Protein AF-A9UQM7-F1 (afdb_monomer_lite)

Secondary structure (DSSP, 8-state):
-----------------------------EEEEEEEETTEEEEEEEETTSBHHHHHHHHHHHHT--S-EEEEETTS-BHHHHH-SS-BGGGS---TT-EEEEEEGGG-SS---S----------HHHHHHTT----BPPPPPTTT--S-TT---TTTSPBPTT-HHHHHTSSS---S--HHHHHHHHHTSTTTTTT---PPP--SPP--SSSPSTTS---TTTSPPP----------TTHHHHTHHHHHH----EEEEEEEEEEETTSTTEEEEEEEEEE--SEEE-SS-EEE---TTHHHHHHHHHHTT-EEEEEEEE---EEETTTTEE---------TT----SS-HHHHHHHHHHHHHSEEE--TTT-TTSEEEE--EEEEEEE-TTS-EEEEEEEE-HHHHHHHHTT-EEE-SSTTEEEEPPP-SS------EEEEE-TTS-EEEEE-SSEEEGGGGEE--------S--SS---TTSPPPPSS-GGGT----HHHHHHHHHTS-S-HHHHTT-HHHHHHHHH-TTTGGGHHHHHHHHHHHHTT-HHHHHHHHHH-HHHHHHHHHHHHHTTS------HHHHHHHHHHHHHHHHHHHHHHHHHS-TT-HHHHHHHHHHHHHHHHHHHHHHHHHHHHHHH---------------------------------------HHHHHHHHHHHHHHHHHHHHHHHHTS----HHHHHHHHHHHHHGGGTEEEEP---SS-HHHHHHHHHHT-S-HHHHHHHHHHHHHHTHHHHGGG-B-TTSPBP-----------S---------TTTT-SPPPPP--HHHHHHHHHHSTT----HHHHHHHHHHHTS-EEEE-SSSPPEEESPPPTTPPPEEEEE-SSS--EEEEEES---S-------GGGEEE-TTT--EEE---------------

pLDDT: mean 71.62, std 20.06, range [21.42, 95.19]

Structure (mmCIF, N/CA/C/O backbone):
data_AF-A9UQM7-F1
#
_entry.id   AF-A9UQM7-F1
#
loop_
_atom_site.group_PDB
_atom_site.id
_atom_site.type_symbol
_atom_site.label_atom_id
_atom_site.label_alt_id
_atom_site.label_comp_id
_atom_site.label_asym_id
_atom_site.label_entity_id
_atom_site.label_seq_id
_atom_site.pdbx_PDB_ins_code
_atom_site.Cartn_x
_atom_site.Cartn_y
_atom_site.Cartn_z
_atom_site.occupancy
_atom_site.B_iso_or_equiv
_atom_site.auth_seq_id
_atom_site.auth_comp_id
_atom_site.auth_asym_id
_atom_site.auth_atom_id
_atom_site.pdbx_PDB_model_num
ATOM 1 N N . MET A 1 1 ? 75.686 -30.227 -30.219 1.00 38.28 1 MET A N 1
ATOM 2 C CA . MET A 1 1 ? 74.912 -29.028 -29.832 1.00 38.28 1 MET A CA 1
ATOM 3 C C . MET A 1 1 ? 74.300 -29.339 -28.469 1.00 38.28 1 MET A C 1
ATOM 5 O O . MET A 1 1 ? 73.212 -29.885 -28.418 1.00 38.28 1 MET A O 1
ATOM 9 N N . ASP A 1 2 ? 75.009 -29.258 -27.338 1.00 30.41 2 ASP A N 1
ATOM 10 C CA . ASP A 1 2 ? 76.054 -28.304 -26.902 1.00 30.41 2 ASP A CA 1
ATOM 11 C C . ASP A 1 2 ? 75.523 -26.860 -26.827 1.00 30.41 2 ASP A C 1
ATOM 13 O O . ASP A 1 2 ? 74.870 -26.428 -27.769 1.00 30.41 2 ASP A O 1
ATOM 17 N N . VAL A 1 3 ? 75.772 -26.081 -25.761 1.00 32.28 3 VAL A N 1
ATOM 18 C CA . VAL A 1 3 ? 76.845 -26.195 -24.740 1.00 32.28 3 VAL A CA 1
ATOM 19 C C . VAL A 1 3 ? 76.319 -26.205 -23.281 1.00 32.28 3 VAL A C 1
ATOM 21 O O . VAL A 1 3 ? 75.225 -25.749 -22.977 1.00 32.28 3 VAL A O 1
ATOM 24 N N . LYS A 1 4 ? 77.166 -26.760 -22.399 1.00 29.86 4 LYS A N 1
ATOM 25 C CA . LYS A 1 4 ? 77.195 -26.756 -20.916 1.00 29.86 4 LYS A CA 1
ATOM 26 C C . LYS A 1 4 ? 77.067 -25.315 -20.318 1.00 29.86 4 LYS A C 1
ATOM 28 O O . LYS A 1 4 ? 77.190 -24.355 -21.062 1.00 29.86 4 LYS A O 1
ATOM 33 N N . CYS A 1 5 ? 76.852 -25.050 -19.019 1.00 29.27 5 CYS A N 1
ATOM 34 C CA . CYS A 1 5 ? 77.240 -25.759 -17.783 1.00 29.27 5 CYS A CA 1
ATOM 35 C C . CYS A 1 5 ? 76.113 -25.761 -16.724 1.00 29.27 5 CYS A C 1
ATOM 37 O O . CYS A 1 5 ? 75.390 -24.781 -16.634 1.00 29.27 5 CYS A O 1
ATOM 39 N N . LYS A 1 6 ? 75.823 -26.808 -15.929 1.00 29.17 6 LYS A N 1
ATOM 40 C CA . LYS A 1 6 ? 76.592 -27.858 -15.201 1.00 29.17 6 LYS A CA 1
ATOM 41 C C . LYS A 1 6 ? 76.728 -27.522 -13.689 1.00 29.17 6 LYS A C 1
ATOM 43 O O . LYS A 1 6 ? 77.515 -26.640 -13.360 1.00 29.17 6 LYS A O 1
ATOM 48 N N . PRO A 1 7 ? 76.012 -28.228 -12.785 1.00 37.84 7 PRO A N 1
ATOM 49 C CA . PRO A 1 7 ? 76.108 -28.066 -11.327 1.00 37.84 7 PRO A CA 1
ATOM 50 C C . PRO A 1 7 ? 77.141 -29.019 -10.683 1.00 37.84 7 PRO A C 1
ATOM 52 O O . PRO A 1 7 ? 77.746 -29.853 -11.362 1.00 37.84 7 PRO A O 1
ATOM 55 N N . GLN A 1 8 ? 77.280 -28.942 -9.354 1.00 28.97 8 GLN A N 1
ATOM 56 C CA . GLN A 1 8 ? 77.890 -29.957 -8.475 1.00 28.97 8 GLN A CA 1
ATOM 57 C C . GLN A 1 8 ? 76.851 -30.287 -7.371 1.00 28.97 8 GLN A C 1
ATOM 59 O O . GLN A 1 8 ? 76.237 -29.354 -6.868 1.00 28.97 8 GLN A O 1
ATOM 64 N N . SER A 1 9 ? 76.448 -31.526 -7.028 1.00 29.88 9 SER A N 1
ATOM 65 C CA . SER A 1 9 ? 77.118 -32.847 -6.892 1.00 29.88 9 SER A CA 1
ATOM 66 C C . SER A 1 9 ? 78.011 -32.914 -5.639 1.00 29.88 9 SER A C 1
ATOM 68 O O . SER A 1 9 ? 78.847 -32.031 -5.496 1.00 29.88 9 SER A O 1
ATOM 70 N N . LYS A 1 10 ? 77.940 -33.901 -4.726 1.00 29.06 10 LYS A N 1
ATOM 71 C CA . LYS A 1 10 ? 77.668 -35.362 -4.835 1.00 29.06 10 LYS A CA 1
ATOM 72 C C . LYS A 1 10 ? 76.974 -35.907 -3.555 1.00 29.06 10 LYS A C 1
ATOM 74 O O . LYS A 1 10 ? 77.139 -35.303 -2.506 1.00 29.06 10 LYS A O 1
ATOM 79 N N . HIS A 1 11 ? 76.035 -36.862 -3.630 1.00 27.05 11 HIS A N 1
ATOM 80 C CA . HIS A 1 11 ? 76.166 -38.344 -3.690 1.00 27.05 11 HIS A CA 1
ATOM 81 C C . HIS A 1 11 ? 76.701 -39.061 -2.419 1.00 27.05 11 HIS A C 1
ATOM 83 O O . HIS A 1 11 ? 77.836 -38.849 -2.008 1.00 27.05 11 HIS A O 1
ATOM 89 N N . ASP A 1 12 ? 75.870 -39.990 -1.926 1.00 27.72 12 ASP A N 1
ATOM 90 C CA . ASP A 1 12 ? 76.161 -41.398 -1.580 1.00 27.72 12 ASP A CA 1
ATOM 91 C C . ASP A 1 12 ? 76.989 -41.808 -0.336 1.00 27.72 12 ASP A C 1
ATOM 93 O O . ASP A 1 12 ? 78.157 -42.160 -0.428 1.00 27.72 12 ASP A O 1
ATOM 97 N N . SER A 1 13 ? 76.260 -41.994 0.776 1.00 28.34 13 SER A N 1
ATOM 98 C CA . SER A 1 13 ? 75.870 -43.317 1.339 1.00 28.34 13 SER A CA 1
ATOM 99 C C . SER A 1 13 ? 76.877 -44.334 1.936 1.00 28.34 13 SER A C 1
ATOM 101 O O . SER A 1 13 ? 78.016 -44.469 1.513 1.00 28.34 13 SER A O 1
ATOM 103 N N . TRP A 1 14 ? 76.300 -45.176 2.811 1.00 23.58 14 TRP A N 1
ATOM 104 C CA . TRP A 1 14 ? 76.791 -46.420 3.435 1.00 23.58 14 TRP A CA 1
ATOM 105 C C . TRP A 1 14 ? 77.751 -46.339 4.642 1.00 23.58 14 TRP A C 1
ATOM 107 O O . TRP A 1 14 ? 78.638 -45.503 4.765 1.00 23.58 14 TRP A O 1
ATOM 117 N N . THR A 1 15 ? 77.462 -47.247 5.576 1.00 30.44 15 THR A N 1
ATOM 118 C CA . THR A 1 15 ? 78.059 -47.528 6.898 1.00 30.44 15 THR A CA 1
ATOM 119 C C . THR A 1 15 ? 78.966 -48.794 6.767 1.00 30.44 15 THR A C 1
ATOM 121 O O . THR A 1 15 ? 79.185 -49.185 5.617 1.00 30.44 15 THR A O 1
ATOM 124 N N . PRO A 1 16 ? 79.492 -49.501 7.812 1.00 43.66 16 PRO A N 1
ATOM 125 C CA . PRO A 1 16 ? 79.226 -49.420 9.264 1.00 43.66 16 PRO A CA 1
ATOM 126 C C . PRO A 1 16 ? 80.428 -49.702 10.219 1.00 43.66 16 PRO A C 1
ATOM 128 O O . PRO A 1 16 ? 81.557 -49.845 9.773 1.00 43.66 16 PRO A O 1
ATOM 131 N N . VAL A 1 17 ? 80.131 -49.886 11.527 1.00 29.47 17 VAL A N 1
ATOM 132 C CA . VAL A 1 17 ? 80.957 -50.563 12.575 1.00 29.47 17 VAL A CA 1
ATOM 133 C C . VAL A 1 17 ? 82.269 -49.843 12.982 1.00 29.47 17 VAL A C 1
ATOM 135 O O . VAL A 1 17 ? 83.070 -49.474 12.143 1.00 29.47 17 VAL A O 1
ATOM 138 N N . SER A 1 18 ? 82.645 -49.666 14.260 1.00 30.36 18 SER A N 1
ATOM 139 C CA . SER A 1 18 ? 81.956 -49.745 15.569 1.00 30.36 18 SER A CA 1
ATOM 140 C C . SER A 1 18 ? 82.892 -49.215 16.676 1.00 30.36 18 SER A C 1
ATOM 142 O O . SER A 1 18 ? 84.102 -49.327 16.506 1.00 30.36 18 SER A O 1
ATOM 144 N N . GLN A 1 19 ? 82.362 -48.766 17.825 1.00 31.73 19 GLN A N 1
ATOM 145 C CA . GLN A 1 19 ? 82.694 -49.264 19.185 1.00 31.73 19 GLN A CA 1
ATOM 146 C C . GLN A 1 19 ? 82.030 -48.407 20.284 1.00 31.73 19 GLN A C 1
ATOM 148 O O . GLN A 1 19 ? 81.564 -47.300 20.029 1.00 31.73 19 GLN A O 1
ATOM 153 N N . ARG A 1 20 ? 81.932 -48.951 21.507 1.00 35.19 20 ARG A N 1
ATOM 154 C CA . ARG A 1 20 ? 81.344 -48.281 22.682 1.00 35.19 20 ARG A CA 1
ATOM 155 C C . ARG A 1 20 ? 82.432 -47.597 23.512 1.00 35.19 20 ARG A C 1
ATOM 157 O O . ARG A 1 20 ? 83.372 -48.275 23.913 1.00 35.19 20 ARG A O 1
ATOM 164 N N . ILE A 1 21 ? 82.225 -46.338 23.895 1.00 35.06 21 ILE A N 1
ATOM 165 C CA . ILE A 1 21 ? 82.801 -45.748 25.117 1.00 35.06 21 ILE A CA 1
ATOM 166 C C . ILE A 1 21 ? 81.671 -45.030 25.867 1.00 35.06 21 ILE A C 1
ATOM 168 O O . ILE A 1 21 ? 80.757 -44.483 25.253 1.00 35.06 21 ILE A O 1
ATOM 172 N N . THR A 1 22 ? 81.695 -45.103 27.195 1.00 36.25 22 THR A N 1
ATOM 173 C CA . THR A 1 22 ? 80.631 -44.632 28.089 1.00 36.25 22 THR A CA 1
ATOM 174 C C . THR A 1 22 ? 80.944 -43.272 28.711 1.00 36.25 22 THR A C 1
ATOM 176 O O . THR A 1 22 ? 81.896 -43.160 29.481 1.00 36.25 22 THR A O 1
ATOM 179 N N . SER A 1 23 ? 80.072 -42.288 28.501 1.00 31.80 23 SER A N 1
ATOM 180 C CA . SER A 1 23 ? 79.894 -41.155 29.420 1.00 31.80 23 SER A CA 1
ATOM 181 C C . SER A 1 23 ? 78.459 -40.639 29.331 1.00 31.80 23 SER A C 1
ATOM 183 O O . SER A 1 23 ? 77.978 -40.338 28.238 1.00 31.80 23 SER A O 1
ATOM 185 N N . THR A 1 24 ? 77.766 -40.556 30.465 1.00 39.50 24 THR A N 1
ATOM 186 C CA . THR A 1 24 ? 76.346 -40.188 30.512 1.00 39.50 24 THR A CA 1
ATOM 187 C C . THR A 1 24 ? 76.170 -38.671 30.489 1.00 39.50 24 THR A C 1
ATOM 189 O O . THR A 1 24 ? 76.141 -38.036 31.538 1.00 39.50 24 THR A O 1
ATOM 192 N N . THR A 1 25 ? 75.987 -38.108 29.295 1.00 35.25 25 THR A N 1
ATOM 193 C CA . THR A 1 25 ? 75.452 -36.750 29.119 1.00 35.25 25 THR A CA 1
ATOM 194 C C . THR A 1 25 ? 74.139 -36.856 28.355 1.00 35.25 25 THR A C 1
ATOM 196 O O . THR A 1 25 ? 74.126 -36.913 27.126 1.00 35.25 25 THR A O 1
ATOM 199 N N . ILE A 1 26 ? 73.023 -36.931 29.084 1.00 38.34 26 ILE A N 1
ATOM 200 C CA . ILE A 1 26 ? 71.693 -36.832 28.476 1.00 38.34 26 ILE A CA 1
ATOM 201 C C . ILE A 1 26 ? 71.508 -35.367 28.080 1.00 38.34 26 ILE A C 1
ATOM 203 O O . ILE A 1 26 ? 71.272 -34.515 28.933 1.00 38.34 26 ILE A O 1
ATOM 207 N N . HIS A 1 27 ? 71.656 -35.064 26.791 1.00 43.12 27 HIS A N 1
ATOM 208 C CA . HIS A 1 27 ? 71.205 -33.782 26.262 1.00 43.12 27 HIS A CA 1
ATOM 209 C C . HIS A 1 27 ? 69.669 -33.747 26.333 1.00 43.12 27 HIS A C 1
ATOM 211 O O . HIS A 1 27 ? 69.043 -34.696 25.854 1.00 43.12 27 HIS A O 1
ATOM 217 N N . PRO A 1 28 ? 69.050 -32.701 26.912 1.00 52.44 28 PRO A N 1
ATOM 218 C CA . PRO A 1 28 ? 67.599 -32.588 26.934 1.00 52.44 28 PRO A CA 1
ATOM 219 C C . PRO A 1 28 ? 67.083 -32.419 25.502 1.00 52.44 28 PRO A C 1
ATOM 221 O O . PRO A 1 28 ? 67.543 -31.545 24.759 1.00 52.44 28 PRO A O 1
ATOM 224 N N . ASP A 1 29 ? 66.141 -33.268 25.095 1.00 69.00 29 ASP A N 1
ATOM 225 C CA . ASP A 1 29 ? 65.587 -33.206 23.747 1.00 69.00 29 ASP A CA 1
ATOM 226 C C . ASP A 1 29 ? 64.614 -32.017 23.665 1.00 69.00 29 ASP A C 1
ATOM 228 O O . ASP A 1 29 ? 63.564 -31.986 24.302 1.00 69.00 29 ASP A O 1
ATOM 232 N N . MET A 1 30 ? 65.002 -30.971 22.936 1.00 72.69 30 MET A N 1
ATOM 233 C CA . MET A 1 30 ? 64.241 -29.718 22.869 1.00 72.69 30 MET A CA 1
ATOM 234 C C . MET A 1 30 ? 63.164 -29.776 21.777 1.00 72.69 30 MET A C 1
ATOM 236 O O . MET A 1 30 ? 63.468 -30.036 20.609 1.00 72.69 30 MET A O 1
ATOM 240 N N . LEU A 1 31 ? 61.915 -29.476 22.125 1.00 80.00 31 LEU A N 1
ATOM 241 C CA . LEU A 1 31 ? 60.836 -29.128 21.197 1.00 80.00 31 LEU A CA 1
ATOM 242 C C . LEU A 1 31 ? 60.907 -27.637 20.836 1.00 80.00 31 LEU A C 1
ATOM 244 O O . LEU A 1 31 ? 61.224 -26.801 21.679 1.00 80.00 31 LEU A O 1
ATOM 248 N N . MET A 1 32 ? 60.561 -27.294 19.591 1.00 81.06 32 MET A N 1
ATOM 249 C CA . MET A 1 32 ? 60.376 -25.908 19.146 1.00 81.06 32 MET A CA 1
ATOM 250 C C . MET A 1 32 ? 58.940 -25.716 18.651 1.00 81.06 32 MET A C 1
ATOM 252 O O . MET A 1 32 ? 58.595 -26.116 17.539 1.00 81.06 32 MET A O 1
ATOM 256 N N . LEU A 1 33 ? 58.107 -25.088 19.477 1.00 83.75 33 LEU A N 1
ATOM 257 C CA . LEU A 1 33 ? 56.686 -24.868 19.207 1.00 83.75 33 LEU A CA 1
ATOM 258 C C . LEU A 1 33 ? 56.456 -23.457 18.648 1.00 83.75 33 LEU A C 1
ATOM 260 O O . LEU A 1 33 ? 57.165 -22.508 18.997 1.00 83.75 33 LEU A O 1
ATOM 264 N N . ARG A 1 34 ? 55.469 -23.305 17.759 1.00 82.44 34 ARG A N 1
ATOM 265 C CA . ARG A 1 34 ? 55.110 -22.025 17.127 1.00 82.44 34 ARG A CA 1
ATOM 266 C C . ARG A 1 34 ? 53.806 -21.505 17.722 1.00 82.44 34 ARG A C 1
ATOM 268 O O . ARG A 1 34 ? 52.737 -21.995 17.370 1.00 82.44 34 ARG A O 1
ATOM 275 N N . VAL A 1 35 ? 53.878 -20.508 18.598 1.00 84.31 35 VAL A N 1
ATOM 276 C CA . VAL A 1 35 ? 52.686 -19.938 19.240 1.00 84.31 35 VAL A CA 1
ATOM 277 C C . VAL A 1 35 ? 52.169 -18.754 18.423 1.00 84.31 35 VAL A C 1
ATOM 279 O O . VAL A 1 35 ? 52.841 -17.728 18.312 1.00 84.31 35 VAL A O 1
ATOM 282 N N . GLN A 1 36 ? 50.976 -18.902 17.847 1.00 80.50 36 GLN A N 1
ATOM 283 C CA . GLN A 1 36 ? 50.198 -17.822 17.246 1.00 80.50 36 GLN A CA 1
ATOM 284 C C . GLN A 1 36 ? 49.466 -17.058 18.356 1.00 80.50 36 GLN A C 1
ATOM 286 O O . GLN A 1 36 ? 48.591 -17.605 19.024 1.00 80.50 36 GLN A O 1
ATOM 291 N N . THR A 1 37 ? 49.805 -15.785 18.518 1.00 78.50 37 THR A N 1
ATOM 292 C CA . THR A 1 37 ? 49.129 -14.821 19.393 1.00 78.50 37 THR A CA 1
ATOM 293 C C . THR A 1 37 ? 48.385 -13.789 18.529 1.00 78.50 37 THR A C 1
ATOM 295 O O . THR A 1 37 ? 48.634 -13.721 17.319 1.00 78.50 37 THR A O 1
ATOM 298 N N . PRO A 1 38 ? 47.514 -12.938 19.103 1.00 68.31 38 PRO A N 1
ATOM 299 C CA . PRO A 1 38 ? 46.859 -11.857 18.355 1.00 68.31 38 PRO A CA 1
ATOM 300 C C . PRO A 1 38 ? 47.828 -10.862 17.688 1.00 68.31 38 PRO A C 1
ATOM 302 O O . PRO A 1 38 ? 47.439 -10.158 16.764 1.00 68.31 38 PRO A O 1
ATOM 305 N N . GLN A 1 39 ? 49.088 -10.811 18.137 1.00 68.12 39 GLN A N 1
ATOM 306 C CA . GLN A 1 39 ? 50.117 -9.882 17.652 1.00 68.12 39 GLN A CA 1
ATOM 307 C C . GLN A 1 39 ? 51.121 -10.525 16.670 1.00 68.12 39 GLN A C 1
ATOM 309 O O . GLN A 1 39 ? 51.977 -9.827 16.131 1.00 68.12 39 GLN A O 1
ATOM 314 N N . GLY A 1 40 ? 51.059 -11.843 16.430 1.00 76.19 40 GLY A N 1
ATOM 315 C CA . GLY A 1 40 ? 51.954 -12.536 15.492 1.00 76.19 40 GLY A CA 1
ATOM 316 C C . GLY A 1 40 ? 52.276 -13.983 15.878 1.00 76.19 40 GLY A C 1
ATOM 317 O O . GLY A 1 40 ? 51.610 -14.588 16.710 1.00 76.19 40 GLY A O 1
ATOM 318 N N . MET A 1 41 ? 53.318 -14.564 15.271 1.00 80.12 41 MET A N 1
ATOM 319 C CA . MET A 1 41 ? 53.830 -15.893 15.644 1.00 80.12 41 MET A CA 1
ATOM 320 C C . MET A 1 41 ? 55.178 -15.786 16.364 1.00 80.12 41 MET A C 1
ATOM 322 O O . MET A 1 41 ? 56.172 -15.388 15.754 1.00 80.12 41 MET A O 1
ATOM 326 N N . LYS A 1 42 ? 55.233 -16.216 17.629 1.00 80.94 42 LYS A N 1
ATOM 327 C CA . LYS A 1 42 ? 56.480 -16.432 18.385 1.00 80.94 42 LYS A CA 1
ATOM 328 C C . LYS A 1 42 ? 56.915 -17.903 18.292 1.00 80.94 42 LYS A C 1
ATOM 330 O O . LYS A 1 42 ? 56.112 -18.786 17.988 1.00 80.94 42 LYS A O 1
ATOM 335 N N . ARG A 1 43 ? 58.202 -18.181 18.525 1.00 83.44 43 ARG A N 1
ATOM 336 C CA . ARG A 1 43 ? 58.755 -19.547 18.605 1.00 83.44 43 ARG A CA 1
ATOM 337 C C . ARG A 1 43 ? 59.317 -19.765 20.000 1.00 83.44 43 ARG A C 1
ATOM 339 O O . ARG A 1 43 ? 60.137 -18.967 20.432 1.00 83.44 43 ARG A O 1
ATOM 346 N N . ILE A 1 44 ? 58.894 -20.832 20.668 1.00 84.75 44 ILE A N 1
ATOM 347 C CA . ILE A 1 44 ? 59.252 -21.124 22.061 1.00 84.75 44 ILE A CA 1
ATOM 348 C C . ILE A 1 44 ? 59.949 -22.485 22.106 1.00 84.75 44 ILE A C 1
ATOM 350 O O . ILE A 1 44 ? 59.532 -23.417 21.414 1.00 84.75 44 ILE A O 1
ATOM 354 N N . GLN A 1 45 ? 61.032 -22.583 22.880 1.00 82.50 45 GLN A N 1
ATOM 355 C CA . GLN A 1 45 ? 61.812 -23.812 23.047 1.00 82.50 45 GLN A CA 1
ATOM 356 C C . GLN A 1 45 ? 61.602 -24.383 24.451 1.00 82.50 45 GLN A C 1
ATOM 358 O O . GLN A 1 45 ? 61.772 -23.679 25.448 1.00 82.50 45 GLN A O 1
ATOM 363 N N . VAL A 1 46 ? 61.199 -25.651 24.526 1.00 83.94 46 VAL A N 1
ATOM 364 C CA . VAL A 1 46 ? 60.873 -26.351 25.778 1.00 83.94 46 VAL A CA 1
ATOM 365 C C . VAL A 1 46 ? 61.375 -27.792 25.690 1.00 83.94 46 VAL A C 1
ATOM 367 O O . VAL A 1 46 ? 61.361 -28.390 24.620 1.00 83.94 46 VAL A O 1
ATOM 370 N N . GLU A 1 47 ? 61.836 -28.350 26.803 1.00 80.50 47 GLU A N 1
ATOM 371 C CA . GLU A 1 47 ? 62.314 -29.734 26.883 1.00 80.50 47 GLU A CA 1
ATOM 372 C C . GLU A 1 47 ? 61.140 -30.717 26.786 1.00 80.50 47 GLU A C 1
ATOM 374 O O . GLU A 1 47 ? 60.079 -30.465 27.354 1.00 80.50 47 GLU A O 1
ATOM 379 N N . THR A 1 48 ? 61.311 -31.852 26.103 1.00 74.75 48 THR A N 1
ATOM 380 C CA . THR A 1 48 ? 60.255 -32.876 25.963 1.00 74.75 48 THR A CA 1
ATOM 381 C C . THR A 1 48 ? 59.757 -33.418 27.304 1.00 74.75 48 THR A C 1
ATOM 383 O O . THR A 1 48 ? 58.593 -33.778 27.427 1.00 74.75 48 THR A O 1
ATOM 386 N N . SER A 1 49 ? 60.630 -33.467 28.313 1.00 75.44 49 SER A N 1
ATOM 387 C CA . SER A 1 49 ? 60.328 -33.922 29.676 1.00 75.44 49 SER A CA 1
ATOM 388 C C . SER A 1 49 ? 59.652 -32.873 30.565 1.00 75.44 49 SER A C 1
ATOM 390 O O . SER A 1 49 ? 59.336 -33.182 31.710 1.00 75.44 49 SER A O 1
ATOM 392 N N . ALA A 1 50 ? 59.455 -31.643 30.084 1.00 79.50 50 ALA A N 1
ATOM 393 C CA . ALA A 1 50 ? 58.755 -30.604 30.833 1.00 79.50 50 ALA A CA 1
ATOM 394 C C . ALA A 1 50 ? 57.240 -30.872 30.878 1.00 79.50 50 ALA A C 1
ATOM 396 O O . ALA A 1 50 ? 56.691 -31.535 29.992 1.00 79.50 50 ALA A O 1
ATOM 397 N N . THR A 1 51 ? 56.560 -30.332 31.888 1.00 84.31 51 THR A N 1
ATOM 398 C CA . THR A 1 51 ? 55.100 -30.424 32.028 1.00 84.31 51 THR A CA 1
ATOM 399 C C . THR A 1 51 ? 54.367 -29.405 31.150 1.00 84.31 51 THR A C 1
ATOM 401 O O . THR A 1 51 ? 54.947 -28.436 30.645 1.00 84.31 51 THR A O 1
ATOM 404 N N . ILE A 1 52 ? 53.053 -29.572 30.995 1.00 79.69 52 ILE A N 1
ATOM 405 C CA . ILE A 1 52 ? 52.198 -28.554 30.368 1.00 79.69 52 ILE A CA 1
ATOM 406 C C . ILE A 1 52 ? 52.192 -27.253 31.195 1.00 79.69 52 ILE A C 1
ATOM 408 O O . ILE A 1 52 ? 52.170 -26.169 30.608 1.00 79.69 52 ILE A O 1
ATOM 412 N N . ALA A 1 53 ? 52.314 -27.320 32.526 1.00 79.69 53 ALA A N 1
ATOM 413 C CA . ALA A 1 53 ? 52.500 -26.139 33.377 1.00 79.69 53 ALA A CA 1
ATOM 414 C C . ALA A 1 53 ? 53.814 -25.375 33.077 1.00 79.69 53 ALA A C 1
ATOM 416 O O . ALA A 1 53 ? 53.820 -24.140 33.009 1.00 79.69 53 ALA A O 1
ATOM 417 N N . ASP A 1 54 ? 54.916 -26.087 32.813 1.00 81.44 54 ASP A N 1
ATOM 418 C CA . ASP A 1 54 ? 56.201 -25.490 32.407 1.00 81.44 54 ASP A CA 1
ATOM 419 C C . ASP A 1 54 ? 56.132 -24.844 31.014 1.00 81.44 54 ASP A C 1
ATOM 421 O O . ASP A 1 54 ? 56.753 -23.807 30.765 1.00 81.44 54 ASP A O 1
ATOM 425 N N . LEU A 1 55 ? 55.365 -25.434 30.088 1.00 83.31 55 LEU A N 1
ATOM 426 C CA . LEU A 1 55 ? 55.095 -24.827 28.782 1.00 83.31 55 LEU A CA 1
ATOM 427 C C . LEU A 1 55 ? 54.288 -23.531 28.941 1.00 83.31 55 LEU A C 1
ATOM 429 O O . LEU A 1 55 ? 54.667 -22.506 28.378 1.00 83.31 55 LEU A O 1
ATOM 433 N N . LEU A 1 56 ? 53.195 -23.558 29.708 1.00 82.31 56 LEU A N 1
ATOM 434 C CA . LEU A 1 56 ? 52.304 -22.408 29.891 1.00 82.31 56 LEU A CA 1
ATOM 435 C C . LEU A 1 56 ? 53.001 -21.236 30.587 1.00 82.31 56 LEU A C 1
ATOM 437 O O . LEU A 1 56 ? 52.884 -20.107 30.121 1.00 82.31 56 LEU A O 1
ATOM 441 N N . SER A 1 57 ? 53.776 -21.489 31.642 1.00 81.44 57 SER A N 1
ATOM 442 C CA . SER A 1 57 ? 54.547 -20.444 32.331 1.00 81.44 57 SER A CA 1
ATOM 443 C C . SER A 1 57 ? 55.601 -19.801 31.419 1.00 81.44 57 SER A C 1
ATOM 445 O O . SER A 1 57 ? 55.686 -18.572 31.356 1.00 81.44 57 SER A O 1
ATOM 447 N N . LYS A 1 58 ? 56.326 -20.595 30.615 1.00 83.38 58 LYS A N 1
ATOM 448 C CA . LYS A 1 58 ? 57.231 -20.070 29.574 1.00 83.38 58 LYS A CA 1
ATOM 449 C C . LYS A 1 58 ? 56.492 -19.263 28.507 1.00 83.38 58 LYS A C 1
ATOM 451 O O . LYS A 1 58 ? 57.002 -18.238 28.066 1.00 83.38 58 LYS A O 1
ATOM 456 N N . VAL A 1 59 ? 55.288 -19.673 28.104 1.00 83.12 59 VAL A N 1
ATOM 457 C CA . VAL A 1 59 ? 54.461 -18.916 27.146 1.00 83.12 59 VAL A CA 1
ATOM 458 C C . VAL A 1 59 ? 53.973 -17.598 27.749 1.00 83.12 59 VAL A C 1
ATOM 460 O O . VAL A 1 59 ? 54.039 -16.576 27.071 1.00 83.12 59 VAL A O 1
ATOM 463 N N . ALA A 1 60 ? 53.549 -17.584 29.015 1.00 81.88 60 ALA A N 1
ATOM 464 C CA . ALA A 1 60 ? 53.146 -16.365 29.715 1.00 81.88 60 ALA A CA 1
ATOM 465 C C . ALA A 1 60 ? 54.298 -15.347 29.754 1.00 81.88 60 ALA A C 1
ATOM 467 O O . ALA A 1 60 ? 54.111 -14.187 29.382 1.00 81.88 60 ALA A O 1
ATOM 468 N N . GLN A 1 61 ? 55.504 -15.812 30.104 1.00 81.31 61 GLN A N 1
ATOM 469 C CA . GLN A 1 61 ? 56.725 -15.007 30.165 1.00 81.31 61 GLN A CA 1
ATOM 470 C C . GLN A 1 61 ? 57.176 -14.491 28.786 1.00 81.31 61 GLN A C 1
ATOM 472 O O . GLN A 1 61 ? 57.457 -13.304 28.641 1.00 81.31 61 GLN A O 1
ATOM 477 N N . GLU A 1 62 ? 57.224 -15.353 27.766 1.00 78.00 62 GLU A N 1
ATOM 478 C CA . GLU A 1 62 ? 57.670 -14.990 26.410 1.00 78.00 62 GLU A CA 1
ATOM 479 C C . GLU A 1 62 ? 56.653 -14.133 25.646 1.00 78.00 62 GLU A C 1
ATOM 481 O O . GLU A 1 62 ? 57.033 -13.347 24.775 1.00 78.00 62 GLU A O 1
ATOM 486 N N . VAL A 1 63 ? 55.351 -14.268 25.919 1.00 76.44 63 VAL A N 1
ATOM 487 C CA . VAL A 1 63 ? 54.307 -13.460 25.265 1.00 76.44 63 VAL A CA 1
ATOM 488 C C . VAL A 1 63 ? 54.028 -12.163 26.033 1.00 76.44 63 VAL A C 1
ATOM 490 O O . VAL A 1 63 ? 53.782 -11.153 25.376 1.00 76.44 63 VAL A O 1
ATOM 493 N N . GLY A 1 64 ? 54.141 -12.163 27.366 1.00 72.19 64 GLY A N 1
ATOM 494 C CA . GLY A 1 64 ? 53.829 -11.022 28.235 1.00 72.19 64 GLY A CA 1
ATOM 495 C C . GLY A 1 64 ? 52.358 -10.968 28.663 1.00 72.19 64 GLY A C 1
ATOM 496 O O . GLY A 1 64 ? 51.767 -9.891 28.674 1.00 72.19 64 GLY A O 1
ATOM 497 N N . VAL A 1 65 ? 51.748 -12.123 28.956 1.00 73.25 65 VAL A N 1
ATOM 498 C CA . VAL A 1 65 ? 50.317 -12.243 29.300 1.00 73.25 65 VAL A CA 1
ATOM 499 C C . VAL A 1 65 ? 50.151 -12.498 30.798 1.00 73.25 65 VAL A C 1
ATOM 501 O O . VAL A 1 65 ? 50.644 -13.502 31.305 1.00 73.25 65 VAL A O 1
ATOM 504 N N . ASN A 1 66 ? 49.419 -11.610 31.478 1.00 59.97 66 ASN A N 1
ATOM 505 C CA . ASN A 1 66 ? 49.093 -11.715 32.910 1.00 59.97 66 ASN A CA 1
ATOM 506 C C . ASN A 1 66 ? 47.682 -12.283 33.183 1.00 59.97 66 ASN A C 1
ATOM 508 O O . ASN A 1 66 ? 47.319 -12.491 34.338 1.00 59.97 66 ASN A O 1
ATOM 512 N N . GLU A 1 67 ? 46.878 -12.497 32.139 1.00 67.88 67 GLU A N 1
ATOM 513 C CA . GLU A 1 67 ? 45.532 -13.087 32.207 1.00 67.88 67 GLU A CA 1
ATOM 514 C C . GLU A 1 67 ? 45.581 -14.607 31.984 1.00 67.88 67 GLU A C 1
ATOM 516 O O . GLU A 1 67 ? 46.559 -15.126 31.442 1.00 67.88 67 GLU A O 1
ATOM 521 N N . SER A 1 68 ? 44.529 -15.341 32.362 1.00 70.38 68 SER A N 1
ATOM 522 C CA . SER A 1 68 ? 44.459 -16.777 32.078 1.00 70.38 68 SER A CA 1
ATOM 523 C C . SER A 1 68 ? 44.184 -17.044 30.591 1.00 70.38 68 SER A C 1
ATOM 525 O O . SER A 1 68 ? 43.395 -16.360 29.929 1.00 70.38 68 SER A O 1
ATOM 527 N N . PHE A 1 69 ? 44.892 -18.027 30.034 1.00 78.31 69 PHE A N 1
ATOM 528 C CA . PHE A 1 69 ? 44.847 -18.353 28.611 1.00 78.31 69 PHE A CA 1
ATOM 529 C C . PHE A 1 69 ? 44.999 -19.853 28.370 1.00 78.31 69 PHE A C 1
ATOM 531 O O . PHE A 1 69 ? 45.647 -20.570 29.133 1.00 78.31 69 PHE A O 1
ATOM 538 N N . GLN A 1 70 ? 44.459 -20.315 27.245 1.00 80.19 70 GLN A N 1
ATOM 539 C CA . GLN A 1 70 ? 44.613 -21.685 26.769 1.00 80.19 70 GLN A CA 1
ATOM 540 C C . GLN A 1 70 ? 45.454 -21.731 25.493 1.00 80.19 70 GLN A C 1
ATOM 542 O O . GLN A 1 70 ? 45.425 -20.820 24.662 1.00 80.19 70 GLN A O 1
ATOM 547 N N . LEU A 1 71 ? 46.192 -22.830 25.331 1.00 79.00 71 LEU A N 1
ATOM 548 C CA . LEU A 1 71 ? 46.881 -23.179 24.092 1.00 79.00 71 LEU A CA 1
ATOM 549 C C . LEU A 1 71 ? 46.096 -24.263 23.358 1.00 79.00 71 LEU A C 1
ATOM 551 O O . LEU A 1 71 ? 45.803 -25.318 23.923 1.00 79.00 71 LEU A O 1
ATOM 555 N N . VAL A 1 72 ? 45.773 -23.984 22.098 1.00 80.19 72 VAL A N 1
ATOM 556 C CA . VAL A 1 72 ? 44.890 -24.788 21.247 1.00 80.19 72 VAL A CA 1
ATOM 557 C C . VAL A 1 72 ? 45.665 -25.273 20.020 1.00 80.19 72 VAL A C 1
ATOM 559 O O . VAL A 1 72 ? 46.359 -24.480 19.384 1.00 80.19 72 VAL A O 1
ATOM 562 N N . THR A 1 73 ? 45.575 -26.558 19.673 1.00 75.62 73 THR A N 1
ATOM 563 C CA . THR A 1 73 ? 46.203 -27.109 18.454 1.00 75.62 73 THR A CA 1
ATOM 564 C C . THR A 1 73 ? 45.469 -26.677 17.176 1.00 75.62 73 THR A C 1
ATOM 566 O O . THR A 1 73 ? 44.367 -26.130 17.235 1.00 75.62 73 THR A O 1
ATOM 569 N N . GLU A 1 74 ? 46.043 -26.938 15.993 1.00 67.75 74 GLU A N 1
ATOM 570 C CA . GLU A 1 74 ? 45.346 -26.667 14.718 1.00 67.75 74 GLU A CA 1
ATOM 571 C C . GLU A 1 74 ? 44.034 -27.474 14.574 1.00 67.75 74 GLU A C 1
ATOM 573 O O . GLU A 1 74 ? 43.089 -26.982 13.963 1.00 67.75 74 GLU A O 1
ATOM 578 N N . ASP A 1 75 ? 43.921 -28.627 15.250 1.00 66.69 75 ASP A N 1
ATOM 579 C CA . ASP A 1 75 ? 42.696 -29.445 15.373 1.00 66.69 75 ASP A CA 1
ATOM 580 C C . ASP A 1 75 ? 41.665 -28.889 16.389 1.00 66.69 75 ASP A C 1
ATOM 582 O O . ASP A 1 75 ? 40.779 -29.613 16.843 1.00 66.69 75 ASP A O 1
ATOM 586 N N . GLN A 1 76 ? 41.803 -27.626 16.804 1.00 62.09 76 GLN A N 1
ATOM 587 C CA . GLN A 1 76 ? 40.959 -26.928 17.791 1.00 62.09 76 GLN A CA 1
ATOM 588 C C . GLN A 1 76 ? 40.909 -27.553 19.203 1.00 62.09 76 GLN A C 1
ATOM 590 O O . GLN A 1 76 ? 40.042 -27.205 20.005 1.00 62.09 76 GLN A O 1
ATOM 595 N N . ARG A 1 77 ? 41.851 -28.435 19.567 1.00 71.00 77 ARG A N 1
ATOM 596 C CA . ARG A 1 77 ? 41.896 -29.044 20.909 1.00 71.00 77 ARG A CA 1
ATOM 597 C C . ARG A 1 77 ? 42.725 -28.197 21.872 1.00 71.00 77 ARG A C 1
ATOM 599 O O . ARG A 1 77 ? 43.931 -28.046 21.674 1.00 71.00 77 ARG A O 1
ATOM 606 N N . SER A 1 78 ? 42.099 -27.686 22.932 1.00 73.81 78 SER A N 1
ATOM 607 C CA . SER A 1 78 ? 42.809 -27.076 24.064 1.00 73.81 78 SER A CA 1
ATOM 608 C C . SER A 1 78 ? 43.653 -28.124 24.793 1.00 73.81 78 SER A C 1
ATOM 610 O O . SER A 1 78 ? 43.140 -29.172 25.189 1.00 73.81 78 SER A O 1
ATOM 612 N N . LEU A 1 79 ? 44.938 -27.843 25.015 1.00 68.19 79 LEU A N 1
ATOM 613 C CA . LEU A 1 79 ? 45.856 -28.776 25.680 1.00 68.19 79 LEU A CA 1
ATOM 614 C C . LEU A 1 79 ? 45.465 -29.027 27.146 1.00 68.19 79 LEU A C 1
ATOM 616 O O . LEU A 1 79 ? 45.412 -30.179 27.572 1.00 68.19 79 LEU A O 1
ATOM 620 N N . LEU A 1 80 ? 45.117 -27.963 27.879 1.00 66.12 80 LEU A N 1
ATOM 621 C CA . LEU A 1 80 ? 44.793 -28.004 29.311 1.00 66.12 80 LEU A CA 1
ATOM 622 C C . LEU A 1 80 ? 43.658 -28.991 29.664 1.00 66.12 80 LEU A C 1
ATOM 624 O O . LEU A 1 80 ? 43.919 -29.903 30.447 1.00 66.12 80 LEU A O 1
ATOM 628 N N . PRO A 1 81 ? 42.442 -28.909 29.078 1.00 67.19 81 PRO A N 1
ATOM 629 C CA . PRO A 1 81 ? 41.367 -29.861 29.380 1.00 67.19 81 PRO A CA 1
ATOM 630 C C . PRO A 1 81 ? 41.603 -31.274 28.828 1.00 67.19 81 PRO A C 1
ATOM 632 O O . PRO A 1 81 ? 40.930 -32.206 29.255 1.00 67.19 81 PRO A O 1
ATOM 635 N N . THR A 1 82 ? 42.514 -31.439 27.859 1.00 67.19 82 THR A N 1
ATOM 636 C CA . THR A 1 82 ? 42.753 -32.732 27.191 1.00 67.19 82 THR A CA 1
ATOM 637 C C . THR A 1 82 ? 43.774 -33.596 27.936 1.00 67.19 82 THR A C 1
ATOM 639 O O . THR A 1 82 ? 43.642 -34.817 27.934 1.00 67.19 82 THR A O 1
ATOM 642 N N . TYR A 1 83 ? 44.789 -32.981 28.555 1.00 71.19 83 TYR A N 1
ATOM 643 C CA . TYR A 1 83 ? 45.929 -33.690 29.157 1.00 71.19 83 TYR A CA 1
ATOM 644 C C . TYR A 1 83 ? 46.203 -33.313 30.629 1.00 71.19 83 TYR A C 1
ATOM 646 O O . TYR A 1 83 ? 46.922 -34.038 31.310 1.00 71.19 83 TYR A O 1
ATOM 654 N N . GLY A 1 84 ? 45.629 -32.220 31.147 1.00 73.12 84 GLY A N 1
ATOM 655 C CA . GLY A 1 84 ? 45.919 -31.707 32.492 1.00 73.12 84 GLY A CA 1
ATOM 656 C C . GLY A 1 84 ? 47.198 -30.861 32.571 1.00 73.12 84 GLY A C 1
ATOM 657 O O . GLY A 1 84 ? 47.845 -30.586 31.562 1.00 73.12 84 GLY A O 1
ATOM 658 N N . LEU A 1 85 ? 47.544 -30.403 33.779 1.00 72.94 85 LEU A N 1
ATOM 659 C CA . LEU A 1 85 ? 48.733 -29.570 34.033 1.00 72.94 85 LEU A CA 1
ATOM 660 C C . LEU A 1 85 ? 50.021 -30.395 34.167 1.00 72.94 85 LEU A C 1
ATOM 662 O O . LEU A 1 85 ? 51.064 -29.982 33.659 1.00 72.94 85 LEU A O 1
ATOM 666 N N . ASP A 1 86 ? 49.926 -31.551 34.829 1.00 74.94 86 ASP A N 1
ATOM 667 C CA . ASP A 1 86 ? 51.073 -32.361 35.266 1.00 74.94 86 ASP A CA 1
ATOM 668 C C . ASP A 1 86 ? 51.593 -33.338 34.194 1.00 74.94 86 ASP A C 1
ATOM 670 O O . ASP A 1 86 ? 52.652 -33.941 34.366 1.00 74.94 86 ASP A O 1
ATOM 674 N N . ALA A 1 87 ? 50.863 -33.508 33.085 1.00 78.94 87 ALA A N 1
ATOM 675 C CA . ALA A 1 87 ? 51.297 -34.340 31.965 1.00 78.94 87 ALA A CA 1
ATOM 676 C C . ALA A 1 87 ? 52.540 -33.746 31.285 1.00 78.94 87 ALA A C 1
ATOM 678 O O . ALA A 1 87 ? 52.666 -32.523 31.145 1.00 78.94 87 ALA A O 1
ATOM 679 N N . THR A 1 88 ? 53.453 -34.608 30.835 1.00 79.50 88 THR A N 1
ATOM 680 C CA . THR A 1 88 ? 54.670 -34.174 30.142 1.00 79.50 88 THR A CA 1
ATOM 681 C C . THR A 1 88 ? 54.393 -33.921 28.664 1.00 79.50 88 THR A C 1
ATOM 683 O O . THR A 1 88 ? 53.447 -34.461 28.086 1.00 79.50 88 THR A O 1
ATOM 686 N N . LEU A 1 89 ? 55.236 -33.130 27.997 1.00 71.62 89 LEU A N 1
ATOM 687 C CA . LEU A 1 89 ? 55.076 -32.895 26.559 1.00 71.62 89 LEU A CA 1
ATOM 688 C C . LEU A 1 89 ? 55.258 -34.176 25.717 1.00 71.62 89 LEU A C 1
ATOM 690 O O . LEU A 1 89 ? 54.726 -34.226 24.609 1.00 71.62 89 LEU A O 1
ATOM 694 N N . LEU A 1 90 ? 55.912 -35.222 26.245 1.00 71.75 90 LEU A N 1
ATOM 695 C CA . LEU A 1 90 ? 55.970 -36.566 25.640 1.00 71.75 90 LEU A CA 1
ATOM 696 C C . LEU A 1 90 ? 54.617 -37.297 25.635 1.00 71.75 90 LEU A C 1
ATOM 698 O O . LEU A 1 90 ? 54.377 -38.104 24.739 1.00 71.75 90 LEU A O 1
ATOM 702 N N . ASP A 1 91 ? 53.738 -37.012 26.599 1.00 68.06 91 ASP A N 1
ATOM 703 C CA . ASP A 1 91 ? 52.390 -37.595 26.679 1.00 68.06 91 ASP A CA 1
ATOM 704 C C . ASP A 1 91 ? 51.408 -36.909 25.705 1.00 68.06 91 ASP A C 1
ATOM 706 O O . ASP A 1 91 ? 50.298 -37.388 25.462 1.00 68.06 91 ASP A O 1
ATOM 710 N N . THR A 1 92 ? 51.822 -35.782 25.115 1.00 68.25 92 THR A N 1
ATOM 711 C CA . THR A 1 92 ? 51.060 -35.046 24.102 1.00 68.25 92 THR A CA 1
ATOM 712 C C . THR A 1 92 ? 51.466 -35.451 22.686 1.00 68.25 92 THR A C 1
ATOM 714 O O . THR A 1 92 ? 52.619 -35.762 22.405 1.00 68.25 92 THR A O 1
ATOM 717 N N . ASN A 1 93 ? 50.540 -35.350 21.730 1.00 66.62 93 ASN A N 1
ATOM 718 C CA . ASN A 1 93 ? 50.822 -35.629 20.313 1.00 66.62 93 ASN A CA 1
ATOM 719 C C . ASN A 1 93 ? 51.651 -34.532 19.589 1.00 66.62 93 ASN A C 1
ATOM 721 O O . ASN A 1 93 ? 51.683 -34.510 18.356 1.00 66.62 93 ASN A O 1
ATOM 725 N N . LEU A 1 94 ? 52.289 -33.610 20.324 1.00 72.12 94 LEU A N 1
ATOM 726 C CA . LEU A 1 94 ? 52.966 -32.431 19.776 1.00 72.12 94 LEU A CA 1
ATOM 727 C C . LEU A 1 94 ? 54.338 -32.757 19.173 1.00 72.12 94 LEU A C 1
ATOM 729 O O . LEU A 1 94 ? 55.177 -33.432 19.769 1.00 72.12 94 LEU A O 1
ATOM 733 N N . ARG A 1 95 ? 54.597 -32.214 17.984 1.00 72.81 95 ARG A N 1
ATOM 734 C CA . ARG A 1 95 ? 55.820 -32.427 17.204 1.00 72.81 95 ARG A CA 1
ATOM 735 C C . ARG A 1 95 ? 56.672 -31.160 17.152 1.00 72.81 95 ARG A C 1
ATOM 737 O O . ARG A 1 95 ? 56.220 -30.041 17.382 1.00 72.81 95 ARG A O 1
ATOM 744 N N . LYS A 1 96 ? 57.942 -31.344 16.783 1.00 63.97 96 LYS A N 1
ATOM 745 C CA . LYS A 1 96 ? 59.058 -30.374 16.870 1.00 63.97 96 LYS A CA 1
ATOM 746 C C . LYS A 1 96 ? 58.941 -29.114 15.980 1.00 63.97 96 LYS A C 1
ATOM 748 O O . LYS A 1 96 ? 59.933 -28.408 15.813 1.00 63.97 96 LYS A O 1
ATOM 753 N N . VAL A 1 97 ? 57.768 -28.850 15.388 1.00 61.09 97 VAL A N 1
ATOM 754 C CA . VAL A 1 97 ? 57.461 -27.671 14.550 1.00 61.09 97 VAL A CA 1
ATOM 755 C C . VAL A 1 97 ? 55.994 -27.193 14.678 1.00 61.09 97 VAL A C 1
ATOM 757 O O . VAL A 1 97 ? 55.597 -26.269 13.962 1.00 61.09 97 VAL A O 1
ATOM 760 N N . ASP A 1 98 ? 55.177 -27.807 15.541 1.00 74.38 98 ASP A N 1
ATOM 761 C CA . ASP A 1 98 ? 53.715 -27.637 15.521 1.00 74.38 98 ASP A CA 1
ATOM 762 C C . ASP A 1 98 ? 53.253 -26.228 15.915 1.00 74.38 98 ASP A C 1
ATOM 764 O O . ASP A 1 98 ? 53.936 -25.496 16.643 1.00 74.38 98 ASP A O 1
ATOM 768 N N . LYS A 1 99 ? 52.073 -25.840 15.408 1.00 78.12 99 LYS A N 1
ATOM 769 C CA . LYS A 1 99 ? 51.450 -24.545 15.703 1.00 78.12 99 LYS A CA 1
ATOM 770 C C . LYS A 1 99 ? 50.421 -24.678 16.822 1.00 78.12 99 LYS A C 1
ATOM 772 O O . LYS A 1 99 ? 49.552 -25.545 16.773 1.00 78.12 99 LYS A O 1
ATOM 777 N N . LEU A 1 100 ? 50.496 -23.768 17.787 1.00 82.44 100 LEU A N 1
ATOM 778 C CA . LEU A 1 100 ? 49.528 -23.606 18.867 1.00 82.44 100 LEU A CA 1
ATOM 779 C C . LEU A 1 100 ? 48.949 -22.193 18.800 1.00 82.44 100 LEU A C 1
ATOM 781 O O . LEU A 1 100 ? 49.704 -21.230 18.690 1.00 82.44 100 LEU A O 1
ATOM 785 N N . ARG A 1 101 ? 47.630 -22.037 18.885 1.00 82.88 101 ARG A N 1
ATOM 786 C CA . ARG A 1 101 ? 46.983 -20.730 19.041 1.00 82.88 101 ARG A CA 1
ATOM 787 C C . ARG A 1 101 ? 46.787 -20.430 20.522 1.00 82.88 101 ARG A C 1
ATOM 789 O O . ARG A 1 101 ? 46.255 -21.265 21.247 1.00 82.88 101 ARG A O 1
ATOM 796 N N . LEU A 1 102 ? 47.193 -19.239 20.949 1.00 83.12 102 LEU A N 1
ATOM 797 C CA . LEU A 1 102 ? 46.882 -18.701 22.270 1.00 83.12 102 LEU A CA 1
ATOM 798 C C . LEU A 1 102 ? 45.501 -18.039 22.233 1.00 83.12 102 LEU A C 1
ATOM 800 O O . LEU A 1 102 ? 45.241 -17.196 21.372 1.00 83.12 102 LEU A O 1
ATOM 804 N N . VAL A 1 103 ? 44.631 -18.424 23.165 1.00 78.31 103 VAL A N 1
ATOM 805 C CA . VAL A 1 103 ? 43.281 -17.874 23.347 1.00 78.31 103 VAL A CA 1
ATOM 806 C C . VAL A 1 103 ? 43.150 -17.386 24.788 1.00 78.31 103 VAL A C 1
ATOM 808 O O . VAL A 1 103 ? 43.372 -18.164 25.712 1.00 78.31 103 VAL A O 1
ATOM 811 N N . LEU A 1 104 ? 42.813 -16.109 24.978 1.00 77.12 104 LEU A N 1
ATOM 812 C CA . LEU A 1 104 ? 42.566 -15.520 26.299 1.00 77.12 104 LEU A CA 1
ATOM 813 C C . LEU A 1 104 ? 41.183 -15.947 26.813 1.00 77.12 104 LEU A C 1
ATOM 815 O O . LEU A 1 104 ? 40.209 -15.922 26.058 1.00 77.12 104 LEU A O 1
ATOM 819 N N . GLU A 1 105 ? 41.077 -16.323 28.086 1.00 62.44 105 GLU A N 1
ATOM 820 C CA . GLU A 1 105 ? 39.805 -16.766 28.681 1.00 62.44 105 GLU A CA 1
ATOM 821 C C . GLU A 1 105 ? 38.872 -15.595 29.029 1.00 62.44 105 GLU A C 1
ATOM 823 O O . GLU A 1 105 ? 37.655 -15.767 29.079 1.00 62.44 105 GLU A O 1
ATOM 828 N N . SER A 1 106 ? 39.420 -14.383 29.157 1.00 46.38 106 SER A N 1
ATOM 829 C CA . SER A 1 106 ? 38.688 -13.118 29.320 1.00 46.38 106 SER A CA 1
ATOM 830 C C . SER A 1 106 ? 37.711 -12.809 28.173 1.00 46.38 106 SER A C 1
ATOM 832 O O . SER A 1 106 ? 36.784 -12.025 28.352 1.00 46.38 106 SER A O 1
ATOM 834 N N . ALA A 1 107 ? 37.837 -13.487 27.025 1.00 44.28 107 ALA A N 1
ATOM 835 C CA . ALA A 1 107 ? 36.876 -13.437 25.921 1.00 44.28 107 ALA A CA 1
ATOM 836 C C . ALA A 1 107 ? 35.663 -14.391 26.080 1.00 44.28 107 ALA A C 1
ATOM 838 O O . ALA A 1 107 ? 34.862 -14.511 25.153 1.00 44.28 107 ALA A O 1
ATOM 839 N N . LYS A 1 108 ? 35.513 -15.095 27.217 1.00 38.41 108 LYS A N 1
ATOM 840 C CA . LYS A 1 108 ? 34.419 -16.057 27.478 1.00 38.41 108 LYS A CA 1
ATOM 841 C C . LYS A 1 108 ? 33.573 -15.741 28.723 1.00 38.41 108 LYS A C 1
ATOM 843 O O . LYS A 1 108 ? 33.226 -16.630 29.497 1.00 38.41 108 LYS A O 1
ATOM 848 N N . GLN A 1 109 ? 33.135 -14.491 28.860 1.00 36.81 109 GLN A N 1
ATOM 849 C CA . GLN A 1 109 ? 31.916 -14.153 29.610 1.00 36.81 109 GLN A CA 1
ATOM 850 C C . GLN A 1 109 ? 30.989 -13.351 28.688 1.00 36.81 109 GLN A C 1
ATOM 852 O O . GLN A 1 109 ? 31.312 -12.233 28.308 1.00 36.81 109 GLN A O 1
ATOM 857 N N . GLY A 1 110 ? 29.882 -13.969 28.258 1.00 31.45 110 GLY A N 1
ATOM 858 C CA . GLY A 1 110 ? 29.001 -13.433 27.204 1.00 31.45 110 GLY A CA 1
ATOM 859 C C . GLY A 1 110 ? 28.561 -14.445 26.135 1.00 31.45 110 GLY A C 1
ATOM 860 O O . GLY A 1 110 ? 27.718 -14.120 25.310 1.00 31.45 110 GLY A O 1
ATOM 861 N N . ALA A 1 111 ? 29.077 -15.679 26.166 1.00 30.91 111 ALA A N 1
ATOM 862 C CA . ALA A 1 111 ? 28.646 -16.775 25.292 1.00 30.91 111 ALA A CA 1
ATOM 863 C C . ALA A 1 111 ? 28.379 -18.043 26.120 1.00 30.91 111 ALA A C 1
ATOM 865 O O . ALA A 1 111 ? 29.217 -18.941 26.203 1.00 30.91 111 ALA A O 1
ATOM 866 N N . ASN A 1 112 ? 27.216 -18.098 26.778 1.00 28.56 112 ASN A N 1
ATOM 867 C CA . ASN A 1 112 ? 26.733 -19.333 27.392 1.00 28.56 112 ASN A CA 1
ATOM 868 C C . ASN A 1 112 ? 26.108 -20.209 26.299 1.00 28.56 112 ASN A C 1
ATOM 870 O O . ASN A 1 112 ? 24.898 -20.166 26.085 1.00 28.56 112 ASN A O 1
ATOM 874 N N . GLU A 1 113 ? 26.949 -20.962 25.590 1.00 34.19 113 GLU A N 1
ATOM 875 C CA . GLU A 1 113 ? 26.550 -21.908 24.542 1.00 34.19 113 GLU A CA 1
ATOM 876 C C . GLU A 1 113 ? 25.821 -23.131 25.140 1.00 34.19 113 GLU A C 1
ATOM 878 O O . GLU A 1 113 ? 26.271 -24.274 25.046 1.00 34.19 113 GLU A O 1
ATOM 883 N N . GLN A 1 114 ? 24.618 -22.907 25.681 1.00 32.38 114 GLN A N 1
ATOM 884 C CA . GLN A 1 114 ? 23.526 -23.804 25.318 1.00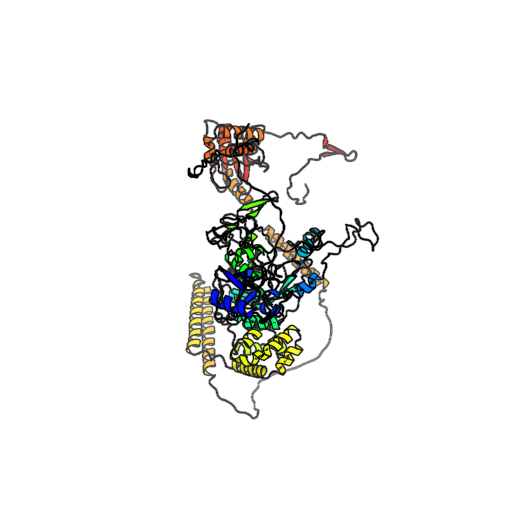 32.38 114 GLN A CA 1
ATOM 885 C C . GLN A 1 114 ? 23.457 -23.792 23.791 1.00 32.38 114 GLN A C 1
ATOM 887 O O . GLN A 1 114 ? 23.483 -22.720 23.184 1.00 32.38 114 GLN A O 1
ATOM 892 N N . GLY A 1 115 ? 23.446 -24.971 23.172 1.00 31.45 115 GLY A N 1
ATOM 893 C CA . GLY A 1 115 ? 23.475 -25.072 21.720 1.00 31.45 115 GLY A CA 1
ATOM 894 C C . GLY A 1 115 ? 22.279 -24.349 21.117 1.00 31.45 115 GLY A C 1
ATOM 895 O O . GLY A 1 115 ? 21.163 -24.857 21.191 1.00 31.45 115 GLY A O 1
ATOM 896 N N . ALA A 1 116 ? 22.525 -23.190 20.505 1.00 31.25 116 ALA A N 1
ATOM 897 C CA . ALA A 1 116 ? 21.569 -22.509 19.649 1.00 31.25 116 ALA A CA 1
ATOM 898 C C . ALA A 1 116 ? 21.422 -23.317 18.351 1.00 31.25 116 ALA A C 1
ATOM 900 O O . ALA A 1 116 ? 21.920 -22.944 17.289 1.00 31.25 116 ALA A O 1
ATOM 901 N N . GLU A 1 117 ? 20.745 -24.462 18.463 1.00 33.31 117 GLU A N 1
ATOM 902 C CA . GLU A 1 117 ? 20.008 -25.054 17.356 1.00 33.31 117 GLU A CA 1
ATOM 903 C C . GLU A 1 117 ? 19.179 -23.918 16.754 1.00 33.31 117 GLU A C 1
ATOM 905 O O . GLU A 1 117 ? 18.363 -23.314 17.452 1.00 33.31 117 GLU A O 1
ATOM 910 N N . ALA A 1 118 ? 19.504 -23.529 15.518 1.00 40.66 118 ALA A N 1
ATOM 911 C CA . ALA A 1 118 ? 19.000 -22.294 14.933 1.00 40.66 118 ALA A CA 1
ATOM 912 C C . ALA A 1 118 ? 17.471 -22.357 14.889 1.00 40.66 118 ALA A C 1
ATOM 914 O O . ALA A 1 118 ? 16.908 -23.109 14.091 1.00 40.66 118 ALA A O 1
ATOM 915 N N . VAL A 1 119 ? 16.820 -21.611 15.790 1.00 47.41 119 VAL A N 1
ATOM 916 C CA . VAL A 1 119 ? 15.376 -21.686 16.017 1.00 47.41 119 VAL A CA 1
ATOM 917 C C . VAL A 1 119 ? 14.689 -21.257 14.730 1.00 47.41 119 VAL A C 1
ATOM 919 O O . VAL A 1 119 ? 14.634 -20.070 14.411 1.00 47.41 119 VAL A O 1
ATOM 922 N N . ALA A 1 120 ? 14.233 -22.246 13.960 1.00 59.78 120 ALA A N 1
ATOM 923 C CA . ALA A 1 120 ? 13.677 -22.013 12.639 1.00 59.78 120 ALA A CA 1
ATOM 924 C C . ALA A 1 120 ? 12.499 -21.034 12.765 1.00 59.78 120 ALA A C 1
ATOM 926 O O . ALA A 1 120 ? 11.627 -21.262 13.613 1.00 59.78 120 ALA A O 1
ATOM 927 N N . PRO A 1 121 ? 12.470 -19.948 11.969 1.00 72.94 121 PRO A N 1
ATOM 928 C CA . PRO A 1 121 ? 11.538 -18.855 12.197 1.00 72.94 121 PRO A CA 1
ATOM 929 C C . PRO A 1 121 ? 10.096 -19.355 12.173 1.00 72.94 121 PRO A C 1
ATOM 931 O O . PRO A 1 121 ? 9.692 -20.156 11.323 1.00 72.94 121 PRO A O 1
ATOM 934 N N . THR A 1 122 ? 9.321 -18.905 13.157 1.00 83.25 122 THR A N 1
ATOM 935 C CA . THR A 1 122 ? 7.961 -19.378 13.397 1.00 83.25 122 THR A CA 1
ATOM 936 C C . THR A 1 122 ? 7.025 -18.878 12.303 1.00 83.25 122 THR A C 1
ATOM 938 O O . THR A 1 122 ? 6.435 -17.813 12.437 1.00 83.25 122 THR A O 1
ATOM 941 N N . LEU A 1 123 ? 6.880 -19.674 11.239 1.00 86.06 123 LEU A N 1
ATOM 942 C CA . LEU A 1 123 ? 5.984 -19.430 10.098 1.00 86.06 123 LEU A CA 1
ATOM 943 C C . LEU A 1 123 ? 4.592 -18.963 10.545 1.00 86.06 123 LEU A C 1
ATOM 945 O O . LEU A 1 123 ? 4.081 -19.482 11.542 1.00 86.06 123 LEU A O 1
ATOM 949 N N . ASP A 1 124 ? 3.932 -18.105 9.771 1.00 86.25 124 ASP A N 1
ATOM 950 C CA . ASP A 1 124 ? 2.554 -17.695 10.060 1.00 86.25 124 ASP A CA 1
ATOM 951 C C . ASP A 1 124 ? 1.586 -18.885 9.991 1.00 86.25 124 ASP A C 1
ATOM 953 O O . ASP A 1 124 ? 1.799 -19.857 9.259 1.00 86.25 124 ASP A O 1
ATOM 957 N N . GLU A 1 125 ? 0.471 -18.808 10.718 1.00 86.62 125 GLU A N 1
ATOM 958 C CA . GLU A 1 125 ? -0.548 -19.867 10.716 1.00 86.62 125 GLU A CA 1
ATOM 959 C C . GLU A 1 125 ? -1.124 -20.129 9.315 1.00 86.62 125 GLU A C 1
ATOM 961 O O . GLU A 1 125 ? -1.358 -21.282 8.947 1.00 86.62 125 GLU A O 1
ATOM 966 N N . VAL A 1 126 ? -1.261 -19.070 8.507 1.00 88.06 126 VAL A N 1
ATOM 967 C CA . VAL A 1 126 ? -1.695 -19.137 7.104 1.00 88.06 126 VAL A CA 1
ATOM 968 C C . VAL A 1 126 ? -0.707 -19.937 6.257 1.00 88.06 126 VAL A C 1
ATOM 970 O O . VAL A 1 126 ? -1.122 -20.821 5.512 1.00 88.06 126 VAL A O 1
ATOM 973 N N . ASP A 1 127 ? 0.600 -19.722 6.415 1.00 89.69 127 ASP A N 1
ATOM 974 C CA . ASP A 1 127 ? 1.608 -20.484 5.670 1.00 89.69 127 ASP A CA 1
ATOM 975 C C . ASP A 1 127 ? 1.658 -21.943 6.142 1.00 89.69 127 ASP A C 1
ATOM 977 O O . ASP A 1 127 ? 1.714 -22.862 5.325 1.00 89.69 127 ASP A O 1
ATOM 981 N N . ARG A 1 128 ? 1.545 -22.194 7.457 1.00 90.19 128 ARG A N 1
ATOM 982 C CA . ARG A 1 128 ? 1.421 -23.556 8.024 1.00 90.19 128 ARG A CA 1
ATOM 983 C C . ARG A 1 128 ? 0.178 -24.301 7.521 1.00 90.19 128 ARG A C 1
ATOM 985 O O . ARG A 1 128 ? 0.135 -25.533 7.622 1.00 90.19 128 ARG A O 1
ATOM 992 N N . HIS A 1 129 ? -0.834 -23.583 7.040 1.00 89.75 129 HIS A N 1
ATOM 993 C CA . HIS A 1 129 ? -2.018 -24.128 6.388 1.00 89.75 129 HIS A CA 1
ATOM 994 C C . HIS A 1 129 ? -1.753 -24.356 4.890 1.00 89.75 129 HIS A C 1
ATOM 996 O O . HIS A 1 129 ? -1.725 -25.510 4.459 1.00 89.75 129 HIS A O 1
ATOM 1002 N N . LEU A 1 130 ? -1.423 -23.305 4.130 1.00 89.94 130 LEU A N 1
ATOM 1003 C CA . LEU A 1 130 ? -1.198 -23.359 2.677 1.00 89.94 130 LEU A CA 1
ATOM 1004 C C . LEU A 1 130 ? -0.067 -24.320 2.264 1.00 89.94 130 LEU A C 1
ATOM 1006 O O . LEU A 1 130 ? -0.191 -25.016 1.256 1.00 89.94 130 LEU A O 1
ATOM 1010 N N . PHE A 1 131 ? 0.990 -24.485 3.070 1.00 88.88 131 PHE A N 1
ATOM 1011 C CA . PHE A 1 131 ? 2.042 -25.476 2.791 1.00 88.88 131 PHE A CA 1
ATOM 1012 C C . PHE A 1 131 ? 1.552 -26.934 2.797 1.00 88.88 131 PHE A C 1
ATOM 1014 O O . PHE A 1 131 ? 2.221 -27.790 2.203 1.00 88.88 131 PHE A O 1
ATOM 1021 N N . LYS A 1 132 ? 0.411 -27.233 3.434 1.00 89.75 132 LYS A N 1
ATOM 1022 C CA . LYS A 1 132 ? -0.233 -28.561 3.423 1.00 89.75 132 LYS A CA 1
ATOM 1023 C C . LYS A 1 132 ? -1.161 -28.740 2.220 1.00 89.75 132 LYS A C 1
ATOM 1025 O O . LYS A 1 132 ? -1.393 -29.872 1.799 1.00 89.75 132 LYS A O 1
ATOM 1030 N N . GLU A 1 133 ? -1.679 -27.648 1.669 1.00 89.44 133 GLU A N 1
ATOM 1031 C CA . GLU A 1 133 ? -2.610 -27.670 0.546 1.00 89.44 133 GLU A CA 1
ATOM 1032 C C . GLU A 1 133 ? -1.899 -27.841 -0.799 1.00 89.44 133 GLU A C 1
ATOM 1034 O O . GLU A 1 133 ? -0.774 -27.381 -1.007 1.00 89.44 133 GLU A O 1
ATOM 1039 N N . LYS A 1 134 ? -2.566 -28.505 -1.748 1.00 83.75 134 LYS A N 1
ATOM 1040 C CA . LYS A 1 134 ? -2.046 -28.656 -3.117 1.00 83.75 134 LYS A CA 1
ATOM 1041 C C . LYS A 1 134 ? -2.441 -27.507 -4.044 1.00 83.75 134 LYS A C 1
ATOM 1043 O O . LYS A 1 134 ? -1.722 -27.251 -4.998 1.00 83.75 134 LYS A O 1
ATOM 1048 N N . GLY A 1 135 ? -3.586 -26.863 -3.801 1.00 85.69 135 GLY A N 1
ATOM 1049 C CA . GLY A 1 135 ? -4.126 -25.784 -4.640 1.00 85.69 135 GLY A CA 1
ATOM 1050 C C . GLY A 1 135 ? -4.610 -26.197 -6.039 1.00 85.69 135 GLY A C 1
ATOM 1051 O O . GLY A 1 135 ? -5.036 -25.332 -6.798 1.00 85.69 135 GLY A O 1
ATOM 1052 N N . GLN A 1 136 ? -4.527 -27.485 -6.398 1.00 89.00 136 GLN A N 1
ATOM 1053 C CA . GLN A 1 136 ? -4.907 -28.000 -7.719 1.00 89.00 136 GLN A CA 1
ATOM 1054 C C . GLN A 1 136 ? -6.385 -27.705 -8.014 1.00 89.00 136 GLN A C 1
ATOM 1056 O O . GLN A 1 136 ? -7.264 -28.079 -7.236 1.00 89.00 136 GLN A O 1
ATOM 1061 N N . VAL A 1 137 ? -6.662 -27.067 -9.149 1.00 87.88 137 VAL A N 1
ATOM 1062 C CA . VAL A 1 137 ? -8.010 -26.637 -9.536 1.00 87.88 137 VAL A CA 1
ATOM 1063 C C . VAL A 1 137 ? -8.730 -27.790 -10.248 1.00 87.88 137 VAL A C 1
ATOM 1065 O O . VAL A 1 137 ? -8.284 -28.213 -11.320 1.00 87.88 137 VAL A O 1
ATOM 1068 N N . PRO A 1 138 ? -9.828 -28.335 -9.691 1.00 86.62 138 PRO A N 1
ATOM 1069 C CA . PRO A 1 138 ? -10.549 -29.438 -10.314 1.00 86.62 138 PRO A CA 1
ATOM 1070 C C . PRO A 1 138 ? -11.268 -28.970 -11.584 1.00 86.62 138 PRO A C 1
ATOM 1072 O O . PRO A 1 138 ? -11.901 -27.916 -11.598 1.00 86.62 138 PRO A O 1
ATOM 1075 N N . ARG A 1 139 ? -11.220 -29.787 -12.641 1.00 87.31 139 ARG A N 1
ATOM 1076 C CA . ARG A 1 139 ? -12.026 -29.597 -13.854 1.00 87.31 139 ARG A CA 1
ATOM 1077 C C . ARG A 1 139 ? -13.200 -30.570 -13.881 1.00 87.31 139 ARG A C 1
ATOM 1079 O O . ARG A 1 139 ? -13.104 -31.694 -13.390 1.00 87.31 139 ARG A O 1
ATOM 1086 N N . SER A 1 140 ? -14.306 -30.131 -14.470 1.00 83.81 140 SER A N 1
ATOM 1087 C CA . SER A 1 140 ? -15.425 -30.997 -14.840 1.00 83.81 140 SER A CA 1
ATOM 1088 C C . SER A 1 140 ? -15.042 -31.927 -16.000 1.00 83.81 140 SER A C 1
ATOM 1090 O O . SER A 1 140 ? -14.020 -31.750 -16.664 1.00 83.81 140 SER A O 1
ATOM 1092 N N . LEU A 1 141 ? -15.861 -32.954 -16.237 1.00 84.81 141 LEU A N 1
ATOM 1093 C CA . LEU A 1 141 ? -15.700 -33.852 -17.378 1.00 84.81 141 LEU A CA 1
ATOM 1094 C C . LEU A 1 141 ? -16.325 -33.202 -18.623 1.00 84.81 141 LEU A C 1
ATOM 1096 O O . LEU A 1 141 ? -17.528 -32.949 -18.650 1.00 84.81 141 LEU A O 1
ATOM 1100 N N . ASP A 1 142 ? -15.502 -32.924 -19.634 1.00 82.56 142 ASP A N 1
ATOM 1101 C CA . ASP A 1 142 ? -15.916 -32.329 -20.909 1.00 82.56 142 ASP A CA 1
ATOM 1102 C C . ASP A 1 142 ? -16.711 -33.347 -21.747 1.00 82.56 142 ASP A C 1
ATOM 1104 O O . ASP A 1 142 ? -16.208 -34.421 -22.082 1.00 82.56 142 ASP A O 1
ATOM 1108 N N . SER A 1 143 ? -17.954 -33.013 -22.105 1.00 82.06 143 SER A N 1
ATOM 1109 C CA . SER A 1 143 ? -18.868 -33.912 -22.825 1.00 82.06 143 SER A CA 1
ATOM 1110 C C . SER A 1 143 ? -18.473 -34.218 -24.274 1.00 82.06 143 SER A C 1
ATOM 1112 O O . SER A 1 143 ? -19.065 -35.113 -24.877 1.00 82.06 143 SER A O 1
ATOM 1114 N N . HIS A 1 144 ? -17.511 -33.489 -24.842 1.00 84.50 144 HIS A N 1
ATOM 1115 C CA . HIS A 1 144 ? -17.024 -33.653 -26.213 1.00 84.50 144 HIS A CA 1
ATOM 1116 C C . HIS A 1 144 ? -15.567 -34.130 -26.279 1.00 84.50 144 HIS A C 1
ATOM 1118 O O . HIS A 1 144 ? -15.205 -34.822 -27.228 1.00 84.50 144 HIS A O 1
ATOM 1124 N N . MET A 1 145 ? -14.740 -33.796 -25.282 1.00 85.62 145 MET A N 1
ATOM 1125 C CA . MET A 1 145 ? -13.304 -34.106 -25.277 1.00 85.62 145 MET A CA 1
ATOM 1126 C C . MET A 1 145 ? -12.916 -35.272 -24.345 1.00 85.62 145 MET A C 1
ATOM 1128 O O . MET A 1 145 ? -11.873 -35.897 -24.555 1.00 85.62 145 MET A O 1
ATOM 1132 N N . CYS A 1 146 ? -13.728 -35.618 -23.336 1.00 88.75 146 CYS A N 1
ATOM 1133 C CA . CYS A 1 146 ? -13.410 -36.692 -22.383 1.00 88.75 146 CYS A CA 1
ATOM 1134 C C . CYS A 1 146 ? -13.999 -38.055 -22.785 1.00 88.75 146 CYS A C 1
ATOM 1136 O O . CYS A 1 146 ? -15.059 -38.468 -22.318 1.00 88.75 146 CYS A O 1
ATOM 1138 N N . HIS A 1 147 ? -13.255 -38.821 -23.582 1.00 87.56 147 HIS A N 1
ATOM 1139 C CA . HIS A 1 147 ? -13.624 -40.186 -23.988 1.00 87.56 147 HIS A CA 1
ATOM 1140 C C . HIS A 1 147 ? -13.344 -41.257 -22.906 1.00 87.56 147 HIS A C 1
ATOM 1142 O O . HIS A 1 147 ? -12.646 -42.240 -23.156 1.00 87.56 147 HIS A O 1
ATOM 1148 N N . HIS A 1 148 ? -13.866 -41.083 -21.686 1.00 87.38 148 HIS A N 1
ATOM 1149 C CA . HIS A 1 148 ? -13.734 -42.062 -20.597 1.00 87.38 148 HIS A CA 1
ATOM 1150 C C . HIS A 1 148 ? -14.915 -42.042 -19.614 1.00 87.38 148 HIS A C 1
ATOM 1152 O O . HIS A 1 148 ? -15.671 -41.080 -19.529 1.00 87.38 148 HIS A O 1
ATOM 1158 N N . GLY A 1 149 ? -15.054 -43.118 -18.831 1.00 85.06 149 GLY A N 1
ATOM 1159 C CA . GLY A 1 149 ? -16.048 -43.201 -17.755 1.00 85.06 149 GLY A CA 1
ATOM 1160 C C . GLY A 1 149 ? -15.753 -42.263 -16.568 1.00 85.06 149 GLY A C 1
ATOM 1161 O O . GLY A 1 149 ? -14.654 -41.710 -16.474 1.00 85.06 149 GLY A O 1
ATOM 1162 N N . PRO A 1 150 ? -16.696 -42.126 -15.615 1.00 82.06 150 PRO A N 1
ATOM 1163 C CA . PRO A 1 150 ? -16.641 -41.125 -14.540 1.00 82.06 150 PRO A CA 1
ATOM 1164 C C . PRO A 1 150 ? -15.532 -41.343 -13.495 1.00 82.06 150 PRO A C 1
ATOM 1166 O O . PRO A 1 150 ? -15.248 -40.438 -12.721 1.00 82.06 150 PRO A O 1
ATOM 1169 N N . GLY A 1 151 ? -14.905 -42.526 -13.460 1.00 83.56 151 GLY A N 1
ATOM 1170 C CA . GLY A 1 151 ? -13.714 -42.803 -12.642 1.00 83.56 151 GLY A CA 1
ATOM 1171 C C . GLY A 1 151 ? -12.380 -42.649 -13.387 1.00 83.56 151 GLY A C 1
ATOM 1172 O O . GLY A 1 151 ? -11.330 -42.907 -12.806 1.00 83.56 151 GLY A O 1
ATOM 1173 N N . GLY A 1 152 ? -12.408 -42.294 -14.675 1.00 85.19 152 GLY A N 1
ATOM 1174 C CA . GLY A 1 152 ? -11.214 -42.015 -15.474 1.00 85.19 152 GLY A CA 1
ATOM 1175 C C . GLY A 1 152 ? -10.812 -40.541 -15.421 1.00 85.19 152 GLY A C 1
ATOM 1176 O O . GLY A 1 152 ? -11.618 -39.678 -15.077 1.00 85.19 152 GLY A O 1
ATOM 1177 N N . GLN A 1 153 ? -9.570 -40.251 -15.806 1.00 87.25 153 GLN A N 1
ATOM 1178 C CA . GLN A 1 153 ? -9.076 -38.892 -16.022 1.00 87.25 153 GLN A CA 1
ATOM 1179 C C . GLN A 1 153 ? -8.272 -38.835 -17.324 1.00 87.25 153 GLN A C 1
ATOM 1181 O O . GLN A 1 153 ? -7.527 -39.762 -17.641 1.00 87.25 153 GLN A O 1
ATOM 1186 N N . CYS A 1 154 ? -8.403 -37.736 -18.064 1.00 88.25 154 CYS A N 1
ATOM 1187 C CA . CYS A 1 154 ? -7.597 -37.429 -19.245 1.00 88.25 154 CYS A CA 1
ATOM 1188 C C . CYS A 1 154 ? -7.117 -35.969 -19.220 1.00 88.25 154 CYS A C 1
ATOM 1190 O O . CYS A 1 154 ? -7.478 -35.201 -18.328 1.00 88.25 154 CYS A O 1
ATOM 1192 N N . ILE A 1 155 ? -6.339 -35.564 -20.227 1.00 87.38 155 ILE A N 1
ATOM 1193 C CA . ILE A 1 155 ? -5.753 -34.216 -20.341 1.00 87.38 155 ILE A CA 1
ATOM 1194 C C . ILE A 1 155 ? -6.784 -33.064 -20.326 1.00 87.38 155 ILE A C 1
ATOM 1196 O O . ILE A 1 155 ? -6.416 -31.930 -20.020 1.00 87.38 155 ILE A O 1
ATOM 1200 N N . HIS A 1 156 ? -8.068 -33.341 -20.582 1.00 84.38 156 HIS A N 1
ATOM 1201 C CA . HIS A 1 156 ? -9.147 -32.344 -20.575 1.00 84.38 156 HIS A CA 1
ATOM 1202 C C . HIS A 1 156 ? -9.875 -32.195 -19.224 1.00 84.38 156 HIS A C 1
ATOM 1204 O O . HIS A 1 156 ? -10.452 -31.141 -18.978 1.00 84.38 156 HIS A O 1
ATOM 1210 N N . CYS A 1 157 ? -9.806 -33.184 -18.320 1.00 86.81 157 CYS A N 1
ATOM 1211 C CA . CYS A 1 157 ? -10.477 -33.132 -17.007 1.00 86.81 157 CYS A CA 1
ATOM 1212 C C . CYS A 1 157 ? -9.573 -33.421 -15.797 1.00 86.81 157 CYS A C 1
ATOM 1214 O O . CYS A 1 157 ? -10.031 -33.351 -14.658 1.00 86.81 157 CYS A O 1
ATOM 1216 N N . ALA A 1 158 ? -8.298 -33.765 -16.003 1.00 88.69 158 ALA A N 1
ATOM 1217 C CA . ALA A 1 158 ? -7.324 -33.808 -14.916 1.00 88.69 158 ALA A CA 1
ATOM 1218 C C . ALA A 1 158 ? -7.268 -32.430 -14.217 1.00 88.69 158 ALA A C 1
ATOM 1220 O O . ALA A 1 158 ? -7.346 -31.415 -14.921 1.00 88.69 158 ALA A O 1
ATOM 1221 N N . PRO A 1 159 ? -7.143 -32.354 -12.879 1.00 89.94 159 PRO A N 1
ATOM 1222 C CA . PRO A 1 159 ? -6.977 -31.078 -12.187 1.00 89.94 159 PRO A CA 1
ATOM 1223 C C . PRO A 1 159 ? -5.805 -30.273 -12.761 1.00 89.94 159 PRO A C 1
ATOM 1225 O O . PRO A 1 159 ? -4.777 -30.851 -13.113 1.00 89.94 159 PRO A O 1
ATOM 1228 N N . LEU A 1 160 ? -5.973 -28.956 -12.874 1.00 90.75 160 LEU A N 1
ATOM 1229 C CA . LEU A 1 160 ? -4.905 -28.048 -13.294 1.00 90.75 160 LEU A CA 1
ATOM 1230 C C . LEU A 1 160 ? -4.035 -27.665 -12.094 1.00 90.75 160 LEU A C 1
ATOM 1232 O O . LEU A 1 160 ? -4.520 -27.580 -10.963 1.00 90.75 160 LEU A O 1
ATOM 1236 N N . GLU A 1 161 ? -2.752 -27.416 -12.341 1.00 90.31 161 GLU A N 1
ATOM 1237 C CA . GLU A 1 161 ? -1.845 -26.918 -11.306 1.00 90.31 161 GLU A CA 1
ATOM 1238 C C . GLU A 1 161 ? -2.144 -25.444 -10.961 1.00 90.31 161 GLU A C 1
ATOM 1240 O O . GLU A 1 161 ? -2.621 -24.701 -11.824 1.00 90.31 161 GLU A O 1
ATOM 1245 N N . PRO A 1 162 ? -1.831 -24.977 -9.733 1.00 88.12 162 PRO A N 1
ATOM 1246 C CA . PRO A 1 162 ? -2.132 -23.608 -9.287 1.00 88.12 162 PRO A CA 1
ATOM 1247 C C . PRO A 1 162 ? -1.538 -22.499 -10.170 1.00 88.12 162 PRO A C 1
ATOM 1249 O O . PRO A 1 162 ? -2.013 -21.368 -10.158 1.00 88.12 162 PRO A O 1
ATOM 1252 N N . PHE A 1 163 ? -0.473 -22.828 -10.906 1.00 87.75 163 PHE A N 1
ATOM 1253 C CA . PHE A 1 163 ? 0.317 -21.918 -11.733 1.00 87.75 163 PHE A CA 1
ATOM 1254 C C . PHE A 1 163 ? 0.090 -22.088 -13.248 1.00 87.75 163 PHE A C 1
ATOM 1256 O O . PHE A 1 163 ? 0.852 -21.532 -14.042 1.00 87.75 163 PHE A O 1
ATOM 1263 N N . ASP A 1 164 ? -0.913 -22.867 -13.664 1.00 87.75 164 ASP A N 1
ATOM 1264 C CA . ASP A 1 164 ? -1.249 -23.049 -15.080 1.00 87.75 164 ASP A CA 1
ATOM 1265 C C . ASP A 1 164 ? -1.859 -21.755 -15.670 1.00 87.75 164 ASP A C 1
ATOM 1267 O O . ASP A 1 164 ? -2.795 -21.200 -15.082 1.00 87.75 164 ASP A O 1
ATOM 1271 N N . PRO A 1 165 ? -1.389 -21.252 -16.831 1.00 85.62 165 PRO A N 1
ATOM 1272 C CA . PRO A 1 165 ? -1.929 -20.033 -17.436 1.00 85.62 165 PRO A CA 1
ATOM 1273 C C . PRO A 1 165 ? -3.431 -20.108 -17.755 1.00 85.62 165 PRO A C 1
ATOM 1275 O O . PRO A 1 165 ? -4.084 -19.067 -17.752 1.00 85.62 165 PRO A O 1
ATOM 1278 N N . GLN A 1 166 ? -4.011 -21.298 -17.963 1.00 84.25 166 GLN A N 1
ATOM 1279 C CA . GLN A 1 166 ? -5.461 -21.463 -18.140 1.00 84.25 166 GLN A CA 1
ATOM 1280 C C . GLN A 1 166 ? -6.243 -21.142 -16.858 1.00 84.25 166 GLN A C 1
ATOM 1282 O O . GLN A 1 166 ? -7.353 -20.623 -16.934 1.00 84.25 166 GLN A O 1
ATOM 1287 N N . VAL A 1 167 ? -5.671 -21.411 -15.678 1.00 83.75 167 VAL A N 1
ATOM 1288 C CA . VAL A 1 167 ? -6.288 -21.074 -14.381 1.00 83.75 167 VAL A CA 1
ATOM 1289 C C . VAL A 1 167 ? -6.251 -19.567 -14.130 1.00 83.75 167 VAL A C 1
ATOM 1291 O O . VAL A 1 167 ? -7.195 -19.025 -13.557 1.00 83.75 167 VAL A O 1
ATOM 1294 N N . LEU A 1 168 ? -5.181 -18.900 -14.571 1.00 83.44 168 LEU A N 1
ATOM 1295 C CA . LEU A 1 168 ? -5.000 -17.455 -14.422 1.00 83.44 168 LEU A CA 1
ATOM 1296 C C . LEU A 1 168 ? -5.907 -16.666 -15.378 1.00 83.44 168 LEU A C 1
ATOM 1298 O O . LEU A 1 168 ? -6.619 -15.759 -14.954 1.00 83.44 168 LEU A O 1
ATOM 1302 N N . GLN A 1 169 ? -5.929 -17.050 -16.658 1.00 84.31 169 GLN A N 1
ATOM 1303 C CA . GLN A 1 169 ? -6.739 -16.402 -17.699 1.00 84.31 169 GLN A CA 1
ATOM 1304 C C . GLN A 1 169 ? -8.230 -16.773 -17.633 1.00 84.31 169 GLN A C 1
ATOM 1306 O O . GLN A 1 169 ? -9.058 -16.062 -18.190 1.00 84.31 169 GLN A O 1
ATOM 1311 N N . GLY A 1 170 ? -8.580 -17.884 -16.976 1.00 76.50 170 GLY A N 1
ATOM 1312 C CA . GLY A 1 170 ? -9.947 -18.408 -16.889 1.00 76.50 170 GLY A CA 1
ATOM 1313 C C . GLY A 1 170 ? -10.823 -17.811 -15.782 1.00 76.50 170 GLY A C 1
ATOM 1314 O O . GLY A 1 170 ? -11.863 -18.394 -15.472 1.00 76.50 170 GLY A O 1
ATOM 1315 N N . ARG A 1 171 ? -10.412 -16.701 -15.154 1.00 76.88 171 ARG A N 1
ATOM 1316 C CA . ARG A 1 171 ? -11.217 -15.943 -14.177 1.00 76.88 171 ARG A CA 1
ATOM 1317 C C . ARG A 1 171 ? -11.554 -14.555 -14.723 1.00 76.88 171 ARG A C 1
ATOM 1319 O O . ARG A 1 171 ? -10.923 -14.092 -15.668 1.00 76.88 171 ARG A O 1
ATOM 1326 N N . ASP A 1 172 ? -12.565 -13.930 -14.131 1.00 66.44 172 ASP A N 1
ATOM 1327 C CA . ASP A 1 172 ? -13.039 -12.590 -14.479 1.00 66.44 172 ASP A CA 1
ATOM 1328 C C . ASP A 1 172 ? -13.095 -11.733 -13.195 1.00 66.44 172 ASP A C 1
ATOM 1330 O O . ASP A 1 172 ? -13.908 -12.043 -12.317 1.00 66.44 172 ASP A O 1
ATOM 1334 N N . PRO A 1 173 ? -12.211 -10.727 -13.024 1.00 72.81 173 PRO A N 1
ATOM 1335 C CA . PRO A 1 173 ? -11.076 -10.405 -13.897 1.00 72.81 173 PRO A CA 1
ATOM 1336 C C . PRO A 1 173 ? -10.013 -11.529 -13.930 1.00 72.81 173 PRO A C 1
ATOM 1338 O O . PRO A 1 173 ? -9.950 -12.358 -13.016 1.00 72.81 173 PRO A O 1
ATOM 1341 N N . PRO A 1 174 ? -9.157 -11.583 -14.968 1.00 77.56 174 PRO A N 1
ATOM 1342 C CA . PRO A 1 174 ? -8.085 -12.573 -15.050 1.00 77.56 174 PRO A CA 1
ATOM 1343 C C . PRO A 1 174 ? -7.024 -12.315 -13.975 1.00 77.56 174 PRO A C 1
ATOM 1345 O O . PRO A 1 174 ? -6.579 -11.180 -13.790 1.00 77.56 174 PRO A O 1
ATOM 1348 N N . ILE A 1 175 ? -6.569 -13.377 -13.302 1.00 80.25 175 ILE A N 1
ATOM 1349 C CA . ILE A 1 175 ? -5.529 -13.272 -12.272 1.00 80.25 175 ILE A CA 1
ATOM 1350 C C . ILE A 1 175 ? -4.221 -12.855 -12.953 1.00 80.25 175 ILE A C 1
ATOM 1352 O O . ILE A 1 175 ? -3.595 -13.640 -13.670 1.00 80.25 175 ILE A O 1
ATOM 1356 N N . LYS A 1 176 ? -3.791 -11.616 -12.701 1.00 77.31 176 LYS A N 1
ATOM 1357 C CA . LYS A 1 176 ? -2.604 -11.018 -13.325 1.00 77.31 176 LYS A CA 1
ATOM 1358 C C . LYS A 1 176 ? -1.294 -11.681 -12.868 1.00 77.31 176 LYS A C 1
ATOM 1360 O O . LYS A 1 176 ? -0.364 -11.784 -13.666 1.00 77.31 176 LYS A O 1
ATOM 1365 N N . PHE A 1 177 ? -1.220 -12.136 -11.609 1.00 78.56 177 PHE A N 1
ATOM 1366 C CA . PHE A 1 177 ? 0.005 -12.663 -10.986 1.00 78.56 177 PHE A CA 1
ATOM 1367 C C . PHE A 1 177 ? -0.183 -13.962 -10.195 1.00 78.56 177 PHE A C 1
ATOM 1369 O O . PHE A 1 177 ? -1.230 -14.241 -9.620 1.00 78.56 177 PHE A O 1
ATOM 1376 N N . LEU A 1 178 ? 0.885 -14.762 -10.139 1.00 83.25 178 LEU A N 1
ATOM 1377 C CA . LEU A 1 178 ? 0.949 -15.966 -9.310 1.00 83.25 178 LEU A CA 1
ATOM 1378 C C . LEU A 1 178 ? 1.008 -15.595 -7.824 1.00 83.25 178 LEU A C 1
ATOM 1380 O O . LEU A 1 178 ? 1.874 -14.822 -7.418 1.00 83.25 178 LEU A O 1
ATOM 1384 N N . SER A 1 179 ? 0.175 -16.231 -6.997 1.00 87.44 179 SER A N 1
ATOM 1385 C CA . SER A 1 179 ? 0.353 -16.187 -5.542 1.00 87.44 179 SER A CA 1
ATOM 1386 C C . SER A 1 179 ? 1.704 -16.790 -5.137 1.00 87.44 179 SER A C 1
ATOM 1388 O O . SER A 1 179 ? 2.205 -17.721 -5.777 1.00 87.44 179 SER A O 1
ATOM 1390 N N . PHE A 1 180 ? 2.287 -16.296 -4.041 1.00 87.38 180 PHE A N 1
ATOM 1391 C CA . PHE A 1 180 ? 3.603 -16.745 -3.570 1.00 87.38 180 PHE A CA 1
ATOM 1392 C C . PHE A 1 180 ? 3.665 -18.268 -3.369 1.00 87.38 180 PHE A C 1
ATOM 1394 O O . PHE A 1 180 ? 4.587 -18.921 -3.853 1.00 87.38 180 PHE A O 1
ATOM 1401 N N . HIS A 1 181 ? 2.641 -18.873 -2.759 1.00 89.19 181 HIS A N 1
ATOM 1402 C CA . HIS A 1 181 ? 2.577 -20.329 -2.586 1.00 89.19 181 HIS A CA 1
ATOM 1403 C C . HIS A 1 181 ? 2.454 -21.087 -3.916 1.00 89.19 181 HIS A C 1
ATOM 1405 O O . HIS A 1 181 ? 3.090 -22.129 -4.072 1.00 89.19 181 HIS A O 1
ATOM 1411 N N . SER A 1 182 ? 1.736 -20.558 -4.914 1.00 88.06 182 SER A N 1
ATOM 1412 C CA . SER A 1 182 ? 1.707 -21.140 -6.268 1.00 88.06 182 SER A CA 1
ATOM 1413 C C . SER A 1 182 ? 3.058 -21.037 -6.982 1.00 88.06 182 SER A C 1
ATOM 1415 O O . SER A 1 182 ? 3.455 -21.966 -7.688 1.00 88.06 182 SER A O 1
ATOM 1417 N N . PHE A 1 183 ? 3.812 -19.958 -6.755 1.00 86.00 183 PHE A N 1
ATOM 1418 C CA . PHE A 1 183 ? 5.197 -19.833 -7.215 1.00 86.00 183 PHE A CA 1
ATOM 1419 C C . PHE A 1 183 ? 6.121 -20.860 -6.534 1.00 86.00 183 PHE A C 1
ATOM 1421 O O . PHE A 1 183 ? 6.890 -21.530 -7.226 1.00 86.00 183 PHE A O 1
ATOM 1428 N N . LEU A 1 184 ? 5.983 -21.098 -5.223 1.00 87.56 184 LEU A N 1
ATOM 1429 C CA . LEU A 1 184 ? 6.714 -22.175 -4.537 1.00 87.56 184 LEU A CA 1
ATOM 1430 C C . LEU A 1 184 ? 6.353 -23.565 -5.089 1.00 87.56 184 LEU A C 1
ATOM 1432 O O . LEU A 1 184 ? 7.250 -24.375 -5.310 1.00 87.56 184 LEU A O 1
ATOM 1436 N N . ARG A 1 185 ? 5.076 -23.836 -5.408 1.00 87.69 185 ARG A N 1
ATOM 1437 C CA . ARG A 1 185 ? 4.677 -25.086 -6.091 1.00 87.69 185 ARG A CA 1
ATOM 1438 C C . ARG A 1 185 ? 5.301 -25.224 -7.480 1.00 87.69 185 ARG A C 1
ATOM 1440 O O . ARG A 1 185 ? 5.687 -26.328 -7.858 1.00 87.69 185 ARG A O 1
ATOM 1447 N N . ARG A 1 186 ? 5.459 -24.123 -8.220 1.00 86.69 186 ARG A N 1
ATOM 1448 C CA . ARG A 1 186 ? 6.147 -24.111 -9.518 1.00 86.69 186 ARG A CA 1
ATOM 1449 C C . ARG A 1 186 ? 7.636 -24.451 -9.378 1.00 86.69 186 ARG A C 1
ATOM 1451 O O . ARG A 1 186 ? 8.134 -25.229 -10.188 1.00 86.69 186 ARG A O 1
ATOM 1458 N N . LEU A 1 187 ? 8.320 -23.958 -8.341 1.00 82.50 187 LEU A N 1
ATOM 1459 C CA . LEU A 1 187 ? 9.705 -24.349 -8.023 1.00 82.50 187 LEU A CA 1
ATOM 1460 C C . LEU A 1 187 ? 9.795 -25.829 -7.600 1.00 82.50 187 LEU A C 1
ATOM 1462 O O . LEU A 1 187 ? 10.640 -26.568 -8.106 1.00 82.50 187 LEU A O 1
ATOM 1466 N N . ASP A 1 188 ? 8.880 -26.289 -6.741 1.00 82.69 188 ASP A N 1
ATOM 1467 C CA . ASP A 1 188 ? 8.802 -27.687 -6.292 1.00 82.69 188 ASP A CA 1
ATOM 1468 C C . ASP A 1 188 ? 8.499 -28.678 -7.441 1.00 82.69 188 ASP A C 1
ATOM 1470 O O . ASP A 1 188 ? 8.848 -29.852 -7.332 1.00 82.69 188 ASP A O 1
ATOM 1474 N N . SER A 1 189 ? 7.861 -28.245 -8.539 1.00 77.75 189 SER A N 1
ATOM 1475 C CA . SER A 1 189 ? 7.411 -29.129 -9.635 1.00 77.75 189 SER A CA 1
ATOM 1476 C C . SER A 1 189 ? 8.515 -29.692 -10.545 1.00 77.75 189 SER A C 1
ATOM 1478 O O . SER A 1 189 ? 8.242 -30.564 -11.373 1.00 77.75 189 SER A O 1
ATOM 1480 N N . GLY A 1 190 ? 9.759 -29.222 -10.405 1.00 71.88 190 GLY A N 1
ATOM 1481 C CA . GLY A 1 190 ? 10.900 -29.705 -11.188 1.00 71.88 190 GLY A CA 1
ATOM 1482 C C . GLY A 1 190 ? 11.276 -31.166 -10.897 1.00 71.88 190 GLY A C 1
ATOM 1483 O O . GLY A 1 190 ? 10.884 -31.744 -9.883 1.00 71.88 190 GLY A O 1
ATOM 1484 N N . ALA A 1 191 ? 12.101 -31.765 -11.764 1.00 60.81 191 ALA A N 1
ATOM 1485 C CA . ALA A 1 191 ? 12.537 -33.163 -11.631 1.00 60.81 191 ALA A CA 1
ATOM 1486 C C . ALA A 1 191 ? 13.203 -33.474 -10.271 1.00 60.81 191 ALA A C 1
ATOM 1488 O O . ALA A 1 191 ? 12.998 -34.553 -9.711 1.00 60.81 191 ALA A O 1
ATOM 1489 N N . ASP A 1 192 ? 13.930 -32.504 -9.707 1.00 62.31 192 ASP A N 1
ATOM 1490 C CA . ASP A 1 192 ? 14.592 -32.589 -8.398 1.00 62.31 192 ASP A CA 1
ATOM 1491 C C . ASP A 1 192 ? 13.659 -32.350 -7.193 1.00 62.31 192 ASP A C 1
ATOM 1493 O O . ASP A 1 192 ? 14.119 -32.361 -6.050 1.00 62.31 192 ASP A O 1
ATOM 1497 N N . LYS A 1 193 ? 12.355 -32.128 -7.417 1.00 65.88 193 LYS A N 1
ATOM 1498 C CA . LYS A 1 193 ? 11.332 -31.870 -6.383 1.00 65.88 193 LYS A CA 1
ATOM 1499 C C . LYS A 1 193 ? 11.717 -30.750 -5.408 1.00 65.88 193 LYS A C 1
ATOM 1501 O O . LYS A 1 193 ? 11.684 -30.934 -4.191 1.00 65.88 193 LYS A O 1
ATOM 1506 N N . GLY A 1 194 ? 12.184 -29.626 -5.950 1.00 61.34 194 GLY A N 1
ATOM 1507 C CA . GLY A 1 194 ? 12.644 -28.465 -5.183 1.00 61.34 194 GLY A CA 1
ATOM 1508 C C . GLY A 1 194 ? 13.979 -28.638 -4.439 1.00 61.34 194 GLY A C 1
ATOM 1509 O O . GLY A 1 194 ? 14.470 -27.674 -3.861 1.00 61.34 194 GLY A O 1
ATOM 1510 N N . ARG A 1 195 ? 14.629 -29.817 -4.462 1.00 59.12 195 ARG A N 1
ATOM 1511 C CA . ARG A 1 195 ? 15.841 -30.107 -3.658 1.00 59.12 195 ARG A CA 1
ATOM 1512 C C . ARG A 1 195 ? 17.038 -29.184 -3.941 1.00 59.12 195 ARG A C 1
ATOM 1514 O O . ARG A 1 195 ? 17.916 -29.060 -3.090 1.00 59.12 195 ARG A O 1
ATOM 1521 N N . LEU A 1 196 ? 17.080 -28.570 -5.121 1.00 56.78 196 LEU A N 1
ATOM 1522 C CA . LEU A 1 196 ? 18.111 -27.615 -5.549 1.00 56.78 196 LEU A CA 1
ATOM 1523 C C . LEU A 1 196 ? 17.549 -26.196 -5.776 1.00 56.78 196 LEU A C 1
ATOM 1525 O O . LEU A 1 196 ? 18.286 -25.306 -6.190 1.00 56.78 196 LEU A O 1
ATOM 1529 N N . SER A 1 197 ? 16.257 -25.976 -5.520 1.00 60.34 197 SER A N 1
ATOM 1530 C CA . SER A 1 197 ? 15.515 -24.775 -5.919 1.00 60.34 197 SER A CA 1
ATOM 1531 C C . SER A 1 197 ? 15.270 -23.860 -4.720 1.00 60.34 197 SER A C 1
ATOM 1533 O O . SER A 1 197 ? 14.176 -23.833 -4.153 1.00 60.34 197 SER A O 1
ATOM 1535 N N . LYS A 1 198 ? 16.307 -23.120 -4.319 1.00 70.00 198 LYS A N 1
ATOM 1536 C CA . LYS A 1 198 ? 16.190 -22.086 -3.283 1.00 70.00 198 LYS A CA 1
ATOM 1537 C C . LYS A 1 198 ? 15.604 -20.786 -3.840 1.00 70.00 198 LYS A C 1
ATOM 1539 O O . LYS A 1 198 ? 15.757 -20.474 -5.017 1.00 70.00 198 LYS A O 1
ATOM 1544 N N . LEU A 1 199 ? 14.965 -20.026 -2.958 1.00 75.19 199 LEU A N 1
ATOM 1545 C CA . LEU A 1 199 ? 14.677 -18.609 -3.127 1.00 75.19 199 LEU A CA 1
ATOM 1546 C C . LEU A 1 199 ? 15.979 -17.838 -2.905 1.00 75.19 199 LEU A C 1
ATOM 1548 O O . LEU A 1 199 ? 16.504 -17.819 -1.791 1.00 75.19 199 LEU A O 1
ATOM 1552 N N . GLU A 1 200 ? 16.497 -17.209 -3.953 1.00 64.75 200 GLU A N 1
ATOM 1553 C CA . GLU A 1 200 ? 17.629 -16.295 -3.824 1.00 64.75 200 GLU A CA 1
ATOM 1554 C C . GLU A 1 200 ? 17.126 -14.929 -3.343 1.00 64.75 200 GLU A C 1
ATOM 1556 O O . GLU A 1 200 ? 16.346 -14.266 -4.030 1.00 64.75 200 GLU A O 1
ATOM 1561 N N . ASP A 1 201 ? 17.573 -14.490 -2.164 1.00 65.62 201 ASP A N 1
ATOM 1562 C CA . ASP A 1 201 ? 17.424 -13.088 -1.776 1.00 65.62 201 ASP A CA 1
ATOM 1563 C C . ASP A 1 201 ? 18.381 -12.237 -2.602 1.00 65.62 201 ASP A C 1
ATOM 1565 O O . ASP A 1 201 ? 19.584 -12.516 -2.670 1.00 65.62 201 ASP A O 1
ATOM 1569 N N . LEU A 1 202 ? 17.866 -11.156 -3.189 1.00 63.12 202 LEU A N 1
ATOM 1570 C CA . LEU A 1 202 ? 18.722 -10.211 -3.884 1.00 63.12 202 LEU A CA 1
ATOM 1571 C C . LEU A 1 202 ? 19.643 -9.519 -2.864 1.00 63.12 202 LEU A C 1
ATOM 1573 O O . LEU A 1 202 ? 19.201 -8.841 -1.932 1.00 63.12 202 LEU A O 1
ATOM 1577 N N . GLN A 1 203 ? 20.945 -9.709 -3.055 1.00 58.03 203 GLN A N 1
ATOM 1578 C CA . GLN A 1 203 ? 22.019 -9.024 -2.345 1.00 58.03 203 GLN A CA 1
ATOM 1579 C C . GLN A 1 203 ? 22.819 -8.245 -3.384 1.00 58.03 203 GLN A C 1
ATOM 1581 O O . GLN A 1 203 ? 23.482 -8.850 -4.228 1.00 58.03 203 GLN A O 1
ATOM 1586 N N . CYS A 1 204 ? 22.714 -6.919 -3.337 1.00 56.91 204 CYS A N 1
ATOM 1587 C CA . CYS A 1 204 ? 23.429 -5.977 -4.195 1.00 56.91 204 CYS A CA 1
ATOM 1588 C C . CYS A 1 204 ? 24.742 -5.494 -3.547 1.00 56.91 204 CYS A C 1
ATOM 1590 O O . CYS A 1 204 ? 25.586 -4.902 -4.215 1.00 56.91 204 CYS A O 1
ATOM 1592 N N . THR A 1 205 ? 24.952 -5.794 -2.264 1.00 66.00 205 THR A N 1
ATOM 1593 C CA . THR A 1 205 ? 26.235 -5.650 -1.565 1.00 66.00 205 THR A CA 1
ATOM 1594 C C . THR A 1 205 ? 27.275 -6.689 -2.014 1.00 66.00 205 THR A C 1
ATOM 1596 O O . THR A 1 205 ? 26.955 -7.808 -2.421 1.00 66.00 205 THR A O 1
ATOM 1599 N N . LEU A 1 206 ? 28.560 -6.322 -1.936 1.00 68.25 206 LEU A N 1
ATOM 1600 C CA . LEU A 1 206 ? 29.674 -7.193 -2.330 1.00 68.25 206 LEU A CA 1
ATOM 1601 C C . LEU A 1 206 ? 29.859 -8.359 -1.349 1.00 68.25 206 LEU A C 1
ATOM 1603 O O . LEU A 1 206 ? 30.069 -8.158 -0.152 1.00 68.25 206 LEU A O 1
ATOM 1607 N N . LYS A 1 207 ? 29.875 -9.594 -1.864 1.00 69.38 207 LYS A N 1
ATOM 1608 C CA . LYS A 1 207 ? 30.093 -10.791 -1.033 1.00 69.38 207 LYS A CA 1
ATOM 1609 C C . LYS A 1 207 ? 31.552 -10.847 -0.540 1.00 69.38 207 LYS A C 1
ATOM 1611 O O . LYS A 1 207 ? 32.465 -10.651 -1.345 1.00 69.38 207 LYS A O 1
ATOM 1616 N N . PRO A 1 208 ? 31.826 -11.148 0.745 1.00 68.12 208 PRO A N 1
ATOM 1617 C CA . PRO A 1 208 ? 33.183 -11.118 1.296 1.00 68.12 208 PRO A CA 1
ATOM 1618 C C . PRO A 1 208 ? 34.076 -12.196 0.661 1.00 68.12 208 PRO A C 1
ATOM 1620 O O . PRO A 1 208 ? 33.985 -13.384 0.977 1.00 68.12 208 PRO A O 1
ATOM 1623 N N . CYS A 1 209 ? 34.952 -11.776 -0.253 1.00 69.19 209 CYS A N 1
ATOM 1624 C CA . CYS A 1 209 ? 35.846 -12.667 -0.984 1.00 69.19 209 CYS A CA 1
ATOM 1625 C C . CYS A 1 209 ? 37.166 -12.906 -0.235 1.00 69.19 209 CYS A C 1
ATOM 1627 O O . CYS A 1 209 ? 37.670 -12.029 0.462 1.00 69.19 209 CYS A O 1
ATOM 1629 N N . LYS A 1 210 ? 37.753 -14.094 -0.423 1.00 78.12 210 LYS A N 1
ATOM 1630 C CA . LYS A 1 210 ? 39.089 -14.455 0.090 1.00 78.12 210 LYS A CA 1
ATOM 1631 C C . LYS A 1 210 ? 40.187 -14.349 -0.977 1.00 78.12 210 LYS A C 1
ATOM 1633 O O . LYS A 1 210 ? 41.363 -14.388 -0.630 1.00 78.12 210 LYS A O 1
ATOM 1638 N N . ASP A 1 211 ? 39.801 -14.208 -2.248 1.00 78.94 211 ASP A N 1
ATOM 1639 C CA . ASP A 1 211 ? 40.700 -14.266 -3.408 1.00 78.94 211 ASP A CA 1
ATOM 1640 C C . ASP A 1 211 ? 41.303 -12.884 -3.770 1.00 78.94 211 ASP A C 1
ATOM 1642 O O . ASP A 1 211 ? 42.217 -12.809 -4.589 1.00 78.94 211 ASP A O 1
ATOM 1646 N N . HIS A 1 212 ? 40.815 -11.784 -3.176 1.00 79.31 212 HIS A N 1
ATOM 1647 C CA . HIS A 1 212 ? 41.304 -10.416 -3.409 1.00 79.31 212 HIS A CA 1
ATOM 1648 C C . HIS A 1 212 ? 41.185 -9.527 -2.151 1.00 79.31 212 HIS A C 1
ATOM 1650 O O . HIS A 1 212 ? 40.426 -9.864 -1.240 1.00 79.31 212 HIS A O 1
ATOM 1656 N N . PRO A 1 213 ? 41.901 -8.382 -2.074 1.00 77.00 213 PRO A N 1
ATOM 1657 C CA . PRO A 1 213 ? 41.720 -7.397 -1.004 1.00 77.00 213 PRO A CA 1
ATOM 1658 C C . PRO A 1 213 ? 40.282 -6.852 -0.950 1.00 77.00 213 PRO A C 1
ATOM 1660 O O . PRO A 1 213 ? 39.627 -6.803 -1.994 1.00 77.00 213 PRO A O 1
ATOM 1663 N N . PRO A 1 214 ? 39.789 -6.396 0.217 1.00 74.12 214 PRO A N 1
ATOM 1664 C CA . PRO A 1 214 ? 38.469 -5.777 0.315 1.00 74.12 214 PRO A CA 1
ATOM 1665 C C . PRO A 1 214 ? 38.359 -4.521 -0.561 1.00 74.12 214 PRO A C 1
ATOM 1667 O O . PRO A 1 214 ? 39.351 -3.831 -0.825 1.00 74.12 214 PRO A O 1
ATOM 1670 N N . TYR A 1 215 ? 37.133 -4.228 -0.991 1.00 70.12 215 TYR A N 1
ATOM 1671 C CA . TYR A 1 215 ? 36.779 -3.025 -1.743 1.00 70.12 215 TYR A CA 1
ATOM 1672 C C . TYR A 1 215 ? 37.228 -1.746 -0.995 1.00 70.12 215 TYR A C 1
ATOM 1674 O O . TYR A 1 215 ? 37.178 -1.737 0.238 1.00 70.12 215 TYR A O 1
ATOM 1682 N N . PRO A 1 216 ? 37.715 -0.693 -1.686 1.00 64.38 216 PRO A N 1
ATOM 1683 C CA . PRO A 1 216 ? 37.871 -0.551 -3.143 1.00 64.38 216 PRO A CA 1
ATOM 1684 C C . PRO A 1 216 ? 39.107 -1.235 -3.755 1.00 64.38 216 PRO A C 1
ATOM 1686 O O . PRO A 1 216 ? 39.315 -1.170 -4.963 1.00 64.38 216 PRO A O 1
ATOM 1689 N N . ARG A 1 217 ? 39.955 -1.914 -2.969 1.00 75.81 217 ARG A N 1
ATOM 1690 C CA . ARG A 1 217 ? 41.259 -2.434 -3.442 1.00 75.81 217 ARG A CA 1
ATOM 1691 C C . ARG A 1 217 ? 41.187 -3.736 -4.253 1.00 75.81 217 ARG A C 1
ATOM 1693 O O . ARG A 1 217 ? 42.228 -4.254 -4.655 1.00 75.81 217 ARG A O 1
ATOM 1700 N N . GLY A 1 218 ? 39.993 -4.273 -4.487 1.00 74.00 218 GLY A N 1
ATOM 1701 C CA . GLY A 1 218 ? 39.772 -5.450 -5.319 1.00 74.00 218 GLY A CA 1
ATOM 1702 C C . GLY A 1 218 ? 38.292 -5.809 -5.450 1.00 74.00 218 GLY A C 1
ATOM 1703 O O . GLY A 1 218 ? 37.514 -5.638 -4.513 1.00 74.00 218 GLY A O 1
ATOM 1704 N N . ILE A 1 219 ? 37.924 -6.336 -6.616 1.00 80.81 219 ILE A N 1
ATOM 1705 C CA . ILE A 1 219 ? 36.614 -6.918 -6.931 1.00 80.81 219 ILE A CA 1
ATOM 1706 C C . ILE A 1 219 ? 36.822 -8.065 -7.932 1.00 80.81 219 ILE A C 1
ATOM 1708 O O . ILE A 1 219 ? 37.789 -8.060 -8.698 1.00 80.81 219 ILE A O 1
ATOM 1712 N N . CYS A 1 220 ? 35.938 -9.060 -7.936 1.00 81.31 220 CYS A N 1
ATOM 1713 C CA . CYS A 1 220 ? 35.920 -10.132 -8.928 1.00 81.31 220 CYS A CA 1
ATOM 1714 C C . CYS A 1 220 ? 34.483 -10.531 -9.294 1.00 81.31 220 CYS A C 1
ATOM 1716 O O . CYS A 1 220 ? 33.546 -10.328 -8.522 1.00 81.31 220 CYS A O 1
ATOM 1718 N N . SER A 1 221 ? 34.311 -11.195 -10.437 1.00 76.75 221 SER A N 1
ATOM 1719 C CA . SER A 1 221 ? 33.003 -11.660 -10.927 1.00 76.75 221 SER A CA 1
ATOM 1720 C C . SER A 1 221 ? 32.297 -12.695 -10.033 1.00 76.75 221 SER A C 1
ATOM 1722 O O . SER A 1 221 ? 31.151 -13.036 -10.297 1.00 76.75 221 SER A O 1
ATOM 1724 N N . LYS A 1 222 ? 32.952 -13.199 -8.973 1.00 73.44 222 LYS A N 1
ATOM 1725 C CA . LYS A 1 222 ? 32.336 -14.077 -7.958 1.00 73.44 222 LYS A CA 1
ATOM 1726 C C . LYS A 1 222 ? 31.767 -13.324 -6.747 1.00 73.44 222 LYS A C 1
ATOM 1728 O O . LYS A 1 222 ? 30.996 -13.912 -5.993 1.00 73.44 222 LYS A O 1
ATOM 1733 N N . CYS A 1 223 ? 32.204 -12.086 -6.497 1.00 74.12 223 CYS A N 1
ATOM 1734 C CA . CYS A 1 223 ? 31.739 -11.269 -5.368 1.00 74.12 223 CYS A CA 1
ATOM 1735 C C . CYS A 1 223 ? 30.827 -10.114 -5.789 1.00 74.12 223 CYS A C 1
ATOM 1737 O O . CYS A 1 223 ? 30.080 -9.603 -4.955 1.00 74.12 223 CYS A O 1
ATOM 1739 N N . GLN A 1 224 ? 30.881 -9.742 -7.069 1.00 77.88 224 GLN A N 1
ATOM 1740 C CA . GLN A 1 224 ? 29.950 -8.831 -7.714 1.00 77.88 224 GLN A CA 1
ATOM 1741 C C . GLN A 1 224 ? 28.512 -9.400 -7.659 1.00 77.88 224 GLN A C 1
ATOM 1743 O O . GLN A 1 224 ? 28.322 -10.592 -7.921 1.00 77.88 224 GLN A O 1
ATOM 1748 N N . PRO A 1 225 ? 27.498 -8.584 -7.322 1.00 73.25 225 PRO A N 1
ATOM 1749 C CA . PRO A 1 225 ? 26.086 -8.969 -7.389 1.00 73.25 225 PRO A CA 1
ATOM 1750 C C . PRO A 1 225 ? 25.587 -9.117 -8.840 1.00 73.25 225 PRO A C 1
ATOM 1752 O O . PRO A 1 225 ? 26.233 -8.669 -9.787 1.00 73.25 225 PRO A O 1
ATOM 1755 N N . SER A 1 226 ? 24.415 -9.732 -9.016 1.00 72.06 226 SER A N 1
ATOM 1756 C CA . SER A 1 226 ? 23.773 -9.917 -10.331 1.00 72.06 226 SER A CA 1
ATOM 1757 C C . SER A 1 226 ? 22.773 -8.803 -10.667 1.00 72.06 226 SER A C 1
ATOM 1759 O O . SER A 1 226 ? 22.288 -8.108 -9.778 1.00 72.06 226 SER A O 1
ATOM 1761 N N . ALA A 1 227 ? 22.463 -8.646 -11.959 1.00 63.88 227 ALA A N 1
ATOM 1762 C CA . ALA A 1 227 ? 21.488 -7.670 -12.454 1.00 63.88 227 ALA A CA 1
ATOM 1763 C C . ALA A 1 227 ? 20.030 -8.022 -12.075 1.00 63.88 227 ALA A C 1
ATOM 1765 O O . ALA A 1 227 ? 19.716 -9.158 -11.721 1.00 63.88 227 ALA A O 1
ATOM 1766 N N . VAL A 1 228 ? 19.148 -7.024 -12.172 1.00 65.31 228 VAL A N 1
ATOM 1767 C CA . VAL A 1 228 ? 17.825 -6.953 -11.516 1.00 65.31 228 VAL A CA 1
ATOM 1768 C C . VAL A 1 228 ? 16.707 -6.785 -12.570 1.00 65.31 228 VAL A C 1
ATOM 1770 O O . VAL A 1 228 ? 17.000 -6.300 -13.660 1.00 65.31 228 VAL A O 1
ATOM 1773 N N . THR A 1 229 ? 15.456 -7.227 -12.336 1.00 45.97 229 THR A N 1
ATOM 1774 C CA . THR A 1 229 ? 14.322 -7.129 -13.303 1.00 45.97 229 THR A CA 1
ATOM 1775 C C . THR A 1 229 ? 12.954 -7.375 -12.630 1.00 45.97 229 THR A C 1
ATOM 1777 O O . THR A 1 229 ? 12.736 -8.453 -12.073 1.00 45.97 229 THR A O 1
ATOM 1780 N N . LEU A 1 230 ? 12.015 -6.421 -12.736 1.00 33.41 230 LEU A N 1
ATOM 1781 C CA . LEU A 1 230 ? 10.872 -6.249 -11.814 1.00 33.41 230 LEU A CA 1
ATOM 1782 C C . LEU A 1 230 ? 9.470 -6.325 -12.497 1.00 33.41 230 LEU A C 1
ATOM 1784 O O . LEU A 1 230 ? 9.403 -6.250 -13.725 1.00 33.41 230 LEU A O 1
ATOM 1788 N N . GLN A 1 231 ? 8.362 -6.485 -11.738 1.00 39.06 231 GLN A N 1
ATOM 1789 C CA . GLN A 1 231 ? 6.959 -6.636 -12.229 1.00 39.06 231 GLN A CA 1
ATOM 1790 C C . GLN A 1 231 ? 5.884 -6.134 -11.217 1.00 39.06 231 GLN A C 1
ATOM 1792 O O . GLN A 1 231 ? 6.235 -5.926 -10.060 1.00 39.06 231 GLN A O 1
ATOM 1797 N N . ARG A 1 232 ? 4.609 -5.974 -11.667 1.00 33.38 232 ARG A N 1
ATOM 1798 C CA . ARG A 1 232 ? 3.410 -5.414 -10.954 1.00 33.38 232 ARG A CA 1
ATOM 1799 C C . ARG A 1 232 ? 2.408 -6.515 -10.447 1.00 33.38 232 ARG A C 1
ATOM 1801 O O . ARG A 1 232 ? 2.918 -7.575 -10.111 1.00 33.38 232 ARG A O 1
ATOM 1808 N N . GLN A 1 233 ? 1.055 -6.473 -10.301 1.00 31.98 233 GLN A N 1
ATOM 1809 C CA . GLN A 1 233 ? -0.073 -5.502 -10.445 1.00 31.98 233 GLN A CA 1
ATOM 1810 C C . GLN A 1 233 ? -1.408 -6.058 -9.797 1.00 31.98 233 GLN A C 1
ATOM 1812 O O . GLN A 1 233 ? -1.686 -7.219 -10.081 1.00 31.98 233 GLN A O 1
ATOM 1817 N N . PHE A 1 234 ? -2.253 -5.305 -9.039 1.00 32.22 234 PHE A N 1
ATOM 1818 C CA . PHE A 1 234 ? -3.582 -5.694 -8.405 1.00 32.22 234 PHE A CA 1
ATOM 1819 C C . PHE A 1 234 ? -4.458 -4.471 -7.875 1.00 32.22 234 PHE A C 1
ATOM 1821 O O . PHE A 1 234 ? -4.514 -3.524 -8.653 1.00 32.22 234 PHE A O 1
ATOM 1828 N N . GLU A 1 235 ? -5.175 -4.460 -6.697 1.00 40.22 235 GLU A N 1
ATOM 1829 C CA . GLU A 1 235 ? -5.829 -3.245 -6.037 1.00 40.22 235 GLU A CA 1
ATOM 1830 C C . GLU A 1 235 ? -6.398 -3.371 -4.540 1.00 40.22 235 GLU A C 1
ATOM 1832 O O . GLU A 1 235 ? -6.499 -4.484 -4.040 1.00 40.22 235 GLU A O 1
ATOM 1837 N N . THR A 1 236 ? -6.875 -2.285 -3.846 1.00 44.28 236 THR A N 1
ATOM 1838 C CA . THR A 1 236 ? -7.880 -2.152 -2.681 1.00 44.28 236 THR A CA 1
ATOM 1839 C C . THR A 1 236 ? -7.714 -2.740 -1.220 1.00 44.28 236 THR A C 1
ATOM 1841 O O . THR A 1 236 ? -6.786 -3.521 -1.017 1.00 44.28 236 THR A O 1
ATOM 1844 N N . PRO A 1 237 ? -8.625 -2.511 -0.188 1.00 54.72 237 PRO A N 1
ATOM 1845 C CA . PRO A 1 237 ? -9.444 -1.305 0.190 1.00 54.72 237 PRO A CA 1
ATOM 1846 C C . PRO A 1 237 ? -9.666 -0.840 1.690 1.00 54.72 237 PRO A C 1
ATOM 1848 O O . PRO A 1 237 ? -9.657 0.362 1.937 1.00 54.72 237 PRO A O 1
ATOM 1851 N N . ASP A 1 238 ? -10.030 -1.711 2.657 1.00 58.62 238 ASP A N 1
ATOM 1852 C CA . ASP A 1 238 ? -11.328 -1.677 3.428 1.00 58.62 238 ASP A CA 1
ATOM 1853 C C . ASP A 1 238 ? -11.790 -0.443 4.304 1.00 58.62 238 ASP A C 1
ATOM 1855 O O . ASP A 1 238 ? -12.506 0.413 3.788 1.00 58.62 238 ASP A O 1
ATOM 1859 N N . ILE A 1 239 ? -11.485 -0.367 5.625 1.00 69.25 239 ILE A N 1
ATOM 1860 C CA . ILE A 1 239 ? -12.068 0.469 6.749 1.00 69.25 239 ILE A CA 1
ATOM 1861 C C . ILE A 1 239 ? -12.071 2.018 6.586 1.00 69.25 239 ILE A C 1
ATOM 1863 O O . ILE A 1 239 ? -12.516 2.792 7.442 1.00 69.25 239 ILE A O 1
ATOM 1867 N N . LEU A 1 240 ? -11.627 2.461 5.423 1.00 75.06 240 LEU A N 1
ATOM 1868 C CA . LEU A 1 240 ? -11.428 3.802 4.893 1.00 75.06 240 LEU A CA 1
ATOM 1869 C C . LEU A 1 240 ? -12.327 4.945 5.401 1.00 75.06 240 LEU A C 1
ATOM 1871 O O . LEU A 1 240 ? -11.844 6.049 5.645 1.00 75.06 240 LEU A O 1
ATOM 1875 N N . ASN A 1 241 ? -13.641 4.742 5.530 1.00 80.00 241 ASN A N 1
ATOM 1876 C CA . ASN A 1 241 ? -14.569 5.869 5.676 1.00 80.00 241 ASN A CA 1
ATOM 1877 C C . ASN A 1 241 ? -14.403 6.684 6.972 1.00 80.00 241 ASN A C 1
ATOM 1879 O O . ASN A 1 241 ? -14.649 7.887 6.915 1.00 80.00 241 ASN A O 1
ATOM 1883 N N . ARG A 1 242 ? -13.946 6.066 8.075 1.00 81.25 242 ARG A N 1
ATOM 1884 C CA . ARG A 1 242 ? -13.624 6.728 9.365 1.00 81.25 242 ARG A CA 1
ATOM 1885 C C . ARG A 1 242 ? -12.247 7.418 9.324 1.00 81.25 242 ARG A C 1
ATOM 1887 O O . ARG A 1 242 ? -12.051 8.464 9.936 1.00 81.25 242 ARG A O 1
ATOM 1894 N N . PHE A 1 243 ? -11.311 6.873 8.542 1.00 85.31 243 PHE A N 1
ATOM 1895 C CA . PHE A 1 243 ? -9.976 7.440 8.287 1.00 85.31 243 PHE A CA 1
ATOM 1896 C C . PHE A 1 243 ? -10.021 8.693 7.388 1.00 85.31 243 PHE A C 1
ATOM 1898 O O . PHE A 1 243 ? -9.166 9.564 7.490 1.00 85.31 243 PHE A O 1
ATOM 1905 N N . LEU A 1 244 ? -11.056 8.837 6.551 1.00 86.31 244 LEU A N 1
ATOM 1906 C CA . LEU A 1 244 ? -11.254 10.006 5.680 1.00 86.31 244 LEU A CA 1
ATOM 1907 C C . LEU A 1 244 ? -11.980 11.197 6.332 1.00 86.31 244 LEU A C 1
ATOM 1909 O O . LEU A 1 244 ? -12.105 12.255 5.714 1.00 86.31 244 LEU A O 1
ATOM 1913 N N . GLU A 1 245 ? -12.481 11.062 7.559 1.00 85.81 245 GLU A N 1
ATOM 1914 C CA . GLU A 1 245 ? -13.181 12.150 8.262 1.00 85.81 245 GLU A CA 1
ATOM 1915 C C . GLU A 1 245 ? -12.301 13.384 8.554 1.00 85.81 245 GLU A C 1
ATOM 1917 O O . GLU A 1 245 ? -12.803 14.492 8.350 1.00 85.81 245 GLU A O 1
ATOM 1922 N N . PRO A 1 246 ? -11.008 13.257 8.931 1.00 85.19 246 PRO A N 1
ATOM 1923 C CA . PRO A 1 246 ? -10.078 14.381 9.032 1.00 85.19 246 PRO A CA 1
ATOM 1924 C C . PRO A 1 246 ? -9.959 15.160 7.725 1.00 85.19 246 PRO A C 1
ATOM 1926 O O . PRO A 1 246 ? -10.195 16.366 7.715 1.00 85.19 246 PRO A O 1
ATOM 1929 N N . TYR A 1 247 ? -9.685 14.468 6.612 1.00 87.25 247 TYR A N 1
ATOM 1930 C CA . TYR A 1 247 ? -9.534 15.092 5.297 1.00 87.25 247 TYR A CA 1
ATOM 1931 C C . TYR A 1 247 ? -10.792 15.879 4.898 1.00 87.25 247 TYR A C 1
ATOM 1933 O O . TYR A 1 247 ? -10.705 17.040 4.508 1.00 87.25 247 TYR A O 1
ATOM 1941 N N . ARG A 1 248 ? -11.984 15.297 5.103 1.00 85.56 248 ARG A N 1
ATOM 1942 C CA . ARG A 1 248 ? -13.278 15.965 4.852 1.00 85.56 248 ARG A CA 1
ATOM 1943 C C . ARG A 1 248 ? -13.520 17.213 5.717 1.00 85.56 248 ARG A C 1
ATOM 1945 O O . ARG A 1 248 ? -14.419 17.987 5.396 1.00 85.56 248 ARG A O 1
ATOM 1952 N N . LYS A 1 249 ? -12.770 17.404 6.810 1.00 85.25 249 LYS A N 1
ATOM 1953 C CA . LYS A 1 249 ? -12.874 18.557 7.725 1.00 85.25 249 LYS A CA 1
ATOM 1954 C C . LYS A 1 249 ? -11.769 19.598 7.528 1.00 85.25 249 LYS A C 1
ATOM 1956 O O . LYS A 1 249 ? -12.031 20.779 7.736 1.00 85.25 249 LYS A O 1
ATOM 1961 N N . THR A 1 250 ? -10.554 19.182 7.164 1.00 86.38 250 THR A N 1
ATOM 1962 C CA . THR A 1 250 ? -9.363 20.055 7.123 1.00 86.38 250 THR A CA 1
ATOM 1963 C C . THR A 1 250 ? -8.763 20.245 5.731 1.00 86.38 250 THR A C 1
ATOM 1965 O O . THR A 1 250 ? -8.034 21.212 5.528 1.00 86.38 250 THR A O 1
ATOM 1968 N N . GLY A 1 251 ? -9.022 19.334 4.788 1.00 86.00 251 GLY A N 1
ATOM 1969 C CA . GLY A 1 251 ? -8.323 19.259 3.500 1.00 86.00 251 GLY A CA 1
ATOM 1970 C C . GLY A 1 251 ? -6.859 18.803 3.591 1.00 86.00 251 GLY A C 1
ATOM 1971 O O . GLY A 1 251 ? -6.164 18.829 2.580 1.00 86.00 251 GLY A O 1
ATOM 1972 N N . ALA A 1 252 ? -6.377 18.402 4.773 1.00 89.75 252 ALA A N 1
ATOM 1973 C CA . ALA A 1 252 ? -5.008 17.928 4.975 1.00 89.75 252 ALA A CA 1
ATOM 1974 C C . ALA A 1 252 ? -4.913 16.399 4.858 1.00 89.75 252 ALA A C 1
ATOM 1976 O O . ALA A 1 252 ? -5.818 15.680 5.295 1.00 89.75 252 ALA A O 1
ATOM 1977 N N . GLN A 1 253 ? -3.804 15.906 4.304 1.00 93.19 253 GLN A N 1
ATOM 1978 C CA . GLN A 1 253 ? -3.549 14.475 4.148 1.00 93.19 253 GLN A CA 1
ATOM 1979 C C . GLN A 1 253 ? -3.299 13.782 5.502 1.00 93.19 253 GLN A C 1
ATOM 1981 O O . GLN A 1 253 ? -2.873 14.417 6.472 1.00 93.19 253 GLN A O 1
ATOM 1986 N N . ARG A 1 254 ? -3.553 12.469 5.572 1.00 92.50 254 ARG A N 1
ATOM 1987 C CA . ARG A 1 254 ? -3.321 11.625 6.762 1.00 92.50 254 ARG A CA 1
ATOM 1988 C C . ARG A 1 254 ? -2.625 10.314 6.403 1.00 92.50 254 ARG A C 1
ATOM 1990 O O . ARG A 1 254 ? -2.708 9.843 5.269 1.00 92.50 254 ARG A O 1
ATOM 1997 N N . VAL A 1 255 ? -1.995 9.705 7.406 1.00 94.62 255 VAL A N 1
ATOM 1998 C CA . VAL A 1 255 ? -1.401 8.362 7.373 1.00 94.62 255 VAL A CA 1
ATOM 1999 C C . VAL A 1 255 ? -1.939 7.510 8.525 1.00 94.62 255 VAL A C 1
ATOM 2001 O O . VAL A 1 255 ? -2.296 8.027 9.584 1.00 94.62 255 VAL A O 1
ATOM 2004 N N . GLY A 1 256 ? -1.979 6.196 8.339 1.00 93.38 256 GLY A N 1
ATOM 2005 C CA . GLY A 1 256 ? -2.294 5.236 9.388 1.00 93.38 256 GLY A CA 1
ATOM 2006 C C . GLY A 1 256 ? -1.603 3.891 9.181 1.00 93.38 256 GLY A C 1
ATOM 2007 O O . GLY A 1 256 ? -1.214 3.526 8.071 1.00 93.38 256 GLY A O 1
ATOM 2008 N N . TYR A 1 257 ? -1.464 3.124 10.256 1.00 94.38 257 TYR A N 1
ATOM 2009 C CA . TYR A 1 257 ? -0.985 1.747 10.228 1.00 94.38 257 TYR A CA 1
ATOM 2010 C C . TYR A 1 257 ? -2.164 0.773 10.191 1.00 94.38 257 TYR A C 1
ATOM 2012 O O . TYR A 1 257 ? -3.095 0.859 10.992 1.00 94.38 257 TYR A O 1
ATOM 2020 N N . LEU A 1 258 ? -2.121 -0.169 9.249 1.00 91.56 258 LEU A N 1
ATOM 2021 C CA . LEU A 1 258 ? -3.158 -1.173 9.042 1.00 91.56 258 LEU A CA 1
ATOM 2022 C C . LEU A 1 258 ? -2.931 -2.326 10.022 1.00 91.56 258 LEU A C 1
ATOM 2024 O O . LEU A 1 258 ? -1.995 -3.112 9.858 1.00 91.56 258 LEU A O 1
ATOM 2028 N N . TYR A 1 259 ? -3.797 -2.444 11.026 1.00 91.19 259 TYR A N 1
ATOM 2029 C CA . TYR A 1 259 ? -3.794 -3.556 11.973 1.00 91.19 259 TYR A CA 1
ATOM 2030 C C . TYR A 1 259 ? -4.823 -4.601 11.558 1.00 91.19 259 TYR A C 1
ATOM 2032 O O . TYR A 1 259 ? -6.001 -4.306 11.352 1.00 91.19 259 TYR A O 1
ATOM 2040 N N . GLY A 1 260 ? -4.379 -5.843 11.409 1.00 89.19 260 GLY A N 1
ATOM 2041 C CA . GLY A 1 260 ? -5.169 -6.901 10.792 1.00 89.19 260 GLY A CA 1
ATOM 2042 C C . GLY A 1 260 ? -4.529 -8.271 10.954 1.00 89.19 260 GLY A C 1
ATOM 2043 O O . GLY A 1 260 ? -3.716 -8.496 11.848 1.00 89.19 260 GLY A O 1
ATOM 2044 N N . ARG A 1 261 ? -4.894 -9.200 10.075 1.00 87.94 261 ARG A N 1
ATOM 2045 C CA . ARG A 1 261 ? -4.282 -10.531 9.989 1.00 87.94 261 ARG A CA 1
ATOM 2046 C C . ARG A 1 261 ? -4.300 -11.038 8.557 1.00 87.94 261 ARG A C 1
ATOM 2048 O O . ARG A 1 261 ? -5.236 -10.758 7.810 1.00 87.94 261 ARG A O 1
ATOM 2055 N N . TYR A 1 262 ? -3.315 -11.843 8.193 1.00 89.94 262 TYR A N 1
ATOM 2056 C CA . TYR A 1 262 ? -3.372 -12.591 6.942 1.00 89.94 262 TYR A CA 1
ATOM 2057 C C . TYR A 1 262 ? -4.419 -13.711 7.040 1.00 89.94 262 TYR A C 1
ATOM 2059 O O . TYR A 1 262 ? -4.635 -14.282 8.111 1.00 89.94 262 TYR A O 1
ATOM 2067 N N . ALA A 1 263 ? -5.060 -14.043 5.922 1.00 86.62 263 ALA A N 1
ATOM 2068 C CA . ALA A 1 263 ? -5.954 -15.192 5.785 1.00 86.62 263 ALA A CA 1
ATOM 2069 C C . ALA A 1 263 ? -5.830 -15.803 4.375 1.00 86.62 263 ALA A C 1
ATOM 2071 O O . ALA A 1 263 ? -5.406 -15.100 3.455 1.00 86.62 263 ALA A O 1
ATOM 2072 N N . PRO A 1 264 ? -6.209 -17.078 4.163 1.00 87.31 264 PRO A N 1
ATOM 2073 C CA . PRO A 1 264 ? -6.356 -17.634 2.818 1.00 87.31 264 PRO A CA 1
ATOM 2074 C C . PRO A 1 264 ? -7.373 -16.839 1.984 1.00 87.31 264 PRO A C 1
ATOM 2076 O O . PRO A 1 264 ? -8.359 -16.330 2.522 1.00 87.31 264 PRO A O 1
ATOM 2079 N N . TYR A 1 265 ? -7.153 -16.748 0.673 1.00 86.50 265 TYR A N 1
ATOM 2080 C CA . TYR A 1 265 ? -8.030 -16.049 -0.272 1.00 86.50 265 TYR A CA 1
ATOM 2081 C C . TYR A 1 265 ? -8.444 -16.989 -1.408 1.00 86.50 265 TYR A C 1
ATOM 2083 O O . TYR A 1 265 ? -7.655 -17.286 -2.297 1.00 86.50 265 TYR A O 1
ATOM 2091 N N . GLU A 1 266 ? -9.687 -17.474 -1.379 1.00 82.56 266 GLU A N 1
ATOM 2092 C CA . GLU A 1 266 ? -10.185 -18.525 -2.291 1.00 82.56 266 GLU A CA 1
ATOM 2093 C C . GLU A 1 266 ? -10.290 -18.070 -3.764 1.00 82.56 266 GLU A C 1
ATOM 2095 O O . GLU A 1 266 ? -10.263 -18.884 -4.697 1.00 82.56 266 GLU A O 1
ATOM 2100 N N . GLN A 1 267 ? -10.376 -16.756 -3.996 1.00 80.25 267 GLN A N 1
ATOM 2101 C CA . GLN A 1 267 ? -10.475 -16.168 -5.335 1.00 80.25 267 GLN A CA 1
ATOM 2102 C C . GLN A 1 267 ? -9.133 -16.172 -6.097 1.00 80.25 267 GLN A C 1
ATOM 2104 O O . GLN A 1 267 ? -9.143 -15.959 -7.310 1.00 80.25 267 GLN A O 1
ATOM 2109 N N . VAL A 1 268 ? -8.025 -16.586 -5.463 1.00 84.12 268 VAL A N 1
ATOM 2110 C CA . VAL A 1 268 ? -6.742 -16.920 -6.115 1.00 84.12 268 VAL A CA 1
ATOM 2111 C C . VAL A 1 268 ? -6.245 -18.296 -5.635 1.00 84.12 268 VAL A C 1
ATOM 2113 O O . VAL A 1 268 ? -6.274 -18.569 -4.437 1.00 84.12 268 VAL A O 1
ATOM 2116 N N . PRO A 1 269 ? -5.749 -19.197 -6.510 1.00 87.00 269 PRO A N 1
ATOM 2117 C CA . PRO A 1 269 ? -5.164 -20.469 -6.074 1.00 87.00 269 PRO A CA 1
ATOM 2118 C C . PRO A 1 269 ? -4.031 -20.253 -5.060 1.00 87.00 269 PRO A C 1
ATOM 2120 O O . PRO A 1 269 ? -3.059 -19.560 -5.356 1.00 87.00 269 PRO A O 1
ATOM 2123 N N . LEU A 1 270 ? -4.152 -20.830 -3.859 1.00 88.12 270 LEU A N 1
ATOM 2124 C CA . LEU A 1 270 ? -3.219 -20.621 -2.734 1.00 88.12 270 LEU A CA 1
ATOM 2125 C C . LEU A 1 270 ? -2.970 -19.126 -2.408 1.00 88.12 270 LEU A C 1
ATOM 2127 O O . LEU A 1 270 ? -1.861 -18.743 -2.025 1.00 88.12 270 LEU A O 1
ATOM 2131 N N . GLY A 1 271 ? -3.976 -18.271 -2.620 1.00 86.25 271 GLY A N 1
ATOM 2132 C CA . GLY A 1 271 ? -3.915 -16.837 -2.350 1.00 86.25 271 GLY A CA 1
ATOM 2133 C C . GLY A 1 271 ? -3.874 -16.500 -0.858 1.00 86.25 271 GLY A C 1
ATOM 2134 O O . GLY A 1 271 ? -4.358 -17.260 -0.016 1.00 86.25 271 GLY A O 1
ATOM 2135 N N . ILE A 1 272 ? -3.330 -15.324 -0.541 1.00 89.00 272 ILE A N 1
ATOM 2136 C CA . ILE A 1 272 ? -3.351 -14.718 0.795 1.00 89.00 272 ILE A CA 1
ATOM 2137 C C . ILE A 1 272 ? -3.971 -13.326 0.663 1.00 89.00 272 ILE A C 1
ATOM 2139 O O . ILE A 1 272 ? -3.570 -12.563 -0.208 1.00 89.00 272 ILE A O 1
ATOM 2143 N N . GLN A 1 273 ? -4.902 -12.994 1.555 1.00 86.69 273 GLN A N 1
ATOM 2144 C CA . GLN A 1 273 ? -5.469 -11.654 1.727 1.00 86.69 273 GLN A CA 1
ATOM 2145 C C . GLN A 1 273 ? -5.024 -11.062 3.071 1.00 86.69 273 GLN A C 1
ATOM 2147 O O . GLN A 1 273 ? -4.922 -11.782 4.070 1.00 86.69 273 GLN A O 1
ATOM 2152 N N . ALA A 1 274 ? -4.780 -9.752 3.112 1.00 88.19 274 ALA A N 1
ATOM 2153 C CA . ALA A 1 274 ? -4.540 -9.007 4.346 1.00 88.19 274 ALA A CA 1
ATOM 2154 C C . ALA A 1 274 ? -5.877 -8.469 4.882 1.00 88.19 274 ALA A C 1
ATOM 2156 O O . ALA A 1 274 ? -6.372 -7.437 4.436 1.00 88.19 274 ALA A O 1
ATOM 2157 N N . VAL A 1 275 ? -6.484 -9.178 5.836 1.00 85.75 275 VAL A N 1
ATOM 2158 C CA . VAL A 1 275 ? -7.761 -8.779 6.441 1.00 85.75 275 VAL A CA 1
ATOM 2159 C C . VAL A 1 275 ? -7.496 -7.704 7.492 1.00 85.75 275 VAL A C 1
ATOM 2161 O O . VAL A 1 275 ? -7.170 -8.008 8.644 1.00 85.75 275 VAL A O 1
ATOM 2164 N N . VAL A 1 276 ? -7.617 -6.444 7.080 1.00 86.94 276 VAL A N 1
ATOM 2165 C CA . VAL A 1 276 ? -7.552 -5.274 7.966 1.00 86.94 276 VAL A CA 1
ATOM 2166 C C . VAL A 1 276 ? -8.723 -5.323 8.954 1.00 86.94 276 VAL A C 1
ATOM 2168 O O . VAL A 1 276 ? -9.851 -5.650 8.590 1.00 86.94 276 VAL A O 1
ATOM 2171 N N . ALA A 1 277 ? -8.450 -5.027 10.222 1.00 84.12 277 ALA A N 1
ATOM 2172 C CA . ALA A 1 277 ? -9.434 -4.975 11.300 1.00 84.12 277 ALA A CA 1
ATOM 2173 C C . ALA A 1 277 ? -9.576 -3.561 11.888 1.00 84.12 277 ALA A C 1
ATOM 2175 O O . ALA A 1 277 ? -10.679 -3.189 12.281 1.00 84.12 277 ALA A O 1
ATOM 2176 N N . ALA A 1 278 ? -8.493 -2.781 11.917 1.00 87.12 278 ALA A N 1
ATOM 2177 C CA . ALA A 1 278 ? -8.474 -1.375 12.310 1.00 87.12 278 ALA A CA 1
ATOM 2178 C C . ALA A 1 278 ? -7.382 -0.601 11.547 1.00 87.12 278 ALA A C 1
ATOM 2180 O O . ALA A 1 278 ? -6.434 -1.192 11.023 1.00 87.12 278 ALA A O 1
ATOM 2181 N N . ILE A 1 279 ? -7.512 0.724 11.516 1.00 90.38 279 ILE A N 1
ATOM 2182 C CA . ILE A 1 279 ? -6.441 1.660 11.155 1.00 90.38 279 ILE A CA 1
ATOM 2183 C C . ILE A 1 279 ? -6.050 2.366 12.453 1.00 90.38 279 ILE A C 1
ATOM 2185 O O . ILE A 1 279 ? -6.939 2.819 13.160 1.00 90.38 279 ILE A O 1
ATOM 2189 N N . TYR A 1 280 ? -4.760 2.439 12.763 1.00 93.00 280 TYR A N 1
ATOM 2190 C CA . TYR A 1 280 ? -4.214 3.246 13.858 1.00 93.00 280 TYR A CA 1
ATOM 2191 C C . TYR A 1 280 ? -3.577 4.508 13.276 1.00 93.00 280 TYR A C 1
ATOM 2193 O O . TYR A 1 280 ? -2.798 4.390 12.330 1.00 93.00 280 TYR A O 1
ATOM 2201 N N . GLU A 1 281 ? -3.873 5.693 13.801 1.00 93.25 281 GLU A N 1
ATOM 2202 C CA . GLU A 1 281 ? -3.292 6.955 13.317 1.00 93.25 281 GLU A CA 1
ATOM 2203 C C . GLU A 1 281 ? -2.103 7.366 14.214 1.00 93.25 281 GLU A C 1
ATOM 2205 O O . GLU A 1 281 ? -2.327 7.858 15.317 1.00 93.25 281 GLU A O 1
ATOM 2210 N N . PRO A 1 282 ? -0.832 7.173 13.798 1.00 92.88 282 PRO A N 1
ATOM 2211 C CA . PRO A 1 282 ? 0.328 7.56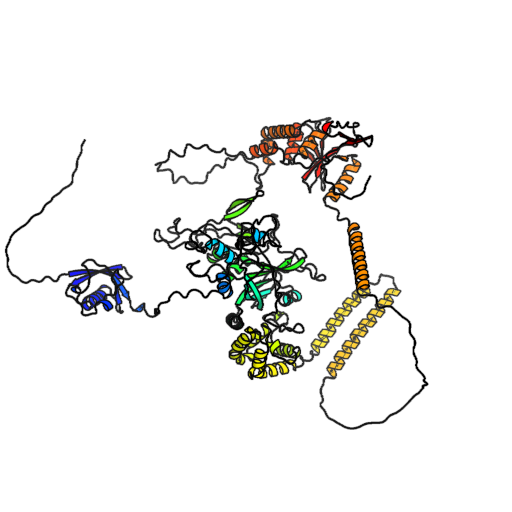2 14.608 1.00 92.88 282 PRO A CA 1
ATOM 2212 C C . PRO A 1 282 ? 0.483 9.095 14.690 1.00 92.88 282 PRO A C 1
ATOM 2214 O O . PRO A 1 282 ? -0.102 9.807 13.862 1.00 92.88 282 PRO A O 1
ATOM 2217 N N . PRO A 1 283 ? 1.309 9.617 15.618 1.00 93.31 283 PRO A N 1
ATOM 2218 C CA . PRO A 1 283 ? 1.726 11.019 15.636 1.00 93.31 283 PRO A CA 1
ATOM 2219 C C . PRO A 1 283 ? 2.231 11.487 14.259 1.00 93.31 283 PRO A C 1
ATOM 2221 O O . PRO A 1 283 ? 3.084 10.851 13.635 1.00 93.31 283 PRO A O 1
ATOM 2224 N N . GLN A 1 284 ? 1.650 12.572 13.740 1.00 93.25 284 GLN A N 1
ATOM 2225 C CA . GLN A 1 284 ? 1.853 13.012 12.355 1.00 93.25 284 GLN A CA 1
ATOM 2226 C C . GLN A 1 284 ? 1.486 14.487 12.147 1.00 93.25 284 GLN A C 1
ATOM 2228 O O . GLN A 1 284 ? 0.547 15.000 12.762 1.00 93.25 284 GLN A O 1
ATOM 2233 N N . VAL A 1 285 ? 2.155 15.141 11.196 1.00 91.44 285 VAL A N 1
ATOM 2234 C CA . VAL A 1 285 ? 1.805 16.479 10.697 1.00 91.44 285 VAL A CA 1
ATOM 2235 C C . VAL A 1 285 ? 1.352 16.362 9.244 1.00 91.44 285 VAL A C 1
ATOM 2237 O O . VAL A 1 285 ? 2.147 16.090 8.348 1.00 91.44 285 VAL A O 1
ATOM 2240 N N . GLY A 1 286 ? 0.054 16.563 9.011 1.00 88.12 286 GLY A N 1
ATOM 2241 C CA . GLY A 1 286 ? -0.541 16.590 7.675 1.00 88.12 286 GLY A CA 1
ATOM 2242 C C . GLY A 1 286 ? -0.645 18.010 7.119 1.00 88.12 286 GLY A C 1
ATOM 2243 O O . GLY A 1 286 ? -1.063 18.930 7.823 1.00 88.12 286 GLY A O 1
ATOM 2244 N N . THR A 1 287 ? -0.318 18.182 5.840 1.00 89.56 287 THR A N 1
ATOM 2245 C CA . THR A 1 287 ? -0.558 19.409 5.058 1.00 89.56 287 THR A CA 1
ATOM 2246 C C . THR A 1 287 ? -1.438 19.084 3.842 1.00 89.56 287 THR A C 1
ATOM 2248 O O . THR A 1 287 ? -1.914 17.957 3.720 1.00 89.56 287 THR A O 1
ATOM 2251 N N . ALA A 1 288 ? -1.697 20.045 2.949 1.00 86.12 288 ALA A N 1
ATOM 2252 C CA . ALA A 1 288 ? -2.477 19.788 1.732 1.00 86.12 288 ALA A CA 1
ATOM 2253 C C . ALA A 1 288 ? -1.743 18.862 0.738 1.00 86.12 288 ALA A C 1
ATOM 2255 O O . ALA A 1 288 ? -2.363 17.967 0.168 1.00 86.12 288 ALA A O 1
ATOM 2256 N N . ASP A 1 289 ? -0.426 19.040 0.588 1.00 84.88 289 ASP A N 1
ATOM 2257 C CA . ASP A 1 289 ? 0.383 18.429 -0.482 1.00 84.88 289 ASP A CA 1
ATOM 2258 C C . ASP A 1 289 ? 1.469 17.465 0.039 1.00 84.88 289 ASP A C 1
ATOM 2260 O O . ASP A 1 289 ? 2.318 16.998 -0.716 1.00 84.88 289 ASP A O 1
ATOM 2264 N N . GLY A 1 290 ? 1.484 17.180 1.344 1.00 85.94 290 GLY A N 1
ATOM 2265 C CA . GLY A 1 290 ? 2.517 16.358 1.973 1.00 85.94 290 GLY A CA 1
ATOM 2266 C C . GLY A 1 290 ? 2.256 16.066 3.449 1.00 85.94 290 GLY A C 1
ATOM 2267 O O . GLY A 1 290 ? 1.386 16.676 4.079 1.00 85.94 290 GLY A O 1
ATOM 2268 N N . LEU A 1 291 ? 3.014 15.120 4.001 1.00 90.81 291 LEU A N 1
ATOM 2269 C CA . LEU A 1 291 ? 2.821 14.590 5.347 1.00 90.81 291 LEU A CA 1
ATOM 2270 C C . LEU A 1 291 ? 4.158 14.171 5.976 1.00 90.81 291 LEU A C 1
ATOM 2272 O O . LEU A 1 291 ? 4.999 13.566 5.314 1.00 90.81 291 LEU A O 1
ATOM 2276 N N . GLU A 1 292 ? 4.320 14.462 7.264 1.00 90.88 292 GLU A N 1
ATOM 2277 C CA . GLU A 1 292 ? 5.471 14.082 8.087 1.00 90.88 292 GLU A CA 1
ATOM 2278 C C . GLU A 1 292 ? 5.018 13.137 9.214 1.00 90.88 292 GLU A C 1
ATOM 2280 O O . GLU A 1 292 ? 4.078 13.440 9.953 1.00 90.88 292 GLU A O 1
ATOM 2285 N N . LEU A 1 293 ? 5.671 11.978 9.334 1.00 91.12 293 LEU A N 1
ATOM 2286 C CA . LEU A 1 293 ? 5.514 11.053 10.463 1.00 91.12 293 LEU A CA 1
ATOM 2287 C C . LEU A 1 293 ? 6.393 11.510 11.631 1.00 91.12 293 LEU A C 1
ATOM 2289 O O . LEU A 1 293 ? 7.529 11.926 11.416 1.00 91.12 293 LEU A O 1
ATOM 2293 N N . GLN A 1 294 ? 5.885 11.390 12.856 1.00 92.44 294 GLN A N 1
ATOM 2294 C CA . GLN A 1 294 ? 6.630 11.668 14.085 1.00 92.44 294 GLN A CA 1
ATOM 2295 C C . GLN A 1 294 ? 6.898 10.371 14.863 1.00 92.44 294 GLN A C 1
ATOM 2297 O O . GLN A 1 294 ? 6.246 9.350 14.629 1.00 92.44 294 GLN A O 1
ATOM 2302 N N . ASP A 1 295 ? 7.864 10.412 15.783 1.00 89.00 295 ASP A N 1
ATOM 2303 C CA . ASP A 1 295 ? 8.171 9.282 16.663 1.00 89.00 295 ASP A CA 1
ATOM 2304 C C . ASP A 1 295 ? 6.997 8.990 17.617 1.00 89.00 295 ASP A C 1
ATOM 2306 O O . ASP A 1 295 ? 6.403 9.899 18.200 1.00 89.00 295 ASP A O 1
ATOM 2310 N N . ASP A 1 296 ? 6.669 7.708 17.783 1.00 89.69 296 ASP A N 1
ATOM 2311 C CA . ASP A 1 296 ? 5.531 7.230 18.573 1.00 89.69 296 ASP A CA 1
ATOM 2312 C C . ASP A 1 296 ? 6.019 6.553 19.864 1.00 89.69 296 ASP A C 1
ATOM 2314 O O . ASP A 1 296 ? 6.424 5.386 19.866 1.00 89.69 296 ASP A O 1
ATOM 2318 N N . GLU A 1 297 ? 5.961 7.284 20.984 1.00 87.94 297 GLU A N 1
ATOM 2319 C CA . GLU A 1 297 ? 6.337 6.782 22.318 1.00 87.94 297 GLU A CA 1
ATOM 2320 C C . GLU A 1 297 ? 5.494 5.573 22.774 1.00 87.94 297 GLU A C 1
ATOM 2322 O O . GLU A 1 297 ? 5.889 4.839 23.684 1.00 87.94 297 GLU A O 1
ATOM 2327 N N . HIS A 1 298 ? 4.335 5.338 22.153 1.00 86.44 298 HIS A N 1
ATOM 2328 C CA . HIS A 1 298 ? 3.398 4.278 22.506 1.00 86.44 298 HIS A CA 1
ATOM 2329 C C . HIS A 1 298 ? 3.426 3.086 21.536 1.00 86.44 298 HIS A C 1
ATOM 2331 O O . HIS A 1 298 ? 2.767 2.082 21.825 1.00 86.44 298 HIS A O 1
ATOM 2337 N N . GLN A 1 299 ? 4.221 3.110 20.454 1.00 87.38 299 GLN A N 1
ATOM 2338 C CA . GLN A 1 299 ? 4.242 2.050 19.428 1.00 87.38 299 GLN A CA 1
ATOM 2339 C C . GLN A 1 299 ? 4.387 0.640 20.031 1.00 87.38 299 GLN A C 1
ATOM 2341 O O . GLN A 1 299 ? 3.642 -0.273 19.671 1.00 87.38 299 GLN A O 1
ATOM 2346 N N . MET A 1 300 ? 5.300 0.451 20.992 1.00 88.56 300 MET A N 1
ATOM 2347 C CA . MET A 1 300 ? 5.514 -0.853 21.640 1.00 88.56 300 MET A CA 1
ATOM 2348 C C . MET A 1 300 ? 4.283 -1.361 22.408 1.00 88.56 300 MET A C 1
ATOM 2350 O O . MET A 1 300 ? 4.114 -2.573 22.548 1.00 88.56 300 MET A O 1
ATOM 2354 N N . LEU A 1 301 ? 3.433 -0.465 22.917 1.00 87.12 301 LEU A N 1
ATOM 2355 C CA . LEU A 1 301 ? 2.186 -0.804 23.604 1.00 87.12 301 LEU A CA 1
ATOM 2356 C C . LEU A 1 301 ? 1.084 -1.155 22.591 1.00 87.12 301 LEU A C 1
ATOM 2358 O O . LEU A 1 301 ? 0.375 -2.144 22.788 1.00 87.12 301 LEU A O 1
ATOM 2362 N N . VAL A 1 302 ? 0.998 -0.421 21.471 1.00 88.19 302 VAL A N 1
ATOM 2363 C CA . VAL A 1 302 ? 0.105 -0.751 20.342 1.00 88.19 302 VAL A CA 1
ATOM 2364 C C . VAL A 1 302 ? 0.405 -2.155 19.815 1.00 88.19 302 VAL A C 1
ATOM 2366 O O . VAL A 1 302 ? -0.506 -2.970 19.678 1.00 88.19 302 VAL A O 1
ATOM 2369 N N . GLU A 1 303 ? 1.679 -2.470 19.565 1.00 90.06 303 GLU A N 1
ATOM 2370 C CA . GLU A 1 303 ? 2.098 -3.771 19.031 1.00 90.06 303 GLU A CA 1
ATOM 2371 C C . GLU A 1 303 ? 1.803 -4.926 20.008 1.00 90.06 303 GLU A C 1
ATOM 2373 O O . GLU A 1 303 ? 1.329 -5.982 19.582 1.00 90.06 303 GLU A O 1
ATOM 2378 N N . GLN A 1 304 ? 1.982 -4.719 21.319 1.00 88.62 304 GLN A N 1
ATOM 2379 C CA . GLN A 1 304 ? 1.622 -5.705 22.349 1.00 88.62 304 GLN A CA 1
ATOM 2380 C C . GLN A 1 304 ? 0.107 -5.947 22.437 1.00 88.62 304 GLN A C 1
ATOM 2382 O O . GLN A 1 304 ? -0.330 -7.099 22.506 1.00 88.62 304 GLN A O 1
ATOM 2387 N N . MET A 1 305 ? -0.713 -4.891 22.394 1.00 86.50 305 MET A N 1
ATOM 2388 C CA . MET A 1 305 ? -2.174 -5.030 22.404 1.00 86.50 305 MET A CA 1
ATOM 2389 C C . MET A 1 305 ? -2.708 -5.652 21.114 1.00 86.50 305 MET A C 1
ATOM 2391 O O . MET A 1 305 ? -3.590 -6.509 21.170 1.00 86.50 305 MET A O 1
ATOM 2395 N N . ALA A 1 306 ? -2.149 -5.286 19.957 1.00 89.75 306 ALA A N 1
ATOM 2396 C CA . ALA A 1 306 ? -2.466 -5.923 18.684 1.00 89.75 306 ALA A CA 1
ATOM 2397 C C . ALA A 1 306 ? -2.175 -7.430 18.744 1.00 89.75 306 ALA A C 1
ATOM 2399 O O . ALA A 1 306 ? -3.067 -8.230 18.455 1.00 89.75 306 ALA A O 1
ATOM 2400 N N . ALA A 1 307 ? -0.991 -7.827 19.221 1.00 89.44 307 ALA A N 1
ATOM 2401 C CA . ALA A 1 307 ? -0.642 -9.233 19.412 1.00 89.44 307 ALA A CA 1
ATOM 2402 C C . ALA A 1 307 ? -1.610 -9.959 20.369 1.00 89.44 307 ALA A C 1
ATOM 2404 O O . ALA A 1 307 ? -2.044 -11.072 20.068 1.00 89.44 307 ALA A O 1
ATOM 2405 N N . ALA A 1 308 ? -2.019 -9.329 21.477 1.00 87.62 308 ALA A N 1
ATOM 2406 C CA . ALA A 1 308 ? -3.009 -9.889 22.405 1.00 87.62 308 ALA A CA 1
ATOM 2407 C C . ALA A 1 308 ? -4.421 -10.037 21.792 1.00 87.62 308 ALA A C 1
ATOM 2409 O O . ALA A 1 308 ? -5.150 -10.959 22.156 1.00 87.62 308 ALA A O 1
ATOM 2410 N N . LEU A 1 309 ? -4.786 -9.180 20.830 1.00 86.00 309 LEU A N 1
ATOM 2411 C CA . LEU A 1 309 ? -6.015 -9.267 20.025 1.00 86.00 309 LEU A CA 1
ATOM 2412 C C . LEU A 1 309 ? -5.937 -10.309 18.886 1.00 86.00 309 LEU A C 1
ATOM 2414 O O . LEU A 1 309 ? -6.925 -10.511 18.173 1.00 86.00 309 LEU A O 1
ATOM 2418 N N . GLY A 1 310 ? -4.784 -10.956 18.672 1.00 87.12 310 GLY A N 1
ATOM 2419 C CA . GLY A 1 310 ? -4.545 -11.820 17.509 1.00 87.12 310 GLY A CA 1
ATOM 2420 C C . GLY A 1 310 ? -4.424 -11.043 16.190 1.00 87.12 310 GLY A C 1
ATOM 2421 O O . GLY A 1 310 ? -4.799 -11.551 15.130 1.00 87.12 310 GLY A O 1
ATOM 2422 N N . LEU A 1 311 ? -3.945 -9.799 16.265 1.00 89.44 311 LEU A N 1
ATOM 2423 C CA . LEU A 1 311 ? -3.696 -8.887 15.152 1.00 89.44 311 LEU A CA 1
ATOM 2424 C C . LEU A 1 311 ? -2.198 -8.555 15.050 1.00 89.44 311 LEU A C 1
ATOM 2426 O O . LEU A 1 311 ? -1.432 -8.703 15.996 1.00 89.44 311 LEU A O 1
ATOM 2430 N N . GLN A 1 312 ? -1.783 -8.076 13.885 1.00 91.25 312 GLN A N 1
ATOM 2431 C CA . GLN A 1 312 ? -0.432 -7.596 13.600 1.00 91.25 312 GLN A CA 1
ATOM 2432 C C . GLN A 1 312 ? -0.495 -6.398 12.644 1.00 91.25 312 GLN A C 1
ATOM 2434 O O . GLN A 1 312 ? -1.521 -6.184 11.987 1.00 91.25 312 GLN A O 1
ATOM 2439 N N . ARG A 1 313 ? 0.588 -5.617 12.546 1.00 93.56 313 ARG A N 1
ATOM 2440 C CA . ARG A 1 313 ? 0.695 -4.533 11.559 1.00 93.56 313 ARG A CA 1
ATOM 2441 C C . ARG A 1 313 ? 0.894 -5.151 10.168 1.00 93.56 313 ARG A C 1
ATOM 2443 O O . ARG A 1 313 ? 1.993 -5.574 9.823 1.00 93.56 313 ARG A O 1
ATOM 2450 N N . VAL A 1 314 ? -0.189 -5.250 9.394 1.00 91.75 314 VAL A N 1
ATOM 2451 C CA . VAL A 1 314 ? -0.195 -5.850 8.045 1.00 91.75 314 VAL A CA 1
ATOM 2452 C C . VAL A 1 314 ? 0.187 -4.853 6.950 1.00 91.75 314 VAL A C 1
ATOM 2454 O O . VAL A 1 314 ? 0.444 -5.259 5.819 1.00 91.75 314 VAL A O 1
ATOM 2457 N N . GLY A 1 315 ? 0.228 -3.556 7.261 1.00 93.44 315 GLY A N 1
ATOM 2458 C CA . GLY A 1 315 ? 0.589 -2.525 6.296 1.00 93.44 315 GLY A CA 1
ATOM 2459 C C . GLY A 1 315 ? 0.493 -1.095 6.820 1.00 93.44 315 GLY A C 1
ATOM 2460 O O . GLY A 1 315 ? 0.362 -0.855 8.023 1.00 93.44 315 GLY A O 1
ATOM 2461 N N . TRP A 1 316 ? 0.491 -0.147 5.887 1.00 95.19 316 TRP A N 1
ATOM 2462 C CA . TRP A 1 316 ? 0.218 1.276 6.105 1.00 95.19 316 TRP A CA 1
ATOM 2463 C C . TRP A 1 316 ? -0.699 1.835 5.009 1.00 95.19 316 TRP A C 1
ATOM 2465 O O . TRP A 1 316 ? -0.779 1.275 3.915 1.00 95.19 316 TRP A O 1
ATOM 2475 N N . ILE A 1 317 ? -1.407 2.918 5.317 1.00 93.31 317 ILE A N 1
ATOM 2476 C CA . ILE A 1 317 ? -2.342 3.617 4.430 1.00 93.31 317 ILE A CA 1
ATOM 2477 C C . ILE A 1 317 ? -2.094 5.126 4.494 1.00 93.31 317 ILE A C 1
ATOM 2479 O O . ILE A 1 317 ? -1.891 5.656 5.584 1.00 93.31 317 ILE A O 1
ATOM 2483 N N . PHE A 1 318 ? -2.130 5.827 3.362 1.00 94.56 318 PHE A N 1
ATOM 2484 C CA . PHE A 1 318 ? -2.069 7.292 3.308 1.00 94.56 318 PHE A CA 1
ATOM 2485 C C . PHE A 1 318 ? -3.001 7.876 2.241 1.00 94.56 318 PHE A C 1
ATOM 2487 O O . PHE A 1 318 ? -3.431 7.178 1.321 1.00 94.56 318 PHE A O 1
ATOM 2494 N N . THR A 1 319 ? -3.344 9.157 2.377 1.00 92.88 319 THR A N 1
ATOM 2495 C CA . THR A 1 319 ? -4.185 9.886 1.416 1.00 92.88 319 THR A CA 1
ATOM 2496 C C . THR A 1 319 ? -3.355 10.786 0.497 1.00 92.88 319 THR A C 1
ATOM 2498 O O . THR A 1 319 ? -2.419 11.444 0.939 1.00 92.88 319 THR A O 1
ATOM 2501 N N . ASP A 1 320 ? -3.752 10.858 -0.771 1.00 92.19 320 ASP A N 1
ATOM 2502 C CA . ASP A 1 320 ? -3.418 11.939 -1.704 1.00 92.19 320 ASP A CA 1
ATOM 2503 C C . ASP A 1 320 ? -4.709 12.325 -2.428 1.00 92.19 320 ASP A C 1
ATOM 2505 O O . ASP A 1 320 ? -5.056 11.804 -3.495 1.00 92.19 320 ASP A O 1
ATOM 2509 N N . LEU A 1 321 ? -5.483 13.170 -1.749 1.00 90.50 321 LEU A N 1
ATOM 2510 C CA . LEU A 1 321 ? -6.797 13.619 -2.183 1.00 90.50 321 LEU A CA 1
ATOM 2511 C C . LEU A 1 321 ? -6.783 15.126 -2.417 1.00 90.50 321 LEU A C 1
ATOM 2513 O O . LEU A 1 321 ? -6.394 15.904 -1.545 1.00 90.50 321 LEU A O 1
ATOM 2517 N N . GLU A 1 322 ? -7.301 15.550 -3.564 1.00 89.50 322 GLU A N 1
ATOM 2518 C CA . GLU A 1 322 ? -7.533 16.955 -3.887 1.00 89.50 322 GLU A CA 1
ATOM 2519 C C . GLU A 1 322 ? -8.969 17.110 -4.386 1.00 89.50 322 GLU A C 1
ATOM 2521 O O . GLU A 1 322 ? -9.365 16.447 -5.345 1.00 89.50 322 GLU A O 1
ATOM 2526 N N . ALA A 1 323 ? -9.762 17.956 -3.727 1.00 87.00 323 ALA A N 1
ATOM 2527 C CA . ALA A 1 323 ? -11.149 18.185 -4.114 1.00 87.00 323 ALA A CA 1
ATOM 2528 C C . ALA A 1 323 ? -11.238 18.865 -5.491 1.00 87.00 323 ALA A C 1
ATOM 2530 O O . ALA A 1 323 ? -10.523 19.827 -5.775 1.00 87.00 323 ALA A O 1
ATOM 2531 N N . GLU A 1 324 ? -12.147 18.378 -6.333 1.00 86.00 324 GLU A N 1
ATOM 2532 C CA . GLU A 1 324 ? -12.481 19.000 -7.615 1.00 86.00 324 GLU A CA 1
ATOM 2533 C C . GLU A 1 324 ? -13.714 19.901 -7.461 1.00 86.00 324 GLU A C 1
ATOM 2535 O O . GLU A 1 324 ? -13.621 21.110 -7.674 1.00 86.00 324 GLU A O 1
ATOM 2540 N N . ASP A 1 325 ? -14.841 19.337 -7.013 1.00 81.25 325 ASP A N 1
ATOM 2541 C CA . ASP A 1 325 ? -16.032 20.090 -6.615 1.00 81.25 325 ASP A CA 1
ATOM 2542 C C . ASP A 1 325 ? -16.489 19.689 -5.204 1.00 81.25 325 ASP A C 1
ATOM 2544 O O . ASP A 1 325 ? -16.971 18.581 -4.957 1.00 81.25 325 ASP A O 1
ATOM 2548 N N . LEU A 1 326 ? -16.386 20.642 -4.273 1.00 77.88 326 LEU A N 1
ATOM 2549 C CA . LEU A 1 326 ? -16.824 20.513 -2.880 1.00 77.88 326 LEU A CA 1
ATOM 2550 C C . LEU A 1 326 ? -18.347 20.326 -2.732 1.00 77.88 326 LEU A C 1
ATOM 2552 O O . LEU A 1 326 ? -18.793 19.845 -1.692 1.00 77.88 326 LEU A O 1
ATOM 2556 N N . ALA A 1 327 ? -19.149 20.711 -3.731 1.00 77.31 327 ALA A N 1
ATOM 2557 C CA . ALA A 1 327 ? -20.601 20.530 -3.724 1.00 77.31 327 ALA A CA 1
ATOM 2558 C C . ALA A 1 327 ? -21.030 19.147 -4.245 1.00 77.31 327 ALA A C 1
ATOM 2560 O O . ALA A 1 327 ? -22.019 18.598 -3.758 1.00 77.31 327 ALA A O 1
ATOM 2561 N N . ALA A 1 328 ? -20.289 18.577 -5.201 1.00 77.50 328 ALA A N 1
ATOM 2562 C CA . ALA A 1 328 ? -20.486 17.208 -5.680 1.00 77.50 328 ALA A CA 1
ATOM 2563 C C . ALA A 1 328 ? -19.797 16.155 -4.789 1.00 77.50 328 ALA A C 1
ATOM 2565 O O . ALA A 1 328 ? -20.247 15.011 -4.732 1.00 77.50 328 ALA A O 1
ATOM 2566 N N . GLY A 1 329 ? -18.726 16.538 -4.087 1.00 79.56 329 GLY A N 1
ATOM 2567 C CA . GLY A 1 329 ? -17.878 15.634 -3.307 1.00 79.56 329 GLY A CA 1
ATOM 2568 C C . GLY A 1 329 ? -16.849 14.870 -4.148 1.00 79.56 329 GLY A C 1
ATOM 2569 O O . GLY A 1 329 ? -16.365 13.834 -3.692 1.00 79.56 329 GLY A O 1
ATOM 2570 N N . THR A 1 330 ? -16.536 15.347 -5.359 1.00 87.31 330 THR A N 1
ATOM 2571 C CA . THR A 1 330 ? -15.574 14.708 -6.271 1.00 87.31 330 THR A CA 1
ATOM 2572 C C . THR A 1 330 ? -14.131 15.085 -5.943 1.00 87.31 330 THR A C 1
ATOM 2574 O O . THR A 1 330 ? -13.840 16.170 -5.426 1.00 87.31 330 THR A O 1
ATOM 2577 N N . VAL A 1 331 ? -13.209 14.180 -6.266 1.00 89.31 331 VAL A N 1
ATOM 2578 C CA . VAL A 1 331 ? -11.761 14.348 -6.100 1.00 89.31 331 VAL A CA 1
ATOM 2579 C C . VAL A 1 331 ? -11.047 14.153 -7.432 1.00 89.31 331 VAL A C 1
ATOM 2581 O O . VAL A 1 331 ? -11.450 13.328 -8.246 1.00 89.31 331 VAL A O 1
ATOM 2584 N N . LYS A 1 332 ? -9.969 14.899 -7.662 1.00 88.69 332 LYS A N 1
ATOM 2585 C CA . LYS A 1 332 ? -9.203 14.818 -8.909 1.00 88.69 332 LYS A CA 1
ATOM 2586 C C . LYS A 1 332 ? -8.516 13.459 -9.051 1.00 88.69 332 LYS A C 1
ATOM 2588 O O . LYS A 1 332 ? -7.824 13.008 -8.135 1.00 88.69 332 LYS A O 1
ATOM 2593 N N . HIS A 1 333 ? -8.610 12.855 -10.233 1.00 88.94 333 HIS A N 1
ATOM 2594 C CA . HIS A 1 333 ? -7.794 11.702 -10.607 1.00 88.94 333 HIS A CA 1
ATOM 2595 C C . HIS A 1 333 ? -6.325 12.117 -10.825 1.00 88.94 333 HIS A C 1
ATOM 2597 O O . HIS A 1 333 ? -5.909 12.385 -11.945 1.00 88.94 333 HIS A O 1
ATOM 2603 N N . LYS A 1 334 ? -5.532 12.204 -9.748 1.00 86.06 334 LYS A N 1
ATOM 2604 C CA . LYS A 1 334 ? -4.103 12.590 -9.802 1.00 86.06 334 LYS A CA 1
ATOM 2605 C C . LYS A 1 334 ? -3.145 11.414 -10.033 1.00 86.06 334 LYS A C 1
ATOM 2607 O O . LYS A 1 334 ? -1.988 11.630 -10.370 1.00 86.06 334 LYS A O 1
ATOM 2612 N N . ARG A 1 335 ? -3.611 10.178 -9.810 1.00 86.00 335 ARG A N 1
ATOM 2613 C CA . ARG A 1 335 ? -2.780 8.961 -9.760 1.00 86.00 335 ARG A CA 1
ATOM 2614 C C . ARG A 1 335 ? -3.219 7.914 -10.776 1.00 86.00 335 ARG A C 1
ATOM 2616 O O . ARG A 1 335 ? -3.919 6.947 -10.448 1.00 86.00 335 ARG A O 1
ATOM 2623 N N . TYR A 1 336 ? -2.785 8.134 -12.010 1.00 80.62 336 TYR A N 1
ATOM 2624 C CA . TYR A 1 336 ? -2.929 7.229 -13.146 1.00 80.62 336 TYR A CA 1
ATOM 2625 C C . TYR A 1 336 ? -1.548 6.882 -13.731 1.00 80.62 336 TYR A C 1
ATOM 2627 O O . TYR A 1 336 ? -0.516 7.226 -13.157 1.00 80.62 336 TYR A O 1
ATOM 2635 N N . VAL A 1 337 ? -1.537 6.111 -14.819 1.00 71.81 337 VAL A N 1
ATOM 2636 C CA . VAL A 1 337 ? -0.333 5.778 -15.594 1.00 71.81 337 VAL A CA 1
ATOM 2637 C C . VAL A 1 337 ? -0.512 6.377 -16.980 1.00 71.81 337 VAL A C 1
ATOM 2639 O O . VAL A 1 337 ? -1.523 6.099 -17.631 1.00 71.81 337 VAL A O 1
ATOM 2642 N N . THR A 1 338 ? 0.467 7.145 -17.447 1.00 66.69 338 THR A N 1
ATOM 2643 C CA . THR A 1 338 ? 0.561 7.583 -18.843 1.00 66.69 338 THR A CA 1
ATOM 2644 C C . THR A 1 338 ? 1.811 7.026 -19.508 1.00 66.69 338 THR A C 1
ATOM 2646 O O . THR A 1 338 ? 2.711 6.478 -18.868 1.00 66.69 338 THR A O 1
ATOM 2649 N N . HIS A 1 339 ? 1.859 7.189 -20.827 1.00 63.06 339 HIS A N 1
ATOM 2650 C CA . HIS A 1 339 ? 3.079 7.083 -21.620 1.00 63.06 339 HIS A CA 1
ATOM 2651 C C . HIS A 1 339 ? 3.284 8.376 -22.440 1.00 63.06 339 HIS A C 1
ATOM 2653 O O . HIS A 1 339 ? 3.850 8.339 -23.532 1.00 63.06 339 HIS A O 1
ATOM 2659 N N . GLU A 1 340 ? 2.770 9.512 -21.946 1.00 65.25 340 GLU A N 1
ATOM 2660 C CA . GLU A 1 340 ? 2.935 10.828 -22.576 1.00 65.25 340 GLU A CA 1
ATOM 2661 C C . GLU A 1 340 ? 4.178 11.522 -21.980 1.00 65.25 340 GLU A C 1
ATOM 2663 O O . GLU A 1 340 ? 4.271 11.613 -20.759 1.00 65.25 340 GLU A O 1
ATOM 2668 N N . PRO A 1 341 ? 5.154 12.004 -22.780 1.00 59.62 341 PRO A N 1
ATOM 2669 C CA . PRO A 1 341 ? 6.453 12.457 -22.248 1.00 59.62 341 PRO A CA 1
ATOM 2670 C C . PRO A 1 341 ? 6.401 13.639 -21.264 1.00 59.62 341 PRO A C 1
ATOM 2672 O O . PRO A 1 341 ? 7.302 13.788 -20.427 1.00 59.62 341 PRO A O 1
ATOM 2675 N N . ASP A 1 342 ? 5.363 14.468 -21.402 1.00 65.50 342 ASP A N 1
ATOM 2676 C CA . ASP A 1 342 ? 5.153 15.727 -20.680 1.00 65.50 342 ASP A CA 1
ATOM 2677 C C . ASP A 1 342 ? 4.245 15.584 -19.437 1.00 65.50 342 ASP A C 1
ATOM 2679 O O . ASP A 1 342 ? 4.074 16.559 -18.706 1.00 65.50 342 ASP A O 1
ATOM 2683 N N . ASP A 1 343 ? 3.666 14.402 -19.187 1.00 71.19 343 ASP A N 1
ATOM 2684 C CA . ASP A 1 343 ? 2.867 14.103 -17.990 1.00 71.19 343 ASP A CA 1
ATOM 2685 C C . ASP A 1 343 ? 3.746 13.330 -16.986 1.00 71.19 343 ASP A C 1
ATOM 2687 O O . ASP A 1 343 ? 4.259 12.255 -17.297 1.00 71.19 343 ASP A O 1
ATOM 2691 N N . ASP A 1 344 ? 3.973 13.900 -15.798 1.00 71.56 344 ASP A N 1
ATOM 2692 C CA . ASP A 1 344 ? 4.777 13.307 -14.721 1.00 71.56 344 ASP A CA 1
ATOM 2693 C C . ASP A 1 344 ? 3.932 12.623 -13.629 1.00 71.56 344 ASP A C 1
ATOM 2695 O O . ASP A 1 344 ? 4.463 12.232 -12.581 1.00 71.56 344 ASP A O 1
ATOM 2699 N N . THR A 1 345 ? 2.627 12.434 -13.870 1.00 80.88 345 THR A N 1
ATOM 2700 C CA . THR A 1 345 ? 1.761 11.680 -12.961 1.00 80.88 345 THR A CA 1
ATOM 2701 C C . THR A 1 345 ? 2.206 10.227 -12.831 1.00 80.88 345 THR A C 1
ATOM 2703 O O . THR A 1 345 ? 2.645 9.557 -13.765 1.00 80.88 345 THR A O 1
ATOM 2706 N N . THR A 1 346 ? 2.079 9.723 -11.609 1.00 83.44 346 THR A N 1
ATOM 2707 C CA . THR A 1 346 ? 2.420 8.351 -11.257 1.00 83.44 346 THR A CA 1
ATOM 2708 C C . THR A 1 346 ? 1.427 7.815 -10.241 1.00 83.44 346 THR A C 1
ATOM 2710 O O . THR A 1 346 ? 0.762 8.545 -9.505 1.00 83.44 346 THR A O 1
ATOM 2713 N N . VAL A 1 347 ? 1.360 6.495 -10.175 1.00 87.00 347 VAL A N 1
ATOM 2714 C CA . VAL A 1 347 ? 0.589 5.752 -9.186 1.00 87.00 347 VAL A CA 1
ATOM 2715 C C . VAL A 1 347 ? 1.243 5.808 -7.795 1.00 87.00 347 VAL A C 1
ATOM 2717 O O . VAL A 1 347 ? 0.549 6.003 -6.794 1.00 87.00 347 VAL A O 1
ATOM 2720 N N . LEU A 1 348 ? 2.574 5.697 -7.737 1.00 90.31 348 LEU A N 1
ATOM 2721 C CA . LEU A 1 348 ? 3.389 5.855 -6.529 1.00 90.31 348 LEU A CA 1
ATOM 2722 C C . LEU A 1 348 ? 4.599 6.738 -6.827 1.00 90.31 348 LEU A C 1
ATOM 2724 O O . LEU A 1 348 ? 5.270 6.545 -7.842 1.00 90.31 348 LEU A O 1
ATOM 2728 N N . THR A 1 349 ? 4.914 7.663 -5.924 1.00 91.38 349 THR A N 1
ATOM 2729 C CA . THR A 1 349 ? 6.094 8.529 -6.061 1.00 91.38 349 THR A CA 1
ATOM 2730 C C . THR A 1 349 ? 7.359 7.838 -5.544 1.00 91.38 349 THR A C 1
ATOM 2732 O O . THR A 1 349 ? 7.307 6.937 -4.700 1.00 91.38 349 THR A O 1
ATOM 2735 N N . ALA A 1 350 ? 8.534 8.257 -6.022 1.00 91.31 350 ALA A N 1
ATOM 2736 C CA . ALA A 1 350 ? 9.803 7.682 -5.570 1.00 91.31 350 ALA A CA 1
ATOM 2737 C C . ALA A 1 350 ? 10.007 7.711 -4.031 1.00 91.31 350 ALA A C 1
ATOM 2739 O O . ALA A 1 350 ? 10.411 6.679 -3.487 1.00 91.31 350 ALA A O 1
ATOM 2740 N N . PRO A 1 351 ? 9.696 8.799 -3.290 1.00 91.94 351 PRO A N 1
ATOM 2741 C CA . PRO A 1 351 ? 9.751 8.795 -1.823 1.00 91.94 351 PRO A CA 1
ATOM 2742 C C . PRO A 1 351 ? 8.816 7.770 -1.163 1.00 91.94 351 PRO A C 1
ATOM 2744 O O . PRO A 1 351 ? 9.218 7.097 -0.216 1.00 91.94 351 PRO A O 1
ATOM 2747 N N . GLU A 1 352 ? 7.591 7.597 -1.669 1.00 93.31 352 GLU A N 1
ATOM 2748 C CA . GLU A 1 352 ? 6.627 6.619 -1.139 1.00 93.31 352 GLU A CA 1
ATOM 2749 C C . GLU A 1 352 ? 7.126 5.181 -1.310 1.00 93.31 352 GLU A C 1
ATOM 2751 O O . GLU A 1 352 ? 6.997 4.369 -0.395 1.00 93.31 352 GLU A O 1
ATOM 2756 N N . ILE A 1 353 ? 7.743 4.874 -2.455 1.00 93.12 353 ILE A N 1
ATOM 2757 C CA . ILE A 1 353 ? 8.320 3.555 -2.751 1.00 93.12 353 ILE A CA 1
ATOM 2758 C C . ILE A 1 353 ? 9.498 3.251 -1.821 1.00 93.12 353 ILE A C 1
ATOM 2760 O O . ILE A 1 353 ? 9.618 2.127 -1.335 1.00 93.12 353 ILE A O 1
ATOM 2764 N N . LEU A 1 354 ? 10.351 4.238 -1.531 1.00 93.44 354 LEU A N 1
ATOM 2765 C CA . LEU A 1 354 ? 11.460 4.075 -0.585 1.00 93.44 354 LEU A CA 1
ATOM 2766 C C . LEU A 1 354 ? 10.939 3.856 0.845 1.00 93.44 354 LEU A C 1
ATOM 2768 O O . LEU A 1 354 ? 11.379 2.921 1.514 1.00 93.44 354 LEU A O 1
ATOM 2772 N N . THR A 1 355 ? 9.941 4.630 1.280 1.00 93.31 355 THR A N 1
ATOM 2773 C CA . THR A 1 355 ? 9.286 4.476 2.591 1.00 93.31 355 THR A CA 1
ATOM 2774 C C . THR A 1 355 ? 8.583 3.120 2.729 1.00 93.31 355 THR A C 1
ATOM 2776 O O . THR A 1 355 ? 8.769 2.414 3.722 1.00 93.31 355 THR A O 1
ATOM 2779 N N . ALA A 1 356 ? 7.845 2.682 1.706 1.00 94.19 356 ALA A N 1
ATOM 2780 C CA . ALA A 1 356 ? 7.224 1.359 1.668 1.00 94.19 356 ALA A CA 1
ATOM 2781 C C . ALA A 1 356 ? 8.270 0.227 1.681 1.00 94.19 356 ALA A C 1
ATOM 2783 O O . ALA A 1 356 ? 8.102 -0.755 2.406 1.00 94.19 356 ALA A O 1
ATOM 2784 N N . ALA A 1 357 ? 9.380 0.375 0.948 1.00 93.44 357 ALA A N 1
ATOM 2785 C CA . ALA A 1 357 ? 10.499 -0.566 0.984 1.00 93.44 357 ALA A CA 1
ATOM 2786 C C . ALA A 1 357 ? 11.158 -0.641 2.372 1.00 93.44 357 ALA A C 1
ATOM 2788 O O . ALA A 1 357 ? 11.592 -1.721 2.774 1.00 93.44 357 ALA A O 1
ATOM 2789 N N . MET A 1 358 ? 11.246 0.473 3.107 1.00 92.94 358 MET A N 1
ATOM 2790 C CA . MET A 1 358 ? 11.745 0.498 4.487 1.00 92.94 358 MET A CA 1
ATOM 2791 C C . MET A 1 358 ? 10.799 -0.248 5.434 1.00 92.94 358 MET A C 1
ATOM 2793 O O . MET A 1 358 ? 11.248 -1.158 6.128 1.00 92.94 358 MET A O 1
ATOM 2797 N N . PHE A 1 359 ? 9.491 0.035 5.406 1.00 93.88 359 PHE A N 1
ATOM 2798 C CA . PHE A 1 359 ? 8.527 -0.700 6.237 1.00 93.88 359 PHE A CA 1
ATOM 2799 C C . PHE A 1 359 ? 8.518 -2.209 5.938 1.00 93.88 359 PHE A C 1
ATOM 2801 O O . PHE A 1 359 ? 8.475 -3.025 6.856 1.00 93.88 359 PHE A O 1
ATOM 2808 N N . GLN A 1 360 ? 8.629 -2.613 4.671 1.00 93.56 360 GLN A N 1
ATOM 2809 C CA . GLN A 1 360 ? 8.734 -4.029 4.307 1.00 93.56 360 GLN A CA 1
ATOM 2810 C C . GLN A 1 360 ? 10.000 -4.709 4.842 1.00 93.56 360 GLN A C 1
ATOM 2812 O O . GLN A 1 360 ? 9.953 -5.893 5.173 1.00 93.56 360 GLN A O 1
ATOM 2817 N N . GLN A 1 361 ? 11.123 -3.990 4.942 1.00 91.62 361 GLN A N 1
ATOM 2818 C CA . GLN A 1 361 ? 12.343 -4.508 5.572 1.00 91.62 361 GLN A CA 1
ATOM 2819 C C . GLN A 1 361 ? 12.167 -4.704 7.085 1.00 91.62 361 GLN A C 1
ATOM 2821 O O . GLN A 1 361 ? 12.746 -5.636 7.637 1.00 91.62 361 GLN A O 1
ATOM 2826 N N . SER A 1 362 ? 11.340 -3.884 7.744 1.00 91.19 362 SER A N 1
ATOM 2827 C CA . SER A 1 362 ? 10.955 -4.073 9.152 1.00 91.19 362 SER A CA 1
ATOM 2828 C C . SER A 1 362 ? 10.044 -5.287 9.378 1.00 91.19 362 SER A C 1
ATOM 2830 O O . SER A 1 362 ? 10.017 -5.819 10.485 1.00 91.19 362 SER A O 1
ATOM 2832 N N . TYR A 1 363 ? 9.331 -5.754 8.345 1.00 92.19 363 TYR A N 1
ATOM 2833 C CA . TYR A 1 363 ? 8.417 -6.903 8.410 1.00 92.19 363 TYR A CA 1
ATOM 2834 C C . TYR A 1 363 ? 8.805 -8.016 7.418 1.00 92.19 363 TYR A C 1
ATOM 2836 O O . TYR A 1 363 ? 8.070 -8.278 6.457 1.00 92.19 363 TYR A O 1
ATOM 2844 N N . PRO A 1 364 ? 9.953 -8.693 7.627 1.00 91.56 364 PRO A N 1
ATOM 2845 C CA . PRO A 1 364 ? 10.399 -9.784 6.771 1.00 91.56 364 PRO A CA 1
ATOM 2846 C C . PRO A 1 364 ? 9.481 -11.005 6.911 1.00 91.56 364 PRO A C 1
ATOM 2848 O O . PRO A 1 364 ? 9.116 -11.426 8.007 1.00 91.56 364 PRO A O 1
ATOM 2851 N N . ASN A 1 365 ? 9.121 -11.609 5.783 1.00 90.38 365 ASN A N 1
ATOM 2852 C CA . ASN A 1 365 ? 8.215 -12.752 5.731 1.00 90.38 365 ASN A CA 1
ATOM 2853 C C . ASN A 1 365 ? 8.956 -14.075 6.050 1.00 90.38 365 ASN A C 1
ATOM 2855 O O . ASN A 1 365 ? 9.897 -14.413 5.324 1.00 90.38 365 ASN A O 1
ATOM 2859 N N . PRO A 1 366 ? 8.557 -14.842 7.086 1.00 90.19 366 PRO A N 1
ATOM 2860 C CA . PRO A 1 366 ? 9.234 -16.081 7.473 1.00 90.19 366 PRO A CA 1
ATOM 2861 C C . PRO A 1 366 ? 8.928 -17.231 6.502 1.00 90.19 366 PRO A C 1
ATOM 2863 O O . PRO A 1 366 ? 7.774 -17.508 6.176 1.00 90.19 366 PRO A O 1
ATOM 2866 N N . VAL A 1 367 ? 9.961 -17.958 6.071 1.00 87.31 367 VAL A N 1
ATOM 2867 C CA . VAL A 1 367 ? 9.858 -19.101 5.150 1.00 87.31 367 VAL A CA 1
ATOM 2868 C C . VAL A 1 367 ? 10.649 -20.318 5.652 1.00 87.31 367 VAL A C 1
ATOM 2870 O O . VAL A 1 367 ? 11.656 -20.174 6.344 1.00 87.31 367 VAL A O 1
ATOM 2873 N N . PRO A 1 368 ? 10.244 -21.556 5.305 1.00 84.94 368 PRO A N 1
ATOM 2874 C CA . PRO A 1 368 ? 10.988 -22.749 5.700 1.00 84.94 368 PRO A CA 1
ATOM 2875 C C . PRO A 1 368 ? 12.434 -22.736 5.181 1.00 84.94 368 PRO A C 1
ATOM 2877 O O . PRO A 1 368 ? 12.655 -22.516 3.990 1.00 84.94 368 PRO A O 1
ATOM 2880 N N . LEU A 1 369 ? 13.397 -23.119 6.031 1.00 83.56 369 LEU A N 1
ATOM 2881 C CA . LEU A 1 369 ? 14.841 -23.175 5.718 1.00 83.56 369 LEU A CA 1
ATOM 2882 C C . LEU A 1 369 ? 15.216 -24.039 4.491 1.00 83.56 369 LEU A C 1
ATOM 2884 O O . LEU A 1 369 ? 16.330 -23.955 3.984 1.00 83.56 369 LEU A O 1
ATOM 2888 N N . ARG A 1 370 ? 14.294 -24.867 3.973 1.00 83.06 370 ARG A N 1
ATOM 2889 C CA . ARG A 1 370 ? 14.485 -25.584 2.697 1.00 83.06 370 ARG A CA 1
ATOM 2890 C C . ARG A 1 370 ? 14.518 -24.647 1.484 1.00 83.06 370 ARG A C 1
ATOM 2892 O O . ARG A 1 370 ? 15.127 -24.998 0.481 1.00 83.06 370 ARG A O 1
ATOM 2899 N N . TYR A 1 371 ? 13.835 -23.505 1.572 1.00 80.88 371 TYR A N 1
ATOM 2900 C CA . TYR A 1 371 ? 13.729 -22.526 0.494 1.00 80.88 371 TYR A CA 1
ATOM 2901 C C . TYR A 1 371 ? 14.755 -21.402 0.633 1.00 80.88 371 TYR A C 1
ATOM 2903 O O . TYR A 1 371 ? 15.284 -20.976 -0.382 1.00 80.88 371 TYR A O 1
ATOM 2911 N N . ASN A 1 372 ? 15.064 -20.928 1.841 1.00 84.12 372 ASN A N 1
ATOM 2912 C CA . ASN A 1 372 ? 16.005 -19.825 2.047 1.00 84.12 372 ASN A CA 1
ATOM 2913 C C . ASN A 1 372 ? 16.890 -20.076 3.279 1.00 84.12 372 ASN A C 1
ATOM 2915 O O . ASN A 1 372 ? 16.383 -20.478 4.323 1.00 84.12 372 ASN A O 1
ATOM 2919 N N . ASP A 1 373 ? 18.196 -19.817 3.164 1.00 80.31 373 ASP A N 1
ATOM 2920 C CA . ASP A 1 373 ? 19.181 -20.094 4.224 1.00 80.31 373 ASP A CA 1
ATOM 2921 C C . ASP A 1 373 ? 19.093 -19.150 5.439 1.00 80.31 373 ASP A C 1
ATOM 2923 O O . ASP A 1 373 ? 19.566 -19.506 6.515 1.00 80.31 373 ASP A O 1
ATOM 2927 N N . THR A 1 374 ? 18.474 -17.974 5.297 1.00 81.69 374 THR A N 1
ATOM 2928 C CA . THR A 1 374 ? 18.162 -17.062 6.414 1.00 81.69 374 THR A CA 1
ATOM 2929 C C . THR A 1 374 ? 16.859 -17.431 7.128 1.00 81.69 374 THR A C 1
ATOM 2931 O O . THR A 1 374 ? 16.647 -17.032 8.270 1.00 81.69 374 THR A O 1
ATOM 2934 N N . GLY A 1 375 ? 15.977 -18.183 6.459 1.00 85.31 375 GLY A N 1
ATOM 2935 C CA . GLY A 1 375 ? 14.618 -18.459 6.923 1.00 85.31 375 GLY A CA 1
ATOM 2936 C C . GLY A 1 375 ? 13.618 -17.316 6.697 1.00 85.31 375 GLY A C 1
ATOM 2937 O O . GLY A 1 375 ? 12.487 -17.406 7.164 1.00 85.31 375 GLY A O 1
ATOM 2938 N N . PHE A 1 376 ? 13.985 -16.269 5.957 1.00 87.75 376 PHE A N 1
ATOM 2939 C CA . PHE A 1 376 ? 13.085 -15.189 5.541 1.00 87.75 376 PHE A CA 1
ATOM 2940 C C . PHE A 1 376 ? 13.150 -14.997 4.021 1.00 87.75 376 PHE A C 1
ATOM 2942 O O . PHE A 1 376 ? 14.148 -15.346 3.399 1.00 87.75 376 PHE A O 1
ATOM 2949 N N . HIS A 1 377 ? 12.080 -14.489 3.404 1.00 87.50 377 HIS A N 1
ATOM 2950 C CA . HIS A 1 377 ? 12.104 -14.063 2.002 1.00 87.50 377 HIS A CA 1
ATOM 2951 C C . HIS A 1 377 ? 10.994 -13.051 1.699 1.00 87.50 377 HIS A C 1
ATOM 2953 O O . HIS A 1 377 ? 9.805 -13.370 1.809 1.00 87.50 377 HIS A O 1
ATOM 2959 N N . GLY A 1 378 ? 11.389 -11.850 1.266 1.00 87.94 378 GLY A N 1
ATOM 2960 C CA . GLY A 1 378 ? 10.473 -10.744 0.980 1.00 87.94 378 GLY A CA 1
ATOM 2961 C C . GLY A 1 378 ? 9.696 -10.269 2.212 1.00 87.94 378 GLY A C 1
ATOM 2962 O O . GLY A 1 378 ? 10.144 -10.419 3.347 1.00 87.94 378 GLY A O 1
ATOM 2963 N N . SER A 1 379 ? 8.509 -9.713 1.981 1.00 91.12 379 SER A N 1
ATOM 2964 C CA . SER A 1 379 ? 7.568 -9.266 3.013 1.00 91.12 379 SER A CA 1
ATOM 2965 C C . SER A 1 379 ? 6.132 -9.621 2.608 1.00 91.12 379 SER A C 1
ATOM 2967 O O . SER A 1 379 ? 5.872 -9.901 1.439 1.00 91.12 379 SER A O 1
ATOM 2969 N N . LYS A 1 380 ? 5.191 -9.590 3.560 1.00 90.25 380 LYS A N 1
ATOM 2970 C CA . LYS A 1 380 ? 3.738 -9.566 3.292 1.00 90.25 380 LYS A CA 1
ATOM 2971 C C . LYS A 1 380 ? 3.121 -8.163 3.457 1.00 90.25 380 LYS A C 1
ATOM 2973 O O . LYS A 1 380 ? 1.935 -7.991 3.201 1.00 90.25 380 LYS A O 1
ATOM 2978 N N . PHE A 1 381 ? 3.914 -7.184 3.900 1.00 93.62 381 PHE A N 1
ATOM 2979 C CA . PHE A 1 381 ? 3.445 -5.866 4.324 1.00 93.62 381 PHE A CA 1
ATOM 2980 C C . PHE A 1 381 ? 2.934 -5.031 3.143 1.00 93.62 381 PHE A C 1
ATOM 2982 O O . PHE A 1 381 ? 3.644 -4.857 2.143 1.00 93.62 381 PHE A O 1
ATOM 2989 N N . VAL A 1 382 ? 1.711 -4.511 3.276 1.00 91.81 382 VAL A N 1
ATOM 2990 C CA . VAL A 1 382 ? 1.005 -3.757 2.230 1.00 91.81 382 VAL A CA 1
ATOM 2991 C C . VAL A 1 382 ? 1.108 -2.243 2.431 1.00 91.81 382 VAL A C 1
ATOM 2993 O O . VAL A 1 382 ? 1.240 -1.735 3.540 1.00 91.81 382 VAL A O 1
ATOM 2996 N N . THR A 1 383 ? 1.028 -1.512 1.334 1.00 94.00 383 THR A N 1
ATOM 2997 C CA . THR A 1 383 ? 0.872 -0.057 1.233 1.00 94.00 383 THR A CA 1
ATOM 2998 C C . THR A 1 383 ? -0.520 0.210 0.673 1.00 94.00 383 THR A C 1
ATOM 3000 O O . THR A 1 383 ? -0.992 -0.570 -0.146 1.00 94.00 383 THR A O 1
ATOM 3003 N N . VAL A 1 384 ? -1.207 1.271 1.080 1.00 91.00 384 VAL A N 1
ATOM 3004 C CA . VAL A 1 384 ? -2.497 1.656 0.487 1.00 91.00 384 VAL A CA 1
ATOM 3005 C C . VAL A 1 384 ? -2.516 3.161 0.273 1.00 91.00 384 VAL A C 1
ATOM 3007 O O . VAL A 1 384 ? -2.228 3.923 1.191 1.00 91.00 384 VAL A O 1
ATOM 3010 N N . VAL A 1 385 ? -2.861 3.583 -0.938 1.00 91.56 385 VAL A N 1
ATOM 3011 C CA . VAL A 1 385 ? -2.966 4.988 -1.329 1.00 91.56 385 VAL A CA 1
ATOM 3012 C C . VAL A 1 385 ? -4.412 5.296 -1.647 1.00 91.56 385 VAL A C 1
ATOM 3014 O O . VAL A 1 385 ? -5.031 4.655 -2.494 1.00 91.56 385 VAL A O 1
ATOM 3017 N N . VAL A 1 386 ? -4.961 6.289 -0.962 1.00 89.88 386 VAL A N 1
ATOM 3018 C CA . VAL A 1 386 ? -6.326 6.750 -1.189 1.00 89.88 386 VAL A CA 1
ATOM 3019 C C . VAL A 1 386 ? -6.274 7.989 -2.065 1.00 89.88 386 VAL A C 1
ATOM 3021 O O . VAL A 1 386 ? -5.765 9.020 -1.631 1.00 89.88 386 VAL A O 1
ATOM 3024 N N . SER A 1 387 ? -6.797 7.894 -3.284 1.00 90.75 387 SER A N 1
ATOM 3025 C CA . SER A 1 387 ? -6.809 9.000 -4.244 1.00 90.75 387 SER A CA 1
ATOM 3026 C C . SER A 1 387 ? -8.089 8.974 -5.088 1.00 90.75 387 SER A C 1
ATOM 3028 O O . SER A 1 387 ? -9.017 8.218 -4.791 1.00 90.75 387 SER A O 1
ATOM 3030 N N . GLY A 1 388 ? -8.159 9.809 -6.123 1.00 86.81 388 GLY A N 1
ATOM 3031 C CA . GLY A 1 388 ? -9.203 9.714 -7.140 1.00 86.81 388 GLY A CA 1
ATOM 3032 C C . GLY A 1 388 ? -9.056 8.464 -8.020 1.00 86.81 388 GLY A C 1
ATOM 3033 O O . GLY A 1 388 ? -7.941 8.005 -8.298 1.00 86.81 388 GLY A O 1
ATOM 3034 N N . ASP A 1 389 ? -10.183 7.933 -8.481 1.00 85.19 389 ASP A N 1
ATOM 3035 C CA . ASP A 1 389 ? -10.282 7.045 -9.644 1.00 85.19 389 ASP A CA 1
ATOM 3036 C C . ASP A 1 389 ? -10.686 7.813 -10.918 1.00 85.19 389 ASP A C 1
ATOM 3038 O O . ASP A 1 389 ? -10.866 9.030 -10.897 1.00 85.19 389 ASP A O 1
ATOM 3042 N N . ASP A 1 390 ? -10.831 7.104 -12.038 1.00 84.88 390 ASP A N 1
ATOM 3043 C CA . ASP A 1 390 ? -11.234 7.649 -13.340 1.00 84.88 390 ASP A CA 1
ATOM 3044 C C . ASP A 1 390 ? -12.687 8.156 -13.391 1.00 84.88 390 ASP A C 1
ATOM 3046 O O . ASP A 1 390 ? -13.090 8.780 -14.374 1.00 84.88 390 ASP A O 1
ATOM 3050 N N . THR A 1 391 ? -13.461 7.951 -12.323 1.00 85.94 391 THR A N 1
ATOM 3051 C CA . THR A 1 391 ? -14.796 8.532 -12.127 1.00 85.94 391 THR A CA 1
ATOM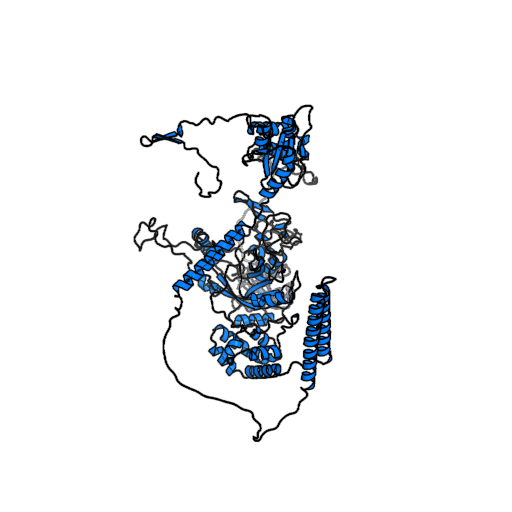 3052 C C . THR A 1 391 ? -14.785 9.758 -11.202 1.00 85.94 391 THR A C 1
ATOM 3054 O O . THR A 1 391 ? -15.850 10.269 -10.852 1.00 85.94 391 THR A O 1
ATOM 3057 N N . ASN A 1 392 ? -13.593 10.247 -10.824 1.00 85.81 392 ASN A N 1
ATOM 3058 C CA . ASN A 1 392 ? -13.353 11.292 -9.821 1.00 85.81 392 ASN A CA 1
ATOM 3059 C C . ASN A 1 392 ? -13.957 10.962 -8.436 1.00 85.81 392 ASN A C 1
ATOM 3061 O O . ASN A 1 392 ? -14.292 11.853 -7.645 1.00 85.81 392 ASN A O 1
ATOM 3065 N N . MET A 1 393 ? -14.084 9.668 -8.125 1.00 84.31 393 MET A N 1
ATOM 3066 C CA . MET A 1 393 ? -14.526 9.154 -6.829 1.00 84.31 393 MET A CA 1
ATOM 3067 C C . MET A 1 393 ? -13.327 8.723 -5.978 1.00 84.31 393 MET A C 1
ATOM 3069 O O . MET A 1 393 ? -12.237 8.459 -6.481 1.00 84.31 393 MET A O 1
ATOM 3073 N N . ILE A 1 394 ? -13.513 8.678 -4.655 1.00 84.94 394 ILE A N 1
ATOM 3074 C CA . ILE A 1 394 ? -12.444 8.296 -3.725 1.00 84.94 394 ILE A CA 1
ATOM 3075 C C . ILE A 1 394 ? -12.266 6.774 -3.743 1.00 84.94 394 ILE A C 1
ATOM 3077 O O . ILE A 1 394 ? -13.115 6.054 -3.210 1.00 84.94 394 ILE A O 1
ATOM 3081 N N . SER A 1 395 ? -11.139 6.302 -4.279 1.00 82.56 395 SER A N 1
ATOM 3082 C CA . SER A 1 395 ? -10.796 4.881 -4.354 1.00 82.56 395 SER A CA 1
ATOM 3083 C C . SER A 1 395 ? -9.474 4.572 -3.628 1.00 82.56 395 SER A C 1
ATOM 3085 O O . SER A 1 395 ? -8.459 5.239 -3.860 1.00 82.56 395 SER A O 1
ATOM 3087 N N . PRO A 1 396 ? -9.451 3.572 -2.726 1.00 84.44 396 PRO A N 1
ATOM 3088 C CA . PRO A 1 396 ? -8.224 3.062 -2.129 1.00 84.44 396 PRO A CA 1
ATOM 3089 C C . PRO A 1 396 ? -7.536 2.096 -3.104 1.00 84.44 396 PRO A C 1
ATOM 3091 O O . PRO A 1 396 ? -8.008 0.982 -3.315 1.00 84.44 396 PRO A O 1
ATOM 3094 N N . LYS A 1 397 ? -6.388 2.470 -3.663 1.00 84.12 397 LYS A N 1
ATOM 3095 C CA . LYS A 1 397 ? -5.557 1.564 -4.465 1.00 84.12 397 LYS A CA 1
ATOM 3096 C C . LYS A 1 397 ? -4.427 1.019 -3.579 1.00 84.12 397 LYS A C 1
ATOM 3098 O O . LYS A 1 397 ? -3.737 1.783 -2.907 1.00 84.12 397 LYS A O 1
ATOM 3103 N N . ALA A 1 398 ? -4.278 -0.300 -3.497 1.00 86.69 398 ALA A N 1
ATOM 3104 C CA . ALA A 1 398 ? -3.252 -0.933 -2.665 1.00 86.69 398 ALA A CA 1
ATOM 3105 C C . ALA A 1 398 ? -1.947 -1.122 -3.444 1.00 86.69 398 ALA A C 1
ATOM 3107 O O . ALA A 1 398 ? -1.959 -1.089 -4.664 1.00 86.69 398 ALA A O 1
ATOM 3108 N N . TYR A 1 399 ? -0.831 -1.305 -2.738 1.00 88.06 399 TYR A N 1
ATOM 3109 C CA . TYR A 1 399 ? 0.516 -1.494 -3.269 1.00 88.06 399 TYR A CA 1
ATOM 3110 C C . TYR A 1 399 ? 1.375 -2.394 -2.381 1.00 88.06 399 TYR A C 1
ATOM 3112 O O . TYR A 1 399 ? 1.146 -2.543 -1.185 1.00 88.06 399 TYR A O 1
ATOM 3120 N N . GLN A 1 400 ? 2.393 -3.009 -2.960 1.00 89.94 400 GLN A N 1
ATOM 3121 C CA . GLN A 1 400 ? 3.445 -3.728 -2.258 1.00 89.94 400 GLN A CA 1
ATOM 3122 C C . GLN A 1 400 ? 4.727 -3.557 -3.078 1.00 89.94 400 GLN A C 1
ATOM 3124 O O . GLN A 1 400 ? 4.775 -3.898 -4.255 1.00 89.94 400 GLN A O 1
ATOM 3129 N N . VAL A 1 401 ? 5.784 -3.008 -2.485 1.00 90.56 401 VAL A N 1
ATOM 3130 C CA . VAL A 1 401 ? 7.069 -2.860 -3.181 1.00 90.56 401 VAL A CA 1
ATOM 3131 C C . VAL A 1 401 ? 7.709 -4.241 -3.401 1.00 90.56 401 VAL A C 1
ATOM 3133 O O . VAL A 1 401 ? 7.518 -5.170 -2.613 1.00 90.56 401 VAL A O 1
ATOM 3136 N N . SER A 1 402 ? 8.395 -4.410 -4.532 1.00 88.62 402 SER A N 1
ATOM 3137 C CA . SER A 1 402 ? 8.959 -5.693 -4.962 1.00 88.62 402 SER A CA 1
ATOM 3138 C C . SER A 1 402 ? 10.185 -6.100 -4.133 1.00 88.62 402 SER A C 1
ATOM 3140 O O . SER A 1 402 ? 10.952 -5.259 -3.666 1.00 88.62 402 SER A O 1
ATOM 3142 N N . THR A 1 403 ? 10.443 -7.407 -4.012 1.00 86.31 403 THR A N 1
ATOM 3143 C CA . THR A 1 403 ? 11.579 -7.949 -3.232 1.00 86.31 403 THR A CA 1
ATOM 3144 C C . THR A 1 403 ? 12.950 -7.455 -3.707 1.00 86.31 403 THR A C 1
ATOM 3146 O O . THR A 1 403 ? 13.902 -7.386 -2.931 1.00 86.31 403 THR A O 1
ATOM 3149 N N . GLN A 1 404 ? 13.052 -7.082 -4.980 1.00 86.75 404 GLN A N 1
ATOM 3150 C CA . GLN A 1 404 ? 14.256 -6.509 -5.567 1.00 86.75 404 GLN A CA 1
ATOM 3151 C C . GLN A 1 404 ? 14.397 -5.015 -5.245 1.00 86.75 404 GLN A C 1
ATOM 3153 O O . GLN A 1 404 ? 15.493 -4.572 -4.913 1.00 86.75 404 GLN A O 1
ATOM 3158 N N . ALA A 1 405 ? 13.302 -4.249 -5.280 1.00 88.12 405 ALA A N 1
ATOM 3159 C CA . ALA A 1 405 ? 13.289 -2.858 -4.835 1.00 88.12 405 ALA A CA 1
ATOM 3160 C C . ALA A 1 405 ? 13.571 -2.748 -3.324 1.00 88.12 405 ALA A C 1
ATOM 3162 O O . ALA A 1 405 ? 14.380 -1.916 -2.927 1.00 88.12 405 ALA A O 1
ATOM 3163 N N . MET A 1 406 ? 13.034 -3.659 -2.497 1.00 88.38 406 MET A N 1
ATOM 3164 C CA . MET A 1 406 ? 13.430 -3.808 -1.086 1.00 88.38 406 MET A CA 1
ATOM 3165 C C . MET A 1 406 ? 14.952 -3.937 -0.934 1.00 88.38 406 MET A C 1
ATOM 3167 O O . MET A 1 406 ? 15.552 -3.243 -0.120 1.00 88.38 406 MET A O 1
ATOM 3171 N N . ALA A 1 407 ? 15.588 -4.812 -1.720 1.00 87.94 407 ALA A N 1
ATOM 3172 C CA . ALA A 1 407 ? 17.030 -5.041 -1.661 1.00 87.94 407 ALA A CA 1
ATOM 3173 C C . ALA A 1 407 ? 17.862 -3.854 -2.179 1.00 87.94 407 ALA A C 1
ATOM 3175 O O . ALA A 1 407 ? 18.887 -3.533 -1.585 1.00 87.94 407 ALA A O 1
ATOM 3176 N N . LEU A 1 408 ? 17.419 -3.186 -3.248 1.00 90.19 408 LEU A N 1
ATOM 3177 C CA . LEU A 1 408 ? 18.066 -1.980 -3.778 1.00 90.19 408 LEU A CA 1
ATOM 3178 C C . LEU A 1 408 ? 17.973 -0.792 -2.805 1.00 90.19 408 LEU A C 1
ATOM 3180 O O . LEU A 1 408 ? 18.921 -0.014 -2.717 1.00 90.19 408 LEU A O 1
ATOM 3184 N N . THR A 1 409 ? 16.878 -0.674 -2.048 1.00 90.44 409 THR A N 1
ATOM 3185 C CA . THR A 1 409 ? 16.733 0.321 -0.973 1.00 90.44 409 THR A CA 1
ATOM 3186 C C . THR A 1 409 ? 17.567 -0.052 0.256 1.00 90.44 409 THR A C 1
ATOM 3188 O O . THR A 1 409 ? 18.279 0.799 0.777 1.00 90.44 409 THR A O 1
ATOM 3191 N N . ARG A 1 410 ? 17.541 -1.322 0.693 1.00 89.19 410 ARG A N 1
ATOM 3192 C CA . ARG A 1 410 ? 18.361 -1.844 1.809 1.00 89.19 410 ARG A CA 1
ATOM 3193 C C . ARG A 1 410 ? 19.854 -1.594 1.602 1.00 89.19 410 ARG A C 1
ATOM 3195 O O . ARG A 1 410 ? 20.556 -1.222 2.534 1.00 89.19 410 ARG A O 1
ATOM 3202 N N . ASP A 1 411 ? 20.326 -1.825 0.380 1.00 88.50 411 ASP A N 1
ATOM 3203 C CA . ASP A 1 411 ? 21.733 -1.680 0.004 1.00 88.50 411 ASP A CA 1
ATOM 3204 C C . ASP A 1 411 ? 22.077 -0.234 -0.438 1.00 88.50 411 ASP A C 1
ATOM 3206 O O . ASP A 1 411 ? 23.154 0.001 -0.979 1.00 88.50 411 ASP A O 1
ATOM 3210 N N . ASP A 1 412 ? 21.175 0.728 -0.187 1.00 89.00 412 ASP A N 1
ATOM 3211 C CA . ASP A 1 412 ? 21.331 2.182 -0.372 1.00 89.00 412 ASP A CA 1
ATOM 3212 C C . ASP A 1 412 ? 21.640 2.646 -1.817 1.00 89.00 412 ASP A C 1
ATOM 3214 O O . ASP A 1 412 ? 22.294 3.662 -2.051 1.00 89.00 412 ASP A O 1
ATOM 3218 N N . ILE A 1 413 ? 21.151 1.913 -2.824 1.00 90.44 413 ILE A N 1
ATOM 3219 C CA . ILE A 1 413 ? 21.473 2.137 -4.249 1.00 90.44 413 ILE A CA 1
ATOM 3220 C C . ILE A 1 413 ? 20.532 3.137 -4.943 1.00 90.44 413 ILE A C 1
ATOM 3222 O O . ILE A 1 413 ? 20.910 3.744 -5.948 1.00 90.44 413 ILE A O 1
ATOM 3226 N N . LEU A 1 414 ? 19.316 3.326 -4.430 1.00 91.62 414 LEU A N 1
ATOM 3227 C CA . LEU A 1 414 ? 18.306 4.214 -5.019 1.00 91.62 414 LEU A CA 1
ATOM 3228 C C . LEU A 1 414 ? 18.309 5.603 -4.366 1.00 91.62 414 LEU A C 1
ATOM 3230 O O . LEU A 1 414 ? 18.682 5.763 -3.204 1.00 91.62 414 LEU A O 1
ATOM 3234 N N . ARG A 1 415 ? 17.865 6.621 -5.109 1.00 91.69 415 ARG A N 1
ATOM 3235 C CA . ARG A 1 415 ? 17.557 7.962 -4.590 1.00 91.69 415 ARG A CA 1
ATOM 3236 C C . ARG A 1 415 ? 16.338 8.546 -5.326 1.00 91.69 415 ARG A C 1
ATOM 3238 O O . ARG A 1 415 ? 16.202 8.301 -6.526 1.00 91.69 415 ARG A O 1
ATOM 3245 N N . PRO A 1 416 ? 15.485 9.339 -4.657 1.00 92.19 416 PRO A N 1
ATOM 3246 C CA . PRO A 1 416 ? 14.361 9.989 -5.322 1.00 92.19 416 PRO A CA 1
ATOM 3247 C C . PRO A 1 416 ? 14.839 11.054 -6.324 1.00 92.19 416 PRO A C 1
ATOM 3249 O O . PRO A 1 416 ? 15.980 11.530 -6.257 1.00 92.19 416 PRO A O 1
ATOM 3252 N N . THR A 1 417 ? 13.951 11.424 -7.243 1.00 90.06 417 THR A N 1
ATOM 3253 C CA . THR A 1 417 ? 14.127 12.510 -8.219 1.00 90.06 417 THR A CA 1
ATOM 3254 C C . THR A 1 417 ? 13.048 13.571 -8.070 1.00 90.06 417 THR A C 1
ATOM 3256 O O . THR A 1 417 ? 12.018 13.328 -7.451 1.00 90.06 417 THR A O 1
ATOM 3259 N N . ASP A 1 418 ? 13.288 14.736 -8.673 1.00 86.50 418 ASP A N 1
ATOM 3260 C CA . ASP A 1 418 ? 12.325 15.843 -8.715 1.00 86.50 418 ASP A CA 1
ATOM 3261 C C . ASP A 1 418 ? 11.100 15.508 -9.596 1.00 86.50 418 ASP A C 1
ATOM 3263 O O . ASP A 1 418 ? 10.004 15.990 -9.337 1.00 86.50 418 ASP A O 1
ATOM 3267 N N . ARG A 1 419 ? 11.283 14.638 -10.606 1.00 85.50 419 ARG A N 1
ATOM 3268 C CA . ARG A 1 419 ? 10.207 13.949 -11.342 1.00 85.50 419 ARG A CA 1
ATOM 3269 C C . ARG A 1 419 ? 9.658 12.790 -10.508 1.00 85.50 419 ARG A C 1
ATOM 3271 O O . ARG A 1 419 ? 10.445 11.966 -10.032 1.00 85.50 419 ARG A O 1
ATOM 3278 N N . ALA A 1 420 ? 8.334 12.710 -10.373 1.00 84.44 420 ALA A N 1
ATOM 3279 C CA . ALA A 1 420 ? 7.652 11.720 -9.537 1.00 84.44 420 ALA A CA 1
ATOM 3280 C C . ALA A 1 420 ? 7.596 10.311 -10.160 1.00 84.44 420 ALA A C 1
ATOM 3282 O O . ALA A 1 420 ? 7.663 9.317 -9.433 1.00 84.44 420 ALA A O 1
ATOM 3283 N N . ASP A 1 421 ? 7.516 10.234 -11.490 1.00 84.81 421 ASP A N 1
ATOM 3284 C CA . ASP A 1 421 ? 7.476 9.014 -12.309 1.00 84.81 421 ASP A CA 1
ATOM 3285 C C . ASP A 1 421 ? 8.833 8.294 -12.439 1.00 84.81 421 ASP A C 1
ATOM 3287 O O . ASP A 1 421 ? 8.904 7.168 -12.938 1.00 84.81 421 ASP A O 1
ATOM 3291 N N . MET A 1 422 ? 9.917 8.921 -11.980 1.00 89.81 422 MET A N 1
ATOM 3292 C CA . MET A 1 422 ? 11.289 8.432 -12.123 1.00 89.81 422 MET A CA 1
ATOM 3293 C C . MET A 1 422 ? 11.924 8.077 -10.773 1.00 89.81 422 MET A C 1
ATOM 3295 O O . MET A 1 422 ? 11.585 8.613 -9.721 1.00 89.81 422 MET A O 1
ATOM 3299 N N . MET A 1 423 ? 12.878 7.151 -10.809 1.00 92.06 423 MET A N 1
ATOM 3300 C CA . MET A 1 423 ? 13.786 6.822 -9.713 1.00 92.06 423 MET A CA 1
ATOM 3301 C C . MET A 1 423 ? 15.217 6.990 -10.218 1.00 92.06 423 MET A C 1
ATOM 3303 O O . MET A 1 423 ? 15.542 6.528 -11.312 1.00 92.06 423 MET A O 1
ATOM 3307 N N . ALA A 1 424 ? 16.096 7.612 -9.432 1.00 91.81 424 ALA A N 1
ATOM 3308 C CA . ALA A 1 424 ? 17.511 7.700 -9.775 1.00 91.81 424 ALA A CA 1
ATOM 3309 C C . ALA A 1 424 ? 18.324 6.585 -9.113 1.00 91.81 424 ALA A C 1
ATOM 3311 O O . ALA A 1 424 ? 18.127 6.227 -7.949 1.00 91.81 424 ALA A O 1
ATOM 3312 N N . VAL A 1 425 ? 19.322 6.099 -9.843 1.00 91.12 425 VAL A N 1
ATOM 3313 C CA . VAL A 1 425 ? 20.393 5.268 -9.286 1.00 91.12 425 VAL A CA 1
ATOM 3314 C C . VAL A 1 425 ? 21.463 6.195 -8.696 1.00 91.12 425 VAL A C 1
ATOM 3316 O O . VAL A 1 425 ? 21.774 7.250 -9.265 1.00 91.12 425 VAL A O 1
ATOM 3319 N N . LYS A 1 426 ? 22.030 5.854 -7.533 1.00 88.88 426 LYS A N 1
ATOM 3320 C CA . LYS A 1 426 ? 23.142 6.626 -6.958 1.00 88.88 426 LYS A CA 1
ATOM 3321 C C . LYS A 1 426 ? 24.407 6.481 -7.820 1.00 88.88 426 LYS A C 1
ATOM 3323 O O . LYS A 1 426 ? 24.692 5.389 -8.314 1.00 88.88 426 LYS A O 1
ATOM 3328 N N . PRO A 1 427 ? 25.192 7.558 -8.012 1.00 85.44 427 PRO A N 1
ATOM 3329 C CA . PRO A 1 427 ? 26.451 7.467 -8.740 1.00 85.44 427 PRO A CA 1
ATOM 3330 C C . PRO A 1 427 ? 27.442 6.566 -7.993 1.00 85.44 427 PRO A C 1
ATOM 3332 O O . PRO A 1 427 ? 27.504 6.579 -6.765 1.00 85.44 427 PRO A O 1
ATOM 3335 N N . ARG A 1 428 ? 28.251 5.812 -8.744 1.00 82.19 428 ARG A N 1
ATOM 3336 C CA . ARG A 1 428 ? 29.354 5.008 -8.195 1.00 82.19 428 ARG A CA 1
ATOM 3337 C C . ARG A 1 428 ? 30.359 5.911 -7.474 1.00 82.19 428 ARG A C 1
ATOM 3339 O O . ARG A 1 428 ? 30.799 6.907 -8.046 1.00 82.19 428 ARG A O 1
ATOM 3346 N N . THR A 1 429 ? 30.754 5.534 -6.261 1.00 79.94 429 THR A N 1
ATOM 3347 C CA . THR A 1 429 ? 31.825 6.187 -5.488 1.00 79.94 429 THR A CA 1
ATOM 3348 C C . THR A 1 429 ? 32.912 5.172 -5.137 1.00 79.94 429 THR A C 1
ATOM 3350 O O . THR A 1 429 ? 32.699 3.970 -5.277 1.00 79.94 429 THR A O 1
ATOM 3353 N N . ASP A 1 430 ? 34.067 5.631 -4.649 1.00 74.19 430 ASP A N 1
ATOM 3354 C CA . ASP A 1 430 ? 35.145 4.741 -4.178 1.00 74.19 430 ASP A CA 1
ATOM 3355 C C . ASP A 1 430 ? 34.788 3.980 -2.880 1.00 74.19 430 ASP A C 1
ATOM 3357 O O . ASP A 1 430 ? 35.536 3.103 -2.446 1.00 74.19 430 ASP A O 1
ATOM 3361 N N . GLU A 1 431 ? 33.655 4.303 -2.248 1.00 73.25 431 GLU A N 1
ATOM 3362 C CA . GLU A 1 431 ? 33.186 3.687 -0.999 1.00 73.25 431 GLU A CA 1
ATOM 3363 C C . GLU A 1 431 ? 31.960 2.783 -1.214 1.00 73.25 431 GLU A C 1
ATOM 3365 O O . GLU A 1 431 ? 31.845 1.747 -0.558 1.00 73.25 431 GLU A O 1
ATOM 3370 N N . VAL A 1 432 ? 31.083 3.116 -2.172 1.00 72.31 432 VAL A N 1
ATOM 3371 C CA . VAL A 1 432 ? 29.834 2.388 -2.451 1.00 72.31 432 VAL A CA 1
ATOM 3372 C C . VAL A 1 432 ? 29.850 1.808 -3.867 1.00 72.31 432 VAL A C 1
ATOM 3374 O O . VAL A 1 432 ? 29.701 2.516 -4.868 1.00 72.31 432 VAL A O 1
ATOM 3377 N N . TYR A 1 433 ? 29.975 0.481 -3.948 1.00 79.81 433 TYR A N 1
ATOM 3378 C CA . TYR A 1 433 ? 29.818 -0.246 -5.204 1.00 79.81 433 TYR A CA 1
ATOM 3379 C C . TYR A 1 433 ? 28.340 -0.324 -5.609 1.00 79.81 433 TYR A C 1
ATOM 3381 O O . TYR A 1 433 ? 27.547 -1.004 -4.962 1.00 79.81 433 TYR A O 1
ATOM 3389 N N . VAL A 1 434 ? 27.997 0.307 -6.732 1.00 83.31 434 VAL A N 1
ATOM 3390 C CA . VAL A 1 434 ? 26.665 0.225 -7.349 1.00 83.31 434 VAL A CA 1
ATOM 3391 C C . VAL A 1 434 ? 26.712 -0.709 -8.573 1.00 83.31 434 VAL A C 1
ATOM 3393 O O . VAL A 1 434 ? 27.556 -0.492 -9.453 1.00 83.31 434 VAL A O 1
ATOM 3396 N N . PRO A 1 435 ? 25.857 -1.746 -8.676 1.00 84.81 435 PRO A N 1
ATOM 3397 C CA . PRO A 1 435 ? 25.801 -2.638 -9.839 1.00 84.81 435 PRO A CA 1
ATOM 3398 C C . PRO A 1 435 ? 25.230 -1.964 -11.095 1.00 84.81 435 PRO A C 1
ATOM 3400 O O . PRO A 1 435 ? 24.643 -0.889 -11.031 1.00 84.81 435 PRO A O 1
ATOM 3403 N N . ASP A 1 436 ? 25.394 -2.602 -12.257 1.00 84.81 436 ASP A N 1
ATOM 3404 C CA . ASP A 1 436 ? 24.698 -2.182 -13.478 1.00 84.81 436 ASP A CA 1
ATOM 3405 C C . ASP A 1 436 ? 23.242 -2.671 -13.423 1.00 84.81 436 ASP A C 1
ATOM 3407 O O . ASP A 1 436 ? 22.970 -3.874 -13.469 1.00 84.81 436 ASP A O 1
ATOM 3411 N N . ILE A 1 437 ? 22.309 -1.728 -13.285 1.00 87.12 437 ILE A N 1
ATOM 3412 C CA . ILE A 1 437 ? 20.867 -1.986 -13.243 1.00 87.12 437 ILE A CA 1
ATOM 3413 C C . ILE A 1 437 ? 20.292 -1.820 -14.653 1.00 87.12 437 ILE A C 1
ATOM 3415 O O . ILE A 1 437 ? 20.648 -0.893 -15.383 1.00 87.12 437 ILE A O 1
ATOM 3419 N N . PHE A 1 438 ? 19.383 -2.719 -15.019 1.00 88.56 438 PHE A N 1
ATOM 3420 C CA . PHE A 1 438 ? 18.645 -2.701 -16.277 1.00 88.56 438 PHE A CA 1
ATOM 3421 C C . PHE A 1 438 ? 17.161 -2.917 -15.982 1.00 88.56 438 PHE A C 1
ATOM 3423 O O . PHE A 1 438 ? 16.820 -3.630 -15.039 1.00 88.56 438 PHE A O 1
ATOM 3430 N N . TYR A 1 439 ? 16.289 -2.353 -16.809 1.00 87.56 439 TYR A N 1
ATOM 3431 C CA . TYR A 1 439 ? 14.864 -2.676 -16.837 1.00 87.56 439 TYR A CA 1
ATOM 3432 C C . TYR A 1 439 ? 14.504 -3.340 -18.172 1.00 87.56 439 TYR A C 1
ATOM 3434 O O . TYR A 1 439 ? 15.306 -3.348 -19.112 1.00 87.56 439 TYR A O 1
ATOM 3442 N N . VAL A 1 440 ? 13.343 -4.000 -18.219 1.00 83.50 440 VAL A N 1
ATOM 3443 C CA . VAL A 1 440 ? 12.902 -4.774 -19.387 1.00 83.50 440 VAL A CA 1
ATOM 3444 C C . VAL A 1 440 ? 11.605 -4.198 -19.923 1.00 83.50 440 VAL A C 1
ATOM 3446 O O . VAL A 1 440 ? 10.531 -4.440 -19.373 1.00 83.50 440 VAL A O 1
ATOM 3449 N N . GLU A 1 441 ? 11.725 -3.479 -21.028 1.00 80.25 441 GLU A N 1
ATOM 3450 C CA . GLU A 1 441 ? 10.601 -2.924 -21.771 1.00 80.25 441 GLU A CA 1
ATOM 3451 C C . GLU A 1 441 ? 10.089 -3.937 -22.797 1.00 80.25 441 GLU A C 1
ATOM 3453 O O . GLU A 1 441 ? 10.812 -4.842 -23.229 1.00 80.25 441 GLU A O 1
ATOM 3458 N N . LYS A 1 442 ? 8.829 -3.780 -23.209 1.00 80.31 442 LYS A N 1
ATOM 3459 C CA . LYS A 1 442 ? 8.275 -4.488 -24.365 1.00 80.31 442 LYS A CA 1
ATOM 3460 C C . LYS A 1 442 ? 8.130 -3.510 -25.515 1.00 80.31 442 LYS A C 1
ATOM 3462 O O . LYS A 1 442 ? 7.476 -2.484 -25.360 1.00 80.31 442 LYS A O 1
ATOM 3467 N N . ASP A 1 443 ? 8.692 -3.847 -26.670 1.00 82.69 443 ASP A N 1
ATOM 3468 C CA . ASP A 1 443 ? 8.430 -3.076 -27.880 1.00 82.69 443 ASP A CA 1
ATOM 3469 C C . ASP A 1 443 ? 6.981 -3.271 -28.374 1.00 82.69 443 ASP A C 1
ATOM 3471 O O . ASP A 1 443 ? 6.236 -4.147 -27.921 1.00 82.69 443 ASP A O 1
ATOM 3475 N N . LYS A 1 444 ? 6.596 -2.474 -29.374 1.00 83.00 444 LYS A N 1
ATOM 3476 C CA . LYS A 1 444 ? 5.300 -2.548 -30.076 1.00 83.00 444 LYS A CA 1
ATOM 3477 C C . LYS A 1 444 ? 5.008 -3.881 -30.791 1.00 83.00 444 LYS A C 1
ATOM 3479 O O . LYS A 1 444 ? 3.927 -4.039 -31.351 1.00 83.00 444 LYS A O 1
ATOM 3484 N N . TYR A 1 445 ? 5.946 -4.827 -30.783 1.00 82.50 445 TYR A N 1
ATOM 3485 C CA . TYR A 1 445 ? 5.807 -6.182 -31.318 1.00 82.50 445 TYR A CA 1
ATOM 3486 C C . TYR A 1 445 ? 5.844 -7.262 -30.213 1.00 82.50 445 TYR A C 1
ATOM 3488 O O . TYR A 1 445 ? 5.695 -8.447 -30.509 1.00 82.50 445 TYR A O 1
ATOM 3496 N N . GLY A 1 446 ? 6.006 -6.872 -28.942 1.00 77.81 446 GLY A N 1
ATOM 3497 C CA . GLY A 1 446 ? 6.082 -7.758 -27.778 1.00 77.81 446 GLY A CA 1
ATOM 3498 C C . GLY A 1 446 ? 7.480 -8.305 -27.458 1.00 77.81 446 GLY A C 1
ATOM 3499 O O . GLY A 1 446 ? 7.604 -9.118 -26.537 1.00 77.81 446 GLY A O 1
ATOM 3500 N N . ASN A 1 447 ? 8.528 -7.879 -28.172 1.00 83.88 447 ASN A N 1
ATOM 3501 C CA . ASN A 1 447 ? 9.909 -8.273 -27.886 1.00 83.88 447 ASN A CA 1
ATOM 3502 C C . ASN A 1 447 ? 10.410 -7.590 -26.610 1.00 83.88 447 ASN A C 1
ATOM 3504 O O . ASN A 1 447 ? 10.082 -6.436 -26.349 1.00 83.88 447 ASN A O 1
ATOM 3508 N N . GLN A 1 448 ? 11.246 -8.286 -25.839 1.00 84.31 448 GLN A N 1
ATOM 3509 C CA . GLN A 1 448 ? 11.828 -7.755 -24.604 1.00 84.31 448 GLN A CA 1
ATOM 3510 C C . GLN A 1 448 ? 13.154 -7.040 -24.889 1.00 84.31 448 GLN A C 1
ATOM 3512 O O . GLN A 1 448 ? 14.137 -7.686 -25.260 1.00 84.31 448 GLN A O 1
ATOM 3517 N N . ILE A 1 449 ? 13.183 -5.724 -24.686 1.00 86.00 449 ILE A N 1
ATOM 3518 C CA . ILE A 1 449 ? 14.379 -4.878 -24.798 1.00 86.00 449 ILE A CA 1
ATOM 3519 C C . ILE A 1 449 ? 14.954 -4.657 -23.393 1.00 86.00 449 ILE A C 1
ATOM 3521 O O . ILE A 1 449 ? 14.205 -4.531 -22.428 1.00 86.00 449 ILE A O 1
ATOM 3525 N N . LYS A 1 450 ? 16.287 -4.654 -23.264 1.00 88.00 450 LYS A N 1
ATOM 3526 C CA . LYS A 1 450 ? 16.987 -4.380 -21.998 1.00 88.00 450 LYS A CA 1
ATOM 3527 C C . LYS A 1 450 ? 17.578 -2.978 -22.017 1.00 88.00 450 LYS A C 1
ATOM 3529 O O . LYS A 1 450 ? 18.592 -2.759 -22.677 1.00 88.00 450 LYS A O 1
ATOM 3534 N N . THR A 1 451 ? 16.980 -2.078 -21.251 1.00 87.38 451 THR A N 1
ATOM 3535 C CA . THR A 1 451 ? 17.353 -0.660 -21.197 1.00 87.38 451 THR A CA 1
ATOM 3536 C C . THR A 1 451 ? 18.153 -0.396 -19.912 1.00 87.38 451 THR A C 1
ATOM 3538 O O . THR A 1 451 ? 17.769 -0.893 -18.848 1.00 87.38 451 THR A O 1
ATOM 3541 N N . PRO A 1 452 ? 19.309 0.297 -19.959 1.00 87.56 452 PRO A N 1
ATOM 3542 C CA . PRO A 1 452 ? 20.088 0.608 -18.760 1.00 87.56 452 PRO A CA 1
ATOM 3543 C C . PRO A 1 452 ? 19.357 1.635 -17.885 1.00 87.56 452 PRO A C 1
ATOM 3545 O O . PRO A 1 452 ? 18.824 2.618 -18.384 1.00 87.56 452 PRO A O 1
ATOM 3548 N N . ALA A 1 453 ? 19.372 1.434 -16.568 1.00 88.00 453 ALA A N 1
ATOM 3549 C CA . ALA A 1 453 ? 18.638 2.258 -15.600 1.00 88.00 453 ALA A CA 1
ATOM 3550 C C . ALA A 1 453 ? 19.410 3.495 -15.088 1.00 88.00 453 ALA A C 1
ATOM 3552 O O . ALA A 1 453 ? 18.988 4.153 -14.140 1.00 88.00 453 ALA A O 1
ATOM 3553 N N . ASN A 1 454 ? 20.577 3.784 -15.670 1.00 84.38 454 ASN A N 1
ATOM 3554 C CA . ASN A 1 454 ? 21.450 4.882 -15.258 1.00 84.38 454 ASN A CA 1
ATOM 3555 C C . ASN A 1 454 ? 21.276 6.079 -16.213 1.00 84.38 454 ASN A C 1
ATOM 3557 O O . ASN A 1 454 ? 21.426 5.881 -17.418 1.00 84.38 454 ASN A O 1
ATOM 3561 N N . PRO A 1 455 ? 21.062 7.319 -15.724 1.00 86.56 455 PRO A N 1
ATOM 3562 C CA . PRO A 1 455 ? 21.012 7.728 -14.315 1.00 86.56 455 PRO A CA 1
ATOM 3563 C C . PRO A 1 455 ? 19.626 7.588 -13.658 1.00 86.56 455 PRO A C 1
ATOM 3565 O O . PRO A 1 455 ? 19.545 7.656 -12.431 1.00 86.56 455 PRO A O 1
ATOM 3568 N N . VAL A 1 456 ? 18.563 7.437 -14.456 1.00 90.81 456 VAL A N 1
ATOM 3569 C CA . VAL A 1 456 ? 17.160 7.354 -14.019 1.00 90.81 456 VAL A CA 1
ATOM 3570 C C . VAL A 1 456 ? 16.406 6.256 -14.770 1.00 90.81 456 VAL A C 1
ATOM 3572 O O . VAL A 1 456 ? 16.781 5.897 -15.887 1.00 90.81 456 VAL A O 1
ATOM 3575 N N . PHE A 1 457 ? 15.338 5.743 -14.162 1.00 90.56 457 PHE A N 1
ATOM 3576 C CA . PHE A 1 457 ? 14.423 4.762 -14.751 1.00 90.56 457 PHE A CA 1
ATOM 3577 C C . PHE A 1 457 ? 13.003 4.899 -14.164 1.00 90.56 457 PHE A C 1
ATOM 3579 O O . PHE A 1 457 ? 12.870 5.428 -13.057 1.00 90.56 457 PHE A O 1
ATOM 3586 N N . PRO A 1 458 ? 11.945 4.412 -14.845 1.00 89.25 458 PRO A N 1
ATOM 3587 C CA . PRO A 1 458 ? 10.569 4.578 -14.373 1.00 89.25 458 PRO A CA 1
ATOM 3588 C C . PRO A 1 458 ? 10.272 3.839 -13.058 1.00 89.25 458 PRO A C 1
ATOM 3590 O O . PRO A 1 458 ? 10.644 2.673 -12.886 1.00 89.25 458 PRO A O 1
ATOM 3593 N N . VAL A 1 459 ? 9.531 4.486 -12.153 1.00 89.50 459 VAL A N 1
ATOM 3594 C CA . VAL A 1 459 ? 9.135 3.921 -10.846 1.00 89.50 459 VAL A CA 1
ATOM 3595 C C . VAL A 1 459 ? 8.213 2.710 -10.957 1.00 89.50 459 VAL A C 1
ATOM 3597 O O . VAL A 1 459 ? 8.254 1.844 -10.086 1.00 89.50 459 VAL A O 1
ATOM 3600 N N . GLU A 1 460 ? 7.421 2.630 -12.032 1.00 85.44 460 GLU A N 1
ATOM 3601 C CA . GLU A 1 460 ? 6.436 1.575 -12.330 1.00 85.44 460 GLU A CA 1
ATOM 3602 C C . GLU A 1 460 ? 6.951 0.151 -12.115 1.00 85.44 460 GLU A C 1
ATOM 3604 O O . GLU A 1 460 ? 6.214 -0.742 -11.699 1.00 85.44 460 GLU A O 1
ATOM 3609 N N . TYR A 1 461 ? 8.228 -0.073 -12.412 1.00 87.19 461 TYR A N 1
ATOM 3610 C CA . TYR A 1 461 ? 8.844 -1.381 -12.279 1.00 87.19 461 TYR A CA 1
ATOM 3611 C C . TYR A 1 461 ? 8.966 -1.812 -10.807 1.00 87.19 461 TYR A C 1
ATOM 3613 O O . TYR A 1 461 ? 8.940 -3.002 -10.520 1.00 87.19 461 TYR A O 1
ATOM 3621 N N . LEU A 1 462 ? 9.084 -0.888 -9.851 1.00 88.69 462 LEU A N 1
ATOM 3622 C CA . LEU A 1 462 ? 9.500 -1.197 -8.479 1.00 88.69 462 LEU A CA 1
ATOM 3623 C C . LEU A 1 462 ? 8.429 -1.890 -7.607 1.00 88.69 462 LEU A C 1
ATOM 3625 O O . LEU A 1 462 ? 8.804 -2.418 -6.555 1.00 88.69 462 LEU A O 1
ATOM 3629 N N . PHE A 1 463 ? 7.147 -1.936 -7.995 1.00 87.50 463 PHE A N 1
ATOM 3630 C CA . PHE A 1 463 ? 6.024 -2.309 -7.108 1.00 87.50 463 PHE A CA 1
ATOM 3631 C C . PHE A 1 463 ? 4.900 -3.148 -7.760 1.00 87.50 463 PHE A C 1
ATOM 3633 O O . PHE A 1 463 ? 4.768 -3.177 -8.973 1.00 87.50 463 PHE A O 1
ATOM 3640 N N . VAL A 1 464 ? 4.073 -3.809 -6.935 1.00 82.94 464 VAL A N 1
ATOM 3641 C CA . VAL A 1 464 ? 2.834 -4.575 -7.246 1.00 82.94 464 VAL A CA 1
ATOM 3642 C C . VAL A 1 464 ? 1.633 -3.982 -6.472 1.00 82.94 464 VAL A C 1
ATOM 3644 O O . VAL A 1 464 ? 1.877 -3.077 -5.681 1.00 82.94 464 VAL A O 1
ATOM 3647 N N . ASP A 1 465 ? 0.369 -4.441 -6.642 1.00 77.94 465 ASP A N 1
ATOM 3648 C CA . ASP A 1 465 ? -0.810 -3.625 -6.224 1.00 77.94 465 ASP A CA 1
ATOM 3649 C C . ASP A 1 465 ? -1.959 -4.187 -5.310 1.00 77.94 465 ASP A C 1
ATOM 3651 O O . ASP A 1 465 ? -2.993 -3.545 -5.222 1.00 77.94 465 ASP A O 1
ATOM 3655 N N . MET A 1 466 ? -1.885 -5.318 -4.587 1.00 76.19 466 MET A N 1
ATOM 3656 C CA . MET A 1 466 ? -2.940 -5.730 -3.596 1.00 76.19 466 MET A CA 1
ATOM 3657 C C . MET A 1 466 ? -3.788 -6.965 -3.994 1.00 76.19 466 MET A C 1
ATOM 3659 O O . MET A 1 466 ? -3.214 -7.907 -4.526 1.00 76.19 466 MET A O 1
ATOM 3663 N N . GLU A 1 467 ? -5.114 -6.967 -3.708 1.00 72.00 467 GLU A N 1
ATOM 3664 C CA . GLU A 1 467 ? -6.232 -7.476 -4.568 1.00 72.00 467 GLU A CA 1
ATOM 3665 C C . GLU A 1 467 ? -7.669 -7.304 -3.960 1.00 72.00 467 GLU A C 1
ATOM 3667 O O . GLU A 1 467 ? -8.050 -7.963 -2.992 1.00 72.00 467 GLU A O 1
ATOM 3672 N N . ALA A 1 468 ? -8.499 -6.461 -4.599 1.00 68.94 468 ALA A N 1
ATOM 3673 C CA . ALA A 1 468 ? -9.977 -6.484 -4.733 1.00 68.94 468 ALA A CA 1
ATOM 3674 C C . ALA A 1 468 ? -10.936 -6.284 -3.506 1.00 68.94 468 ALA A C 1
ATOM 3676 O O . ALA A 1 468 ? -12.079 -5.843 -3.668 1.00 68.94 468 ALA A O 1
ATOM 3677 N N . GLY A 1 469 ? -10.577 -6.724 -2.295 1.00 61.91 469 GLY A N 1
ATOM 3678 C CA . GLY A 1 469 ? -11.583 -7.215 -1.329 1.00 61.91 469 GLY A CA 1
ATOM 3679 C C . GLY A 1 469 ? -12.143 -6.253 -0.266 1.00 61.91 469 GLY A C 1
ATOM 3680 O O . GLY A 1 469 ? -11.524 -6.082 0.781 1.00 61.91 469 GLY A O 1
ATOM 3681 N N . ALA A 1 470 ? -13.385 -5.775 -0.432 1.00 60.22 470 ALA A N 1
ATOM 3682 C CA . ALA A 1 470 ? -14.231 -5.363 0.703 1.00 60.22 470 ALA A CA 1
ATOM 3683 C C . ALA A 1 470 ? -14.857 -6.604 1.380 1.00 60.22 470 ALA A C 1
ATOM 3685 O O . ALA A 1 470 ? -15.459 -7.453 0.714 1.00 60.22 470 ALA A O 1
ATOM 3686 N N . GLY A 1 471 ? -14.706 -6.747 2.698 1.00 57.50 471 GLY A N 1
ATOM 3687 C CA . GLY A 1 471 ? -14.959 -8.018 3.391 1.00 57.50 471 GLY A CA 1
ATOM 3688 C C . GLY A 1 471 ? -16.440 -8.382 3.585 1.00 57.50 471 GLY A C 1
ATOM 3689 O O . GLY A 1 471 ? -17.172 -7.696 4.291 1.00 57.50 471 GLY A O 1
ATOM 3690 N N . THR A 1 472 ? -16.884 -9.549 3.098 1.00 52.41 472 THR A N 1
ATOM 3691 C CA . THR A 1 472 ? -18.264 -10.058 3.312 1.00 52.41 472 THR A CA 1
ATOM 3692 C C . THR A 1 472 ? -18.511 -10.677 4.702 1.00 52.41 472 THR A C 1
ATOM 3694 O O . THR A 1 472 ? -19.483 -11.410 4.894 1.00 52.41 472 THR A O 1
ATOM 3697 N N . GLY A 1 473 ? -17.611 -10.464 5.665 1.00 54.16 473 GLY A N 1
ATOM 3698 C CA . GLY A 1 473 ? -17.631 -11.095 6.987 1.00 54.16 473 GLY A CA 1
ATOM 3699 C C . GLY A 1 473 ? -17.934 -10.114 8.118 1.00 54.16 473 GLY A C 1
ATOM 3700 O O . GLY A 1 473 ? -17.700 -8.916 8.003 1.00 54.16 473 GLY A O 1
ATOM 3701 N N . GLN A 1 474 ? -18.403 -10.621 9.262 1.00 55.34 474 GLN A N 1
ATOM 3702 C CA . GLN A 1 474 ? -18.506 -9.794 10.467 1.00 55.34 474 GLN A CA 1
ATOM 3703 C C . GLN A 1 474 ? -17.106 -9.397 10.966 1.00 55.34 474 GLN A C 1
ATOM 3705 O O . GLN A 1 474 ? -16.253 -10.261 11.230 1.00 55.34 474 GLN A O 1
ATOM 3710 N N . GLY A 1 475 ? -16.894 -8.084 11.103 1.00 60.44 475 GLY A N 1
ATOM 3711 C CA . GLY A 1 475 ? -15.661 -7.480 11.606 1.00 60.44 475 GLY A CA 1
ATOM 3712 C C . GLY A 1 475 ? -15.273 -7.968 13.006 1.00 60.44 475 GLY A C 1
ATOM 3713 O O . GLY A 1 475 ? -16.066 -8.566 13.733 1.00 60.44 475 GLY A O 1
ATOM 3714 N N . THR A 1 476 ? -14.009 -7.762 13.381 1.00 64.12 476 THR A N 1
ATOM 3715 C CA . THR A 1 476 ? -13.532 -8.098 14.737 1.00 64.12 476 THR A CA 1
ATOM 3716 C C . THR A 1 476 ? -14.107 -7.125 15.772 1.00 64.12 476 THR A C 1
ATOM 3718 O O . THR A 1 476 ? -14.587 -7.555 16.826 1.00 64.12 476 THR A O 1
ATOM 3721 N N . PHE A 1 477 ? -14.121 -5.839 15.424 1.00 70.69 477 PHE A N 1
ATOM 3722 C CA . PHE A 1 477 ? -14.658 -4.734 16.214 1.00 70.69 477 PHE A CA 1
ATOM 3723 C C . PHE A 1 477 ? -16.114 -4.429 15.842 1.00 70.69 477 PHE A C 1
ATOM 3725 O O . PHE A 1 477 ? -16.569 -4.759 14.744 1.00 70.69 477 PHE A O 1
ATOM 3732 N N . VAL A 1 478 ? -16.849 -3.818 16.771 1.00 64.31 478 VAL A N 1
ATOM 3733 C CA . VAL A 1 478 ? -18.264 -3.446 16.627 1.00 64.31 478 VAL A CA 1
ATOM 3734 C C . VAL A 1 478 ? -18.399 -1.956 16.931 1.00 64.31 478 VAL A C 1
ATOM 3736 O O . VAL A 1 478 ? -18.903 -1.553 17.975 1.00 64.31 478 VAL A O 1
ATOM 3739 N N . ASN A 1 479 ? -17.913 -1.128 16.005 1.00 63.06 479 ASN A N 1
ATOM 3740 C CA . ASN A 1 479 ? -18.019 0.327 16.106 1.00 63.06 479 ASN A CA 1
ATOM 3741 C C . ASN A 1 479 ? -19.504 0.727 16.192 1.00 63.06 479 ASN A C 1
ATOM 3743 O O . ASN A 1 479 ? -20.301 0.314 15.347 1.00 63.06 479 ASN A O 1
ATOM 3747 N N . ASN A 1 480 ? -19.881 1.533 17.189 1.00 63.12 480 ASN A N 1
ATOM 3748 C CA . ASN A 1 480 ? -21.244 2.050 17.323 1.00 63.12 480 ASN A CA 1
ATOM 3749 C C . ASN A 1 480 ? -21.503 3.097 16.216 1.00 63.12 480 ASN A C 1
ATOM 3751 O O . ASN A 1 480 ? -20.910 4.175 16.273 1.00 63.12 480 ASN A O 1
ATOM 3755 N N . PRO A 1 481 ? -22.369 2.833 15.216 1.00 57.62 481 PRO A N 1
ATOM 3756 C CA . PRO A 1 481 ? -22.520 3.720 14.060 1.00 57.62 481 PRO A CA 1
ATOM 3757 C C . PRO A 1 481 ? -23.211 5.049 14.400 1.00 57.62 481 PRO A C 1
ATOM 3759 O O . PRO A 1 481 ? -23.145 5.981 13.606 1.00 57.62 481 PRO A O 1
ATOM 3762 N N . SER A 1 482 ? -23.869 5.146 15.560 1.00 59.06 482 SER A N 1
ATOM 3763 C CA . SER A 1 482 ? -24.514 6.379 16.027 1.00 59.06 482 SER A CA 1
ATOM 3764 C C . SER A 1 482 ? -23.547 7.331 16.740 1.00 59.06 482 SER A C 1
ATOM 3766 O O . SER A 1 482 ? -23.831 8.522 16.828 1.00 59.06 482 SER A O 1
ATOM 3768 N N . ALA A 1 483 ? -22.446 6.803 17.287 1.00 69.94 483 ALA A N 1
ATOM 3769 C CA . ALA A 1 483 ? -21.423 7.546 18.022 1.00 69.94 483 ALA A CA 1
ATOM 3770 C C . ALA A 1 483 ? -20.156 6.674 18.181 1.00 69.94 483 ALA A C 1
ATOM 3772 O O . ALA A 1 483 ? -20.054 5.920 19.155 1.00 69.94 483 ALA A O 1
ATOM 3773 N N . PRO A 1 484 ? -19.200 6.721 17.237 1.00 79.25 484 PRO A N 1
ATOM 3774 C CA . PRO A 1 484 ? -17.898 6.082 17.412 1.00 79.25 484 PRO A CA 1
ATOM 3775 C C . PRO A 1 484 ? -17.070 6.807 18.486 1.00 79.25 484 PRO A C 1
ATOM 3777 O O . PRO A 1 484 ? -17.283 7.990 18.754 1.00 79.25 484 PRO A O 1
ATOM 3780 N N . PHE A 1 485 ? -16.101 6.113 19.088 1.00 87.12 485 PHE A N 1
ATOM 3781 C CA . PHE A 1 485 ? -15.114 6.757 19.963 1.00 87.12 485 PHE A CA 1
ATOM 3782 C C . PHE A 1 485 ? -14.142 7.617 19.118 1.00 87.12 485 PHE A C 1
ATOM 3784 O O . PHE A 1 485 ? -13.891 7.253 17.961 1.00 87.12 485 PHE A O 1
ATOM 3791 N N . PRO A 1 486 ? -13.591 8.743 19.615 1.00 88.69 486 PRO A N 1
ATOM 3792 C CA . PRO A 1 486 ? -12.611 9.514 18.850 1.00 88.69 486 PRO A CA 1
ATOM 3793 C C . PRO A 1 486 ? -11.353 8.695 18.536 1.00 88.69 486 PRO A C 1
ATOM 3795 O O . PRO A 1 486 ? -10.927 7.860 19.334 1.00 88.69 486 PRO A O 1
ATOM 3798 N N . ILE A 1 487 ? -10.763 8.934 17.368 1.00 89.62 487 ILE A N 1
ATOM 3799 C CA . ILE A 1 487 ? -9.484 8.332 16.975 1.00 89.62 487 ILE A CA 1
ATOM 3800 C C . ILE A 1 487 ? -8.339 9.184 17.535 1.00 89.62 487 ILE A C 1
ATOM 3802 O O . ILE A 1 487 ? -8.445 10.406 17.609 1.00 89.62 487 ILE A O 1
ATOM 3806 N N . GLU A 1 488 ? -7.269 8.515 17.946 1.00 89.38 488 GLU A N 1
ATOM 3807 C CA . GLU A 1 488 ? -6.032 9.092 18.466 1.00 89.38 488 GLU A CA 1
ATOM 3808 C C . GLU A 1 488 ? -5.381 10.129 17.528 1.00 89.38 488 GLU A C 1
ATOM 3810 O O . GLU A 1 488 ? -5.516 10.073 16.304 1.00 89.38 488 GLU A O 1
ATOM 3815 N N . HIS A 1 489 ? -4.646 11.080 18.113 1.00 89.50 489 HIS A N 1
ATOM 3816 C CA . HIS A 1 489 ? -3.851 12.084 17.395 1.00 89.50 489 HIS A CA 1
ATOM 3817 C C . HIS A 1 489 ? -4.682 12.972 16.441 1.00 89.50 489 HIS A C 1
ATOM 3819 O O . HIS A 1 489 ? -4.276 13.279 15.308 1.00 89.50 489 HIS A O 1
ATOM 3825 N N . ARG A 1 490 ? -5.879 13.377 16.895 1.00 88.25 490 ARG A N 1
ATOM 3826 C CA . ARG A 1 490 ? -6.839 14.250 16.182 1.00 88.25 490 ARG A CA 1
ATOM 3827 C C . ARG A 1 490 ? -7.257 15.494 16.983 1.00 88.25 490 ARG A C 1
ATOM 3829 O O . ARG A 1 490 ? -8.244 16.164 16.662 1.00 88.25 490 ARG A O 1
ATOM 3836 N N . GLU A 1 491 ? -6.481 15.864 17.995 1.00 83.00 491 GLU A N 1
ATOM 3837 C CA . GLU A 1 491 ? -6.742 16.982 18.915 1.00 83.00 491 GLU A CA 1
ATOM 3838 C C . GLU A 1 491 ? -6.842 18.312 18.154 1.00 83.00 491 GLU A C 1
ATOM 3840 O O . GLU A 1 491 ? -7.709 19.134 18.445 1.00 83.00 491 GLU A O 1
ATOM 3845 N N . ALA A 1 492 ? -6.028 18.479 17.104 1.00 77.69 492 ALA A N 1
ATOM 3846 C CA . ALA A 1 492 ? -6.038 19.635 16.201 1.00 77.69 492 ALA A CA 1
ATOM 3847 C C . ALA A 1 492 ? -7.367 19.843 15.439 1.00 77.69 492 ALA A C 1
ATOM 3849 O O . ALA A 1 492 ? -7.607 20.926 14.910 1.00 77.69 492 ALA A O 1
ATOM 3850 N N . ILE A 1 493 ? -8.232 18.823 15.385 1.00 80.75 493 ILE A N 1
ATOM 3851 C CA . ILE A 1 493 ? -9.556 18.843 14.731 1.00 80.75 493 ILE A CA 1
ATOM 3852 C C . ILE A 1 493 ? -10.682 18.947 15.787 1.00 80.75 493 ILE A C 1
ATOM 3854 O O . ILE A 1 493 ? -11.860 19.059 15.452 1.00 80.75 493 ILE A O 1
ATOM 3858 N N . GLY A 1 494 ? -10.335 18.937 17.080 1.00 79.75 494 GLY A N 1
ATOM 3859 C CA . GLY A 1 494 ? -11.284 18.876 18.194 1.00 79.75 494 GLY A CA 1
ATOM 3860 C C . GLY A 1 494 ? -11.773 17.461 18.530 1.00 79.75 494 GLY A C 1
ATOM 3861 O O . GLY A 1 494 ? -12.657 17.316 19.371 1.00 79.75 494 GLY A O 1
ATOM 3862 N N . GLU A 1 495 ? -11.198 16.419 17.920 1.00 82.69 495 GLU A N 1
ATOM 3863 C CA . GLU A 1 495 ? -11.508 15.003 18.189 1.00 82.69 495 GLU A CA 1
ATOM 3864 C C . GLU A 1 495 ? -10.524 14.374 19.193 1.00 82.69 495 GLU A C 1
ATOM 3866 O O . GLU A 1 495 ? -10.155 13.213 19.069 1.00 82.69 495 GLU A O 1
ATOM 3871 N N . GLY A 1 496 ? -10.076 15.137 20.194 1.00 82.50 496 GLY A N 1
ATOM 3872 C CA . GLY A 1 496 ? -9.161 14.620 21.216 1.00 82.50 496 GLY A CA 1
ATOM 3873 C C . GLY A 1 496 ? -9.806 13.539 22.091 1.00 82.50 496 GLY A C 1
ATOM 3874 O O . GLY A 1 496 ? -10.936 13.700 22.564 1.00 82.50 496 GLY A O 1
ATOM 3875 N N . GLN A 1 497 ? -9.075 12.453 22.346 1.00 87.94 497 GLN A N 1
ATOM 3876 C CA . GLN A 1 497 ? -9.492 11.412 23.287 1.00 87.94 497 GLN A CA 1
ATOM 3877 C C . GLN A 1 497 ? -9.375 11.933 24.730 1.00 87.94 497 GLN A C 1
ATOM 3879 O O . GLN A 1 497 ? -8.310 12.367 25.161 1.00 87.94 497 GLN A O 1
ATOM 3884 N N . ASN A 1 498 ? -10.480 11.935 25.483 1.00 87.88 498 ASN A N 1
ATOM 3885 C CA . ASN A 1 498 ? -10.506 12.369 26.883 1.00 87.88 498 ASN A CA 1
ATOM 3886 C C . ASN A 1 498 ? -11.691 11.762 27.659 1.00 87.88 498 ASN A C 1
ATOM 3888 O O . ASN A 1 498 ? -12.604 11.167 27.082 1.00 87.88 498 ASN A O 1
ATOM 3892 N N . MET A 1 499 ? -11.703 11.958 28.981 1.00 84.75 499 MET A N 1
ATOM 3893 C CA . MET A 1 499 ? -12.720 11.402 29.884 1.00 84.75 499 MET A CA 1
ATOM 3894 C C . MET A 1 499 ? -14.154 11.889 29.576 1.00 84.75 499 MET A C 1
ATOM 3896 O O . MET A 1 499 ? -15.112 11.133 29.739 1.00 84.75 499 MET A O 1
ATOM 3900 N N . GLN A 1 500 ? -14.321 13.111 29.050 1.00 85.06 500 GLN A N 1
ATOM 3901 C CA . GLN A 1 500 ? -15.629 13.612 28.600 1.00 85.06 500 GLN A CA 1
ATOM 3902 C C . GLN A 1 500 ? -16.109 12.888 27.331 1.00 85.06 500 GLN A C 1
ATOM 3904 O O . GLN A 1 500 ? -17.290 12.562 27.209 1.00 85.06 500 GLN A O 1
ATOM 3909 N N . ALA A 1 501 ? -15.209 12.605 26.384 1.00 86.25 501 ALA A N 1
ATOM 3910 C CA . ALA A 1 501 ? -15.514 11.819 25.191 1.00 86.25 501 ALA A CA 1
ATOM 3911 C C . ALA A 1 501 ? -15.854 10.362 25.542 1.00 86.25 501 ALA A C 1
ATOM 3913 O O . ALA A 1 501 ? -16.799 9.810 24.978 1.00 86.25 501 ALA A O 1
ATOM 3914 N N . LEU A 1 502 ? -15.163 9.772 26.525 1.00 87.31 502 LEU A N 1
ATOM 3915 C CA . LEU A 1 502 ? -15.496 8.451 27.062 1.00 87.31 502 LEU A CA 1
ATOM 3916 C C . LEU A 1 502 ? -16.900 8.425 27.687 1.00 87.31 502 LEU A C 1
ATOM 3918 O O . LEU A 1 502 ? -17.704 7.553 27.361 1.00 87.31 502 LEU A O 1
ATOM 3922 N N . GLY A 1 503 ? -17.245 9.422 28.508 1.00 85.00 503 GLY A N 1
ATOM 3923 C CA . GLY A 1 503 ? -18.588 9.546 29.079 1.00 85.00 503 GLY A CA 1
ATOM 3924 C C . GLY A 1 503 ? -19.686 9.734 28.023 1.00 85.00 503 GLY A C 1
ATOM 3925 O O . GLY A 1 503 ? -20.740 9.104 28.113 1.00 85.00 503 GLY A O 1
ATOM 3926 N N . ARG A 1 504 ? -19.428 10.515 26.962 1.00 83.62 504 ARG A N 1
ATOM 3927 C CA . ARG A 1 504 ? -20.336 10.641 25.800 1.00 83.62 504 ARG A CA 1
ATOM 3928 C C . ARG A 1 504 ? -20.494 9.319 25.043 1.00 83.62 504 ARG A C 1
ATOM 3930 O O . ARG A 1 504 ? -21.610 8.976 24.656 1.00 83.62 504 ARG A O 1
ATOM 3937 N N . TYR A 1 505 ? -19.410 8.566 24.861 1.00 85.50 505 TYR A N 1
ATOM 3938 C CA . TYR A 1 505 ? -19.430 7.251 24.217 1.00 85.50 505 TYR A CA 1
ATOM 3939 C C . TYR A 1 505 ? -20.246 6.231 25.027 1.00 85.50 505 TYR A C 1
ATOM 3941 O O . TYR A 1 505 ? -21.067 5.511 24.458 1.00 85.50 505 TYR A O 1
ATOM 3949 N N . PHE A 1 506 ? -20.115 6.231 26.359 1.00 82.25 506 PHE A N 1
ATOM 3950 C CA . PHE A 1 506 ? -20.975 5.440 27.243 1.00 82.25 506 PHE A CA 1
ATOM 3951 C C . PHE A 1 506 ? -22.441 5.891 27.204 1.00 82.25 506 PHE A C 1
ATOM 3953 O O . PHE A 1 506 ? -23.320 5.037 27.159 1.00 82.25 506 PHE A O 1
ATOM 3960 N N . ALA A 1 507 ? -22.728 7.196 27.162 1.00 78.75 507 ALA A N 1
ATOM 3961 C CA . ALA A 1 507 ? -24.099 7.715 27.087 1.00 78.75 507 ALA A CA 1
ATOM 3962 C C . ALA A 1 507 ? -24.808 7.386 25.756 1.00 78.75 507 ALA A C 1
ATOM 3964 O O . ALA A 1 507 ? -26.021 7.186 25.731 1.00 78.75 507 ALA A O 1
ATOM 3965 N N . ALA A 1 508 ? -24.060 7.297 24.651 1.00 74.50 508 ALA A N 1
ATOM 3966 C CA . ALA A 1 508 ? -24.559 6.816 23.360 1.00 74.50 508 ALA A CA 1
ATOM 3967 C C . ALA A 1 508 ? -24.574 5.277 23.242 1.00 74.50 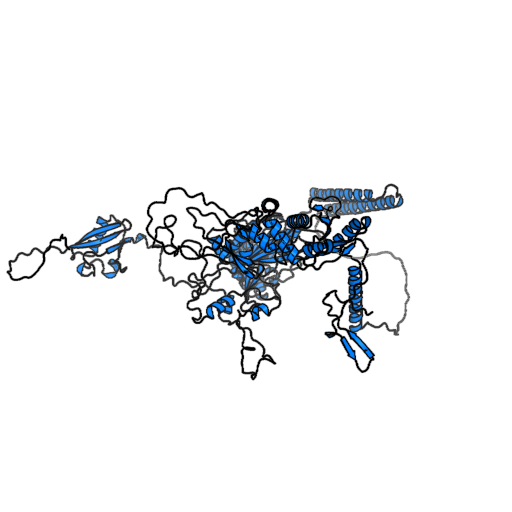508 ALA A C 1
ATOM 3969 O O . ALA A 1 508 ? -25.066 4.721 22.252 1.00 74.50 508 ALA A O 1
ATOM 3970 N N . GLY A 1 509 ? -24.027 4.582 24.240 1.00 66.38 509 GLY A N 1
ATOM 3971 C CA . GLY A 1 509 ? -24.069 3.140 24.382 1.00 66.38 509 GLY A CA 1
ATOM 3972 C C . GLY A 1 509 ? -25.319 2.667 25.122 1.00 66.38 509 GLY A C 1
ATOM 3973 O O . GLY A 1 509 ? -25.712 3.209 26.150 1.00 66.38 509 GLY A O 1
ATOM 3974 N N . GLY A 1 510 ? -25.952 1.609 24.611 1.00 64.19 510 GLY A N 1
ATOM 3975 C CA . GLY A 1 510 ? -27.006 0.915 25.355 1.00 64.19 510 GLY A CA 1
ATOM 3976 C C . GLY A 1 510 ? -26.460 0.204 26.601 1.00 64.19 510 GLY A C 1
ATOM 3977 O O . GLY A 1 510 ? -25.253 0.065 26.771 1.00 64.19 510 GLY A O 1
ATOM 3978 N N . ALA A 1 511 ? -27.355 -0.324 27.441 1.00 53.78 511 ALA A N 1
ATOM 3979 C CA . ALA A 1 511 ? -27.049 -0.925 28.750 1.00 53.78 511 ALA A CA 1
ATOM 3980 C C . ALA A 1 511 ? -26.268 -2.273 28.731 1.00 53.78 511 ALA A C 1
ATOM 3982 O O . ALA A 1 511 ? -26.563 -3.167 29.525 1.00 53.78 511 ALA A O 1
ATOM 3983 N N . ARG A 1 512 ? -25.309 -2.457 27.811 1.00 64.00 512 ARG A N 1
ATOM 3984 C CA . ARG A 1 512 ? -24.373 -3.594 27.738 1.00 64.00 512 ARG A CA 1
ATOM 3985 C C . ARG A 1 512 ? -22.994 -3.154 27.237 1.00 64.00 512 ARG A C 1
ATOM 3987 O O . ARG A 1 512 ? -22.767 -3.023 26.033 1.00 64.00 512 ARG A O 1
ATOM 3994 N N . ASP A 1 513 ? -22.070 -3.012 28.177 1.00 66.81 513 ASP A N 1
ATOM 3995 C CA . ASP A 1 513 ? -20.682 -2.589 27.960 1.00 66.81 513 ASP A CA 1
ATOM 3996 C C . ASP A 1 513 ? -19.897 -3.519 27.019 1.00 66.81 513 ASP A C 1
ATOM 3998 O O . ASP A 1 513 ? -19.015 -3.060 26.297 1.00 66.81 513 ASP A O 1
ATOM 4002 N N . GLY A 1 514 ? -20.237 -4.814 26.967 1.00 67.38 514 GLY A N 1
ATOM 4003 C CA . GLY A 1 514 ? -19.504 -5.830 26.197 1.00 67.38 514 GLY A CA 1
ATOM 4004 C C . GLY A 1 514 ? -19.485 -5.638 24.671 1.00 67.38 514 GLY A C 1
ATOM 4005 O O . GLY A 1 514 ? -18.721 -6.316 23.985 1.00 67.38 514 GLY A O 1
ATOM 4006 N N . ASN A 1 515 ? -20.292 -4.714 24.134 1.00 72.75 515 ASN A N 1
ATOM 4007 C CA . ASN A 1 515 ? -20.176 -4.244 22.747 1.00 72.75 515 ASN A CA 1
ATOM 4008 C C . ASN A 1 515 ? -19.379 -2.932 22.627 1.00 72.75 515 ASN A C 1
ATOM 4010 O O . ASN A 1 515 ? -18.717 -2.733 21.616 1.00 72.75 515 ASN A O 1
ATOM 4014 N N . LEU A 1 516 ? -19.417 -2.059 23.640 1.00 76.25 516 LEU A N 1
ATOM 4015 C CA . LEU A 1 516 ? -18.703 -0.773 23.665 1.00 76.25 516 LEU A CA 1
ATOM 4016 C C . LEU A 1 516 ? -17.195 -0.976 23.830 1.00 76.25 516 LEU A C 1
ATOM 4018 O O . LEU A 1 516 ? -16.403 -0.340 23.148 1.00 76.25 516 LEU A O 1
ATOM 4022 N N . LEU A 1 517 ? -16.797 -1.955 24.646 1.00 79.00 517 LEU A N 1
ATOM 4023 C CA . LEU A 1 517 ? -15.407 -2.410 24.760 1.00 79.00 517 LEU A CA 1
ATOM 4024 C C . LEU A 1 517 ? -14.833 -2.972 23.444 1.00 79.00 517 LEU A C 1
ATOM 4026 O O . LEU A 1 517 ? -13.641 -3.241 23.371 1.00 79.00 517 LEU A O 1
ATOM 4030 N N . ARG A 1 518 ? -15.650 -3.151 22.392 1.00 79.06 518 ARG A N 1
ATOM 4031 C CA . ARG A 1 518 ? -15.228 -3.677 21.085 1.00 79.06 518 ARG A CA 1
ATOM 4032 C C . ARG A 1 518 ? -14.966 -2.592 20.034 1.00 79.06 518 ARG A C 1
ATOM 4034 O O . ARG A 1 518 ? -15.117 -2.882 18.849 1.00 79.06 518 ARG A O 1
ATOM 4041 N N . ASP A 1 519 ? -14.532 -1.401 20.441 1.00 83.75 519 ASP A N 1
ATOM 4042 C CA . ASP A 1 519 ? -13.853 -0.420 19.576 1.00 83.75 519 ASP A CA 1
ATOM 4043 C C . ASP A 1 519 ? -12.333 -0.461 19.845 1.00 83.75 519 ASP A C 1
ATOM 4045 O O . ASP A 1 519 ? -11.892 -0.462 20.995 1.00 83.75 519 ASP A O 1
ATOM 4049 N N . PHE A 1 520 ? -11.526 -0.520 18.783 1.00 85.88 520 PHE A N 1
ATOM 4050 C CA . PHE A 1 520 ? -10.061 -0.592 18.859 1.00 85.88 520 PHE A CA 1
ATOM 4051 C C . PHE A 1 520 ? -9.447 0.666 19.493 1.00 85.88 520 PHE A C 1
ATOM 4053 O O . PHE A 1 520 ? -8.542 0.568 20.320 1.00 85.88 520 PHE A O 1
ATOM 4060 N N . HIS A 1 521 ? -9.984 1.841 19.159 1.00 88.12 521 HIS A N 1
ATOM 4061 C CA . HIS A 1 521 ? -9.451 3.127 19.616 1.00 88.12 521 HIS A CA 1
ATOM 4062 C C . HIS A 1 521 ? -9.725 3.361 21.109 1.00 88.12 521 HIS A C 1
ATOM 4064 O O . HIS A 1 521 ? -8.920 3.977 21.804 1.00 88.12 521 HIS A O 1
ATOM 4070 N N . LEU A 1 522 ? -10.822 2.793 21.630 1.00 88.38 522 LEU A N 1
ATOM 4071 C CA . LEU A 1 522 ? -11.109 2.797 23.064 1.00 88.38 522 LEU A CA 1
ATOM 4072 C C . LEU A 1 522 ? -10.104 1.934 23.842 1.00 88.38 522 LEU A C 1
ATOM 4074 O O . LEU A 1 522 ? -9.626 2.367 24.886 1.00 88.38 522 LEU A O 1
ATOM 4078 N N . LEU A 1 523 ? -9.757 0.739 23.346 1.00 86.88 523 LEU A N 1
ATOM 4079 C CA . LEU A 1 523 ? -8.727 -0.087 23.991 1.00 86.88 523 LEU A CA 1
ATOM 4080 C C . LEU A 1 523 ? -7.377 0.633 24.058 1.00 86.88 523 LEU A C 1
ATOM 4082 O O . LEU A 1 523 ? -6.707 0.551 25.084 1.00 86.88 523 LEU A O 1
ATOM 4086 N N . PHE A 1 524 ? -6.996 1.341 22.989 1.00 84.75 524 PHE A N 1
ATOM 4087 C CA . PHE A 1 524 ? -5.764 2.125 22.971 1.00 84.75 524 PHE A CA 1
ATOM 4088 C C . PHE A 1 524 ? -5.790 3.241 24.024 1.00 84.75 524 PHE A C 1
ATOM 4090 O O . PHE A 1 524 ? -4.890 3.293 24.859 1.00 84.75 524 PHE A O 1
ATOM 4097 N N . PHE A 1 525 ? -6.857 4.049 24.062 1.00 88.94 525 PHE A N 1
ATOM 4098 C CA . PHE A 1 525 ? -7.032 5.106 25.064 1.00 88.94 525 PHE A CA 1
ATOM 4099 C C . PHE A 1 525 ? -6.965 4.584 26.508 1.00 88.94 525 PHE A C 1
ATOM 4101 O O . PHE A 1 525 ? -6.286 5.172 27.345 1.00 88.94 525 PHE A O 1
ATOM 4108 N N . LEU A 1 526 ? -7.614 3.452 26.805 1.00 87.50 526 LEU A N 1
ATOM 4109 C CA . LEU A 1 526 ? -7.579 2.839 28.141 1.00 87.50 526 LEU A CA 1
ATOM 4110 C C . LEU A 1 526 ? -6.180 2.342 28.547 1.00 87.50 526 LEU A C 1
ATOM 4112 O O . LEU A 1 526 ? -5.942 2.124 29.733 1.00 87.50 526 LEU A O 1
ATOM 4116 N N . ALA A 1 527 ? -5.271 2.139 27.590 1.00 84.75 527 ALA A N 1
ATOM 4117 C CA . ALA A 1 527 ? -3.905 1.701 27.847 1.00 84.75 527 ALA A CA 1
ATOM 4118 C C . ALA A 1 527 ? -2.910 2.865 27.965 1.00 84.75 527 ALA A C 1
ATOM 4120 O O . ALA A 1 527 ? -1.961 2.755 28.741 1.00 84.75 527 ALA A O 1
ATOM 4121 N N . THR A 1 528 ? -3.107 3.954 27.214 1.00 83.69 528 THR A N 1
ATOM 4122 C CA . THR A 1 528 ? -2.213 5.125 27.209 1.00 83.69 528 THR A CA 1
ATOM 4123 C C . THR A 1 528 ? -2.611 6.219 28.192 1.00 83.69 528 THR A C 1
ATOM 4125 O O . THR A 1 528 ? -1.728 6.919 28.690 1.00 83.69 528 THR A O 1
ATOM 4128 N N . ASP A 1 529 ? -3.900 6.388 28.504 1.00 84.56 529 ASP A N 1
ATOM 4129 C CA . ASP A 1 529 ? -4.328 7.460 29.399 1.00 84.56 529 ASP A CA 1
ATOM 4130 C C . ASP A 1 529 ? -3.846 7.247 30.841 1.00 84.56 529 ASP A C 1
ATOM 4132 O O . ASP A 1 529 ? -4.041 6.205 31.472 1.00 84.56 529 ASP A O 1
ATOM 4136 N N . SER A 1 530 ? -3.276 8.313 31.398 1.00 77.75 530 SER A N 1
ATOM 4137 C CA . SER A 1 530 ? -2.685 8.335 32.731 1.00 77.75 530 SER A CA 1
ATOM 4138 C C . SER A 1 530 ? -3.672 8.036 33.869 1.00 77.75 530 SER A C 1
ATOM 4140 O O . SER A 1 530 ? -3.249 7.520 34.907 1.00 77.75 530 SER A O 1
ATOM 4142 N N . MET A 1 531 ? -4.973 8.310 33.687 1.00 74.94 531 MET A N 1
ATOM 4143 C CA . MET A 1 531 ? -6.018 7.959 34.661 1.00 74.94 531 MET A CA 1
ATOM 4144 C C . MET A 1 531 ? -6.414 6.478 34.575 1.00 74.94 531 MET A C 1
ATOM 4146 O O . MET A 1 531 ? -6.962 5.933 35.531 1.00 74.94 531 MET A O 1
ATOM 4150 N N . CYS A 1 532 ? -6.119 5.818 33.453 1.00 77.12 532 CYS A N 1
ATOM 4151 C CA . CYS A 1 532 ? -6.483 4.431 33.178 1.00 77.12 532 CYS A CA 1
ATOM 4152 C C . CYS A 1 532 ? -5.354 3.425 33.478 1.00 77.12 532 CYS A C 1
ATOM 4154 O O . CYS A 1 532 ? -5.587 2.222 33.390 1.00 77.12 532 CYS A O 1
ATOM 4156 N N . ASN A 1 533 ? -4.166 3.886 33.902 1.00 76.62 533 ASN A N 1
ATOM 4157 C CA . ASN A 1 533 ? -2.991 3.054 34.222 1.00 76.62 533 ASN A CA 1
ATOM 4158 C C . ASN A 1 533 ? -3.299 1.800 35.072 1.00 76.62 533 ASN A C 1
ATOM 4160 O O . ASN A 1 533 ? -2.755 0.734 34.797 1.00 76.62 533 ASN A O 1
ATOM 4164 N N . GLU A 1 534 ? -4.194 1.884 36.068 1.00 74.19 534 GLU A N 1
ATOM 4165 C CA . GLU A 1 534 ? -4.569 0.730 36.911 1.00 74.19 534 GLU A CA 1
ATOM 4166 C C . GLU A 1 534 ? -5.231 -0.426 36.134 1.00 74.19 534 GLU A C 1
ATOM 4168 O O . GLU A 1 534 ? -5.260 -1.557 36.618 1.00 74.19 534 GLU A O 1
ATOM 4173 N N . LEU A 1 535 ? -5.752 -0.182 34.924 1.00 79.69 535 LEU A N 1
ATOM 4174 C CA . LEU A 1 535 ? -6.295 -1.234 34.068 1.00 79.69 535 LEU A CA 1
ATOM 4175 C C . LEU A 1 535 ? -5.227 -2.022 33.305 1.00 79.69 535 LEU A C 1
ATOM 4177 O O . LEU A 1 535 ? -5.562 -3.125 32.875 1.00 79.69 535 LEU A O 1
ATOM 4181 N N . GLN A 1 536 ? -3.999 -1.522 33.114 1.00 76.50 536 GLN A N 1
ATOM 4182 C CA . GLN A 1 536 ? -3.038 -2.073 32.137 1.00 76.50 536 GLN A CA 1
ATOM 4183 C C . GLN A 1 536 ? -2.814 -3.591 32.282 1.00 76.50 536 GLN A C 1
ATOM 4185 O O . GLN A 1 536 ? -2.972 -4.324 31.302 1.00 76.50 536 GLN A O 1
ATOM 4190 N N . ASP A 1 537 ? -2.593 -4.088 33.504 1.00 78.19 537 ASP A N 1
ATOM 4191 C CA . ASP A 1 537 ? -2.452 -5.528 33.807 1.00 78.19 537 ASP A CA 1
ATOM 4192 C C . ASP A 1 537 ? -3.685 -6.367 33.398 1.00 78.19 537 ASP A C 1
ATOM 4194 O O . ASP A 1 537 ? -3.584 -7.554 33.079 1.00 78.19 537 ASP A O 1
ATOM 4198 N N . SER A 1 538 ? -4.871 -5.753 33.391 1.00 82.88 538 SER A N 1
ATOM 4199 C CA . SER A 1 538 ? -6.159 -6.379 33.061 1.00 82.88 538 SER A CA 1
ATOM 4200 C C . SER A 1 538 ? -6.589 -6.221 31.593 1.00 82.88 538 SER A C 1
ATOM 4202 O O . SER A 1 538 ? -7.486 -6.949 31.151 1.00 82.88 538 SER A O 1
ATOM 4204 N N . LEU A 1 539 ? -5.937 -5.339 30.820 1.00 82.69 539 LEU A N 1
ATOM 4205 C CA . LEU A 1 539 ? -6.241 -5.104 29.400 1.00 82.69 539 LEU A CA 1
ATOM 4206 C C . LEU A 1 539 ? -5.755 -6.237 28.489 1.00 82.69 539 LEU A C 1
ATOM 4208 O O . LEU A 1 539 ? -6.435 -6.564 27.518 1.00 82.69 539 LEU A O 1
ATOM 4212 N N . ILE A 1 540 ? -4.633 -6.893 28.800 1.00 84.50 540 ILE A N 1
ATOM 4213 C CA . ILE A 1 540 ? -4.153 -8.043 28.010 1.00 84.50 540 ILE A CA 1
ATOM 4214 C C . ILE A 1 540 ? -5.152 -9.225 28.083 1.00 84.50 540 ILE A C 1
ATOM 4216 O O . ILE A 1 540 ? -5.524 -9.743 27.026 1.00 84.50 540 ILE A O 1
ATOM 4220 N N . PRO A 1 541 ? -5.681 -9.619 29.263 1.00 84.12 541 PRO A N 1
ATOM 4221 C CA . PRO A 1 541 ? -6.806 -10.554 29.356 1.00 84.12 541 PRO A CA 1
ATOM 4222 C C . PRO A 1 541 ? -8.074 -10.115 28.602 1.00 84.12 541 PRO A C 1
ATOM 4224 O O . PRO A 1 541 ? -8.737 -10.956 27.994 1.00 84.12 541 PRO A O 1
ATOM 4227 N N . LEU A 1 542 ? -8.412 -8.818 28.600 1.00 85.12 542 LEU A N 1
ATOM 4228 C CA . LEU A 1 542 ? -9.552 -8.281 27.841 1.00 85.12 542 LEU A CA 1
ATOM 4229 C C . LEU A 1 542 ? -9.346 -8.431 26.324 1.00 85.12 542 LEU A C 1
ATOM 4231 O O . LEU A 1 542 ? -10.234 -8.919 25.625 1.00 85.12 542 LEU A O 1
ATOM 4235 N N . ALA A 1 543 ? -8.164 -8.073 25.822 1.00 84.44 543 ALA A N 1
ATOM 4236 C CA . ALA A 1 543 ? -7.777 -8.241 24.424 1.00 84.44 543 ALA A CA 1
ATOM 4237 C C . ALA A 1 543 ? -7.861 -9.714 23.984 1.00 84.44 543 ALA A C 1
ATOM 4239 O O . ALA A 1 543 ? -8.459 -10.022 22.950 1.00 84.44 543 ALA A O 1
ATOM 4240 N N . GLN A 1 544 ? -7.365 -10.637 24.813 1.00 82.69 544 GLN A N 1
ATOM 4241 C CA . GLN A 1 544 ? -7.468 -12.079 24.569 1.00 82.69 544 GLN A CA 1
ATOM 4242 C C . GLN A 1 544 ? -8.926 -12.565 24.566 1.00 82.69 544 GLN A C 1
ATOM 4244 O O . GLN A 1 544 ? -9.314 -13.337 23.687 1.00 82.69 544 GLN A O 1
ATOM 4249 N N . ALA A 1 545 ? -9.770 -12.083 25.486 1.00 81.62 545 ALA A N 1
ATOM 4250 C CA . ALA A 1 545 ? -11.204 -12.374 25.473 1.00 81.62 545 ALA A CA 1
ATOM 4251 C C . ALA A 1 545 ? -11.870 -11.872 24.179 1.00 81.62 545 ALA A C 1
ATOM 4253 O O . ALA A 1 545 ? -12.609 -12.615 23.531 1.00 81.62 545 ALA A O 1
ATOM 4254 N N . MET A 1 546 ? -11.553 -10.652 23.740 1.00 80.06 546 MET A N 1
ATOM 4255 C CA . MET A 1 546 ? -12.065 -10.077 22.493 1.00 80.06 546 MET A CA 1
ATOM 4256 C C . MET A 1 546 ? -11.593 -10.823 21.239 1.00 80.06 546 MET A C 1
ATOM 4258 O O . MET A 1 546 ? -12.372 -10.951 20.290 1.00 80.06 546 MET A O 1
ATOM 4262 N N . ALA A 1 547 ? -10.379 -11.382 21.241 1.00 77.81 547 ALA A N 1
ATOM 4263 C CA . ALA A 1 547 ? -9.870 -12.224 20.156 1.00 77.81 547 ALA A CA 1
ATOM 4264 C C . ALA A 1 547 ? -10.741 -13.478 19.929 1.00 77.81 547 ALA A C 1
ATOM 4266 O O . ALA A 1 547 ? -10.963 -13.873 18.782 1.00 77.81 547 ALA A O 1
ATOM 4267 N N . THR A 1 548 ? -11.330 -14.051 20.992 1.00 75.12 548 THR A N 1
ATOM 4268 C CA . THR A 1 548 ? -12.300 -15.167 20.883 1.00 75.12 548 THR A CA 1
ATOM 4269 C C . THR A 1 548 ? -13.637 -14.768 20.246 1.00 75.12 548 THR A C 1
ATOM 4271 O O . THR A 1 548 ? -14.429 -15.633 19.875 1.00 75.12 548 THR A O 1
ATOM 4274 N N . ARG A 1 549 ? -13.888 -13.458 20.093 1.00 68.81 549 ARG A N 1
ATOM 4275 C CA . ARG A 1 549 ? -15.118 -12.824 19.587 1.00 68.81 549 ARG A CA 1
ATOM 4276 C C . ARG A 1 549 ? -16.386 -13.040 20.428 1.00 68.81 549 ARG A C 1
ATOM 4278 O O . ARG A 1 549 ? -17.421 -12.491 20.039 1.00 68.81 549 ARG A O 1
ATOM 4285 N N . ASP A 1 550 ? -16.331 -13.737 21.564 1.00 74.81 550 ASP A N 1
ATOM 4286 C CA . ASP A 1 550 ? -17.487 -13.932 22.450 1.00 74.81 550 ASP A CA 1
ATOM 4287 C C . ASP A 1 550 ? -17.786 -12.678 23.295 1.00 74.81 550 ASP A C 1
ATOM 4289 O O . ASP A 1 550 ? -16.996 -12.257 24.141 1.00 74.81 550 ASP A O 1
ATOM 4293 N N . SER A 1 551 ? -18.959 -12.076 23.083 1.00 72.75 551 SER A N 1
ATOM 4294 C CA . SER A 1 551 ? -19.426 -10.914 23.846 1.00 72.75 551 SER A CA 1
ATOM 4295 C C . SER A 1 551 ? -19.801 -11.236 25.297 1.00 72.75 551 SER A C 1
ATOM 4297 O O . SER A 1 551 ? -19.812 -10.324 26.124 1.00 72.75 551 SER A O 1
ATOM 4299 N N . ALA A 1 552 ? -20.076 -12.500 25.638 1.00 80.62 552 ALA A N 1
ATOM 4300 C CA . ALA A 1 552 ? -20.384 -12.904 27.008 1.00 80.62 552 ALA A CA 1
ATOM 4301 C C . ALA A 1 552 ? -19.148 -12.825 27.915 1.00 80.62 552 ALA A C 1
ATOM 4303 O O . ALA A 1 552 ? -19.247 -12.310 29.026 1.00 80.62 552 ALA A O 1
ATOM 4304 N N . VAL A 1 553 ? -17.977 -13.252 27.427 1.00 82.81 553 VAL A N 1
ATOM 4305 C CA . VAL A 1 553 ? -16.710 -13.178 28.180 1.00 82.81 553 VAL A CA 1
ATOM 4306 C C . VAL A 1 553 ? -16.283 -11.722 28.392 1.00 82.81 553 VAL A C 1
ATOM 4308 O O . VAL A 1 553 ? -15.864 -11.356 29.488 1.00 82.81 553 VAL A O 1
ATOM 4311 N N . VAL A 1 554 ? -16.455 -10.865 27.379 1.00 81.75 554 VAL A N 1
ATOM 4312 C CA . VAL A 1 554 ? -16.155 -9.422 27.474 1.00 81.75 554 VAL A CA 1
ATOM 4313 C C . VAL A 1 554 ? -17.087 -8.722 28.473 1.00 81.75 554 VAL A C 1
ATOM 4315 O O . VAL A 1 554 ? -16.620 -7.936 29.295 1.00 81.75 554 VAL A O 1
ATOM 4318 N N . GLN A 1 555 ? -18.389 -9.040 28.472 1.00 82.81 555 GLN A N 1
ATOM 4319 C CA . GLN A 1 555 ? -19.316 -8.528 29.489 1.00 82.81 555 GLN A CA 1
ATOM 4320 C C . GLN A 1 555 ? -18.962 -9.058 30.889 1.00 82.81 555 GLN A C 1
ATOM 4322 O O . GLN A 1 555 ? -18.931 -8.284 31.838 1.00 82.81 555 GLN A O 1
ATOM 4327 N N . GLN A 1 556 ? -18.614 -10.343 31.020 1.00 84.81 556 GLN A N 1
ATOM 4328 C CA . GLN A 1 556 ? -18.190 -10.923 32.295 1.00 84.81 556 GLN A CA 1
ATOM 4329 C C . GLN A 1 556 ? -16.913 -10.259 32.839 1.00 84.81 556 GLN A C 1
ATOM 4331 O O . GLN A 1 556 ? -16.801 -10.081 34.050 1.00 84.81 556 GLN A O 1
ATOM 4336 N N . TRP A 1 557 ? -15.961 -9.863 31.988 1.00 86.75 557 TRP A N 1
ATOM 4337 C CA . TRP A 1 557 ? -14.803 -9.068 32.413 1.00 86.75 557 TRP A CA 1
ATOM 4338 C C . TRP A 1 557 ? -15.241 -7.698 32.955 1.00 86.75 557 TRP A C 1
ATOM 4340 O O . TRP A 1 557 ? -14.836 -7.323 34.055 1.00 86.75 557 TRP A O 1
ATOM 4350 N N . ALA A 1 558 ? -16.127 -6.996 32.240 1.00 84.25 558 ALA A N 1
ATOM 4351 C CA . ALA A 1 558 ? -16.626 -5.677 32.637 1.00 84.25 558 ALA A CA 1
ATOM 4352 C C . ALA A 1 558 ? -17.394 -5.714 33.971 1.00 84.25 558 ALA A C 1
ATOM 4354 O O . ALA A 1 558 ? -17.189 -4.860 34.833 1.00 84.25 558 ALA A O 1
ATOM 4355 N N . ASP A 1 559 ? -18.236 -6.730 34.169 1.00 83.81 559 ASP A N 1
ATOM 4356 C CA . ASP A 1 559 ? -19.046 -6.899 35.380 1.00 83.81 559 ASP A CA 1
ATOM 4357 C C . ASP A 1 559 ? -18.197 -7.246 36.622 1.00 83.81 559 ASP A C 1
ATOM 4359 O O . ASP A 1 559 ? -18.602 -6.944 37.743 1.00 83.81 559 ASP A O 1
ATOM 4363 N N . ASN A 1 560 ? -17.025 -7.877 36.442 1.00 85.69 560 ASN A N 1
ATOM 4364 C CA . ASN A 1 560 ? -16.161 -8.332 37.543 1.00 85.69 560 ASN A CA 1
ATOM 4365 C C . ASN A 1 560 ? -14.954 -7.418 37.837 1.00 85.69 560 ASN A C 1
ATOM 4367 O O . ASN A 1 560 ? -14.345 -7.571 38.896 1.00 85.69 560 ASN A O 1
ATOM 4371 N N . ASN A 1 561 ? -14.571 -6.501 36.941 1.00 86.25 561 ASN A N 1
ATOM 4372 C CA . ASN A 1 561 ? -13.402 -5.637 37.136 1.00 86.25 561 ASN A CA 1
ATOM 4373 C C . ASN A 1 561 ? -13.772 -4.346 37.907 1.00 86.25 561 ASN A C 1
ATOM 4375 O O . ASN A 1 561 ? -14.470 -3.491 37.355 1.00 86.25 561 ASN A O 1
ATOM 4379 N N . PRO A 1 562 ? -13.294 -4.141 39.154 1.00 85.50 562 PRO A N 1
ATOM 4380 C CA . PRO A 1 562 ? -13.649 -2.959 39.939 1.00 85.50 562 PRO A CA 1
ATOM 4381 C C . PRO A 1 562 ? -13.060 -1.661 39.370 1.00 85.50 562 PRO A C 1
ATOM 4383 O O . PRO A 1 562 ? -13.726 -0.630 39.422 1.00 85.50 562 PRO A O 1
ATOM 4386 N N . HIS A 1 563 ? -11.863 -1.695 38.773 1.00 85.44 563 HIS A N 1
ATOM 4387 C CA . HIS A 1 563 ? -11.229 -0.505 38.191 1.00 85.44 563 HIS A CA 1
ATOM 4388 C C . HIS A 1 563 ? -12.005 -0.014 36.957 1.00 85.44 563 HIS A C 1
ATOM 4390 O O . HIS A 1 563 ? -12.172 1.190 36.770 1.00 85.44 563 HIS A O 1
ATOM 4396 N N . TRP A 1 564 ? -12.579 -0.937 36.169 1.00 85.25 564 TRP A N 1
ATOM 4397 C CA . TRP A 1 564 ? -13.491 -0.592 35.070 1.00 85.25 564 TRP A CA 1
ATOM 4398 C C . TRP A 1 564 ? -14.739 0.143 35.572 1.00 85.25 564 TRP A C 1
ATOM 4400 O O . TRP A 1 564 ? -15.121 1.164 35.004 1.00 85.25 564 TRP A O 1
ATOM 4410 N N . GLN A 1 565 ? -15.350 -0.327 36.665 1.00 85.75 565 GLN A N 1
ATOM 4411 C CA . GLN A 1 565 ? -16.524 0.329 37.251 1.00 85.75 565 GLN A CA 1
ATOM 4412 C C . GLN A 1 565 ? -16.184 1.725 37.807 1.00 85.75 565 GLN A C 1
ATOM 4414 O O . GLN A 1 565 ? -16.959 2.661 37.606 1.00 85.75 565 GLN A O 1
ATOM 4419 N N . THR A 1 566 ? -15.006 1.905 38.417 1.00 87.75 566 THR A N 1
ATOM 4420 C CA . THR A 1 566 ? -14.503 3.226 38.842 1.00 87.75 566 THR A CA 1
ATOM 4421 C C . THR A 1 566 ? -14.329 4.178 37.656 1.00 87.75 566 THR A C 1
ATOM 4423 O O . THR A 1 566 ? -14.834 5.297 37.692 1.00 87.75 566 THR A O 1
ATOM 4426 N N . ILE A 1 567 ? -13.677 3.740 36.573 1.00 86.88 567 ILE A N 1
ATOM 4427 C CA . ILE A 1 567 ? -13.474 4.562 35.367 1.00 86.88 567 ILE A CA 1
ATOM 4428 C C . ILE A 1 567 ? -14.809 4.888 34.686 1.00 86.88 567 ILE A C 1
ATOM 4430 O O . ILE A 1 567 ? -15.019 6.018 34.252 1.00 86.88 567 ILE A O 1
ATOM 4434 N N . LYS A 1 568 ? -15.761 3.949 34.666 1.00 84.12 568 LYS A N 1
ATOM 4435 C CA . LYS A 1 568 ? -17.122 4.189 34.168 1.00 84.12 568 LYS A CA 1
ATOM 4436 C C . LYS A 1 568 ? -17.866 5.252 34.983 1.00 84.12 568 LYS A C 1
ATOM 4438 O O . LYS A 1 568 ? -18.535 6.102 34.395 1.00 84.12 568 LYS A O 1
ATOM 4443 N N . MET A 1 569 ? -17.723 5.232 36.309 1.00 83.75 569 MET A N 1
ATOM 4444 C CA . MET A 1 569 ? -18.276 6.252 37.204 1.00 83.75 569 MET A CA 1
ATOM 4445 C C . MET A 1 569 ? -17.662 7.628 36.903 1.00 83.75 569 MET A C 1
ATOM 4447 O O . MET A 1 569 ? -18.400 8.544 36.541 1.00 83.75 569 MET A O 1
ATOM 4451 N N . LEU A 1 570 ? -16.328 7.735 36.911 1.00 85.75 570 LEU A N 1
ATOM 4452 C CA . LEU A 1 570 ? -15.588 8.972 36.616 1.00 85.75 570 LEU A CA 1
ATOM 4453 C C . LEU A 1 570 ? -15.910 9.542 35.224 1.00 85.75 570 LEU A C 1
ATOM 4455 O O . LEU A 1 570 ? -16.089 10.750 35.078 1.00 85.75 570 LEU A O 1
ATOM 4459 N N . ALA A 1 571 ? -16.044 8.691 34.204 1.00 85.06 571 ALA A N 1
ATOM 4460 C CA . ALA A 1 571 ? -16.464 9.094 32.863 1.00 85.06 571 ALA A CA 1
ATOM 4461 C C . ALA A 1 571 ? -17.906 9.629 32.843 1.00 85.06 571 ALA A C 1
ATOM 4463 O O . ALA A 1 571 ? -18.190 10.629 32.183 1.00 85.06 571 ALA A O 1
ATOM 4464 N N . SER A 1 572 ? -18.820 8.994 33.585 1.00 82.94 572 SER A N 1
ATOM 4465 C CA . SER A 1 572 ? -20.217 9.436 33.680 1.00 82.94 572 SER A CA 1
ATOM 4466 C C . SER A 1 572 ? -20.383 10.753 34.447 1.00 82.94 572 SER A C 1
ATOM 4468 O O . SER A 1 572 ? -21.261 11.541 34.099 1.00 82.94 572 SER A O 1
ATOM 4470 N N . GLU A 1 573 ? -19.528 11.020 35.437 1.00 82.69 573 GLU A N 1
ATOM 4471 C CA . GLU A 1 573 ? -19.451 12.299 36.156 1.00 82.69 573 GLU A CA 1
ATOM 4472 C C . GLU A 1 573 ? -18.800 13.381 35.278 1.00 82.69 573 GLU A C 1
ATOM 4474 O O . GLU A 1 573 ? -19.334 14.480 35.152 1.00 82.69 573 GLU A O 1
ATOM 4479 N N . SER A 1 574 ? -17.722 13.048 34.560 1.00 77.69 574 SER A N 1
ATOM 4480 C CA . SER A 1 574 ? -17.045 13.958 33.618 1.00 77.69 574 SER A CA 1
ATOM 4481 C C . SER A 1 574 ? -17.931 14.381 32.440 1.00 77.69 574 SER A C 1
ATOM 4483 O O . SER A 1 574 ? -17.754 15.465 31.893 1.00 77.69 574 SER A O 1
ATOM 4485 N N . ALA A 1 575 ? -18.896 13.550 32.033 1.00 69.50 575 ALA A N 1
ATOM 4486 C CA . ALA A 1 575 ? -19.920 13.918 31.051 1.00 69.50 575 ALA A CA 1
ATOM 4487 C C . ALA A 1 575 ? -21.161 14.602 31.663 1.00 69.50 575 ALA A C 1
ATOM 4489 O O . ALA A 1 575 ? -22.027 15.053 30.913 1.00 69.50 575 ALA A O 1
ATOM 4490 N N . GLN A 1 576 ? -21.248 14.684 32.996 1.00 59.78 576 GLN A N 1
ATOM 4491 C CA . GLN A 1 576 ? -22.257 15.450 33.734 1.00 59.78 576 GLN A CA 1
ATOM 4492 C C . GLN A 1 576 ? -21.773 16.838 34.163 1.00 59.78 576 GLN A C 1
ATOM 4494 O O . GLN A 1 576 ? -22.609 17.643 34.570 1.00 59.78 576 GLN A O 1
ATOM 4499 N N . GLU A 1 577 ? -20.483 17.171 34.018 1.00 39.41 577 GLU A N 1
ATOM 4500 C CA . GLU A 1 577 ? -20.090 18.578 33.934 1.00 39.41 577 GLU A CA 1
ATOM 4501 C C . GLU A 1 577 ? -20.878 19.226 32.782 1.00 39.41 577 GLU A C 1
ATOM 4503 O O . GLU A 1 577 ? -20.676 18.851 31.619 1.00 39.41 577 GLU A O 1
ATOM 4508 N N . PRO A 1 578 ? -21.770 20.202 33.046 1.00 40.56 578 PRO A N 1
ATOM 4509 C CA . PRO A 1 578 ? -22.290 21.006 31.961 1.00 40.56 578 PRO A CA 1
ATOM 4510 C C . PRO A 1 578 ? -21.095 21.741 31.359 1.00 40.56 578 PRO A C 1
ATOM 4512 O O . PRO A 1 578 ? -20.347 22.408 32.077 1.00 40.56 578 PRO A O 1
ATOM 4515 N N . SER A 1 579 ? -20.919 21.632 30.039 1.00 36.50 579 SER A N 1
ATOM 4516 C CA . SER A 1 579 ? -19.989 22.492 29.303 1.00 36.50 579 SER A CA 1
ATOM 4517 C C . SER A 1 579 ? -20.203 23.925 29.778 1.00 36.50 579 SER A C 1
ATOM 4519 O O . SER A 1 579 ? -21.343 24.393 29.679 1.00 36.50 579 SER A O 1
ATOM 4521 N N . GLN A 1 580 ? -19.158 24.558 30.337 1.00 38.38 580 GLN A N 1
ATOM 4522 C CA . GLN A 1 580 ? -19.269 25.843 31.040 1.00 38.38 580 GLN A CA 1
ATOM 4523 C C . GLN A 1 580 ? -20.224 26.766 30.276 1.00 38.38 580 GLN A C 1
ATOM 4525 O O . GLN A 1 580 ? -19.998 26.963 29.077 1.00 38.38 580 GLN A O 1
ATOM 4530 N N . PRO A 1 581 ? -21.312 27.263 30.905 1.00 46.81 581 PRO A N 1
ATOM 4531 C CA . PRO A 1 581 ? -22.347 27.994 30.189 1.00 46.81 581 PRO A CA 1
ATOM 4532 C C . PRO A 1 581 ? -21.683 29.160 29.466 1.00 46.81 581 PRO A C 1
ATOM 4534 O O . PRO A 1 581 ? -21.094 30.027 30.112 1.00 46.81 581 PRO A O 1
ATOM 4537 N N . CYS A 1 582 ? -21.716 29.079 28.129 1.00 44.72 582 CYS A N 1
ATOM 4538 C CA . CYS A 1 582 ? -20.857 29.830 27.215 1.00 44.72 582 CYS A CA 1
ATOM 4539 C C . CYS A 1 582 ? -20.759 31.282 27.676 1.00 44.72 582 CYS A C 1
ATOM 4541 O O . CYS A 1 582 ? -21.793 31.939 27.829 1.00 44.72 582 CYS A O 1
ATOM 4543 N N . SER A 1 583 ? -19.542 31.730 27.994 1.00 60.12 583 SER A N 1
ATOM 4544 C CA . SER A 1 583 ? -19.352 32.929 28.810 1.00 60.12 583 SER A CA 1
ATOM 4545 C C . SER A 1 583 ? -20.018 34.140 28.160 1.00 60.12 583 SER A C 1
ATOM 4547 O O . SER A 1 583 ? -20.158 34.193 26.939 1.00 60.12 583 SER A O 1
ATOM 4549 N N . MET A 1 584 ? -20.443 35.130 28.952 1.00 68.31 584 MET A N 1
ATOM 4550 C CA . MET A 1 584 ? -21.207 36.268 28.417 1.00 68.31 584 MET A CA 1
ATOM 4551 C C . MET A 1 584 ? -20.487 36.946 27.231 1.00 68.31 584 MET A C 1
ATOM 4553 O O . MET A 1 584 ? -21.121 37.278 26.231 1.00 68.31 584 MET A O 1
ATOM 4557 N N . ASP A 1 585 ? -19.155 37.051 27.292 1.00 68.50 585 ASP A N 1
ATOM 4558 C CA . ASP A 1 585 ? -18.309 37.565 26.208 1.00 68.50 585 ASP A CA 1
ATOM 4559 C C . ASP A 1 585 ? -18.297 36.671 24.949 1.00 68.50 585 ASP A C 1
ATOM 4561 O O . ASP A 1 585 ? -18.201 37.179 23.826 1.00 68.50 585 ASP A O 1
ATOM 4565 N N . GLU A 1 586 ? -18.414 35.349 25.092 1.00 71.88 586 GLU A N 1
ATOM 4566 C CA . GLU A 1 586 ? -18.522 34.394 23.982 1.00 71.88 586 GLU A CA 1
ATOM 4567 C C . GLU A 1 586 ? -19.929 34.357 23.375 1.00 71.88 586 GLU A C 1
ATOM 4569 O O . GLU A 1 586 ? -20.049 34.339 22.147 1.00 71.88 586 GLU A O 1
ATOM 4574 N N . LEU A 1 587 ? -20.984 34.409 24.197 1.00 78.69 587 LEU A N 1
ATOM 4575 C CA . LEU A 1 587 ? -22.372 34.519 23.740 1.00 78.69 587 LEU A CA 1
ATOM 4576 C C . LEU A 1 587 ? -22.569 35.829 22.964 1.00 78.69 587 LEU A C 1
ATOM 4578 O O . LEU A 1 587 ? -23.017 35.809 21.815 1.00 78.69 587 LEU A O 1
ATOM 4582 N N . GLU A 1 588 ? -22.104 36.954 23.518 1.00 79.00 588 GLU A N 1
ATOM 4583 C CA . GLU A 1 588 ? -22.032 38.221 22.792 1.00 79.00 588 GLU A CA 1
ATOM 4584 C C . GLU A 1 588 ? -21.178 38.105 21.523 1.00 79.00 588 GLU A C 1
ATOM 4586 O O . GLU A 1 588 ? -21.546 38.647 20.479 1.00 79.00 588 GLU A O 1
ATOM 4591 N N . SER A 1 589 ? -20.049 37.393 21.560 1.00 77.56 589 SER A N 1
ATOM 4592 C CA . SER A 1 589 ? -19.213 37.184 20.372 1.00 77.56 589 SER A CA 1
ATOM 4593 C C . SER A 1 589 ? -19.911 36.355 19.292 1.00 77.56 589 SER A C 1
ATOM 4595 O O . SER A 1 589 ? -19.730 36.658 18.109 1.00 77.56 589 SER A O 1
ATOM 4597 N N . ARG A 1 590 ? -20.741 35.368 19.654 1.00 82.94 590 ARG A N 1
ATOM 4598 C CA . ARG A 1 590 ? -21.600 34.624 18.721 1.00 82.94 590 ARG A CA 1
ATOM 4599 C C . ARG A 1 590 ? -22.648 35.550 18.114 1.00 82.94 590 ARG A C 1
ATOM 4601 O O . ARG A 1 590 ? -22.688 35.689 16.892 1.00 82.94 590 ARG A O 1
ATOM 4608 N N . HIS A 1 591 ? -23.391 36.288 18.939 1.00 91.00 591 HIS A N 1
ATOM 4609 C CA . HIS A 1 591 ? -24.405 37.243 18.473 1.00 91.00 591 HIS A CA 1
ATOM 4610 C C . HIS A 1 591 ? -23.811 38.328 17.560 1.00 91.00 591 HIS A C 1
ATOM 4612 O O . HIS A 1 591 ? -24.407 38.699 16.545 1.00 91.00 591 HIS A O 1
ATOM 4618 N N . ARG A 1 592 ? -22.589 38.796 17.852 1.00 83.88 592 ARG A N 1
ATOM 4619 C CA . ARG A 1 592 ? -21.814 39.736 17.017 1.00 83.88 592 ARG A CA 1
ATOM 4620 C C . ARG A 1 592 ? -21.333 39.123 15.690 1.00 83.88 592 ARG A C 1
ATOM 4622 O O . ARG A 1 592 ? -21.114 39.886 14.748 1.00 83.88 592 ARG A O 1
ATOM 4629 N N . ARG A 1 593 ? -21.155 37.798 15.582 1.00 84.94 593 ARG A N 1
ATOM 4630 C CA . ARG A 1 593 ? -20.863 37.092 14.312 1.00 84.94 593 ARG A CA 1
ATOM 4631 C C . ARG A 1 593 ? -22.134 36.939 13.479 1.00 84.94 593 ARG A C 1
ATOM 4633 O O . ARG A 1 593 ? -22.170 37.439 12.358 1.00 84.94 593 ARG A O 1
ATOM 4640 N N . GLU A 1 594 ? -23.193 36.380 14.062 1.00 89.00 594 GLU A N 1
ATOM 4641 C CA . GLU A 1 594 ? -24.509 36.206 13.421 1.00 89.00 594 GLU A CA 1
ATOM 4642 C C . GLU A 1 594 ? -25.049 37.529 12.857 1.00 89.00 594 GLU A C 1
ATOM 4644 O O . GLU A 1 594 ? -25.539 37.594 11.733 1.00 89.00 594 GLU A O 1
ATOM 4649 N N . LYS A 1 595 ? -24.887 38.632 13.597 1.00 89.88 595 LYS A N 1
ATOM 4650 C CA . LYS A 1 595 ? -25.310 39.969 13.158 1.00 89.88 595 LYS A CA 1
ATOM 4651 C C . LYS A 1 595 ? -24.504 40.508 11.968 1.00 89.88 595 LYS A C 1
ATOM 4653 O O . LYS A 1 595 ? -25.055 41.262 11.169 1.00 89.88 595 LYS A O 1
ATOM 4658 N N . LYS A 1 596 ? -23.230 40.124 11.813 1.00 88.81 596 LYS A N 1
ATOM 4659 C CA . LYS A 1 596 ? -22.411 40.451 10.625 1.00 88.81 596 LYS A CA 1
ATOM 4660 C C . LYS A 1 596 ? -22.794 39.590 9.422 1.00 88.81 596 LYS A C 1
ATOM 4662 O O . LYS A 1 596 ? -22.818 40.090 8.299 1.00 88.81 596 LYS A O 1
ATOM 4667 N N . GLU A 1 597 ? -23.114 38.322 9.653 1.00 88.81 597 GLU A N 1
ATOM 4668 C CA . GLU A 1 597 ? -23.583 37.402 8.616 1.00 88.81 597 GLU A CA 1
ATOM 4669 C C . GLU A 1 597 ? -24.963 37.815 8.088 1.00 88.81 597 GLU A C 1
ATOM 4671 O O . GLU A 1 597 ? -25.138 37.982 6.881 1.00 88.81 597 GLU A O 1
ATOM 4676 N N . LEU A 1 598 ? -25.904 38.150 8.976 1.00 91.06 598 LEU A N 1
ATOM 4677 C CA . LEU A 1 598 ? -27.179 38.740 8.575 1.00 91.06 598 LEU A CA 1
ATOM 4678 C C . LEU A 1 598 ? -26.967 40.058 7.812 1.00 91.06 598 LEU A C 1
ATOM 4680 O O . LEU A 1 598 ? -27.625 40.284 6.803 1.00 91.06 598 LEU A O 1
ATOM 4684 N N . GLN A 1 599 ? -26.016 40.912 8.208 1.00 87.38 599 GLN A N 1
ATOM 4685 C CA . GLN A 1 599 ? -25.693 42.128 7.447 1.00 87.38 599 GLN A CA 1
ATOM 4686 C C . GLN A 1 599 ? -25.180 41.837 6.025 1.00 87.38 599 GLN A C 1
ATOM 4688 O O . GLN A 1 599 ? -25.547 42.564 5.098 1.00 87.38 599 GLN A O 1
ATOM 4693 N N . SER A 1 600 ? -24.376 40.787 5.814 1.00 88.12 600 SER A N 1
ATOM 4694 C CA . SER A 1 600 ? -23.924 40.397 4.469 1.00 88.12 600 SER A CA 1
ATOM 4695 C C . SER A 1 600 ? -25.081 39.834 3.631 1.00 88.12 600 SER A C 1
ATOM 4697 O O . SER A 1 600 ? -25.268 40.250 2.484 1.00 88.12 600 SER A O 1
ATOM 4699 N N . GLN A 1 601 ? -25.938 39.002 4.231 1.00 87.06 601 GLN A N 1
ATOM 4700 C CA . GLN A 1 601 ? -27.141 38.451 3.606 1.00 87.06 601 GLN A CA 1
ATOM 4701 C C . GLN A 1 601 ? -28.149 39.556 3.237 1.00 87.06 601 GLN A C 1
ATOM 4703 O O . GLN A 1 601 ? -28.653 39.596 2.115 1.00 87.06 601 GLN A O 1
ATOM 4708 N N . VAL A 1 602 ? -28.371 40.528 4.125 1.00 91.06 602 VAL A N 1
ATOM 4709 C CA . VAL A 1 602 ? -29.202 41.721 3.891 1.00 91.06 602 VAL A CA 1
ATOM 4710 C C . VAL A 1 602 ? -28.633 42.597 2.768 1.00 91.06 602 VAL A C 1
ATOM 4712 O O . VAL A 1 602 ? -29.402 43.153 1.980 1.00 91.06 602 VAL A O 1
ATOM 4715 N N . MET A 1 603 ? -27.307 42.709 2.638 1.00 85.31 603 MET A N 1
ATOM 4716 C CA . MET A 1 603 ? -26.674 43.395 1.503 1.00 85.31 603 MET A CA 1
ATOM 4717 C C . MET A 1 603 ? -26.831 42.620 0.185 1.00 85.31 603 MET A C 1
ATOM 4719 O O . MET A 1 603 ? -27.102 43.241 -0.845 1.00 85.31 603 MET A O 1
ATOM 4723 N N . ALA A 1 604 ? -26.744 41.287 0.201 1.00 87.81 604 ALA A N 1
ATOM 4724 C CA . ALA A 1 604 ? -27.012 40.448 -0.969 1.00 87.81 604 ALA A CA 1
ATOM 4725 C C . ALA A 1 604 ? -28.482 40.550 -1.425 1.00 87.81 604 ALA A C 1
ATOM 4727 O O . ALA A 1 604 ? -28.745 40.790 -2.605 1.00 87.81 604 ALA A O 1
ATOM 4728 N N . LEU A 1 605 ? -29.435 40.479 -0.489 1.00 87.06 605 LEU A N 1
ATOM 4729 C CA . LEU A 1 605 ? -30.866 40.673 -0.744 1.00 87.06 605 LEU A CA 1
ATOM 4730 C C . LEU A 1 605 ? -31.163 42.078 -1.297 1.00 87.06 605 LEU A C 1
ATOM 4732 O O . LEU A 1 605 ? -31.842 42.214 -2.310 1.00 87.06 605 LEU A O 1
ATOM 4736 N N . LYS A 1 606 ? -30.585 43.140 -0.720 1.00 85.44 606 LYS A N 1
ATOM 4737 C CA . LYS A 1 606 ? -30.720 44.511 -1.256 1.00 85.44 606 LYS A CA 1
ATOM 4738 C C . LYS A 1 606 ? -30.098 44.675 -2.652 1.00 85.44 606 LYS A C 1
ATOM 4740 O O . LYS A 1 606 ? -30.562 45.521 -3.415 1.00 85.44 606 LYS A O 1
ATOM 4745 N N . LYS A 1 607 ? -29.085 43.873 -3.007 1.00 86.12 607 LYS A N 1
ATOM 4746 C CA . LYS A 1 607 ? -28.438 43.860 -4.333 1.00 86.12 607 LYS A CA 1
ATOM 4747 C C . LYS A 1 607 ? -29.221 43.061 -5.388 1.00 86.12 607 LYS A C 1
ATOM 4749 O O . LYS A 1 607 ? -29.065 43.351 -6.571 1.00 86.12 607 LYS A O 1
ATOM 4754 N N . SER A 1 608 ? -30.067 42.102 -4.997 1.00 81.19 608 SER A N 1
ATOM 4755 C CA . SER A 1 608 ? -30.855 41.291 -5.944 1.00 81.19 608 SER A CA 1
ATOM 4756 C C . SER A 1 608 ? -32.027 42.051 -6.585 1.00 81.19 608 SER A C 1
ATOM 4758 O O . SER A 1 608 ? -32.520 41.647 -7.637 1.00 81.19 608 SER A O 1
ATOM 4760 N N . VAL A 1 609 ? -32.459 43.172 -5.993 1.00 82.81 609 VAL A N 1
ATOM 4761 C CA . VAL A 1 609 ? -33.574 43.994 -6.489 1.00 82.81 609 VAL A CA 1
ATOM 4762 C C . VAL A 1 609 ? -33.123 44.910 -7.645 1.00 82.81 609 VAL A C 1
ATOM 4764 O O . VAL A 1 609 ? -32.320 45.822 -7.425 1.00 82.81 609 VAL A O 1
ATOM 4767 N N . PRO A 1 610 ? -33.674 44.769 -8.870 1.00 79.12 610 PRO A N 1
ATOM 4768 C CA . PRO A 1 610 ? -33.340 45.657 -9.983 1.00 79.12 610 PRO A CA 1
ATOM 4769 C C . PRO A 1 610 ? -33.775 47.108 -9.726 1.00 79.12 610 PRO A C 1
ATOM 4771 O O . PRO A 1 610 ? -34.853 47.368 -9.180 1.00 79.12 610 PRO A O 1
ATOM 4774 N N . LYS A 1 611 ? -32.955 48.074 -10.165 1.00 69.94 611 LYS A N 1
ATOM 4775 C CA . LYS A 1 611 ? -33.189 49.518 -9.970 1.00 69.94 611 LYS A CA 1
ATOM 4776 C C . LYS A 1 611 ? -34.488 49.987 -10.646 1.00 69.94 611 LYS A C 1
ATOM 4778 O O . LYS A 1 611 ? -34.488 50.355 -11.814 1.00 69.94 611 LYS A O 1
ATOM 4783 N N . GLY A 1 612 ? -35.578 50.014 -9.880 1.00 74.06 612 GLY A N 1
ATOM 4784 C CA . GLY A 1 612 ? -36.889 50.526 -10.296 1.00 74.06 612 GLY A CA 1
ATOM 4785 C C . GLY A 1 612 ? -38.079 49.692 -9.811 1.00 74.06 612 GLY A C 1
ATOM 4786 O O . GLY A 1 612 ? -39.183 50.224 -9.697 1.00 74.06 612 GLY A O 1
ATOM 4787 N N . ASP A 1 613 ? -37.870 48.416 -9.471 1.00 79.25 613 ASP A N 1
ATOM 4788 C CA . ASP A 1 613 ? -38.954 47.474 -9.161 1.00 79.25 613 ASP A CA 1
ATOM 4789 C C . ASP A 1 613 ? -39.513 47.667 -7.735 1.00 79.25 613 ASP A C 1
ATOM 4791 O O . ASP A 1 613 ? -39.178 46.958 -6.782 1.00 79.25 613 ASP A O 1
ATOM 4795 N N . LYS A 1 614 ? -40.378 48.679 -7.577 1.00 79.88 614 LYS A N 1
ATOM 4796 C CA . LYS A 1 614 ? -40.974 49.078 -6.288 1.00 79.88 614 LYS A CA 1
ATOM 4797 C C . LYS A 1 614 ? -41.746 47.959 -5.580 1.00 79.88 614 LYS A C 1
ATOM 4799 O O . LYS A 1 614 ? -41.886 48.041 -4.360 1.00 79.88 614 LYS A O 1
ATOM 4804 N N . LYS A 1 615 ? -42.263 46.952 -6.301 1.00 82.00 615 LYS A N 1
ATOM 4805 C CA . LYS A 1 615 ? -42.978 45.826 -5.679 1.00 82.00 615 LYS A CA 1
ATOM 4806 C C . LYS A 1 615 ? -41.979 44.874 -5.026 1.00 82.00 615 LYS A C 1
ATOM 4808 O O . LYS A 1 615 ? -42.051 44.696 -3.812 1.00 82.00 615 LYS A O 1
ATOM 4813 N N . LYS A 1 616 ? -41.000 44.374 -5.794 1.00 79.75 616 LYS A N 1
ATOM 4814 C CA . LYS A 1 616 ? -39.941 43.503 -5.257 1.00 79.75 616 LYS A CA 1
ATOM 4815 C C . LYS A 1 616 ? -39.133 44.184 -4.158 1.00 79.75 616 LYS A C 1
ATOM 4817 O O . LYS A 1 616 ? -38.782 43.530 -3.185 1.00 79.75 616 LYS A O 1
ATOM 4822 N N . LYS A 1 617 ? -38.902 45.502 -4.249 1.00 86.00 617 LYS A N 1
ATOM 4823 C CA . LYS A 1 617 ? -38.256 46.241 -3.156 1.00 86.00 617 LYS A CA 1
ATOM 4824 C C . LYS A 1 617 ? -39.032 46.114 -1.838 1.00 86.00 617 LYS A C 1
ATOM 4826 O O . LYS A 1 617 ? -38.427 45.757 -0.840 1.00 86.00 617 LYS A O 1
ATOM 4831 N N . LYS A 1 618 ? -40.348 46.369 -1.825 1.00 87.88 618 LYS A N 1
ATOM 4832 C CA . LYS A 1 618 ? -41.162 46.242 -0.599 1.00 87.88 618 LYS A CA 1
ATOM 4833 C C . LYS A 1 618 ? -41.187 44.816 -0.045 1.00 87.88 618 LYS A C 1
ATOM 4835 O O . LYS A 1 618 ? -41.239 44.639 1.163 1.00 87.88 618 LYS A O 1
ATOM 4840 N N . GLU A 1 619 ? -41.177 43.826 -0.930 1.00 87.69 619 GLU A N 1
ATOM 4841 C CA . GLU A 1 619 ? -41.168 42.404 -0.582 1.00 87.69 619 GLU A CA 1
ATOM 4842 C C . GLU A 1 619 ? -39.843 41.994 0.080 1.00 87.69 619 GLU A C 1
ATOM 4844 O O . GLU A 1 619 ? -39.851 41.395 1.152 1.00 87.69 619 GLU A O 1
ATOM 4849 N N . VAL A 1 620 ? -38.710 42.418 -0.488 1.00 88.38 620 VAL A N 1
ATOM 4850 C CA . VAL A 1 620 ? -37.373 42.207 0.088 1.00 88.38 620 VAL A CA 1
ATOM 4851 C C . VAL A 1 620 ? -37.160 43.024 1.367 1.00 88.38 620 VAL A C 1
ATOM 4853 O O . VAL A 1 620 ? -36.648 42.482 2.341 1.00 88.38 620 VAL A O 1
ATOM 4856 N N . ASP A 1 621 ? -37.593 44.288 1.419 1.00 86.50 621 ASP A N 1
ATOM 4857 C CA . ASP A 1 621 ? -37.534 45.101 2.644 1.00 86.50 621 ASP A CA 1
ATOM 4858 C C . ASP A 1 621 ? -38.331 44.425 3.789 1.00 86.50 621 ASP A C 1
ATOM 4860 O O . ASP A 1 621 ? -37.865 44.399 4.926 1.00 86.50 621 ASP A O 1
ATOM 4864 N N . ALA A 1 622 ? -39.482 43.800 3.496 1.00 90.50 622 ALA A N 1
ATOM 4865 C CA . ALA A 1 622 ? -40.266 43.044 4.479 1.00 90.50 622 ALA A CA 1
ATOM 4866 C C . ALA A 1 622 ? -39.611 41.712 4.900 1.00 90.50 622 ALA A C 1
ATOM 4868 O O . ALA A 1 622 ? -39.654 41.360 6.078 1.00 90.50 622 ALA A O 1
ATOM 4869 N N . GLN A 1 623 ? -38.974 40.984 3.973 1.00 87.88 623 GLN A N 1
ATOM 4870 C CA . GLN A 1 623 ? -38.179 39.790 4.303 1.00 87.88 623 GLN A CA 1
ATOM 4871 C C . GLN A 1 623 ? -36.995 40.139 5.215 1.00 87.88 623 GLN A C 1
ATOM 4873 O O . GLN A 1 623 ? -36.725 39.415 6.169 1.00 87.88 623 GLN A O 1
ATOM 4878 N N . ILE A 1 624 ? -36.337 41.275 4.971 1.00 92.00 624 ILE A N 1
ATOM 4879 C CA . ILE A 1 624 ? -35.238 41.781 5.802 1.00 92.00 624 ILE A CA 1
ATOM 4880 C C . ILE A 1 624 ? -35.730 42.088 7.218 1.00 92.00 624 ILE A C 1
ATOM 4882 O O . ILE A 1 624 ? -35.151 41.573 8.169 1.00 92.00 624 ILE A O 1
ATOM 4886 N N . SER A 1 625 ? -36.835 42.826 7.375 1.00 90.81 625 SER A N 1
ATOM 4887 C CA . SER A 1 625 ? -37.410 43.081 8.705 1.00 90.81 625 SER A CA 1
ATOM 4888 C C . SER A 1 625 ? -37.845 41.802 9.429 1.00 90.81 625 SER A C 1
ATOM 4890 O O . SER A 1 625 ? -37.750 41.748 10.652 1.00 90.81 625 SER A O 1
ATOM 4892 N N . LYS A 1 626 ? -38.277 40.759 8.702 1.00 91.88 626 LYS A N 1
ATOM 4893 C CA . LYS A 1 626 ? -38.561 39.450 9.306 1.00 91.88 626 LYS A CA 1
ATOM 4894 C C . LYS A 1 626 ? -37.283 38.776 9.814 1.00 91.88 626 LYS A C 1
ATOM 4896 O O . LYS A 1 626 ? -37.261 38.352 10.958 1.00 91.88 626 LYS A O 1
ATOM 4901 N N . LEU A 1 627 ? -36.222 38.711 9.006 1.00 89.38 627 LEU A N 1
ATOM 4902 C CA . LEU A 1 627 ? -34.951 38.083 9.397 1.00 89.38 627 LEU A CA 1
ATOM 4903 C C . LEU A 1 627 ? -34.240 38.840 10.534 1.00 89.38 627 LEU A C 1
ATOM 4905 O O . LEU A 1 627 ? -33.631 38.219 11.401 1.00 89.38 627 LEU A O 1
ATOM 4909 N N . GLU A 1 628 ? -34.341 40.172 10.559 1.00 90.81 628 GLU A N 1
ATOM 4910 C CA . GLU A 1 628 ? -33.833 41.011 11.653 1.00 90.81 628 GLU A CA 1
ATOM 4911 C C . GLU A 1 628 ? -34.606 40.769 12.968 1.00 90.81 628 GLU A C 1
ATOM 4913 O O . GLU A 1 628 ? -33.983 40.723 14.029 1.00 90.81 628 GLU A O 1
ATOM 4918 N N . GLY A 1 629 ? -35.924 40.528 12.903 1.00 89.88 629 GLY A N 1
ATOM 4919 C CA . GLY A 1 629 ? -36.746 40.104 14.048 1.00 89.88 629 GLY A CA 1
ATOM 4920 C C . GLY A 1 629 ? -36.465 38.666 14.501 1.00 89.88 629 GLY A C 1
ATOM 4921 O O . GLY A 1 629 ? -36.085 38.449 15.646 1.00 89.88 629 GLY A O 1
ATOM 4922 N N . ASP A 1 630 ? -36.546 37.692 13.585 1.00 88.62 630 ASP A N 1
ATOM 4923 C CA . ASP A 1 630 ? -36.302 36.261 13.842 1.00 88.62 630 ASP A CA 1
ATOM 4924 C C . ASP A 1 630 ? -34.889 35.979 14.418 1.00 88.62 630 ASP A C 1
ATOM 4926 O O . ASP A 1 630 ? -34.657 34.925 15.019 1.00 88.62 630 ASP A O 1
ATOM 4930 N N . LEU A 1 631 ? -33.915 36.878 14.208 1.00 91.50 631 LEU A N 1
ATOM 4931 C CA . LEU A 1 631 ? -32.610 36.838 14.879 1.00 91.50 631 LEU A CA 1
ATOM 4932 C C . LEU A 1 631 ? -32.659 37.502 16.261 1.00 91.50 631 LEU A C 1
ATOM 4934 O O . LEU A 1 631 ? -32.237 36.882 17.234 1.00 91.50 631 LEU A O 1
ATOM 4938 N N . ASN A 1 632 ? -33.169 38.734 16.358 1.00 87.75 632 ASN A N 1
ATOM 4939 C CA . ASN A 1 632 ? -33.256 39.469 17.622 1.00 87.75 632 ASN A CA 1
ATOM 4940 C C . ASN A 1 632 ? -34.010 38.678 18.700 1.00 87.75 632 ASN A C 1
ATOM 4942 O O . ASN A 1 632 ? -33.540 38.591 19.830 1.00 87.75 632 ASN A O 1
ATOM 4946 N N . ASP A 1 633 ? -35.144 38.078 18.351 1.00 87.69 633 ASP A N 1
ATOM 4947 C CA . ASP A 1 633 ? -36.022 37.415 19.315 1.00 87.69 633 ASP A CA 1
ATOM 4948 C C . ASP A 1 633 ? -35.384 36.121 19.850 1.00 87.69 633 ASP A C 1
ATOM 4950 O O . ASP A 1 633 ? -35.529 35.801 21.029 1.00 87.69 633 ASP A O 1
ATOM 4954 N N . ARG A 1 634 ? -34.577 35.429 19.028 1.00 88.44 634 ARG A N 1
ATOM 4955 C CA . ARG A 1 634 ? -33.733 34.311 19.484 1.00 88.44 634 ARG A CA 1
ATOM 4956 C C . ARG A 1 634 ? -32.590 34.779 20.378 1.00 88.44 634 ARG A C 1
ATOM 4958 O O . ARG A 1 634 ? -32.394 34.199 21.437 1.00 88.44 634 ARG A O 1
ATOM 4965 N N . GLN A 1 635 ? -31.881 35.844 20.004 1.00 91.44 635 GLN A N 1
ATOM 4966 C CA . GLN A 1 635 ? -30.793 36.389 20.825 1.00 91.44 635 GLN A CA 1
ATOM 4967 C C . GLN A 1 635 ? -31.309 36.888 22.189 1.00 91.44 635 GLN A C 1
ATOM 4969 O O . GLN A 1 635 ? -30.656 36.675 23.207 1.00 91.44 635 GLN A O 1
ATOM 4974 N N . GLN A 1 636 ? -32.513 37.471 22.241 1.00 83.88 636 GLN A N 1
ATOM 4975 C CA . GLN A 1 636 ? -33.180 37.837 23.495 1.00 83.88 636 GLN A CA 1
ATOM 4976 C C . GLN A 1 636 ? -33.626 36.615 24.310 1.00 83.88 636 GLN A C 1
ATOM 4978 O O . GLN A 1 636 ? -33.460 36.627 25.528 1.00 83.88 636 GLN A O 1
ATOM 4983 N N . ALA A 1 637 ? -34.139 35.558 23.670 1.00 82.94 637 ALA A N 1
ATOM 4984 C CA . ALA A 1 637 ? -34.474 34.307 24.353 1.00 82.94 637 ALA A CA 1
ATOM 4985 C C . ALA A 1 637 ? -33.230 33.623 24.951 1.00 82.94 637 ALA A C 1
ATOM 4987 O O . ALA A 1 637 ? -33.258 33.231 26.111 1.00 82.94 637 ALA A O 1
ATOM 4988 N N . GLU A 1 638 ? -32.122 33.556 24.207 1.00 85.38 638 GLU A N 1
ATOM 4989 C CA . GLU A 1 638 ? -30.843 33.001 24.677 1.00 85.38 638 GLU A CA 1
ATOM 4990 C C . GLU A 1 638 ? -30.272 33.784 25.874 1.00 85.38 638 GLU A C 1
ATOM 4992 O O . GLU A 1 638 ? -29.782 33.181 26.825 1.00 85.38 638 GLU A O 1
ATOM 4997 N N . ILE A 1 639 ? -30.381 35.119 25.871 1.00 82.38 639 ILE A N 1
ATOM 4998 C CA . ILE A 1 639 ? -29.979 35.961 27.012 1.00 82.38 639 ILE A CA 1
ATOM 4999 C C . ILE A 1 639 ? -30.921 35.762 28.211 1.00 82.38 639 ILE A C 1
ATOM 5001 O O . ILE A 1 639 ? -30.460 35.731 29.350 1.00 82.38 639 ILE A O 1
ATOM 5005 N N . ALA A 1 640 ? -32.230 35.620 27.984 1.00 78.31 640 ALA A N 1
ATOM 5006 C CA . ALA A 1 640 ? -33.197 35.386 29.056 1.00 78.31 640 ALA A CA 1
ATOM 5007 C C . ALA A 1 640 ? -33.000 34.016 29.728 1.00 78.31 640 ALA A C 1
ATOM 5009 O O . ALA A 1 640 ? -33.031 33.937 30.953 1.00 78.31 640 ALA A O 1
ATOM 5010 N N . ASP A 1 641 ? -32.747 32.966 28.946 1.00 78.06 641 ASP A N 1
ATOM 5011 C CA . ASP A 1 641 ? -32.473 31.610 29.437 1.00 78.06 641 ASP A CA 1
ATOM 5012 C C . ASP A 1 641 ? -31.167 31.574 30.257 1.00 78.06 641 ASP A C 1
ATOM 5014 O O . ASP A 1 641 ? -31.148 31.105 31.397 1.00 78.06 641 ASP A O 1
ATOM 5018 N N . PHE A 1 642 ? -30.105 32.216 29.750 1.00 71.31 642 PHE A N 1
ATOM 5019 C CA . PHE A 1 642 ? -28.833 32.395 30.462 1.00 71.31 642 PHE A CA 1
ATOM 5020 C C . PHE A 1 642 ? -28.993 33.138 31.804 1.00 71.31 642 PHE A C 1
ATOM 5022 O O . PHE A 1 642 ? -28.365 32.771 32.795 1.00 71.31 642 PHE A O 1
ATOM 5029 N N . LEU A 1 643 ? -29.857 34.159 31.866 1.00 70.25 643 LEU A N 1
ATOM 5030 C CA . LEU A 1 643 ? -30.144 34.908 33.098 1.00 70.25 643 LEU A CA 1
ATOM 5031 C C . LEU A 1 643 ? -31.025 34.141 34.102 1.00 70.25 643 LEU A C 1
ATOM 5033 O O . LEU A 1 643 ? -31.005 34.469 35.289 1.00 70.25 643 LEU A O 1
ATOM 5037 N N . LEU A 1 644 ? -31.800 33.149 33.654 1.00 67.00 644 LEU A N 1
ATOM 5038 C CA . LEU A 1 644 ? -32.720 32.376 34.497 1.00 67.00 644 LEU A CA 1
ATOM 5039 C C . LEU A 1 644 ? -32.105 31.088 35.068 1.00 67.00 644 LEU A C 1
ATOM 5041 O O . LEU A 1 644 ? -32.627 30.565 36.051 1.00 67.00 644 LEU A O 1
ATOM 5045 N N . GLY A 1 645 ? -30.961 30.624 34.555 1.00 51.84 645 GLY A N 1
ATOM 5046 C CA . GLY A 1 645 ? -30.218 29.461 35.077 1.00 51.84 645 GLY A CA 1
ATOM 5047 C C . GLY A 1 645 ? -29.618 29.614 36.491 1.00 51.84 645 GLY A C 1
ATOM 5048 O O . GLY A 1 645 ? -28.858 28.757 36.933 1.00 51.84 645 GLY A O 1
ATOM 5049 N N . GLY A 1 646 ? -29.935 30.695 37.211 1.00 36.78 646 GLY A N 1
ATOM 5050 C CA . GLY A 1 646 ? -29.299 31.138 38.459 1.00 36.78 646 GLY A CA 1
ATOM 5051 C C . GLY A 1 646 ? -29.755 30.486 39.776 1.00 36.78 646 GLY A C 1
ATOM 5052 O O . GLY A 1 646 ? -29.640 31.141 40.805 1.00 36.78 646 GLY A O 1
ATOM 5053 N N . GLY A 1 647 ? -30.252 29.243 39.755 1.00 34.88 647 GLY A N 1
ATOM 5054 C CA . GLY A 1 647 ? -30.319 28.318 40.905 1.00 34.88 647 GLY A CA 1
ATOM 5055 C C . GLY A 1 647 ? -31.187 28.660 42.139 1.00 34.88 647 GLY A C 1
ATOM 5056 O O . GLY A 1 647 ? -30.871 29.551 42.924 1.00 34.88 647 GLY A O 1
ATOM 5057 N N . SER A 1 648 ? -32.179 27.808 42.431 1.00 27.81 648 SER A N 1
ATOM 5058 C CA . SER A 1 648 ? -32.642 27.549 43.809 1.00 27.81 648 SER A CA 1
ATOM 5059 C C . SER A 1 648 ? -33.344 26.190 43.930 1.00 27.81 648 SER A C 1
ATOM 5061 O O . SER A 1 648 ? -34.261 25.911 43.157 1.00 27.81 648 SER A O 1
ATOM 5063 N N . ASP A 1 649 ? -32.962 25.378 44.916 1.00 29.38 649 ASP A N 1
ATOM 5064 C CA . ASP A 1 649 ? -33.577 24.073 45.192 1.00 29.38 649 ASP A CA 1
ATOM 5065 C C . ASP A 1 649 ? -34.990 24.137 45.817 1.00 29.38 649 ASP A C 1
ATOM 5067 O O . ASP A 1 649 ? -35.390 25.133 46.416 1.00 29.38 649 ASP A O 1
ATOM 5071 N N . ALA A 1 650 ? -35.698 23.008 45.662 1.00 29.05 650 ALA A N 1
ATOM 5072 C CA . ALA A 1 650 ? -36.770 22.383 46.466 1.00 29.05 650 ALA A CA 1
ATOM 5073 C C . ALA A 1 650 ? -37.253 23.060 47.791 1.00 29.05 650 ALA A C 1
ATOM 5075 O O . ALA A 1 650 ? -36.430 23.617 48.517 1.00 29.05 650 ALA A O 1
ATOM 5076 N N . PRO A 1 651 ? -38.534 22.867 48.237 1.00 34.16 651 PRO A N 1
ATOM 5077 C CA . PRO A 1 651 ? -39.237 21.575 48.114 1.00 34.16 651 PRO A CA 1
ATOM 5078 C C . PRO A 1 651 ? -40.787 21.535 47.977 1.00 34.16 651 PRO A C 1
ATOM 5080 O O . PRO A 1 651 ? -41.509 22.452 48.340 1.00 34.16 651 PRO A O 1
ATOM 5083 N N . ALA A 1 652 ? -41.245 20.354 47.540 1.00 25.66 652 ALA A N 1
ATOM 5084 C CA . ALA A 1 652 ? -42.393 19.547 48.001 1.00 25.66 652 ALA A CA 1
ATOM 5085 C C . ALA A 1 652 ? -43.831 20.104 48.223 1.00 25.66 652 ALA A C 1
ATOM 5087 O O . ALA A 1 652 ? -44.075 21.020 48.999 1.00 25.66 652 ALA A O 1
ATOM 5088 N N . ASP A 1 653 ? -44.764 19.266 47.737 1.00 23.19 653 ASP A N 1
ATOM 5089 C CA . ASP A 1 653 ? -46.066 18.879 48.325 1.00 23.19 653 ASP A CA 1
ATOM 5090 C C . ASP A 1 653 ? -47.357 19.658 47.967 1.00 23.19 653 ASP A C 1
ATOM 5092 O O . ASP A 1 653 ? -47.375 20.865 47.755 1.00 23.19 653 ASP A O 1
ATOM 5096 N N . GLY A 1 654 ? -48.475 18.919 47.976 1.00 27.33 654 GLY A N 1
ATOM 5097 C CA . GLY A 1 654 ? -49.711 19.410 48.589 1.00 27.33 654 GLY A CA 1
ATOM 5098 C C . GLY A 1 654 ? -50.804 20.078 47.739 1.00 27.33 654 GLY A C 1
ATOM 5099 O O . GLY A 1 654 ? -51.042 21.270 47.879 1.00 27.33 654 GLY A O 1
ATOM 5100 N N . THR A 1 655 ? -51.682 19.248 47.160 1.00 25.44 655 THR A N 1
ATOM 5101 C CA . THR A 1 655 ? -53.157 19.471 47.120 1.00 25.44 655 THR A CA 1
ATOM 5102 C C . THR A 1 655 ? -53.779 20.410 46.053 1.00 25.44 655 THR A C 1
ATOM 5104 O O . THR A 1 655 ? -53.328 21.509 45.761 1.00 25.44 655 THR A O 1
ATOM 5107 N N . THR A 1 656 ? -54.902 19.938 45.497 1.00 24.27 656 THR A N 1
ATOM 5108 C CA . THR A 1 656 ? -55.851 20.561 44.535 1.00 24.27 656 THR A CA 1
ATOM 5109 C C . THR A 1 656 ? -56.997 21.336 45.249 1.00 24.27 656 THR A C 1
ATOM 5111 O O . THR A 1 656 ? -56.974 21.339 46.479 1.00 24.27 656 THR A O 1
ATOM 5114 N N . PRO A 1 657 ? -58.103 21.837 44.619 1.00 42.47 657 PRO A N 1
ATOM 5115 C CA . PRO A 1 657 ? -58.469 22.131 43.212 1.00 42.47 657 PRO A CA 1
ATOM 5116 C C . PRO A 1 657 ? -59.044 23.589 43.054 1.00 42.47 657 PRO A C 1
ATOM 5118 O O . PRO A 1 657 ? -58.548 24.492 43.717 1.00 42.47 657 PRO A O 1
ATOM 5121 N N . VAL A 1 658 ? -60.134 23.777 42.266 1.00 25.61 658 VAL A N 1
ATOM 5122 C CA . VAL A 1 658 ? -60.984 24.990 42.027 1.00 25.61 658 VAL A CA 1
ATOM 5123 C C . VAL A 1 658 ? -60.447 25.905 40.900 1.00 25.61 658 VAL A C 1
ATOM 5125 O O . VAL A 1 658 ? -59.401 26.518 41.055 1.00 25.61 658 VAL A O 1
ATOM 5128 N N . GLU A 1 659 ? -60.973 25.903 39.659 1.00 23.83 659 GLU A N 1
ATOM 5129 C CA . GLU A 1 659 ? -62.325 26.276 39.139 1.00 23.83 659 GLU A CA 1
ATOM 5130 C C . GLU A 1 659 ? -62.665 27.778 39.334 1.00 23.83 659 GLU A C 1
ATOM 5132 O O . GLU A 1 659 ? -62.353 28.347 40.368 1.00 23.83 659 GLU A O 1
ATOM 5137 N N . ALA A 1 660 ? -63.275 28.542 38.415 1.00 23.39 660 ALA A N 1
ATOM 5138 C CA . ALA A 1 660 ? -64.023 28.284 37.168 1.00 23.39 660 ALA A CA 1
ATOM 5139 C C . ALA A 1 660 ? -63.718 29.429 36.128 1.00 23.39 660 ALA A C 1
ATOM 5141 O O . ALA A 1 660 ? -62.853 30.255 36.396 1.00 23.39 660 ALA A O 1
ATOM 5142 N N . SER A 1 661 ? -64.320 29.618 34.935 1.00 27.20 661 SER A N 1
ATOM 5143 C CA . SER A 1 661 ? -65.661 29.237 34.444 1.00 27.20 661 SER A CA 1
ATOM 5144 C C . SER A 1 661 ? -65.798 29.201 32.900 1.00 27.20 661 SER A C 1
ATOM 5146 O O . SER A 1 661 ? -65.391 30.136 32.222 1.00 27.20 661 SER A O 1
ATOM 5148 N N . THR A 1 662 ? -66.472 28.157 32.391 1.00 24.11 662 THR A N 1
ATOM 5149 C CA . THR A 1 662 ? -67.513 28.122 31.317 1.00 24.11 662 THR A CA 1
ATOM 5150 C C . THR A 1 662 ? -67.490 29.129 30.144 1.00 24.11 662 THR A C 1
ATOM 5152 O O . THR A 1 662 ? -67.597 30.335 30.343 1.00 24.11 662 THR A O 1
ATOM 5155 N N . SER A 1 663 ? -67.633 28.681 28.888 1.00 25.39 663 SER A N 1
ATOM 5156 C CA . SER A 1 663 ? -68.935 28.285 28.276 1.00 25.39 663 SER A CA 1
ATOM 5157 C C . SER A 1 663 ? -68.720 27.386 27.022 1.00 25.39 663 SER A C 1
ATOM 5159 O O . SER A 1 663 ? -67.768 27.630 26.293 1.00 25.39 663 SER A O 1
ATOM 5161 N N . ARG A 1 664 ? -69.399 26.230 26.829 1.00 29.19 664 ARG A N 1
ATOM 5162 C CA . ARG A 1 664 ? -70.811 25.959 26.396 1.00 29.19 664 ARG A CA 1
ATOM 5163 C C . ARG A 1 664 ? -71.041 26.144 24.868 1.00 29.19 664 ARG A C 1
ATOM 5165 O O . ARG A 1 664 ? -70.652 27.189 24.371 1.00 29.19 664 ARG A O 1
ATOM 5172 N N . GLU A 1 665 ? -71.669 25.262 24.057 1.00 24.52 665 GLU A N 1
ATOM 5173 C CA . GLU A 1 665 ? -72.296 23.893 24.139 1.00 24.52 665 GLU A CA 1
ATOM 5174 C C . GLU A 1 665 ? -72.030 23.160 22.770 1.00 24.52 665 GLU A C 1
ATOM 5176 O O . GLU A 1 665 ? -71.254 23.705 21.989 1.00 24.52 665 GLU A O 1
ATOM 5181 N N . ALA A 1 666 ? -72.532 21.986 22.325 1.00 24.55 666 ALA A N 1
ATOM 5182 C CA . ALA A 1 666 ? -73.593 21.028 22.712 1.00 24.55 666 ALA A CA 1
ATOM 5183 C C . ALA A 1 666 ? -73.354 19.619 22.051 1.00 24.55 666 ALA A C 1
ATOM 5185 O O . ALA A 1 666 ? -72.288 19.382 21.490 1.00 24.55 666 ALA A O 1
ATOM 5186 N N . ASP A 1 667 ? -74.360 18.725 22.069 1.00 21.42 667 ASP A N 1
ATOM 5187 C CA . ASP A 1 667 ? -74.503 17.418 21.355 1.00 21.42 667 ASP A CA 1
ATOM 5188 C C . ASP A 1 667 ? -75.968 17.338 20.798 1.00 21.42 667 ASP A C 1
ATOM 5190 O O . ASP A 1 667 ? -76.791 18.103 21.327 1.00 21.42 667 ASP A O 1
ATOM 5194 N N . PRO A 1 668 ? -76.345 16.569 19.732 1.00 42.06 668 PRO A N 1
ATOM 5195 C CA . PRO A 1 668 ? -76.614 15.111 19.821 1.00 42.06 668 PRO A CA 1
ATOM 5196 C C . PRO A 1 668 ? -76.309 14.219 18.571 1.00 42.06 668 PRO A C 1
ATOM 5198 O O . PRO A 1 668 ? -76.689 14.546 17.449 1.00 42.06 668 PRO A O 1
ATOM 5201 N N . THR A 1 669 ? -75.700 13.041 18.801 1.00 25.53 669 THR A N 1
ATOM 5202 C CA . THR A 1 669 ? -76.123 11.640 18.425 1.00 25.53 669 THR A CA 1
ATOM 5203 C C . THR A 1 669 ? -77.104 11.375 17.223 1.00 25.53 669 THR A C 1
ATOM 5205 O O . THR A 1 669 ? -78.022 12.142 16.974 1.00 25.53 669 THR A O 1
ATOM 5208 N N . THR A 1 670 ? -77.105 10.256 16.444 1.00 25.36 670 THR A N 1
ATOM 5209 C CA . THR A 1 670 ? -76.997 8.801 16.793 1.00 25.36 670 THR A CA 1
ATOM 5210 C C . THR A 1 670 ? -76.921 7.808 15.566 1.00 25.36 670 THR A C 1
ATOM 5212 O O . THR A 1 670 ? -77.372 8.155 14.484 1.00 25.36 670 THR A O 1
ATOM 5215 N N . VAL A 1 671 ? -76.500 6.536 15.799 1.00 26.89 671 VAL A N 1
ATOM 5216 C CA . VAL A 1 671 ? -76.736 5.221 15.078 1.00 26.89 671 VAL A CA 1
ATOM 5217 C C . VAL A 1 671 ? -76.120 4.850 13.683 1.00 26.89 671 VAL A C 1
ATOM 5219 O O . VAL A 1 671 ? -76.631 5.203 12.630 1.00 26.89 671 VAL A O 1
ATOM 5222 N N . VAL A 1 672 ? -75.089 3.979 13.744 1.00 26.38 672 VAL A N 1
ATOM 5223 C CA . VAL A 1 672 ? -74.743 2.692 13.035 1.00 26.38 672 VAL A CA 1
ATOM 5224 C C . VAL A 1 672 ? -75.497 2.191 11.756 1.00 26.38 672 VAL A C 1
ATOM 5226 O O . VAL A 1 672 ? -76.708 2.011 11.813 1.00 26.38 672 VAL A O 1
ATOM 5229 N N . GLN A 1 673 ? -74.763 1.774 10.688 1.00 24.19 673 GLN A N 1
ATOM 5230 C CA . GLN A 1 673 ? -74.622 0.371 10.154 1.00 24.19 673 GLN A CA 1
ATOM 5231 C C . GLN A 1 673 ? -74.348 0.193 8.615 1.00 24.19 673 GLN A C 1
ATOM 5233 O O . GLN A 1 673 ? -75.043 0.759 7.782 1.00 24.19 673 GLN A O 1
ATOM 5238 N N . ASP A 1 674 ? -73.328 -0.628 8.286 1.00 23.38 674 ASP A N 1
ATOM 5239 C CA . ASP A 1 674 ? -72.939 -1.400 7.063 1.00 23.38 674 ASP A CA 1
ATOM 5240 C C . ASP A 1 674 ? -73.416 -1.073 5.612 1.00 23.38 674 ASP A C 1
ATOM 5242 O O . ASP A 1 674 ? -74.597 -1.215 5.305 1.00 23.38 674 ASP A O 1
ATOM 5246 N N . ALA A 1 675 ? -72.459 -0.882 4.668 1.00 24.05 675 ALA A N 1
ATOM 5247 C CA . ALA A 1 675 ? -72.379 -1.555 3.335 1.00 24.05 675 ALA A CA 1
ATOM 5248 C C . ALA A 1 675 ? -71.111 -1.180 2.497 1.00 24.05 675 ALA A C 1
ATOM 5250 O O . ALA A 1 675 ? -70.507 -0.132 2.706 1.00 24.05 675 ALA A O 1
ATOM 5251 N N . ASN A 1 676 ? -70.719 -2.044 1.541 1.00 24.77 676 ASN A N 1
ATOM 5252 C CA . ASN A 1 676 ? -69.507 -1.967 0.685 1.00 24.77 676 ASN A CA 1
ATOM 5253 C C . ASN A 1 676 ? -69.496 -0.865 -0.404 1.00 24.77 676 ASN A C 1
ATOM 5255 O O . ASN A 1 676 ? -70.538 -0.591 -0.994 1.00 24.77 676 ASN A O 1
ATOM 5259 N N . ASP A 1 677 ? -68.286 -0.470 -0.842 1.00 27.81 677 ASP A N 1
ATOM 5260 C CA . ASP A 1 677 ? -67.878 -0.565 -2.267 1.00 27.81 677 ASP A CA 1
ATOM 5261 C C . ASP A 1 677 ? -66.352 -0.850 -2.405 1.00 27.81 677 ASP A C 1
ATOM 5263 O O . ASP A 1 677 ? -65.610 -0.731 -1.425 1.00 27.81 677 ASP A O 1
ATOM 5267 N N . ASP A 1 678 ? -65.888 -1.298 -3.580 1.00 27.44 678 ASP A N 1
ATOM 5268 C CA . ASP A 1 678 ? -64.519 -1.788 -3.862 1.00 27.44 678 ASP A CA 1
ATOM 5269 C C . ASP A 1 678 ? -63.551 -0.704 -4.405 1.00 27.44 678 ASP A C 1
ATOM 5271 O O . ASP A 1 678 ? -63.939 0.331 -4.941 1.00 27.44 678 ASP A O 1
ATOM 5275 N N . GLY A 1 679 ? -62.244 -0.958 -4.273 1.00 28.12 679 GLY A N 1
ATOM 5276 C CA . GLY A 1 679 ? -61.153 -0.072 -4.689 1.00 28.12 679 GLY A CA 1
ATOM 5277 C C . GLY A 1 679 ? -59.814 -0.762 -5.003 1.00 28.12 679 GLY A C 1
ATOM 5278 O O . GLY A 1 679 ? -58.789 -0.084 -5.056 1.00 28.12 679 GLY A O 1
ATOM 5279 N N . GLY A 1 680 ? -59.780 -2.090 -5.187 1.00 33.69 680 GLY A N 1
ATOM 5280 C CA . GLY A 1 680 ? -58.708 -2.813 -5.897 1.00 33.69 680 GLY A CA 1
ATOM 5281 C C . GLY A 1 680 ? -57.240 -2.529 -5.508 1.00 33.69 680 GLY A C 1
ATOM 5282 O O . GLY A 1 680 ? -56.528 -1.780 -6.182 1.00 33.69 680 GLY A O 1
ATOM 5283 N N . LYS A 1 681 ? -56.699 -3.249 -4.512 1.00 41.81 681 LYS A N 1
ATOM 5284 C CA . LYS A 1 681 ? -55.243 -3.270 -4.235 1.00 41.81 681 LYS A CA 1
ATOM 5285 C C . LYS A 1 681 ? -54.461 -3.829 -5.440 1.00 41.81 681 LYS A C 1
ATOM 5287 O O . LYS A 1 681 ? -54.388 -5.046 -5.612 1.00 41.81 681 LYS A O 1
ATOM 5292 N N . LYS A 1 682 ? -53.831 -2.950 -6.238 1.00 43.19 682 LYS A N 1
ATOM 5293 C CA . LYS A 1 682 ? -52.997 -3.321 -7.403 1.00 43.19 682 LYS A CA 1
ATOM 5294 C C . LYS A 1 682 ? -52.036 -4.472 -7.081 1.00 43.19 682 LYS A C 1
ATOM 5296 O O . LYS A 1 682 ? -51.240 -4.393 -6.143 1.00 43.19 682 LYS A O 1
ATOM 5301 N N . SER A 1 683 ? -52.079 -5.523 -7.900 1.00 53.53 683 SER A N 1
ATOM 5302 C CA . SER A 1 683 ? -51.300 -6.749 -7.689 1.00 53.53 683 SER A CA 1
ATOM 5303 C C . SER A 1 683 ? -49.785 -6.495 -7.646 1.00 53.53 683 SER A C 1
ATOM 5305 O O . SER A 1 683 ? -49.257 -5.617 -8.332 1.00 53.53 683 SER A O 1
ATOM 5307 N N . LYS A 1 684 ? -49.047 -7.343 -6.916 1.00 49.03 684 LYS A N 1
ATOM 5308 C CA . LYS A 1 684 ? -47.569 -7.351 -6.886 1.00 49.03 684 LYS A CA 1
ATOM 5309 C C . LYS A 1 684 ? -46.960 -7.508 -8.293 1.00 49.03 684 LYS A C 1
ATOM 5311 O O . LYS A 1 684 ? -45.874 -6.994 -8.548 1.00 49.03 684 LYS A O 1
ATOM 5316 N N . ALA A 1 685 ? -47.675 -8.160 -9.217 1.00 50.19 685 ALA A N 1
ATOM 5317 C CA . ALA A 1 685 ? -47.306 -8.247 -10.633 1.00 50.19 685 ALA A CA 1
ATOM 5318 C C . ALA A 1 685 ? -47.580 -6.942 -11.406 1.00 50.19 685 ALA A C 1
ATOM 5320 O O . ALA A 1 685 ? -46.793 -6.563 -12.269 1.00 50.19 685 ALA A O 1
ATOM 5321 N N . GLN A 1 686 ? -48.657 -6.228 -11.071 1.00 57.16 686 GLN A N 1
ATOM 5322 C CA . GLN A 1 686 ? -49.004 -4.945 -11.683 1.00 57.16 686 GLN A CA 1
ATOM 5323 C C . GLN A 1 686 ? -48.013 -3.851 -11.271 1.00 57.16 686 GLN A C 1
ATOM 5325 O O . GLN A 1 686 ? -47.464 -3.195 -12.145 1.00 57.16 686 GLN A O 1
ATOM 5330 N N . ARG A 1 687 ? -47.653 -3.749 -9.982 1.00 63.91 687 ARG A N 1
ATOM 5331 C CA . ARG A 1 687 ? -46.566 -2.857 -9.524 1.00 63.91 687 ARG A CA 1
ATOM 5332 C C . ARG A 1 687 ? -45.213 -3.152 -10.189 1.00 63.91 687 ARG A C 1
ATOM 5334 O O . ARG A 1 687 ? -44.436 -2.228 -10.392 1.00 63.91 687 ARG A O 1
ATOM 5341 N N . ARG A 1 688 ? -44.925 -4.410 -10.552 1.00 61.38 688 ARG A N 1
ATOM 5342 C CA . ARG A 1 688 ? -43.716 -4.770 -11.324 1.00 61.38 688 ARG A CA 1
ATOM 5343 C C . ARG A 1 688 ? -43.794 -4.336 -12.790 1.00 61.38 688 ARG A C 1
ATOM 5345 O O . ARG A 1 688 ? -42.778 -3.920 -13.329 1.00 61.38 688 ARG A O 1
ATOM 5352 N N . ARG A 1 689 ? -44.973 -4.401 -13.420 1.00 62.69 689 ARG A N 1
ATOM 5353 C CA . ARG A 1 689 ? -45.190 -3.876 -14.780 1.00 62.69 689 ARG A CA 1
ATOM 5354 C C . ARG A 1 689 ? -45.123 -2.353 -14.804 1.00 62.69 689 ARG A C 1
ATOM 5356 O O . ARG A 1 689 ? -44.382 -1.820 -15.608 1.00 62.69 689 ARG A O 1
ATOM 5363 N N . GLU A 1 690 ? -45.799 -1.684 -13.873 1.00 71.31 690 GLU A N 1
ATOM 5364 C CA . GLU A 1 690 ? -45.779 -0.221 -13.729 1.00 71.31 690 GLU A CA 1
ATOM 5365 C C . GLU A 1 690 ? -44.360 0.293 -13.433 1.00 71.31 690 GLU A C 1
ATOM 5367 O O . GLU A 1 690 ? -43.921 1.244 -14.071 1.00 71.31 690 GLU A O 1
ATOM 5372 N N . LYS A 1 691 ? -43.589 -0.387 -12.565 1.00 77.06 691 LYS A N 1
ATOM 5373 C CA . LYS A 1 691 ? -42.167 -0.066 -12.364 1.00 77.06 691 LYS A CA 1
ATOM 5374 C C . LYS A 1 691 ? -41.331 -0.292 -13.633 1.00 77.06 691 LYS A C 1
ATOM 5376 O O . LYS A 1 691 ? -40.571 0.601 -13.987 1.00 77.06 691 LYS A O 1
ATOM 5381 N N . LYS A 1 692 ? -41.487 -1.423 -14.340 1.00 74.44 692 LYS A N 1
ATOM 5382 C CA . LYS A 1 692 ? -40.735 -1.661 -15.586 1.00 74.44 692 LYS A CA 1
ATOM 5383 C C . LYS A 1 692 ? -41.097 -0.635 -16.665 1.00 74.44 692 LYS A C 1
ATOM 5385 O O . LYS A 1 692 ? -40.205 -0.116 -17.313 1.00 74.44 692 LYS A O 1
ATOM 5390 N N . GLU A 1 693 ? -42.376 -0.310 -16.843 1.00 70.94 693 GLU A N 1
ATOM 5391 C CA . GLU A 1 693 ? -42.836 0.698 -17.810 1.00 70.94 693 GLU A CA 1
ATOM 5392 C C . GLU A 1 693 ? -42.299 2.097 -17.465 1.00 70.94 693 GLU A C 1
ATOM 5394 O O . GLU A 1 693 ? -41.948 2.861 -18.361 1.00 70.94 693 GLU A O 1
ATOM 5399 N N . GLN A 1 694 ? -42.169 2.418 -16.174 1.00 66.62 694 GLN A N 1
ATOM 5400 C CA . GLN A 1 694 ? -41.518 3.642 -15.714 1.00 66.62 694 GLN A CA 1
ATOM 5401 C C . GLN A 1 694 ? -40.009 3.632 -16.014 1.00 66.62 694 GLN A C 1
ATOM 5403 O O . GLN A 1 694 ? -39.525 4.583 -16.618 1.00 66.62 694 GLN A O 1
ATOM 5408 N N . GLU A 1 695 ? -39.287 2.551 -15.698 1.00 72.25 695 GLU A N 1
ATOM 5409 C CA . GLU A 1 695 ? -37.860 2.371 -16.034 1.00 72.25 695 GLU A CA 1
ATOM 5410 C C . GLU A 1 695 ? -37.607 2.362 -17.556 1.00 72.25 695 GLU A C 1
ATOM 5412 O O . GLU A 1 695 ? -36.576 2.834 -18.028 1.00 72.25 695 GLU A O 1
ATOM 5417 N N . GLU A 1 696 ? -38.549 1.846 -18.346 1.00 66.56 696 GLU A N 1
ATOM 5418 C CA . GLU A 1 696 ? -38.495 1.766 -19.810 1.00 66.56 696 GLU A CA 1
ATOM 5419 C C . GLU A 1 696 ? -38.815 3.129 -20.450 1.00 66.56 696 GLU A C 1
ATOM 5421 O O . GLU A 1 696 ? -38.135 3.529 -21.393 1.00 66.56 696 GLU A O 1
ATOM 5426 N N . ARG A 1 697 ? -39.742 3.911 -19.874 1.00 69.31 697 ARG A N 1
ATOM 5427 C CA . ARG A 1 697 ? -39.990 5.320 -20.241 1.00 69.31 697 ARG A CA 1
ATOM 5428 C C . ARG A 1 697 ? -38.839 6.242 -19.830 1.00 69.31 697 ARG A C 1
ATOM 5430 O O . ARG A 1 697 ? -38.520 7.170 -20.564 1.00 69.31 697 ARG A O 1
ATOM 5437 N N . GLU A 1 698 ? -38.198 5.984 -18.695 1.00 69.38 698 GLU A N 1
ATOM 5438 C CA . GLU A 1 698 ? -37.037 6.735 -18.204 1.00 69.38 698 GLU A CA 1
ATOM 5439 C C . GLU A 1 698 ? -35.766 6.398 -19.002 1.00 69.38 698 GLU A C 1
ATOM 5441 O O . GLU A 1 698 ? -35.002 7.295 -19.356 1.00 69.38 698 GLU A O 1
ATOM 5446 N N . ARG A 1 699 ? -35.591 5.132 -19.411 1.00 60.22 699 ARG A N 1
ATOM 5447 C CA . ARG A 1 699 ? -34.575 4.715 -20.391 1.00 60.22 699 ARG A CA 1
ATOM 5448 C C . ARG A 1 699 ? -34.832 5.320 -21.771 1.00 60.22 699 ARG A C 1
ATOM 5450 O O . ARG A 1 699 ? -33.890 5.818 -22.374 1.00 60.22 699 ARG A O 1
ATOM 5457 N N . ALA A 1 700 ? -36.075 5.320 -22.256 1.00 66.00 700 ALA A N 1
ATOM 5458 C CA . ALA A 1 700 ? -36.434 5.977 -23.514 1.00 66.00 700 ALA A CA 1
ATOM 5459 C C . ALA A 1 700 ? -36.151 7.486 -23.463 1.00 66.00 700 ALA A C 1
ATOM 5461 O O . ALA A 1 700 ? -35.639 8.037 -24.432 1.00 66.00 700 ALA A O 1
ATOM 5462 N N . LYS A 1 701 ? -36.384 8.130 -22.309 1.00 66.19 701 LYS A N 1
ATOM 5463 C CA . LYS A 1 701 ? -35.953 9.509 -22.067 1.00 66.19 701 LYS A CA 1
ATOM 5464 C C . LYS A 1 701 ? -34.436 9.662 -22.138 1.00 66.19 701 LYS A C 1
ATOM 5466 O O . LYS A 1 701 ? -33.977 10.471 -22.922 1.00 66.19 701 LYS A O 1
ATOM 5471 N N . ARG A 1 702 ? -33.650 8.838 -21.432 1.00 60.47 702 ARG A N 1
ATOM 5472 C CA . ARG A 1 702 ? -32.173 8.878 -21.525 1.00 60.47 702 ARG A CA 1
ATOM 5473 C C . ARG A 1 702 ? -31.643 8.647 -22.945 1.00 60.47 702 ARG A C 1
ATOM 5475 O O . ARG A 1 702 ? -30.612 9.209 -23.285 1.00 60.47 702 ARG A O 1
ATOM 5482 N N . ILE A 1 703 ? -32.331 7.848 -23.764 1.00 54.12 703 ILE A N 1
ATOM 5483 C CA . ILE A 1 703 ? -32.001 7.683 -25.188 1.00 54.12 703 ILE A CA 1
ATOM 5484 C C . ILE A 1 703 ? -32.326 8.972 -25.954 1.00 54.12 703 ILE A C 1
ATOM 5486 O O . ILE A 1 703 ? -31.453 9.493 -26.631 1.00 54.12 703 ILE A O 1
ATOM 5490 N N . GLN A 1 704 ? -33.526 9.535 -25.791 1.00 48.50 704 GLN A N 1
ATOM 5491 C CA . GLN A 1 704 ? -33.937 10.777 -26.458 1.00 48.50 704 GLN A CA 1
ATOM 5492 C C . GLN A 1 704 ? -33.093 11.998 -26.044 1.00 48.50 704 GLN A C 1
ATOM 5494 O O . GLN A 1 704 ? -32.732 12.812 -26.889 1.00 48.50 704 GLN A O 1
ATOM 5499 N N . ASP A 1 705 ? -32.770 12.117 -24.757 1.00 49.16 705 ASP A N 1
ATOM 5500 C CA . ASP A 1 705 ? -31.933 13.175 -24.188 1.00 49.16 705 ASP A CA 1
ATOM 5501 C C . ASP A 1 705 ? -30.454 12.980 -24.605 1.00 49.16 705 ASP A C 1
ATOM 5503 O O . ASP A 1 705 ? -29.741 13.957 -24.826 1.00 49.16 705 ASP A O 1
ATOM 5507 N N . GLY A 1 706 ? -30.003 11.729 -24.789 1.00 44.69 706 GLY A N 1
ATOM 5508 C CA . GLY A 1 706 ? -28.675 11.386 -25.316 1.00 44.69 706 GLY A CA 1
ATOM 5509 C C . GLY A 1 706 ? -28.526 11.601 -26.828 1.00 44.69 706 GLY A C 1
ATOM 5510 O O . GLY A 1 706 ? -27.494 12.089 -27.273 1.00 44.69 706 GLY A O 1
ATOM 5511 N N . GLU A 1 707 ? -29.565 11.326 -27.621 1.00 44.62 707 GLU A N 1
ATOM 5512 C CA . GLU A 1 707 ? -29.619 11.651 -29.058 1.00 44.62 707 GLU A CA 1
ATOM 5513 C C . GLU A 1 707 ? -29.793 13.165 -29.318 1.00 44.62 707 GLU A C 1
ATOM 5515 O O . GLU A 1 707 ? -29.603 13.623 -30.444 1.00 44.62 707 GLU A O 1
ATOM 5520 N N . ALA A 1 708 ? -30.118 13.957 -28.287 1.00 42.31 708 ALA A N 1
ATOM 5521 C CA . ALA A 1 708 ? -30.224 15.417 -28.352 1.00 42.31 708 ALA A CA 1
ATOM 5522 C C . ALA A 1 708 ? -28.926 16.164 -27.975 1.00 42.31 708 ALA A C 1
ATOM 5524 O O . ALA A 1 708 ? -28.863 17.385 -28.135 1.00 42.31 708 ALA A O 1
ATOM 5525 N N . ALA A 1 709 ? -27.895 15.459 -27.498 1.00 41.47 709 ALA A N 1
ATOM 5526 C CA . ALA A 1 709 ? -26.589 16.023 -27.172 1.00 41.47 709 ALA A CA 1
ATOM 5527 C C . ALA A 1 709 ? -25.567 15.671 -28.273 1.00 41.47 709 ALA A C 1
ATOM 5529 O O . ALA A 1 709 ? -24.998 14.578 -28.246 1.00 41.47 709 ALA A O 1
ATOM 5530 N N . PRO A 1 710 ? -25.296 16.564 -29.247 1.00 44.75 710 PRO A N 1
ATOM 5531 C CA . PRO A 1 710 ? -24.248 16.330 -30.229 1.00 44.75 710 PRO A CA 1
ATOM 5532 C C . PRO A 1 710 ? -22.882 16.439 -29.545 1.00 44.75 710 PRO A C 1
ATOM 5534 O O . PRO A 1 710 ? -22.322 17.526 -29.406 1.00 44.75 710 PRO A O 1
ATOM 5537 N N . GLY A 1 711 ? -22.333 15.296 -29.133 1.00 43.09 711 GLY A N 1
ATOM 5538 C CA . GLY A 1 711 ? -20.916 15.153 -28.819 1.00 43.09 711 GLY A CA 1
ATOM 5539 C C . GLY A 1 711 ? -20.100 15.284 -30.100 1.00 43.09 711 GLY A C 1
ATOM 5540 O O . GLY A 1 711 ? -19.656 14.277 -30.640 1.00 43.09 711 GLY A O 1
ATOM 5541 N N . THR A 1 712 ? -19.965 16.514 -30.608 1.00 51.72 712 THR A N 1
ATOM 5542 C CA . THR A 1 712 ? -19.244 16.819 -31.848 1.00 51.72 712 THR A CA 1
ATOM 5543 C C . THR A 1 712 ? -17.823 16.305 -31.735 1.00 51.72 712 THR A C 1
ATOM 5545 O O . THR A 1 712 ? -17.021 16.830 -30.957 1.00 51.72 712 THR A O 1
ATOM 5548 N N . THR A 1 713 ? -17.508 15.273 -32.506 1.00 60.69 713 THR A N 1
ATOM 5549 C CA . THR A 1 713 ? -16.161 14.723 -32.534 1.00 60.69 713 THR A CA 1
ATOM 5550 C C . THR A 1 713 ? -15.200 15.768 -33.093 1.00 60.69 713 THR A C 1
ATOM 5552 O O . THR A 1 713 ? -15.561 16.605 -33.925 1.00 60.69 713 THR A O 1
ATOM 5555 N N . ARG A 1 714 ? -13.934 15.711 -32.669 1.00 60.12 714 ARG A N 1
ATOM 5556 C CA . ARG A 1 714 ? -12.883 16.589 -33.208 1.00 60.12 714 ARG A CA 1
ATOM 5557 C C . ARG A 1 714 ? -12.792 16.500 -34.741 1.00 60.12 714 ARG A C 1
ATOM 5559 O O . ARG A 1 714 ? -12.564 17.514 -35.391 1.00 60.12 714 ARG A O 1
ATOM 5566 N N . ALA A 1 715 ? -13.056 15.312 -35.288 1.00 58.00 715 ALA A N 1
ATOM 5567 C CA . ALA A 1 715 ? -13.231 15.043 -36.712 1.00 58.00 715 ALA A CA 1
ATOM 5568 C C . ALA A 1 715 ? -14.279 15.963 -37.365 1.00 58.00 715 ALA A C 1
ATOM 5570 O O . ALA A 1 715 ? -13.954 16.733 -38.266 1.00 58.00 715 ALA A O 1
ATOM 5571 N N . GLU A 1 716 ? -15.516 15.942 -36.862 1.00 66.12 716 GLU A N 1
ATOM 5572 C CA . GLU A 1 716 ? -16.634 16.738 -37.386 1.00 66.12 716 GLU A CA 1
ATOM 5573 C C . GLU A 1 716 ? -16.397 18.249 -37.229 1.00 66.12 716 GLU A C 1
ATOM 5575 O O . GLU A 1 716 ? -16.821 19.035 -38.077 1.00 66.12 716 GLU A O 1
ATOM 5580 N N . MET A 1 717 ? -15.681 18.669 -36.180 1.00 68.88 717 MET A N 1
ATOM 5581 C CA . MET A 1 717 ? -15.275 20.067 -35.994 1.00 68.88 717 MET A CA 1
ATOM 5582 C C . MET A 1 717 ? -14.201 20.501 -37.008 1.00 68.88 717 MET A C 1
ATOM 5584 O O . MET A 1 717 ? -14.323 21.579 -37.595 1.00 68.88 717 MET A O 1
ATOM 5588 N N . GLU A 1 718 ? -13.178 19.671 -37.253 1.00 71.56 718 GLU A N 1
ATOM 5589 C CA . GLU A 1 718 ? -12.160 19.905 -38.292 1.00 71.56 718 GLU A CA 1
ATOM 5590 C C . GLU A 1 718 ? -12.788 19.875 -39.707 1.00 71.56 718 GLU A C 1
ATOM 5592 O O . GLU A 1 718 ? -12.431 20.700 -40.551 1.00 71.56 718 GLU A O 1
ATOM 5597 N N . ASP A 1 719 ? -13.769 18.998 -39.960 1.00 68.50 719 ASP A N 1
ATOM 5598 C CA . ASP A 1 719 ? -14.554 18.941 -41.204 1.00 68.50 719 ASP A CA 1
ATOM 5599 C C . ASP A 1 719 ? -15.419 20.190 -41.423 1.00 68.50 719 ASP A C 1
ATOM 5601 O O . ASP A 1 719 ? -15.366 20.791 -42.499 1.00 68.50 719 ASP A O 1
ATOM 5605 N N . ALA A 1 720 ? -16.197 20.615 -40.422 1.00 74.19 720 ALA A N 1
ATOM 5606 C CA . ALA A 1 720 ? -17.095 21.765 -40.539 1.00 74.19 720 ALA A CA 1
ATOM 5607 C C . ALA A 1 720 ? -16.326 23.080 -40.754 1.00 74.19 720 ALA A C 1
ATOM 5609 O O . ALA A 1 720 ? -16.675 23.873 -41.633 1.00 74.19 720 ALA A O 1
ATOM 5610 N N . ALA A 1 721 ? -15.243 23.291 -40.002 1.00 77.12 721 ALA A N 1
ATOM 5611 C CA . ALA A 1 721 ? -14.392 24.468 -40.151 1.00 77.12 721 ALA A CA 1
ATOM 5612 C C . ALA A 1 721 ? -13.626 24.472 -41.489 1.00 77.12 721 ALA A C 1
ATOM 5614 O O . ALA A 1 721 ? -13.471 25.528 -42.109 1.00 77.12 721 ALA A O 1
ATOM 5615 N N . LEU A 1 722 ? -13.202 23.306 -41.997 1.00 76.56 722 LEU A N 1
ATOM 5616 C CA . LEU A 1 722 ? -12.625 23.221 -43.340 1.00 76.56 722 LEU A CA 1
ATOM 5617 C C . LEU A 1 722 ? -13.676 23.469 -44.433 1.00 76.56 722 LEU A C 1
ATOM 5619 O O . LEU A 1 722 ? -13.372 24.140 -45.418 1.00 76.56 722 LEU A O 1
ATOM 5623 N N . ALA A 1 723 ? -14.907 22.978 -44.275 1.00 72.69 723 ALA A N 1
ATOM 5624 C CA . ALA A 1 723 ? -15.986 23.231 -45.227 1.00 72.69 723 ALA A CA 1
ATOM 5625 C C . ALA A 1 723 ? -16.275 24.736 -45.370 1.00 72.69 723 ALA A C 1
ATOM 5627 O O . ALA A 1 723 ? -16.481 25.215 -46.487 1.00 72.69 723 ALA A O 1
ATOM 5628 N N . GLU A 1 724 ? -16.206 25.509 -44.281 1.00 78.00 724 GLU A N 1
ATOM 5629 C CA . GLU A 1 724 ? -16.286 26.971 -44.354 1.00 78.00 724 GLU A CA 1
ATOM 5630 C C . GLU A 1 724 ? -15.090 27.599 -45.095 1.00 78.00 724 GLU A C 1
ATOM 5632 O O . GLU A 1 724 ? -15.295 28.485 -45.928 1.00 78.00 724 GLU A O 1
ATOM 5637 N N . LEU A 1 725 ? -13.865 27.113 -44.869 1.00 77.38 725 LEU A N 1
ATOM 5638 C CA . LEU A 1 725 ? -12.654 27.597 -45.548 1.00 77.38 725 LEU A CA 1
ATOM 5639 C C . LEU A 1 725 ? -12.637 27.285 -47.060 1.00 77.38 725 LEU A C 1
ATOM 5641 O O . LEU A 1 725 ? -12.118 28.077 -47.849 1.00 77.38 725 LEU A O 1
ATOM 5645 N N . LEU A 1 726 ? -13.215 26.155 -47.481 1.00 76.12 726 LEU A N 1
ATOM 5646 C CA . LEU A 1 726 ? -13.297 25.736 -48.889 1.00 76.12 726 LEU A CA 1
ATOM 5647 C C . LEU A 1 726 ? -14.486 26.356 -49.643 1.00 76.12 726 LEU A C 1
ATOM 5649 O O . LEU A 1 726 ? -14.412 26.529 -50.863 1.00 76.12 726 LEU A O 1
ATOM 5653 N N . ARG A 1 727 ? -15.557 26.744 -48.936 1.00 72.50 727 ARG A N 1
ATOM 5654 C CA . ARG A 1 727 ? -16.765 27.385 -49.488 1.00 72.50 727 ARG A CA 1
ATOM 5655 C C . ARG A 1 727 ? -16.492 28.552 -50.458 1.00 72.50 727 ARG A C 1
ATOM 5657 O O . ARG A 1 727 ? -17.086 28.532 -51.535 1.00 72.50 727 ARG A O 1
ATOM 5664 N N . PRO A 1 728 ? -15.622 29.544 -50.167 1.00 74.94 728 PRO A N 1
ATOM 5665 C CA . PRO A 1 728 ? -15.321 30.623 -51.118 1.00 74.94 728 PRO A CA 1
ATOM 5666 C C . PRO A 1 728 ? -14.475 30.181 -52.326 1.00 74.94 728 PRO A C 1
ATOM 5668 O O . PRO A 1 728 ? -14.414 30.909 -53.313 1.00 74.94 728 PRO A O 1
ATOM 5671 N N . LEU A 1 729 ? -13.831 29.009 -52.272 1.00 74.69 729 LEU A N 1
ATOM 5672 C CA . LEU A 1 729 ? -12.949 28.491 -53.326 1.00 74.69 729 LEU A CA 1
ATOM 5673 C C . LEU A 1 729 ? -13.648 27.510 -54.284 1.00 74.69 729 LEU A C 1
ATOM 5675 O O . LEU A 1 729 ? -13.062 27.132 -55.294 1.00 74.69 729 LEU A O 1
ATOM 5679 N N . SER A 1 730 ? -14.896 27.111 -54.001 1.00 74.44 730 SER A N 1
ATOM 5680 C CA . SER A 1 730 ? -15.656 26.112 -54.782 1.00 74.44 730 SER A CA 1
ATOM 5681 C C . SER A 1 730 ? -14.947 24.750 -54.916 1.00 74.44 730 SER A C 1
ATOM 5683 O O . SER A 1 730 ? -15.045 24.081 -55.948 1.00 74.44 730 SER A O 1
ATOM 5685 N N . LEU A 1 731 ? -14.231 24.345 -53.862 1.00 74.75 731 LEU A N 1
ATOM 5686 C CA . LEU A 1 731 ? -13.504 23.077 -53.774 1.00 74.75 731 LEU A CA 1
ATOM 5687 C C . LEU A 1 731 ? -14.268 22.052 -52.924 1.00 74.75 731 LEU A C 1
ATOM 5689 O O . LEU A 1 731 ? -14.837 22.399 -51.890 1.00 74.75 731 LEU A O 1
ATOM 5693 N N . CYS A 1 732 ? -14.218 20.781 -53.318 1.00 71.25 732 CYS A N 1
ATOM 5694 C CA . CYS A 1 732 ? -14.692 19.640 -52.535 1.00 71.25 732 CYS A CA 1
ATOM 5695 C C . CYS A 1 732 ? -13.536 18.707 -52.142 1.00 71.25 732 CYS A C 1
ATOM 5697 O O . CYS A 1 732 ? -12.547 18.587 -52.869 1.00 71.25 732 CYS A O 1
ATOM 5699 N N . VAL A 1 733 ? -13.684 18.019 -51.007 1.00 74.06 733 VAL A N 1
ATOM 5700 C CA . VAL A 1 733 ? -12.747 16.981 -50.548 1.00 74.06 733 VAL A CA 1
ATOM 5701 C C . VAL A 1 733 ? -13.089 15.655 -51.229 1.00 74.06 733 VAL A C 1
ATOM 5703 O O . VAL A 1 733 ? -14.223 15.191 -51.122 1.00 74.06 733 VAL A O 1
ATOM 5706 N N . LEU A 1 734 ? -12.114 15.021 -51.883 1.00 74.31 734 LEU A N 1
ATOM 5707 C CA . LEU A 1 734 ? -12.226 13.631 -52.338 1.00 74.31 734 LEU A CA 1
ATOM 5708 C C . LEU A 1 734 ? -11.515 12.712 -51.324 1.00 74.31 734 LEU A C 1
ATOM 5710 O O . LEU A 1 734 ? -10.321 12.919 -51.069 1.00 74.31 734 LEU A O 1
ATOM 5714 N N . PRO A 1 735 ? -12.209 11.719 -50.734 1.00 68.25 735 PRO A N 1
ATOM 5715 C CA . PRO A 1 735 ? -11.631 10.850 -49.715 1.00 68.25 735 PRO A CA 1
ATOM 5716 C C . PRO A 1 735 ? -10.630 9.860 -50.324 1.00 68.25 735 PRO A C 1
ATOM 5718 O O . PRO A 1 735 ? -10.927 9.162 -51.294 1.00 68.25 735 PRO A O 1
ATOM 5721 N N . VAL A 1 736 ? -9.450 9.761 -49.712 1.00 71.19 736 VAL A N 1
ATOM 5722 C CA . VAL A 1 736 ? -8.393 8.806 -50.079 1.00 71.19 736 VAL A CA 1
ATOM 5723 C C . VAL A 1 736 ? -8.275 7.751 -48.977 1.00 71.19 736 VAL A C 1
ATOM 5725 O O . VAL A 1 736 ? -8.424 8.061 -47.799 1.00 71.19 736 VAL A O 1
ATOM 5728 N N . ARG A 1 737 ? -8.017 6.485 -49.340 1.00 68.81 737 ARG A N 1
ATOM 5729 C CA . ARG A 1 737 ? -7.880 5.396 -48.353 1.00 68.81 737 ARG A CA 1
ATOM 5730 C C . ARG A 1 737 ? -6.718 5.673 -47.373 1.00 68.81 737 ARG A C 1
ATOM 5732 O O . ARG A 1 737 ? -5.633 6.029 -47.840 1.00 68.81 737 ARG A O 1
ATOM 5739 N N . PRO A 1 738 ? -6.892 5.446 -46.057 1.00 64.75 738 PRO A N 1
ATOM 5740 C CA . PRO A 1 738 ? -5.876 5.705 -45.034 1.00 64.75 738 PRO A CA 1
ATOM 5741 C C . PRO A 1 738 ? -4.852 4.555 -44.910 1.00 64.75 738 PRO A C 1
ATOM 5743 O O . PRO A 1 738 ? -4.591 4.055 -43.824 1.00 64.75 738 PRO A O 1
ATOM 5746 N N . ASP A 1 739 ? -4.270 4.090 -46.020 1.00 65.31 739 ASP A N 1
ATOM 5747 C C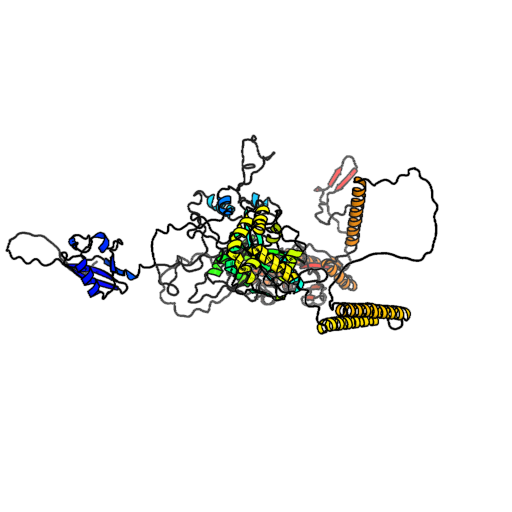A . ASP A 1 739 ? -3.383 2.909 -46.057 1.00 65.31 739 ASP A CA 1
ATOM 5748 C C . ASP A 1 739 ? -1.885 3.261 -46.130 1.00 65.31 739 ASP A C 1
ATOM 5750 O O . ASP A 1 739 ? -1.121 2.650 -46.877 1.00 65.31 739 ASP A O 1
ATOM 5754 N N . GLY A 1 740 ? -1.463 4.309 -45.409 1.00 65.00 740 GLY A N 1
ATOM 5755 C CA . GLY A 1 740 ? -0.080 4.823 -45.378 1.00 65.00 740 GLY A CA 1
ATOM 5756 C C . GLY A 1 740 ? 0.431 5.420 -46.702 1.00 65.00 740 GLY A C 1
ATOM 5757 O O . GLY A 1 740 ? 1.427 6.136 -46.725 1.00 65.00 740 GLY A O 1
ATOM 5758 N N . ASN A 1 741 ? -0.272 5.179 -47.811 1.00 75.19 741 ASN A N 1
ATOM 5759 C CA . ASN A 1 741 ? -0.019 5.730 -49.142 1.00 75.19 741 ASN A CA 1
ATOM 5760 C C . ASN A 1 741 ? -0.931 6.924 -49.479 1.00 75.19 741 ASN A C 1
ATOM 5762 O O . ASN A 1 741 ? -0.913 7.400 -50.613 1.00 75.19 741 ASN A O 1
ATOM 5766 N N . CYS A 1 742 ? -1.715 7.418 -48.513 1.00 79.31 742 CYS A N 1
ATOM 5767 C CA . CYS A 1 742 ? -2.707 8.479 -48.712 1.00 79.31 742 CYS A CA 1
ATOM 5768 C C . CYS A 1 742 ? -2.113 9.754 -49.340 1.00 79.31 742 CYS A C 1
ATOM 5770 O O . CYS A 1 742 ? -2.661 10.252 -50.320 1.00 79.31 742 CYS A O 1
ATOM 5772 N N . MET A 1 743 ? -0.953 10.222 -48.861 1.00 84.31 743 MET A N 1
ATOM 5773 C CA . MET A 1 743 ? -0.254 11.389 -49.417 1.00 84.31 743 MET A CA 1
ATOM 5774 C C . MET A 1 743 ? 0.134 11.178 -50.887 1.00 84.31 743 MET A C 1
ATOM 5776 O O . MET A 1 743 ? -0.218 11.987 -51.742 1.00 84.31 743 MET A O 1
ATOM 5780 N N . PHE A 1 744 ? 0.800 10.062 -51.198 1.00 83.31 744 PHE A N 1
ATOM 5781 C CA . PHE A 1 744 ? 1.250 9.756 -52.558 1.00 83.31 744 PHE A CA 1
ATOM 5782 C C . PHE A 1 744 ? 0.073 9.557 -53.518 1.00 83.31 744 PHE A C 1
ATOM 5784 O O . PHE A 1 744 ? 0.120 10.074 -54.627 1.00 83.31 744 PHE A O 1
ATOM 5791 N N . ARG A 1 745 ? -1.018 8.911 -53.083 1.00 82.06 745 ARG A N 1
ATOM 5792 C CA . ARG A 1 745 ? -2.256 8.786 -53.875 1.00 82.06 745 ARG A CA 1
ATOM 5793 C C . ARG A 1 745 ? -2.973 10.111 -54.101 1.00 82.06 745 ARG A C 1
ATOM 5795 O O . ARG A 1 745 ? -3.517 10.322 -55.181 1.00 82.06 745 ARG A O 1
ATOM 5802 N N . ALA A 1 746 ? -2.986 10.997 -53.108 1.00 82.12 746 ALA A N 1
ATOM 5803 C CA . ALA A 1 746 ? -3.564 12.323 -53.275 1.00 82.12 746 ALA A CA 1
ATOM 5804 C C . ALA A 1 746 ? -2.751 13.160 -54.281 1.00 82.12 746 ALA A C 1
ATOM 5806 O O . ALA A 1 746 ? -3.322 13.871 -55.105 1.00 82.12 746 ALA A O 1
ATOM 5807 N N . VAL A 1 747 ? -1.422 13.016 -54.268 1.00 81.75 747 VAL A N 1
ATOM 5808 C CA . VAL A 1 747 ? -0.525 13.668 -55.229 1.00 81.75 747 VAL A CA 1
ATOM 5809 C C . VAL A 1 747 ? -0.634 13.053 -56.631 1.00 81.75 747 VAL A C 1
ATOM 5811 O O . VAL A 1 747 ? -0.793 13.815 -57.580 1.00 81.75 747 VAL A O 1
ATOM 5814 N N . THR A 1 748 ? -0.622 11.722 -56.803 1.00 83.06 748 THR A N 1
ATOM 5815 C CA . THR A 1 748 ? -0.742 11.101 -58.141 1.00 83.06 748 THR A CA 1
ATOM 5816 C C . THR A 1 748 ? -2.073 11.426 -58.813 1.00 83.06 748 THR A C 1
ATOM 5818 O O . THR A 1 748 ? -2.080 11.813 -59.978 1.00 83.06 748 THR A O 1
ATOM 5821 N N . HIS A 1 749 ? -3.189 11.374 -58.080 1.00 76.62 749 HIS A N 1
ATOM 5822 C CA . HIS A 1 749 ? -4.516 11.731 -58.598 1.00 76.62 749 HIS A CA 1
ATOM 5823 C C . HIS A 1 749 ? -4.626 13.228 -58.969 1.00 76.62 749 HIS A C 1
ATOM 5825 O O . HIS A 1 749 ? -5.414 13.594 -59.839 1.00 76.62 749 HIS A O 1
ATOM 5831 N N . ALA A 1 750 ? -3.838 14.110 -58.346 1.00 71.88 750 ALA A N 1
ATOM 5832 C CA . ALA A 1 750 ? -3.786 15.539 -58.678 1.00 71.88 750 ALA A CA 1
ATOM 5833 C C . ALA A 1 750 ? -2.698 15.908 -59.716 1.00 71.88 750 ALA A C 1
ATOM 5835 O O . ALA A 1 750 ? -2.625 17.062 -60.162 1.00 71.88 750 ALA A O 1
ATOM 5836 N N . ALA A 1 751 ? -1.847 14.949 -60.092 1.00 70.31 751 ALA A N 1
ATOM 5837 C CA . ALA A 1 751 ? -0.745 15.099 -61.043 1.00 70.31 751 ALA A CA 1
ATOM 5838 C C . ALA A 1 751 ? -0.878 14.221 -62.303 1.00 70.31 751 ALA A C 1
ATOM 5840 O O . ALA A 1 751 ? -0.025 14.328 -63.179 1.00 70.31 751 ALA A O 1
ATOM 5841 N N . ASP A 1 752 ? -1.931 13.403 -62.389 1.00 69.69 752 ASP A N 1
ATOM 5842 C CA . ASP A 1 752 ? -2.213 12.463 -63.482 1.00 69.69 752 ASP A CA 1
ATOM 5843 C C . ASP A 1 752 ? -1.038 11.489 -63.717 1.00 69.69 752 ASP A C 1
ATOM 5845 O O . ASP A 1 752 ? -0.371 11.493 -64.751 1.00 69.69 752 ASP A O 1
ATOM 5849 N N . GLN A 1 753 ? -0.700 10.721 -62.671 1.00 67.75 753 GLN A N 1
ATOM 5850 C CA . GLN A 1 753 ? 0.420 9.767 -62.635 1.00 67.75 753 GLN A CA 1
ATOM 5851 C C . GLN A 1 753 ? -0.062 8.369 -62.217 1.00 67.75 753 GLN A C 1
ATOM 5853 O O . GLN A 1 753 ? -0.864 8.243 -61.294 1.00 67.75 753 GLN A O 1
ATOM 5858 N N . GLU A 1 754 ? 0.442 7.319 -62.871 1.00 61.38 754 GLU A N 1
ATOM 5859 C CA . GLU A 1 754 ? -0.194 5.991 -62.836 1.00 61.38 754 GLU A CA 1
ATOM 5860 C C . GLU A 1 754 ? 0.063 5.164 -61.557 1.00 61.38 754 GLU A C 1
ATOM 5862 O O . GLU A 1 754 ? -0.830 4.427 -61.142 1.00 61.38 754 GLU A O 1
ATOM 5867 N N . ASP A 1 755 ? 1.223 5.295 -60.891 1.00 79.62 755 ASP A N 1
ATOM 5868 C CA . ASP A 1 755 ? 1.556 4.495 -59.695 1.00 79.62 755 ASP A CA 1
ATOM 5869 C C . ASP A 1 755 ? 2.163 5.323 -58.530 1.00 79.62 755 ASP A C 1
ATOM 5871 O O . ASP A 1 755 ? 3.248 5.903 -58.668 1.00 79.62 755 ASP A O 1
ATOM 5875 N N . PRO A 1 756 ? 1.514 5.353 -57.345 1.00 81.38 756 PRO A N 1
ATOM 5876 C CA . PRO A 1 756 ? 2.073 5.915 -56.113 1.00 81.38 756 PRO A CA 1
ATOM 5877 C C . PRO A 1 756 ? 3.401 5.295 -55.646 1.00 81.38 756 PRO A C 1
ATOM 5879 O O . PRO A 1 756 ? 4.164 5.986 -54.972 1.00 81.38 756 PRO A O 1
ATOM 5882 N N . GLN A 1 757 ? 3.684 4.025 -55.957 1.00 84.25 757 GLN A N 1
ATOM 5883 C CA . GLN A 1 757 ? 4.923 3.352 -55.546 1.00 84.25 757 GLN A CA 1
ATOM 5884 C C . GLN A 1 757 ? 6.128 3.884 -56.334 1.00 84.25 757 GLN A C 1
ATOM 5886 O O . GLN A 1 757 ? 7.116 4.313 -55.741 1.00 84.25 757 GLN A O 1
ATOM 5891 N N . VAL A 1 758 ? 5.997 3.997 -57.657 1.00 84.00 758 VAL A N 1
ATOM 5892 C CA . VAL A 1 758 ? 6.999 4.641 -58.526 1.00 84.00 758 VAL A CA 1
ATOM 5893 C C . VAL A 1 758 ? 7.252 6.098 -58.101 1.00 84.00 758 VAL A C 1
ATOM 5895 O O . VAL A 1 758 ? 8.385 6.580 -58.144 1.00 84.00 758 VAL A O 1
ATOM 5898 N N . LEU A 1 759 ? 6.220 6.807 -57.624 1.00 86.06 759 LEU A N 1
ATOM 5899 C CA . LEU A 1 759 ? 6.372 8.167 -57.097 1.00 86.06 759 LEU A CA 1
ATOM 5900 C C . LEU A 1 759 ? 7.188 8.218 -55.786 1.00 86.06 759 LEU A C 1
ATOM 5902 O O . LEU A 1 759 ? 7.979 9.149 -55.615 1.00 86.06 759 LEU A O 1
ATOM 5906 N N . ARG A 1 760 ? 7.051 7.229 -54.885 1.00 87.75 760 ARG A N 1
ATOM 5907 C CA . ARG A 1 760 ? 7.907 7.099 -53.684 1.00 87.75 760 ARG A CA 1
ATOM 5908 C C . ARG A 1 760 ? 9.370 6.888 -54.055 1.00 87.75 760 ARG A C 1
ATOM 5910 O O . ARG A 1 760 ? 10.242 7.546 -53.494 1.00 87.75 760 ARG A O 1
ATOM 5917 N N . GLU A 1 761 ? 9.635 5.988 -54.995 1.00 87.31 761 GLU A N 1
ATOM 5918 C CA . GLU A 1 761 ? 10.992 5.611 -55.405 1.00 87.31 761 GLU A CA 1
ATOM 5919 C C . GLU A 1 761 ? 11.730 6.786 -56.063 1.00 87.31 761 GLU A C 1
ATOM 5921 O O . GLU A 1 761 ? 12.855 7.107 -55.671 1.00 87.31 761 GLU A O 1
ATOM 5926 N N . HIS A 1 762 ? 11.074 7.517 -56.971 1.00 87.94 762 HIS A N 1
ATOM 5927 C CA . HIS A 1 762 ? 11.641 8.735 -57.559 1.00 87.94 762 HIS A CA 1
ATOM 5928 C C . HIS A 1 762 ? 11.863 9.857 -56.530 1.00 87.94 762 HIS A C 1
ATOM 5930 O O . HIS A 1 762 ? 12.883 10.545 -56.588 1.00 87.94 762 HIS A O 1
ATOM 5936 N N . MET A 1 763 ? 10.950 10.037 -55.567 1.00 90.56 763 MET A N 1
ATOM 5937 C CA . MET A 1 763 ? 11.131 10.998 -54.471 1.00 90.56 763 MET A CA 1
ATOM 5938 C C . MET A 1 763 ? 12.343 10.627 -53.601 1.00 90.56 763 MET A C 1
ATOM 5940 O O . MET A 1 763 ? 13.182 11.481 -53.319 1.00 90.56 763 MET A O 1
ATOM 5944 N N . ALA A 1 764 ? 12.475 9.352 -53.225 1.00 88.69 764 ALA A N 1
ATOM 5945 C CA . ALA A 1 764 ? 13.585 8.852 -52.419 1.00 88.69 764 ALA A CA 1
ATOM 5946 C C . ALA A 1 764 ? 14.941 8.918 -53.149 1.00 88.69 764 ALA A C 1
ATOM 5948 O O . ALA A 1 764 ? 15.962 9.137 -52.498 1.00 88.69 764 ALA A O 1
ATOM 5949 N N . SER A 1 765 ? 14.973 8.771 -54.480 1.00 88.56 765 SER A N 1
ATOM 5950 C CA . SER A 1 765 ? 16.185 9.027 -55.277 1.00 88.56 765 SER A CA 1
ATOM 5951 C C . SER A 1 765 ? 16.555 10.512 -55.243 1.00 88.56 765 SER A C 1
ATOM 5953 O O . SER A 1 765 ? 17.665 10.861 -54.845 1.00 88.56 765 SER A O 1
ATOM 5955 N N . LEU A 1 766 ? 15.592 11.401 -55.519 1.00 88.25 766 LEU A N 1
ATOM 5956 C CA . LEU A 1 766 ? 15.801 12.853 -55.520 1.00 88.25 766 LEU A CA 1
ATOM 5957 C C . LEU A 1 766 ? 16.262 13.391 -54.153 1.00 88.25 766 LEU A C 1
ATOM 5959 O O . LEU A 1 766 ? 17.067 14.324 -54.107 1.00 88.25 766 LEU A O 1
ATOM 5963 N N . MET A 1 767 ? 15.800 12.802 -53.046 1.00 87.50 767 MET A N 1
ATOM 5964 C CA . MET A 1 767 ? 16.267 13.141 -51.695 1.00 87.50 767 MET A CA 1
ATOM 5965 C C . MET A 1 767 ? 17.689 12.636 -51.408 1.00 87.50 767 MET A C 1
ATOM 5967 O O . MET A 1 767 ? 18.445 13.339 -50.738 1.00 87.50 767 MET A O 1
ATOM 5971 N N . ARG A 1 768 ? 18.109 11.477 -51.936 1.00 86.69 768 ARG A N 1
ATOM 5972 C CA . ARG A 1 768 ? 19.513 11.024 -51.839 1.00 86.69 768 ARG A CA 1
ATOM 5973 C C . ARG A 1 768 ? 20.450 11.876 -52.692 1.00 86.69 768 ARG A C 1
ATOM 5975 O O . ARG A 1 768 ? 21.502 12.288 -52.215 1.00 86.69 768 ARG A O 1
ATOM 5982 N N . GLU A 1 769 ? 20.049 12.180 -53.923 1.00 85.81 769 GLU A N 1
ATOM 5983 C CA . GLU A 1 769 ? 20.821 12.997 -54.869 1.00 85.81 769 GLU A CA 1
ATOM 5984 C C . GLU A 1 769 ? 21.055 14.429 -54.360 1.00 85.81 769 GLU A C 1
ATOM 5986 O O . GLU A 1 769 ? 22.104 15.010 -54.626 1.00 85.81 769 GLU A O 1
ATOM 5991 N N . ASN A 1 770 ? 20.112 14.982 -53.587 1.00 87.44 770 ASN A N 1
ATOM 5992 C CA . ASN A 1 770 ? 20.174 16.342 -53.045 1.00 87.44 770 ASN A CA 1
ATOM 5993 C C . ASN A 1 770 ? 20.239 16.357 -51.501 1.00 87.44 770 ASN A C 1
ATOM 5995 O O . ASN A 1 770 ? 19.620 17.213 -50.872 1.00 87.44 770 ASN A O 1
ATOM 5999 N N . LYS A 1 771 ? 20.976 15.414 -50.884 1.00 82.81 771 LYS A N 1
ATOM 6000 C CA . LYS A 1 771 ? 21.058 15.198 -49.418 1.00 82.81 771 LYS A CA 1
ATOM 6001 C C . LYS A 1 771 ? 21.156 16.489 -48.589 1.00 82.81 771 LYS A C 1
ATOM 6003 O O . LYS A 1 771 ? 20.395 16.663 -47.641 1.00 82.81 771 LYS A O 1
ATOM 6008 N N . ALA A 1 772 ? 22.024 17.421 -48.988 1.00 80.25 772 ALA A N 1
ATOM 6009 C CA . ALA A 1 772 ? 22.272 18.678 -48.272 1.00 80.25 772 ALA A CA 1
ATOM 6010 C C . ALA A 1 772 ? 21.043 19.606 -48.133 1.00 80.25 772 ALA A C 1
ATOM 6012 O O . ALA A 1 772 ? 20.991 20.395 -47.192 1.00 80.25 772 ALA A O 1
ATOM 6013 N N . ASP A 1 773 ? 20.051 19.503 -49.023 1.00 80.94 773 ASP A N 1
ATOM 6014 C CA . ASP A 1 773 ? 18.834 20.327 -48.989 1.00 80.94 773 ASP A CA 1
ATOM 6015 C C . ASP A 1 773 ? 17.773 19.795 -48.010 1.00 80.94 773 ASP A C 1
ATOM 6017 O O . ASP A 1 773 ? 16.860 20.533 -47.641 1.00 80.94 773 ASP A O 1
ATOM 6021 N N . PHE A 1 774 ? 17.865 18.522 -47.609 1.00 83.81 774 PHE A N 1
ATOM 6022 C CA . PHE A 1 774 ? 16.844 17.833 -46.809 1.00 83.81 774 PHE A CA 1
ATOM 6023 C C . PHE A 1 774 ? 17.370 17.354 -45.449 1.00 83.81 774 PHE A C 1
ATOM 6025 O O . PHE A 1 774 ? 16.650 17.450 -44.458 1.00 83.81 774 PHE A O 1
ATOM 6032 N N . GLN A 1 775 ? 18.623 16.891 -45.378 1.00 80.31 775 GLN A N 1
ATOM 6033 C CA . GLN A 1 775 ? 19.258 16.386 -44.153 1.00 80.31 775 GLN A CA 1
ATOM 6034 C C . GLN A 1 775 ? 19.148 17.350 -42.953 1.00 80.31 775 GLN A C 1
ATOM 6036 O O . GLN A 1 775 ? 18.756 16.876 -41.891 1.00 80.31 775 GLN A O 1
ATOM 6041 N N . PRO A 1 776 ? 19.370 18.680 -43.075 1.00 80.62 776 PRO A N 1
ATOM 6042 C CA . PRO A 1 776 ? 19.277 19.601 -41.932 1.00 80.62 776 PRO A CA 1
ATOM 6043 C C . PRO A 1 776 ? 17.872 19.748 -41.323 1.00 80.62 776 PRO A C 1
ATOM 6045 O O . PRO A 1 776 ? 17.728 20.362 -40.269 1.00 80.62 776 PRO A O 1
ATOM 6048 N N . PHE A 1 777 ? 16.841 19.225 -41.993 1.00 78.56 777 PHE A N 1
ATOM 6049 C CA . PHE A 1 777 ? 15.435 19.305 -41.589 1.00 78.56 777 PHE A CA 1
ATOM 6050 C C . PHE A 1 777 ? 14.858 17.944 -41.163 1.00 78.56 777 PHE A C 1
ATOM 6052 O O . PHE A 1 777 ? 13.656 17.841 -40.915 1.00 78.56 777 PHE A O 1
ATOM 6059 N N . LEU A 1 778 ? 15.692 16.901 -41.092 1.00 78.00 778 LEU A N 1
ATOM 6060 C CA . LEU A 1 778 ? 15.313 15.558 -40.661 1.00 78.00 778 LEU A CA 1
ATOM 6061 C C . LEU A 1 778 ? 16.090 15.180 -39.397 1.00 78.00 778 LEU A C 1
ATOM 6063 O O . LEU A 1 778 ? 17.321 15.217 -39.375 1.00 78.00 778 LEU A O 1
ATOM 6067 N N . THR A 1 779 ? 15.359 14.791 -38.354 1.00 75.69 779 THR A N 1
ATOM 6068 C CA . THR A 1 779 ? 15.918 14.361 -37.068 1.00 75.69 779 THR A CA 1
ATOM 6069 C C . THR A 1 779 ? 15.617 12.892 -36.783 1.00 75.69 779 THR A C 1
ATOM 6071 O O . THR A 1 779 ? 14.634 12.341 -37.286 1.00 75.69 779 THR A O 1
ATOM 6074 N N . ASN A 1 780 ? 16.443 12.263 -35.949 1.00 68.94 780 ASN A N 1
ATOM 6075 C CA . ASN A 1 780 ? 16.159 10.962 -35.354 1.00 68.94 780 ASN A CA 1
ATOM 6076 C C . ASN A 1 780 ? 15.087 11.076 -34.243 1.00 68.94 780 ASN A C 1
ATOM 6078 O O . ASN A 1 780 ? 14.592 12.166 -33.939 1.00 68.94 780 ASN A O 1
ATOM 6082 N N . GLU A 1 781 ? 14.721 9.944 -33.633 1.00 56.34 781 GLU A N 1
ATOM 6083 C CA . GLU A 1 781 ? 13.698 9.874 -32.570 1.00 56.34 781 GLU A CA 1
ATOM 6084 C C . GLU A 1 781 ? 14.146 10.547 -31.245 1.00 56.34 781 GLU A C 1
ATOM 6086 O O . GLU A 1 781 ? 13.330 10.734 -30.348 1.00 56.34 781 GLU A O 1
ATOM 6091 N N . GLU A 1 782 ? 15.409 10.981 -31.144 1.00 52.94 782 GLU A N 1
ATOM 6092 C CA . GLU A 1 782 ? 15.999 11.708 -30.005 1.00 52.94 782 GLU A CA 1
ATOM 6093 C C . GLU A 1 782 ? 16.076 13.234 -30.245 1.00 52.94 782 GLU A C 1
ATOM 6095 O O . GLU A 1 782 ? 16.523 13.982 -29.376 1.00 52.94 782 GLU A O 1
ATOM 6100 N N . GLY A 1 783 ? 15.681 13.711 -31.434 1.00 57.38 783 GLY A N 1
ATOM 6101 C CA . GLY A 1 783 ? 15.762 15.123 -31.835 1.00 57.38 783 GLY A CA 1
ATOM 6102 C C . GLY A 1 783 ? 17.110 15.566 -32.425 1.00 57.38 783 GLY A C 1
ATOM 6103 O O . GLY A 1 783 ? 17.256 16.734 -32.788 1.00 57.38 783 GLY A O 1
ATOM 6104 N N . ASN A 1 784 ? 18.081 14.661 -32.574 1.00 67.62 784 ASN A N 1
ATOM 6105 C CA . ASN A 1 784 ? 19.357 14.937 -33.241 1.00 67.62 784 ASN A CA 1
ATOM 6106 C C . ASN A 1 784 ? 19.179 14.937 -34.770 1.00 67.62 784 ASN A C 1
ATOM 6108 O O . ASN A 1 784 ? 18.419 14.131 -35.298 1.00 67.62 784 ASN A O 1
ATOM 6112 N N . VAL A 1 785 ? 19.881 15.809 -35.503 1.00 70.56 785 VAL A N 1
ATOM 6113 C CA . VAL A 1 785 ? 19.876 15.799 -36.984 1.00 70.56 785 VAL A CA 1
ATOM 6114 C C . VAL A 1 785 ? 20.502 14.496 -37.495 1.00 70.56 785 VAL A C 1
ATOM 6116 O O . VAL A 1 785 ? 21.532 14.082 -36.970 1.00 70.56 785 VAL A O 1
ATOM 6119 N N . LEU A 1 786 ? 19.908 13.865 -38.519 1.00 70.38 786 LEU A N 1
ATOM 6120 C CA . LEU A 1 786 ? 20.436 12.624 -39.109 1.00 70.38 786 LEU A CA 1
ATOM 6121 C C . LEU A 1 786 ? 21.860 12.844 -39.652 1.00 70.38 786 LEU A C 1
ATOM 6123 O O . LEU A 1 786 ? 22.047 13.651 -40.566 1.00 70.38 786 LEU A O 1
ATOM 6127 N N . ASP A 1 787 ? 22.848 12.118 -39.126 1.00 60.03 787 ASP A N 1
ATOM 6128 C CA . ASP A 1 787 ? 24.274 12.309 -39.439 1.00 60.03 787 ASP A CA 1
ATOM 6129 C C . ASP A 1 787 ? 24.886 11.139 -40.234 1.00 60.03 787 ASP A C 1
ATOM 6131 O O . ASP A 1 787 ? 24.407 10.002 -40.210 1.00 60.03 787 ASP A O 1
ATOM 6135 N N . ASP A 1 788 ? 25.983 11.419 -40.938 1.00 52.06 788 ASP A N 1
ATOM 6136 C CA . ASP A 1 788 ? 26.838 10.404 -41.548 1.00 52.06 788 ASP A CA 1
ATOM 6137 C C . ASP A 1 788 ? 27.783 9.840 -40.483 1.00 52.06 788 ASP A C 1
ATOM 6139 O O . ASP A 1 788 ? 28.834 10.417 -40.218 1.00 52.06 788 ASP A O 1
ATOM 6143 N N . GLY A 1 789 ? 27.399 8.709 -39.876 1.00 53.25 789 GLY A N 1
ATOM 6144 C CA . GLY A 1 789 ? 27.975 8.134 -38.650 1.00 53.25 789 GLY A CA 1
ATOM 6145 C C . GLY A 1 789 ? 29.507 8.011 -38.573 1.00 53.25 789 GLY A C 1
ATOM 6146 O O . GLY A 1 789 ? 30.069 6.919 -38.692 1.00 53.25 789 GLY A O 1
ATOM 6147 N N . VAL A 1 790 ? 30.189 9.119 -38.274 1.00 40.38 790 VAL A N 1
ATOM 6148 C CA . VAL A 1 790 ? 31.645 9.221 -38.084 1.00 40.38 790 VAL A CA 1
ATOM 6149 C C . VAL A 1 790 ? 31.940 9.796 -36.696 1.00 40.38 790 VAL A C 1
ATOM 6151 O O . VAL A 1 790 ? 32.579 10.835 -36.529 1.00 40.38 790 VAL A O 1
ATOM 6154 N N . TYR A 1 791 ? 31.529 9.060 -35.659 1.00 39.69 791 TYR A N 1
ATOM 6155 C CA . TYR A 1 791 ? 32.001 9.296 -34.292 1.00 39.69 791 TYR A CA 1
ATOM 6156 C C . TYR A 1 791 ? 33.504 8.981 -34.187 1.00 39.69 791 TYR A C 1
ATOM 6158 O O . TYR A 1 791 ? 33.934 7.869 -33.866 1.00 39.69 791 TYR A O 1
ATOM 6166 N N . MET A 1 792 ? 34.330 9.989 -34.472 1.00 33.56 792 MET A N 1
ATOM 6167 C CA . MET A 1 792 ? 35.768 9.970 -34.220 1.00 33.56 792 MET A CA 1
ATOM 6168 C C . MET A 1 792 ? 36.016 9.832 -32.713 1.00 33.56 792 MET A C 1
ATOM 6170 O O . MET A 1 792 ? 35.887 10.788 -31.954 1.00 33.56 792 MET A O 1
ATOM 6174 N N . CYS A 1 793 ? 36.392 8.632 -32.267 1.00 34.75 793 CYS A N 1
ATOM 6175 C CA . CYS A 1 793 ? 36.725 8.373 -30.867 1.00 34.75 793 CYS A CA 1
ATOM 6176 C C . CYS A 1 793 ? 38.066 9.035 -30.490 1.00 34.75 793 CYS A C 1
ATOM 6178 O O . CYS A 1 793 ? 39.128 8.415 -30.554 1.00 34.75 793 CYS A O 1
ATOM 6180 N N . THR A 1 794 ? 38.022 10.316 -30.114 1.00 34.44 794 THR A N 1
ATOM 6181 C CA . THR A 1 794 ? 39.202 11.129 -29.775 1.00 34.44 794 THR A CA 1
ATOM 6182 C C . THR A 1 794 ? 39.198 11.611 -28.325 1.00 34.44 794 THR A C 1
ATOM 6184 O O . THR A 1 794 ? 39.402 12.793 -28.068 1.00 34.44 794 THR A O 1
ATOM 6187 N N . HIS A 1 795 ? 39.016 10.701 -27.362 1.00 35.50 795 HIS A N 1
ATOM 6188 C CA . HIS A 1 795 ? 39.362 10.959 -25.956 1.00 35.50 795 HIS A CA 1
ATOM 6189 C C . HIS A 1 795 ? 39.867 9.700 -25.221 1.00 35.50 795 HIS A C 1
ATOM 6191 O O . HIS A 1 795 ? 39.244 9.186 -24.298 1.00 35.50 795 HIS A O 1
ATOM 6197 N N . MET A 1 796 ? 41.067 9.236 -25.589 1.00 26.86 796 MET A N 1
ATOM 6198 C CA . MET A 1 796 ? 41.893 8.397 -24.711 1.00 26.86 796 MET A CA 1
ATOM 6199 C C . MET A 1 796 ? 43.362 8.861 -24.789 1.00 26.86 796 MET A C 1
ATOM 6201 O O . MET A 1 796 ? 43.879 9.020 -25.897 1.00 26.86 796 MET A O 1
ATOM 6205 N N . PRO A 1 797 ? 44.044 9.138 -23.660 1.00 33.91 797 PRO A N 1
ATOM 6206 C CA . PRO A 1 797 ? 45.391 9.709 -23.680 1.00 33.91 797 PRO A CA 1
ATOM 6207 C C . PRO A 1 797 ? 46.469 8.701 -24.114 1.00 33.91 797 PRO A C 1
ATOM 6209 O O . PRO A 1 797 ? 46.386 7.504 -23.833 1.00 33.91 797 PRO A O 1
ATOM 6212 N N . LEU A 1 798 ? 47.528 9.205 -24.761 1.00 32.44 798 LEU A N 1
ATOM 6213 C CA . LEU A 1 798 ? 48.669 8.426 -25.265 1.00 32.44 798 LEU A CA 1
ATOM 6214 C C . LEU A 1 798 ? 49.559 7.899 -24.116 1.00 32.44 798 LEU A C 1
ATOM 6216 O O . LEU A 1 798 ? 50.643 8.423 -23.869 1.00 32.44 798 LEU A O 1
ATOM 6220 N N . ALA A 1 799 ? 49.104 6.858 -23.413 1.00 35.00 799 ALA A N 1
ATOM 6221 C CA . ALA A 1 799 ? 49.816 6.281 -22.264 1.00 35.00 799 ALA A CA 1
ATOM 6222 C C . ALA A 1 799 ? 49.760 4.737 -22.159 1.00 35.00 799 ALA A C 1
ATOM 6224 O O . ALA A 1 799 ? 50.092 4.193 -21.111 1.00 35.00 799 ALA A O 1
ATOM 6225 N N . ALA A 1 800 ? 49.359 4.019 -23.221 1.00 32.06 800 ALA A N 1
ATOM 6226 C CA . ALA A 1 800 ? 49.201 2.552 -23.185 1.00 32.06 800 ALA A CA 1
ATOM 6227 C C . ALA A 1 800 ? 49.782 1.772 -24.390 1.00 32.06 800 ALA A C 1
ATOM 6229 O O . ALA A 1 800 ? 49.748 0.543 -24.401 1.00 32.06 800 ALA A O 1
ATOM 6230 N N . VAL A 1 801 ? 50.343 2.438 -25.409 1.00 36.84 801 VAL A N 1
ATOM 6231 C CA . VAL A 1 801 ? 50.834 1.766 -26.633 1.00 36.84 801 VAL A CA 1
ATOM 6232 C C . VAL A 1 801 ? 52.307 1.354 -26.500 1.00 36.84 801 VAL A C 1
ATOM 6234 O O . VAL A 1 801 ? 53.182 1.914 -27.155 1.00 36.84 801 VAL A O 1
ATOM 6237 N N . SER A 1 802 ? 52.593 0.366 -25.645 1.00 33.16 802 SER A N 1
ATOM 6238 C CA . SER A 1 802 ? 53.862 -0.382 -25.690 1.00 33.16 802 SER A CA 1
ATOM 6239 C C . SER A 1 802 ? 53.782 -1.726 -24.954 1.00 33.16 802 SER A C 1
ATOM 6241 O O . SER A 1 802 ? 54.180 -1.825 -23.797 1.00 33.16 802 SER A O 1
ATOM 6243 N N . LEU A 1 803 ? 53.244 -2.747 -25.638 1.00 29.41 803 LEU A N 1
ATOM 6244 C CA . LEU A 1 803 ? 53.609 -4.178 -25.550 1.00 29.41 803 LEU A CA 1
ATOM 6245 C C . LEU A 1 803 ? 52.649 -5.001 -26.434 1.00 29.41 803 LEU A C 1
ATOM 6247 O O . LEU A 1 803 ? 51.749 -5.690 -25.960 1.00 29.41 803 LEU A O 1
ATOM 6251 N N . ALA A 1 804 ? 52.819 -4.901 -27.756 1.00 31.25 804 ALA A N 1
ATOM 6252 C CA . ALA A 1 804 ? 52.085 -5.745 -28.702 1.00 31.25 804 ALA A CA 1
ATOM 6253 C C . ALA A 1 804 ? 52.560 -7.205 -28.578 1.00 31.25 804 ALA A C 1
ATOM 6255 O O . ALA A 1 804 ? 53.766 -7.451 -28.611 1.00 31.25 804 ALA A O 1
ATOM 6256 N N . GLY A 1 805 ? 51.632 -8.162 -28.422 1.00 32.47 805 GLY A N 1
ATOM 6257 C CA . GLY A 1 805 ? 52.014 -9.517 -27.995 1.00 32.47 805 GLY A CA 1
ATOM 6258 C C . GLY A 1 805 ? 51.134 -10.707 -28.392 1.00 32.47 805 GLY A C 1
ATOM 6259 O O . GLY A 1 805 ? 51.672 -11.806 -28.381 1.00 32.47 805 GLY A O 1
ATOM 6260 N N . CYS A 1 806 ? 49.848 -10.548 -28.751 1.00 29.59 806 CYS A N 1
ATOM 6261 C CA . CYS A 1 806 ? 49.038 -11.579 -29.440 1.00 29.59 806 CYS A CA 1
ATOM 6262 C C . CYS A 1 806 ? 47.618 -11.094 -29.788 1.00 29.59 806 CYS A C 1
ATOM 6264 O O . CYS A 1 806 ? 46.933 -10.580 -28.910 1.00 29.59 806 CYS A O 1
ATOM 6266 N N . LEU A 1 807 ? 47.188 -11.332 -31.040 1.00 28.16 807 LEU A N 1
ATOM 6267 C CA . LEU A 1 807 ? 45.907 -11.946 -31.472 1.00 28.16 807 LEU A CA 1
ATOM 6268 C C . LEU A 1 807 ? 45.543 -11.528 -32.913 1.00 28.16 807 LEU A C 1
ATOM 6270 O O . LEU A 1 807 ? 44.628 -10.744 -33.153 1.00 28.16 807 LEU A O 1
ATOM 6274 N N . LEU A 1 808 ? 46.251 -12.096 -33.895 1.00 32.22 808 LEU A N 1
ATOM 6275 C CA . LEU A 1 808 ? 45.964 -11.925 -35.328 1.00 32.22 808 LEU A CA 1
ATOM 6276 C C . LEU A 1 808 ? 44.955 -12.979 -35.839 1.00 32.22 808 LEU A C 1
ATOM 6278 O O . LEU A 1 808 ? 45.154 -13.567 -36.894 1.00 32.22 808 LEU A O 1
ATOM 6282 N N . GLU A 1 809 ? 43.885 -13.247 -35.084 1.00 34.28 809 GLU A N 1
ATOM 6283 C CA . GLU A 1 809 ? 42.858 -14.239 -35.472 1.00 34.28 809 GLU A CA 1
ATOM 6284 C C . GLU A 1 809 ? 41.419 -13.693 -35.447 1.00 34.28 809 GLU A C 1
ATOM 6286 O O . GLU A 1 809 ? 40.568 -14.185 -36.181 1.00 34.28 809 GLU A O 1
ATOM 6291 N N . CYS A 1 810 ? 41.143 -12.589 -34.741 1.00 31.67 810 CYS A N 1
ATOM 6292 C CA . CYS A 1 810 ? 39.822 -11.937 -34.765 1.00 31.67 810 CYS A CA 1
ATOM 6293 C C . CYS A 1 810 ? 39.565 -11.072 -36.020 1.00 31.67 810 CYS A C 1
ATOM 6295 O O . CYS A 1 810 ? 38.528 -10.421 -36.117 1.00 31.67 810 CYS A O 1
ATOM 6297 N N . PHE A 1 811 ? 40.497 -11.024 -36.979 1.00 30.44 811 PHE A N 1
ATOM 6298 C CA . PHE A 1 811 ? 40.430 -10.121 -38.141 1.00 30.44 811 PHE A CA 1
ATOM 6299 C C . PHE A 1 811 ? 39.594 -10.656 -39.322 1.00 30.44 811 PHE A C 1
ATOM 6301 O O . PHE A 1 811 ? 39.516 -10.003 -40.362 1.00 30.44 811 PHE A O 1
ATOM 6308 N N . LEU A 1 812 ? 38.973 -11.834 -39.178 1.00 34.09 812 LEU A N 1
ATOM 6309 C CA . LEU A 1 812 ? 38.169 -12.493 -40.213 1.00 34.09 812 LEU A CA 1
ATOM 6310 C C . LEU A 1 812 ? 36.761 -12.844 -39.712 1.00 34.09 812 LEU A C 1
ATOM 6312 O O . LEU A 1 812 ? 36.388 -14.000 -39.531 1.00 34.09 812 LEU A O 1
ATOM 6316 N N . SER A 1 813 ? 35.940 -11.813 -39.546 1.00 29.81 813 SER A N 1
ATOM 6317 C CA . SER A 1 813 ? 34.483 -11.911 -39.672 1.00 29.81 813 SER A CA 1
ATOM 6318 C C . SER A 1 813 ? 33.961 -10.631 -40.332 1.00 29.81 813 SER A C 1
ATOM 6320 O O . SER A 1 813 ? 34.587 -9.580 -40.163 1.00 29.81 813 SER A O 1
ATOM 6322 N N . PRO A 1 814 ? 32.880 -10.684 -41.135 1.00 35.00 814 PRO A N 1
ATOM 6323 C CA . PRO A 1 814 ? 32.434 -9.518 -41.889 1.00 35.00 814 PRO A CA 1
ATOM 6324 C C . PRO A 1 814 ? 32.037 -8.378 -40.951 1.00 35.00 814 PRO A C 1
ATOM 6326 O O . PRO A 1 814 ? 31.198 -8.558 -40.069 1.00 35.00 814 PRO A O 1
ATOM 6329 N N . ARG A 1 815 ? 32.604 -7.186 -41.172 1.00 33.75 815 ARG A N 1
ATOM 6330 C CA . ARG A 1 815 ? 32.049 -5.957 -40.599 1.00 33.75 815 ARG A CA 1
ATOM 6331 C C . ARG A 1 815 ? 30.613 -5.819 -41.101 1.00 33.75 815 ARG A C 1
ATOM 6333 O O . ARG A 1 815 ? 30.407 -5.764 -42.313 1.00 33.75 815 ARG A O 1
ATOM 6340 N N . GLN A 1 816 ? 29.647 -5.724 -40.191 1.00 34.44 816 GLN A N 1
ATOM 6341 C CA . GLN A 1 816 ? 28.373 -5.108 -40.551 1.00 34.44 816 GLN A CA 1
ATOM 6342 C C . GLN A 1 816 ? 28.648 -3.651 -40.965 1.00 34.44 816 GLN A C 1
ATOM 6344 O O . GLN A 1 816 ? 29.563 -3.030 -40.407 1.00 34.44 816 GLN A O 1
ATOM 6349 N N . PRO A 1 817 ? 27.944 -3.121 -41.978 1.00 36.25 817 PRO A N 1
ATOM 6350 C CA . PRO A 1 817 ? 28.138 -1.743 -42.399 1.00 36.25 817 PRO A CA 1
ATOM 6351 C C . PRO A 1 817 ? 27.735 -0.790 -41.272 1.00 36.25 817 PRO A C 1
ATOM 6353 O O . PRO A 1 817 ? 26.771 -1.038 -40.550 1.00 36.25 817 PRO A O 1
ATOM 6356 N N . ILE A 1 818 ? 28.472 0.313 -41.153 1.00 43.00 818 ILE A N 1
ATOM 6357 C CA . ILE A 1 818 ? 28.020 1.477 -40.389 1.00 43.00 818 ILE A CA 1
ATOM 6358 C C . ILE A 1 818 ? 26.753 1.981 -41.090 1.00 43.00 818 ILE A C 1
ATOM 6360 O O . ILE A 1 818 ? 26.755 2.135 -42.313 1.00 43.00 818 ILE A O 1
ATOM 6364 N N . LEU A 1 819 ? 25.670 2.165 -40.338 1.00 50.25 819 LEU A N 1
ATOM 6365 C CA . LEU A 1 819 ? 24.397 2.626 -40.883 1.00 50.25 819 LEU A CA 1
ATOM 6366 C C . LEU A 1 819 ? 24.476 4.132 -41.169 1.00 50.25 819 LEU A C 1
ATOM 6368 O O . LEU A 1 819 ? 24.607 4.927 -40.247 1.00 50.25 819 LEU A O 1
ATOM 6372 N N . ASP A 1 820 ? 24.376 4.508 -42.446 1.00 69.62 820 ASP A N 1
ATOM 6373 C CA . ASP A 1 820 ? 23.986 5.865 -42.850 1.00 69.62 820 ASP A CA 1
ATOM 6374 C C . ASP A 1 820 ? 22.488 6.006 -42.536 1.00 69.62 820 ASP A C 1
ATOM 6376 O O . ASP A 1 820 ? 21.632 5.409 -43.202 1.00 69.62 820 ASP A O 1
ATOM 6380 N N . GLU A 1 821 ? 22.170 6.736 -41.465 1.00 73.44 821 GLU A N 1
ATOM 6381 C CA . GLU A 1 821 ? 20.796 6.907 -40.983 1.00 73.44 821 GLU A CA 1
ATOM 6382 C C . GLU A 1 821 ? 19.928 7.663 -41.998 1.00 73.44 821 GLU A C 1
ATOM 6384 O O . GLU A 1 821 ? 18.736 7.380 -42.137 1.00 73.44 821 GLU A O 1
ATOM 6389 N N . TYR A 1 822 ? 20.531 8.560 -42.781 1.00 80.81 822 TYR A N 1
ATOM 6390 C CA . TYR A 1 822 ? 19.854 9.301 -43.840 1.00 80.81 822 TYR A CA 1
ATOM 6391 C C . TYR A 1 822 ? 19.547 8.412 -45.057 1.00 80.81 822 TYR A C 1
ATOM 6393 O O . TYR A 1 822 ? 18.448 8.477 -45.616 1.00 80.81 822 TYR A O 1
ATOM 6401 N N . ALA A 1 823 ? 20.471 7.532 -45.458 1.00 80.12 823 ALA A N 1
ATOM 6402 C CA . ALA A 1 823 ? 20.196 6.522 -46.481 1.00 80.12 823 ALA A CA 1
ATOM 6403 C C . ALA A 1 823 ? 19.094 5.556 -46.021 1.00 80.12 823 ALA A C 1
ATOM 6405 O O . ALA A 1 823 ? 18.153 5.316 -46.777 1.00 80.12 823 ALA A O 1
ATOM 6406 N N . SER A 1 824 ? 19.157 5.093 -44.767 1.00 82.25 824 SER A N 1
ATOM 6407 C CA . SER A 1 824 ? 18.129 4.251 -44.139 1.00 82.25 824 SER A CA 1
ATOM 6408 C C . SER A 1 824 ? 16.749 4.928 -44.134 1.00 82.25 824 SER A C 1
ATOM 6410 O O . SER A 1 824 ? 15.747 4.305 -44.494 1.00 82.25 824 SER A O 1
ATOM 6412 N N . TYR A 1 825 ? 16.687 6.231 -43.831 1.00 84.75 825 TYR A N 1
ATOM 6413 C CA . TYR A 1 825 ? 15.465 7.031 -43.953 1.00 84.75 825 TYR A CA 1
ATOM 6414 C C . TYR A 1 825 ? 14.928 7.046 -45.395 1.00 84.75 825 TYR A C 1
ATOM 6416 O O . TYR A 1 825 ? 13.742 6.794 -45.622 1.00 84.75 825 TYR A O 1
ATOM 6424 N N . CYS A 1 826 ? 15.795 7.269 -46.386 1.00 85.62 826 CYS A N 1
ATOM 6425 C CA . CYS A 1 826 ? 15.408 7.271 -47.799 1.00 85.62 826 CYS A CA 1
ATOM 6426 C C . CYS A 1 826 ? 14.943 5.885 -48.293 1.00 85.62 826 CYS A C 1
ATOM 6428 O O . CYS A 1 826 ? 13.999 5.803 -49.080 1.00 85.62 826 CYS A O 1
ATOM 6430 N N . ASP A 1 827 ? 15.555 4.794 -47.823 1.00 85.56 827 ASP A N 1
ATOM 6431 C CA . ASP A 1 827 ? 15.116 3.418 -48.101 1.00 85.56 827 ASP A CA 1
ATOM 6432 C C . ASP A 1 827 ? 13.768 3.092 -47.449 1.00 85.56 827 ASP A C 1
ATOM 6434 O O . ASP A 1 827 ? 12.930 2.420 -48.055 1.00 85.56 827 ASP A O 1
ATOM 6438 N N . ALA A 1 828 ? 13.514 3.606 -46.244 1.00 84.00 828 ALA A N 1
ATOM 6439 C CA . ALA A 1 828 ? 12.225 3.466 -45.578 1.00 84.00 828 ALA A CA 1
ATOM 6440 C C . ALA A 1 828 ? 11.116 4.270 -46.282 1.00 84.00 828 ALA A C 1
ATOM 6442 O O . ALA A 1 828 ? 9.996 3.780 -46.410 1.00 84.00 828 ALA A O 1
ATOM 6443 N N . MET A 1 829 ? 11.407 5.479 -46.775 1.00 85.50 829 MET A N 1
ATOM 6444 C CA . MET A 1 829 ? 10.425 6.316 -47.479 1.00 85.50 829 MET A CA 1
ATOM 6445 C C . MET A 1 829 ? 10.044 5.789 -48.869 1.00 85.50 829 MET A C 1
ATOM 6447 O O . MET A 1 829 ? 8.903 5.989 -49.301 1.00 85.50 829 MET A O 1
ATOM 6451 N N . ALA A 1 830 ? 10.954 5.070 -49.536 1.00 85.19 830 ALA A N 1
ATOM 6452 C CA . ALA A 1 830 ? 10.666 4.347 -50.775 1.00 85.19 830 ALA A CA 1
ATOM 6453 C C . ALA A 1 830 ? 9.628 3.220 -50.582 1.00 85.19 830 ALA A C 1
ATOM 6455 O O . ALA A 1 830 ? 8.923 2.866 -51.525 1.00 85.19 830 ALA A O 1
ATOM 6456 N N . GLN A 1 831 ? 9.497 2.669 -49.371 1.00 84.12 831 GLN A N 1
ATOM 6457 C CA . GLN A 1 831 ? 8.573 1.571 -49.073 1.00 84.12 831 GLN A CA 1
ATOM 6458 C C . GLN A 1 831 ? 7.155 2.071 -48.728 1.00 84.12 831 GLN A C 1
ATOM 6460 O O . GLN A 1 831 ? 6.988 3.132 -48.115 1.00 84.12 831 GLN A O 1
ATOM 6465 N N . PRO A 1 832 ? 6.100 1.310 -49.075 1.00 77.88 832 PRO A N 1
ATOM 6466 C CA . PRO A 1 832 ? 4.732 1.645 -48.697 1.00 77.88 832 PRO A CA 1
ATOM 6467 C C . PRO A 1 832 ? 4.529 1.539 -47.178 1.00 77.88 832 PRO A C 1
ATOM 6469 O O . PRO A 1 832 ? 5.097 0.677 -46.514 1.00 77.88 832 PRO A O 1
ATOM 6472 N N . GLY A 1 833 ? 3.680 2.408 -46.622 1.00 71.38 833 GLY A N 1
ATOM 6473 C CA . GLY A 1 833 ? 3.335 2.416 -45.192 1.00 71.38 833 GLY A CA 1
ATOM 6474 C C . GLY A 1 833 ? 4.084 3.447 -44.339 1.00 71.38 833 GLY A C 1
ATOM 6475 O O . GLY A 1 833 ? 3.585 3.820 -43.279 1.00 71.38 833 GLY A O 1
ATOM 6476 N N . LYS A 1 834 ? 5.221 3.988 -44.803 1.00 78.31 834 LYS A N 1
ATOM 6477 C CA . LYS A 1 834 ? 5.847 5.171 -44.183 1.00 78.31 834 LYS A CA 1
ATOM 6478 C C . LYS A 1 834 ? 5.128 6.455 -44.617 1.00 78.31 834 LYS A C 1
ATOM 6480 O O . LYS A 1 834 ? 4.903 6.676 -45.813 1.00 78.31 834 LYS A O 1
ATOM 6485 N N . TRP A 1 835 ? 4.767 7.278 -43.633 1.00 74.25 835 TRP A N 1
ATOM 6486 C CA . TRP A 1 835 ? 4.099 8.573 -43.795 1.00 74.25 835 TRP A CA 1
ATOM 6487 C C . TRP A 1 835 ? 5.119 9.664 -44.147 1.00 74.25 835 TRP A C 1
ATOM 6489 O O . TRP A 1 835 ? 6.224 9.648 -43.614 1.00 74.25 835 TRP A O 1
ATOM 6499 N N . GLY A 1 836 ? 4.744 10.606 -45.016 1.00 76.81 836 GLY A N 1
ATOM 6500 C CA . GLY A 1 836 ? 5.566 11.773 -45.358 1.00 76.81 836 GLY A CA 1
ATOM 6501 C C . GLY A 1 836 ? 5.060 13.064 -44.709 1.00 76.81 836 GLY A C 1
ATOM 6502 O O . GLY A 1 836 ? 3.871 13.193 -44.404 1.00 76.81 836 GLY A O 1
ATOM 6503 N N . GLY A 1 837 ? 5.971 14.011 -44.507 1.00 82.50 837 GLY A N 1
ATOM 6504 C CA . GLY A 1 837 ? 5.737 15.345 -43.970 1.00 82.50 837 GLY A CA 1
ATOM 6505 C C . GLY A 1 837 ? 6.172 16.448 -44.941 1.00 82.50 837 GLY A C 1
ATOM 6506 O O . GLY A 1 837 ? 5.930 16.381 -46.147 1.00 82.50 837 GLY A O 1
ATOM 6507 N N . HIS A 1 838 ? 6.764 17.519 -44.405 1.00 83.94 838 HIS A N 1
ATOM 6508 C CA . HIS A 1 838 ? 7.078 18.724 -45.180 1.00 83.94 838 HIS A CA 1
ATOM 6509 C C . HIS A 1 838 ? 8.232 18.517 -46.178 1.00 83.94 838 HIS A C 1
ATOM 6511 O O . HIS A 1 838 ? 8.130 18.960 -47.322 1.00 83.94 838 HIS A O 1
ATOM 6517 N N . CYS A 1 839 ? 9.297 17.816 -45.776 1.00 85.62 839 CYS A N 1
ATOM 6518 C CA . CYS A 1 839 ? 10.457 17.530 -46.627 1.00 85.62 839 CYS A CA 1
ATOM 6519 C C . CYS A 1 839 ? 10.066 16.699 -47.859 1.00 85.62 839 CYS A C 1
ATOM 6521 O O . CYS A 1 839 ? 10.498 16.986 -48.975 1.00 85.62 839 CYS A O 1
ATOM 6523 N N . GLU A 1 840 ? 9.160 15.742 -47.677 1.00 89.44 840 GLU A N 1
ATOM 6524 C CA . GLU A 1 840 ? 8.678 14.833 -48.717 1.00 89.44 840 GLU A CA 1
ATOM 6525 C C . GLU A 1 840 ? 7.770 15.581 -49.698 1.00 89.44 840 GLU A C 1
ATOM 6527 O O . GLU A 1 840 ? 7.899 15.427 -50.910 1.00 89.44 840 GLU A O 1
ATOM 6532 N N . LEU A 1 841 ? 6.898 16.466 -49.200 1.00 87.62 841 LEU A N 1
ATOM 6533 C CA . LEU A 1 841 ? 6.094 17.350 -50.049 1.00 87.62 841 LEU A CA 1
ATOM 6534 C C . LEU A 1 841 ? 6.961 18.355 -50.826 1.00 87.62 841 LEU A C 1
ATOM 6536 O O . LEU A 1 841 ? 6.667 18.636 -51.988 1.00 87.62 841 LEU A O 1
ATOM 6540 N N . LEU A 1 842 ? 8.058 18.849 -50.244 1.00 86.75 842 LEU A N 1
ATOM 6541 C CA . LEU A 1 842 ? 9.027 19.694 -50.947 1.00 86.75 842 LEU A CA 1
ATOM 6542 C C . LEU A 1 842 ? 9.785 18.909 -52.032 1.00 86.75 842 LEU A C 1
ATOM 6544 O O . LEU A 1 842 ? 9.941 19.403 -53.151 1.00 86.75 842 LEU A O 1
ATOM 6548 N N . ALA A 1 843 ? 10.198 17.671 -51.747 1.00 87.44 843 ALA A N 1
ATOM 6549 C CA . ALA A 1 843 ? 10.806 16.770 -52.726 1.00 87.44 843 ALA A CA 1
ATOM 6550 C C . ALA A 1 843 ? 9.840 16.441 -53.879 1.00 87.44 843 ALA A C 1
ATOM 6552 O O . ALA A 1 843 ? 10.219 16.542 -55.047 1.00 87.44 843 ALA A O 1
ATOM 6553 N N . LEU A 1 844 ? 8.572 16.139 -53.577 1.00 87.12 844 LEU A N 1
ATOM 6554 C CA . LEU A 1 844 ? 7.520 15.898 -54.570 1.00 87.12 844 LEU A CA 1
ATOM 6555 C C . LEU A 1 844 ? 7.202 17.146 -55.403 1.00 87.12 844 LEU A C 1
ATOM 6557 O O . LEU A 1 844 ? 7.046 17.037 -56.619 1.00 87.12 844 LEU A O 1
ATOM 6561 N N . SER A 1 845 ? 7.166 18.335 -54.794 1.00 87.38 845 SER A N 1
ATOM 6562 C CA . SER A 1 845 ? 6.991 19.599 -55.518 1.00 87.38 845 SER A CA 1
ATOM 6563 C C . SER A 1 845 ? 8.135 19.850 -56.508 1.00 87.38 845 SER A C 1
ATOM 6565 O O . SER A 1 845 ? 7.892 20.174 -57.673 1.00 87.38 845 SER A O 1
ATOM 6567 N N . ARG A 1 846 ? 9.387 19.618 -56.086 1.00 86.25 846 ARG A N 1
ATOM 6568 C CA . ARG A 1 846 ? 10.581 19.712 -56.945 1.00 86.25 846 ARG A CA 1
ATOM 6569 C C . ARG A 1 846 ? 10.557 18.687 -58.086 1.00 86.25 846 ARG A C 1
ATOM 6571 O O . ARG A 1 846 ? 10.853 19.051 -59.224 1.00 86.25 846 ARG A O 1
ATOM 6578 N N . LEU A 1 847 ? 10.165 17.444 -57.797 1.00 85.50 847 LEU A N 1
ATOM 6579 C CA . LEU A 1 847 ? 10.060 16.340 -58.759 1.00 85.50 847 LEU A CA 1
ATOM 6580 C C . LEU A 1 847 ? 9.001 16.621 -59.840 1.00 85.50 847 LEU A C 1
ATOM 6582 O O . LEU A 1 847 ? 9.297 16.565 -61.035 1.00 85.50 847 LEU A O 1
ATOM 6586 N N . LEU A 1 848 ? 7.786 16.986 -59.418 1.00 83.50 848 LEU A N 1
ATOM 6587 C CA . LEU A 1 848 ? 6.643 17.286 -60.292 1.00 83.50 848 LEU A CA 1
ATOM 6588 C C . LEU A 1 848 ? 6.700 18.696 -60.904 1.00 83.50 848 LEU A C 1
ATOM 6590 O O . LEU A 1 848 ? 5.929 19.003 -61.810 1.00 83.50 848 LEU A O 1
ATOM 6594 N N . LYS A 1 849 ? 7.615 19.549 -60.423 1.00 83.31 849 LYS A N 1
ATOM 6595 C CA . LYS A 1 849 ? 7.842 20.947 -60.840 1.00 83.31 849 LYS A CA 1
ATOM 6596 C C . LYS A 1 849 ? 6.620 21.862 -60.649 1.00 83.31 849 LYS A C 1
ATOM 6598 O O . LYS A 1 849 ? 6.543 22.913 -61.284 1.00 83.31 849 LYS A O 1
ATOM 6603 N N . ARG A 1 850 ? 5.709 21.479 -59.746 1.00 83.38 850 ARG A N 1
ATOM 6604 C CA . ARG A 1 850 ? 4.462 22.180 -59.393 1.00 83.38 850 ARG A CA 1
ATOM 6605 C C . ARG A 1 850 ? 4.448 22.523 -57.897 1.00 83.38 850 ARG A C 1
ATOM 6607 O O . ARG A 1 850 ? 4.799 21.651 -57.098 1.00 83.38 850 ARG A O 1
ATOM 6614 N N . PRO A 1 851 ? 4.005 23.726 -57.490 1.00 84.12 851 PRO A N 1
ATOM 6615 C CA . PRO A 1 851 ? 3.794 24.040 -56.078 1.00 84.12 851 PRO A CA 1
ATOM 6616 C C . PRO A 1 851 ? 2.668 23.174 -55.488 1.00 84.12 851 PRO A C 1
ATOM 6618 O O . PRO A 1 851 ? 1.703 22.831 -56.180 1.00 84.12 851 PRO A O 1
ATOM 6621 N N . ILE A 1 852 ? 2.775 22.820 -54.208 1.00 87.25 852 ILE A N 1
ATOM 6622 C CA . ILE A 1 852 ? 1.760 22.050 -53.472 1.00 87.25 852 ILE A CA 1
ATOM 6623 C C . ILE A 1 852 ? 1.174 22.933 -52.368 1.00 87.25 852 ILE A C 1
ATOM 6625 O O . ILE A 1 852 ? 1.913 23.465 -51.545 1.00 87.25 852 ILE A O 1
ATOM 6629 N N . LYS A 1 853 ? -0.153 23.084 -52.322 1.00 85.81 853 LYS A N 1
ATOM 6630 C CA . LYS A 1 853 ? -0.856 23.892 -51.318 1.00 85.81 853 LYS A CA 1
ATOM 6631 C C . LYS A 1 853 ? -1.660 22.996 -50.377 1.00 85.81 853 LYS A C 1
ATOM 6633 O O . LYS A 1 853 ? -2.597 22.320 -50.804 1.00 85.81 853 LYS A O 1
ATOM 6638 N N . VAL A 1 854 ? -1.285 22.993 -49.100 1.00 86.38 854 VAL A N 1
ATOM 6639 C CA . VAL A 1 854 ? -1.848 22.133 -48.052 1.00 86.38 854 VAL A CA 1
ATOM 6640 C C . VAL A 1 854 ? -2.784 22.940 -47.158 1.00 86.38 854 VAL A C 1
ATOM 6642 O O . VAL A 1 854 ? -2.375 23.905 -46.514 1.00 86.38 854 VAL A O 1
ATOM 6645 N N . PHE A 1 855 ? -4.041 22.518 -47.088 1.00 82.75 855 PHE A N 1
ATOM 6646 C CA . PHE A 1 855 ? -5.059 23.057 -46.193 1.00 82.75 855 PHE A CA 1
ATOM 6647 C C . PHE A 1 855 ? -5.121 22.190 -44.930 1.00 82.75 855 PHE A C 1
ATOM 6649 O O . PHE A 1 855 ? -5.342 20.981 -45.015 1.00 82.75 855 PHE A O 1
ATOM 6656 N N . GLN A 1 856 ? -4.931 22.813 -43.767 1.00 81.88 856 GLN A N 1
ATOM 6657 C CA . GLN A 1 856 ? -4.971 22.184 -42.445 1.00 81.88 856 GLN A CA 1
ATOM 6658 C C . GLN A 1 856 ? -5.790 23.076 -41.501 1.00 81.88 856 GLN A C 1
ATOM 6660 O O . GLN A 1 856 ? -5.701 24.302 -41.583 1.00 81.88 856 GLN A O 1
ATOM 6665 N N . VAL A 1 857 ? -6.567 22.466 -40.605 1.00 73.75 857 VAL A N 1
ATOM 6666 C CA . VAL A 1 857 ? -7.358 23.154 -39.574 1.00 73.75 857 VAL A CA 1
ATOM 6667 C C . VAL A 1 857 ? -6.986 22.578 -38.199 1.00 73.75 857 VAL A C 1
ATOM 6669 O O . VAL A 1 857 ? -6.897 21.359 -38.089 1.00 73.75 857 VAL A O 1
ATOM 6672 N N . PRO A 1 858 ? -6.771 23.407 -37.158 1.00 66.31 858 PRO A N 1
ATOM 6673 C CA . PRO A 1 858 ? -6.587 24.858 -37.220 1.00 66.31 858 PRO A CA 1
ATOM 6674 C C . PRO A 1 858 ? -5.273 25.225 -37.935 1.00 66.31 858 PRO A C 1
ATOM 6676 O O . PRO A 1 858 ? -4.247 24.571 -37.752 1.00 66.31 858 PRO A O 1
ATOM 6679 N N . GLY A 1 859 ? -5.298 26.278 -38.756 1.00 73.00 859 GLY A N 1
ATOM 6680 C CA . GLY A 1 859 ? -4.132 26.734 -39.517 1.00 73.00 859 GLY A CA 1
ATOM 6681 C C . GLY A 1 859 ? -4.487 27.681 -40.666 1.00 73.00 859 GLY A C 1
ATOM 6682 O O . GLY A 1 859 ? -5.658 27.897 -40.972 1.00 73.00 859 GLY A O 1
ATOM 6683 N N . GLN A 1 860 ? -3.462 28.245 -41.310 1.00 75.19 860 GLN A N 1
ATOM 6684 C CA . GLN A 1 860 ? -3.584 28.877 -42.629 1.00 75.19 860 GLN A CA 1
ATOM 6685 C C . GLN A 1 860 ? -3.036 27.924 -43.707 1.00 75.19 860 GLN A C 1
ATOM 6687 O O . GLN A 1 860 ? -2.101 27.176 -43.411 1.00 75.19 860 GLN A O 1
ATOM 6692 N N . PRO A 1 861 ? -3.564 27.936 -44.949 1.00 80.06 861 PRO A N 1
ATOM 6693 C CA . PRO A 1 861 ? -3.075 27.059 -46.010 1.00 80.06 861 PRO A CA 1
ATOM 6694 C C . PRO A 1 861 ? -1.608 27.338 -46.361 1.00 80.06 861 PRO A C 1
ATOM 6696 O O . PRO A 1 861 ? -1.273 28.432 -46.821 1.00 80.06 861 PRO A O 1
ATOM 6699 N N . GLN A 1 862 ? -0.744 26.341 -46.174 1.00 82.94 862 GLN A N 1
ATOM 6700 C CA . GLN A 1 862 ? 0.683 26.427 -46.490 1.00 82.94 862 GLN A CA 1
ATOM 6701 C C . GLN A 1 862 ? 0.917 26.136 -47.974 1.00 82.94 862 GLN A C 1
ATOM 6703 O O . GLN A 1 862 ? 0.249 25.278 -48.547 1.00 82.94 862 GLN A O 1
ATOM 6708 N N . GLU A 1 863 ? 1.866 26.828 -48.600 1.00 83.12 863 GLU A N 1
ATOM 6709 C CA . GLU A 1 863 ? 2.287 26.578 -49.983 1.00 83.12 863 GLU A CA 1
ATOM 6710 C C . GLU A 1 863 ? 3.758 26.147 -49.983 1.00 83.12 863 GLU A C 1
ATOM 6712 O O . GLU A 1 863 ? 4.583 26.753 -49.302 1.00 83.12 863 GLU A O 1
ATOM 6717 N N . ILE A 1 864 ? 4.052 25.045 -50.672 1.00 83.31 864 ILE A N 1
ATOM 6718 C CA . ILE A 1 864 ? 5.318 24.311 -50.608 1.00 83.31 864 ILE A CA 1
ATOM 6719 C C . ILE A 1 864 ? 5.896 24.216 -52.022 1.00 83.31 864 ILE A C 1
ATOM 6721 O O . ILE A 1 864 ? 5.248 23.679 -52.925 1.00 83.31 864 ILE A O 1
ATOM 6725 N N . GLY A 1 865 ? 7.128 24.707 -52.179 1.00 78.31 865 GLY A N 1
ATOM 6726 C CA . GLY A 1 865 ? 7.854 24.776 -53.450 1.00 78.31 865 GLY A CA 1
ATOM 6727 C C . GLY A 1 865 ? 7.499 25.994 -54.311 1.00 78.31 865 GLY A C 1
ATOM 6728 O O . GLY A 1 865 ? 6.418 26.569 -54.200 1.00 78.31 865 GLY A O 1
ATOM 6729 N N . ASP A 1 866 ? 8.436 26.401 -55.169 1.00 73.00 866 ASP A N 1
ATOM 6730 C CA . ASP A 1 866 ? 8.318 27.630 -55.959 1.00 73.00 866 ASP A CA 1
ATOM 6731 C C . ASP A 1 866 ? 7.332 27.492 -57.128 1.00 73.00 866 ASP A C 1
ATOM 6733 O O . ASP A 1 866 ? 7.430 26.580 -57.957 1.00 73.00 866 ASP A O 1
ATOM 6737 N N . ALA A 1 867 ? 6.419 28.456 -57.253 1.00 59.31 867 ALA A N 1
ATOM 6738 C CA . ALA A 1 867 ? 5.533 28.562 -58.405 1.00 59.31 867 ALA A CA 1
ATOM 6739 C C . ALA A 1 867 ? 6.319 28.968 -59.665 1.00 59.31 867 ALA A C 1
ATOM 6741 O O . ALA A 1 867 ? 6.861 30.070 -59.749 1.00 59.31 867 ALA A O 1
ATOM 6742 N N . LYS A 1 868 ? 6.352 28.085 -60.670 1.00 57.44 868 LYS A N 1
ATOM 6743 C CA . LYS A 1 868 ? 6.868 28.392 -62.013 1.00 57.44 868 LYS A CA 1
ATOM 6744 C C . LYS A 1 868 ? 5.732 28.847 -62.922 1.00 57.44 868 LYS A C 1
ATOM 6746 O O . LYS A 1 868 ? 4.637 28.282 -62.874 1.00 57.44 868 LYS A O 1
ATOM 6751 N N . ASP A 1 869 ? 6.006 29.862 -63.740 1.00 51.66 869 ASP A N 1
ATOM 6752 C CA . ASP A 1 869 ? 4.997 30.581 -64.520 1.00 51.66 869 ASP A CA 1
ATOM 6753 C C . ASP A 1 869 ? 4.062 29.650 -65.311 1.00 51.66 869 ASP A C 1
ATOM 6755 O O . ASP A 1 869 ? 4.487 28.878 -66.172 1.00 51.66 869 ASP A O 1
ATOM 6759 N N . GLY A 1 870 ? 2.760 29.757 -65.028 1.00 59.09 870 GLY A N 1
ATOM 6760 C CA . GLY A 1 870 ? 1.692 29.108 -65.792 1.00 59.09 870 GLY A CA 1
ATOM 6761 C C . GLY A 1 870 ? 1.221 27.729 -65.310 1.00 59.09 870 GLY A C 1
ATOM 6762 O O . GLY A 1 870 ? 0.303 27.191 -65.927 1.00 59.09 870 GLY A O 1
ATOM 6763 N N . GLN A 1 871 ? 1.772 27.151 -64.234 1.00 61.81 871 GLN A N 1
ATOM 6764 C CA . GLN A 1 871 ? 1.297 25.860 -63.700 1.00 61.81 871 GLN A CA 1
ATOM 6765 C C . GLN A 1 871 ? 0.402 26.015 -62.461 1.00 61.81 871 GLN A C 1
ATOM 6767 O O . GLN A 1 871 ? 0.694 26.797 -61.560 1.00 61.81 871 GLN A O 1
ATOM 6772 N N . SER A 1 872 ? -0.692 25.247 -62.398 1.00 71.06 872 SER A N 1
ATOM 6773 C CA . SER A 1 872 ? -1.621 25.269 -61.262 1.00 71.06 872 SER A CA 1
ATOM 6774 C C . SER A 1 872 ? -1.100 24.444 -60.072 1.00 71.06 872 SER A C 1
ATOM 6776 O O . SER A 1 872 ? -0.573 23.339 -60.279 1.00 71.06 872 SER A O 1
ATOM 6778 N N . PRO A 1 873 ? -1.269 24.926 -58.825 1.00 79.06 873 PRO A N 1
ATOM 6779 C CA . PRO A 1 873 ? -0.847 24.198 -57.634 1.00 79.06 873 PRO A CA 1
ATOM 6780 C C . PRO A 1 873 ? -1.629 22.894 -57.443 1.00 79.06 873 PRO A C 1
ATOM 6782 O O . PRO A 1 873 ? -2.804 22.791 -57.796 1.00 79.06 873 PRO A O 1
ATOM 6785 N N . ILE A 1 874 ? -0.973 21.902 -56.845 1.00 83.25 874 ILE A N 1
ATOM 6786 C CA . ILE A 1 874 ? -1.608 20.673 -56.355 1.00 83.25 874 ILE A CA 1
ATOM 6787 C C . ILE A 1 874 ? -2.272 20.996 -55.013 1.00 83.25 874 ILE A C 1
ATOM 6789 O O . ILE A 1 874 ? -1.598 21.457 -54.095 1.00 83.25 874 ILE A O 1
ATOM 6793 N N . LEU A 1 875 ? -3.584 20.782 -54.893 1.00 83.75 875 LEU A N 1
ATOM 6794 C CA . LEU A 1 875 ? -4.354 21.159 -53.704 1.00 83.75 875 LEU A CA 1
ATOM 6795 C C . LEU A 1 875 ? -4.637 19.933 -52.825 1.00 83.75 875 LEU A C 1
ATOM 6797 O O . LEU A 1 875 ? -5.339 19.007 -53.237 1.00 83.75 875 LEU A O 1
ATOM 6801 N N . LEU A 1 876 ? -4.106 19.941 -51.601 1.00 83.44 876 LEU A N 1
ATOM 6802 C CA . LEU A 1 876 ? -4.233 18.849 -50.634 1.00 83.44 876 LEU A CA 1
ATOM 6803 C C . LEU A 1 876 ? -4.923 19.319 -49.350 1.00 83.44 876 LEU A C 1
ATOM 6805 O O . LEU A 1 876 ? -4.687 20.426 -48.869 1.00 83.44 876 LEU A O 1
ATOM 6809 N N . ARG A 1 877 ? -5.710 18.435 -48.740 1.00 80.75 877 ARG A N 1
ATOM 6810 C CA . ARG A 1 877 ? -6.120 18.516 -47.334 1.00 80.75 877 ARG A CA 1
ATOM 6811 C C . ARG A 1 877 ? -5.169 17.670 -46.490 1.00 80.75 877 ARG A C 1
ATOM 6813 O O . ARG A 1 877 ? -4.891 16.538 -46.879 1.00 80.75 877 ARG A O 1
ATOM 6820 N N . ARG A 1 878 ? -4.782 18.162 -45.310 1.00 78.38 878 ARG A N 1
ATOM 6821 C CA . ARG A 1 878 ? -4.242 17.355 -44.204 1.00 78.38 878 ARG A CA 1
ATOM 6822 C C . ARG A 1 878 ? -5.241 17.330 -43.041 1.00 78.38 878 ARG A C 1
ATOM 6824 O O . ARG A 1 878 ? -5.767 18.374 -42.660 1.00 78.38 878 ARG A O 1
ATOM 6831 N N . TRP A 1 879 ? -5.508 16.147 -42.504 1.00 67.50 879 TRP A N 1
ATOM 6832 C CA . TRP A 1 879 ? -6.371 15.896 -41.343 1.00 67.50 879 TRP A CA 1
ATOM 6833 C C . TRP A 1 879 ? -5.475 15.718 -40.108 1.00 67.50 879 TRP A C 1
ATOM 6835 O O . TRP A 1 879 ? -4.453 15.034 -40.204 1.00 67.50 879 TRP A O 1
ATOM 6845 N N . VAL A 1 880 ? -5.785 16.345 -38.966 1.00 59.78 880 VAL A N 1
ATOM 6846 C CA . VAL A 1 880 ? -4.822 16.396 -37.846 1.00 59.78 880 VAL A CA 1
ATOM 6847 C C . VAL A 1 880 ? -4.956 15.182 -36.926 1.00 59.78 880 VAL A C 1
ATOM 6849 O O . VAL A 1 880 ? -3.945 14.569 -36.603 1.00 59.78 880 VAL A O 1
ATOM 6852 N N . GLY A 1 881 ? -6.179 14.782 -36.563 1.00 54.50 881 GLY A N 1
ATOM 6853 C CA . GLY A 1 881 ? -6.428 13.630 -35.675 1.00 54.50 881 GLY A CA 1
ATOM 6854 C C . GLY A 1 881 ? -6.196 12.222 -36.264 1.00 54.50 881 GLY A C 1
ATOM 6855 O O . GLY A 1 881 ? -6.143 11.263 -35.506 1.00 54.50 881 GLY A O 1
ATOM 6856 N N . GLU A 1 882 ? -6.048 12.085 -37.585 1.00 56.84 882 GLU A N 1
ATOM 6857 C CA . GLU A 1 882 ? -5.815 10.813 -38.307 1.00 56.84 882 GLU A CA 1
ATOM 6858 C C . GLU A 1 882 ? -4.504 10.827 -39.117 1.00 56.84 882 GLU A C 1
ATOM 6860 O O . GLU A 1 882 ? -4.141 9.828 -39.736 1.00 56.84 882 GLU A O 1
ATOM 6865 N N . LEU A 1 883 ? -3.808 11.973 -39.166 1.00 59.69 883 LEU A N 1
ATOM 6866 C CA . LEU A 1 883 ? -2.626 12.245 -40.004 1.00 59.69 883 LEU A CA 1
ATOM 6867 C C . LEU A 1 883 ? -2.852 12.123 -41.532 1.00 59.69 883 LEU A C 1
ATOM 6869 O O . LEU A 1 883 ? -1.911 12.288 -42.312 1.00 59.69 883 LEU A O 1
ATOM 6873 N N . THR A 1 884 ? -4.082 11.852 -41.981 1.00 64.50 884 THR A N 1
ATOM 6874 C CA . THR A 1 884 ? -4.436 11.523 -43.371 1.00 64.50 884 THR A CA 1
ATOM 6875 C C . THR A 1 884 ? -4.349 12.712 -44.334 1.00 64.50 884 THR A C 1
ATOM 6877 O O . THR A 1 884 ? -4.592 13.868 -43.982 1.00 64.50 884 THR A O 1
ATOM 6880 N N . PHE A 1 885 ? -4.031 12.412 -45.599 1.00 70.50 885 PHE A N 1
ATOM 6881 C CA . PHE A 1 885 ? -4.089 13.363 -46.712 1.00 70.50 885 PHE A CA 1
ATOM 6882 C C . PHE A 1 885 ? -5.233 13.021 -47.674 1.00 70.50 885 PHE A C 1
ATOM 6884 O O . PHE A 1 885 ? -5.455 11.853 -47.991 1.00 70.50 885 PHE A O 1
ATOM 6891 N N . CYS A 1 886 ? -5.933 14.045 -48.165 1.00 74.50 886 CYS A N 1
ATOM 6892 C CA . CYS A 1 886 ? -7.017 13.940 -49.150 1.00 74.50 886 CYS A CA 1
ATOM 6893 C C . CYS A 1 886 ? -6.867 14.999 -50.255 1.00 74.50 886 CYS A C 1
ATOM 6895 O O . CYS A 1 886 ? -6.141 15.980 -50.093 1.00 74.50 886 CYS A O 1
ATOM 6897 N N . ILE A 1 887 ? -7.560 14.812 -51.379 1.00 77.31 887 ILE A N 1
ATOM 6898 C CA . ILE A 1 887 ? -7.465 15.695 -52.555 1.00 77.31 887 ILE A CA 1
ATOM 6899 C C . ILE A 1 887 ? -8.512 16.807 -52.447 1.00 77.31 887 ILE A C 1
ATOM 6901 O O . ILE A 1 887 ? -9.631 16.558 -51.993 1.00 77.31 887 ILE A O 1
ATOM 6905 N N . LEU A 1 888 ? -8.176 18.013 -52.910 1.00 72.12 888 LEU A N 1
ATOM 6906 C CA . LEU A 1 888 ? -9.128 19.105 -53.107 1.00 72.12 888 LEU A CA 1
ATOM 6907 C C . LEU A 1 888 ? -9.321 19.364 -54.605 1.00 72.12 888 LEU A C 1
ATOM 6909 O O . LEU A 1 888 ? -8.378 19.732 -55.303 1.00 72.12 888 LEU A O 1
ATOM 6913 N N . ALA A 1 889 ? -10.546 19.183 -55.096 1.00 66.56 889 ALA A N 1
ATOM 6914 C CA . ALA A 1 889 ? -10.897 19.330 -56.509 1.00 66.56 889 ALA A CA 1
ATOM 6915 C C . ALA A 1 889 ? -12.035 20.342 -56.701 1.00 66.56 889 ALA A C 1
ATOM 6917 O O . ALA A 1 889 ? -12.853 20.540 -55.804 1.00 66.56 889 ALA A O 1
ATOM 6918 N N . THR A 1 890 ? -12.115 20.973 -57.874 1.00 57.06 890 THR A N 1
ATOM 6919 C CA . THR A 1 890 ? -13.307 21.733 -58.281 1.00 57.06 890 THR A CA 1
ATOM 6920 C C . THR A 1 890 ? -14.416 20.774 -58.724 1.00 57.06 890 THR A C 1
ATOM 6922 O O . THR A 1 890 ? -14.153 19.668 -59.193 1.00 57.06 890 THR A O 1
ATOM 6925 N N . SER A 1 891 ? -15.677 21.180 -58.576 1.00 46.12 891 SER A N 1
ATOM 6926 C CA . SER A 1 891 ? -16.862 20.307 -58.658 1.00 46.12 891 SER A CA 1
ATOM 6927 C C . SER A 1 891 ? -17.281 19.836 -60.069 1.00 46.12 891 SER A C 1
ATOM 6929 O O . SER A 1 891 ? -18.458 19.562 -60.309 1.00 46.12 891 SER A O 1
ATOM 6931 N N . VAL A 1 892 ? -16.344 19.718 -61.016 1.00 40.59 892 VAL A N 1
ATOM 6932 C CA . VAL A 1 892 ? -16.607 19.320 -62.412 1.00 40.59 892 VAL A CA 1
ATOM 6933 C C . VAL A 1 892 ? -16.103 17.896 -62.670 1.00 40.59 892 VAL A C 1
ATOM 6935 O O . VAL A 1 892 ? -14.937 17.685 -62.992 1.00 40.59 892 VAL A O 1
ATOM 6938 N N . LEU A 1 893 ? -16.999 16.910 -62.553 1.00 33.44 893 LEU A N 1
ATOM 6939 C CA . LEU A 1 893 ? -16.715 15.508 -62.888 1.00 33.44 893 LEU A CA 1
ATOM 6940 C C . LEU A 1 893 ? -16.653 15.287 -64.416 1.00 33.44 893 LEU A C 1
ATOM 6942 O O . LEU A 1 893 ? -17.628 15.601 -65.107 1.00 33.44 893 LEU A O 1
ATOM 6946 N N . PRO A 1 894 ? -15.581 14.679 -64.960 1.00 33.84 894 PRO A N 1
ATOM 6947 C CA . PRO A 1 894 ? -15.504 14.307 -66.370 1.00 33.84 894 PRO A CA 1
ATOM 6948 C C . PRO A 1 894 ? -16.164 12.940 -66.647 1.00 33.84 894 PRO A C 1
ATOM 6950 O O . PRO A 1 894 ? -15.496 11.919 -66.772 1.00 33.84 894 PRO A O 1
ATOM 6953 N N . GLY A 1 895 ? -17.487 12.940 -66.825 1.00 32.44 895 GLY A N 1
ATOM 6954 C CA . GLY A 1 895 ? -18.229 11.837 -67.458 1.00 32.44 895 GLY A CA 1
ATOM 6955 C C . GLY A 1 895 ? -18.558 10.611 -66.580 1.00 32.44 895 GLY A C 1
ATOM 6956 O O . GLY A 1 895 ? -18.166 10.535 -65.416 1.00 32.44 895 GLY A O 1
ATOM 6957 N N . PRO A 1 896 ? -19.346 9.655 -67.117 1.00 31.75 896 PRO A N 1
ATOM 6958 C CA . PRO A 1 896 ? -19.754 8.451 -66.399 1.00 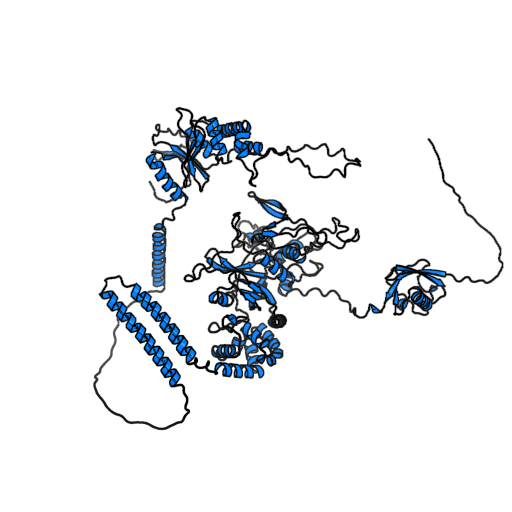31.75 896 PRO A CA 1
ATOM 6959 C C . PRO A 1 896 ? -18.670 7.365 -66.454 1.00 31.75 896 PRO A C 1
ATOM 6961 O O . PRO A 1 896 ? -18.292 6.906 -67.532 1.00 31.75 896 PRO A O 1
ATOM 6964 N N . VAL A 1 897 ? -18.222 6.897 -65.288 1.00 30.69 897 VAL A N 1
ATOM 6965 C CA . VAL A 1 897 ? -17.338 5.727 -65.189 1.00 30.69 897 VAL A CA 1
ATOM 6966 C C . VAL A 1 897 ? -18.136 4.463 -65.516 1.00 30.69 897 VAL A C 1
ATOM 6968 O O . VAL A 1 897 ? -19.045 4.083 -64.777 1.00 30.69 897 VAL A O 1
ATOM 6971 N N . LEU A 1 898 ? -17.786 3.797 -66.618 1.00 28.11 898 LEU A N 1
ATOM 6972 C CA . LEU A 1 898 ? -18.243 2.438 -66.902 1.00 28.11 898 LEU A CA 1
ATOM 6973 C C . LEU A 1 898 ? -17.553 1.471 -65.936 1.00 28.11 898 LEU A C 1
ATOM 6975 O O . LEU A 1 898 ? -16.334 1.324 -65.963 1.00 28.11 898 LEU A O 1
ATOM 6979 N N . ILE A 1 899 ? -18.340 0.809 -65.091 1.00 32.12 899 ILE A N 1
ATOM 6980 C CA . ILE A 1 899 ? -17.859 -0.286 -64.248 1.00 32.12 899 ILE A CA 1
ATOM 6981 C C . ILE A 1 899 ? -17.917 -1.564 -65.087 1.00 32.12 899 ILE A C 1
ATOM 6983 O O . ILE A 1 899 ? -19.002 -2.103 -65.317 1.00 32.12 899 ILE A O 1
ATOM 6987 N N . GLU A 1 900 ? -16.765 -2.054 -65.543 1.00 28.61 900 GLU A N 1
ATOM 6988 C CA . GLU A 1 900 ? -16.674 -3.420 -66.061 1.00 28.61 900 GLU A CA 1
ATOM 6989 C C . GLU A 1 900 ? -16.858 -4.412 -64.904 1.00 28.61 900 GLU A C 1
ATOM 6991 O O . GLU A 1 900 ? -16.196 -4.322 -63.869 1.00 28.61 900 GLU A O 1
ATOM 6996 N N . ILE A 1 901 ? -17.794 -5.347 -65.068 1.00 35.47 901 ILE A N 1
ATOM 6997 C CA . ILE A 1 901 ? -18.100 -6.389 -64.084 1.00 35.47 901 ILE A CA 1
ATOM 6998 C C . ILE A 1 901 ? -17.593 -7.714 -64.647 1.00 35.47 901 ILE A C 1
ATOM 7000 O O . ILE A 1 901 ? -18.064 -8.159 -65.696 1.00 35.47 901 ILE A O 1
ATOM 7004 N N . GLU A 1 902 ? -16.668 -8.374 -63.946 1.00 33.62 902 GLU A N 1
ATOM 7005 C CA . GLU A 1 902 ? -16.264 -9.733 -64.310 1.00 33.62 902 GLU A CA 1
ATOM 7006 C C . GLU A 1 902 ? -17.472 -10.683 -64.282 1.00 33.62 902 GLU A C 1
ATOM 7008 O O . GLU A 1 902 ? -18.179 -10.811 -63.275 1.00 33.62 902 GLU A O 1
ATOM 7013 N N . MET A 1 903 ? -17.671 -11.421 -65.379 1.00 38.84 903 MET A N 1
ATOM 7014 C CA . MET A 1 903 ? -18.798 -12.353 -65.537 1.00 38.84 903 MET A CA 1
ATOM 7015 C C . MET A 1 903 ? -18.770 -13.559 -64.576 1.00 38.84 903 MET A C 1
ATOM 7017 O O . MET A 1 903 ? -19.708 -14.352 -64.563 1.00 38.84 903 MET A O 1
ATOM 7021 N N . SER A 1 904 ? -17.730 -13.687 -63.749 1.00 44.25 904 SER A N 1
ATOM 7022 C CA . SER A 1 904 ? -17.572 -14.694 -62.691 1.00 44.25 904 SER A CA 1
ATOM 7023 C C . SER A 1 904 ? -18.586 -14.562 -61.540 1.00 44.25 904 SER A C 1
ATOM 7025 O O . SER A 1 904 ? -18.790 -15.518 -60.795 1.00 44.25 904 SER A O 1
ATOM 7027 N N . SER A 1 905 ? -19.228 -13.396 -61.394 1.00 44.84 905 SER A N 1
ATOM 7028 C CA . SER A 1 905 ? -20.031 -13.000 -60.221 1.00 44.84 905 SER A CA 1
ATOM 7029 C C . SER A 1 905 ? -21.554 -12.928 -60.453 1.00 44.84 905 SER A C 1
ATOM 7031 O O . SER A 1 905 ? -22.306 -12.492 -59.574 1.00 44.84 905 SER A O 1
ATOM 7033 N N . VAL A 1 906 ? -22.026 -13.355 -61.631 1.00 45.91 906 VAL A N 1
ATOM 7034 C CA . VAL A 1 906 ? -23.428 -13.229 -62.067 1.00 45.91 906 VAL A CA 1
ATOM 7035 C C . VAL A 1 906 ? -24.148 -14.578 -62.003 1.00 45.91 906 VAL A C 1
ATOM 7037 O O . VAL A 1 906 ? -23.783 -15.514 -62.710 1.00 45.91 906 VAL A O 1
ATOM 7040 N N . PHE A 1 907 ? -25.223 -14.670 -61.214 1.00 47.91 907 PHE A N 1
ATOM 7041 C CA . PHE A 1 907 ? -26.086 -15.855 -61.149 1.00 47.91 907 PHE A CA 1
ATOM 7042 C C . PHE A 1 907 ? -27.507 -15.544 -61.637 1.00 47.91 907 PHE A C 1
ATOM 7044 O O . PHE A 1 907 ? -28.132 -14.560 -61.236 1.00 47.91 907 PHE A O 1
ATOM 7051 N N . VAL A 1 908 ? -28.044 -16.418 -62.492 1.00 49.78 908 VAL A N 1
ATOM 7052 C CA . VAL A 1 908 ? -29.401 -16.309 -63.050 1.00 49.78 908 VAL A CA 1
ATOM 7053 C C . VAL A 1 908 ? -30.243 -17.473 -62.538 1.00 49.78 908 VAL A C 1
ATOM 7055 O O . VAL A 1 908 ? -29.907 -18.634 -62.764 1.00 49.78 908 VAL A O 1
ATOM 7058 N N . SER A 1 909 ? -31.346 -17.174 -61.848 1.00 39.56 909 SER A N 1
ATOM 7059 C CA . SER A 1 909 ? -32.259 -18.206 -61.340 1.00 39.56 909 SER A CA 1
ATOM 7060 C C . SER A 1 909 ? -33.222 -18.681 -62.440 1.00 39.56 909 SER A C 1
ATOM 7062 O O . SER A 1 909 ? -33.978 -17.852 -62.961 1.00 39.56 909 SER A O 1
ATOM 7064 N N . PRO A 1 910 ? -33.291 -19.992 -62.761 1.00 46.53 910 PRO A N 1
ATOM 7065 C CA . PRO A 1 910 ? -34.164 -20.512 -63.822 1.00 46.53 910 PRO A CA 1
ATOM 7066 C C . PRO A 1 910 ? -35.673 -20.333 -63.589 1.00 46.53 910 PRO A C 1
ATOM 7068 O O . PRO A 1 910 ? -36.457 -20.596 -64.497 1.00 46.53 910 PRO A O 1
ATOM 7071 N N . LEU A 1 911 ? -36.097 -19.938 -62.381 1.00 47.69 911 LEU A N 1
ATOM 7072 C CA . LEU A 1 911 ? -37.505 -19.941 -61.956 1.00 47.69 911 LEU A CA 1
ATOM 7073 C C . LEU A 1 911 ? -38.100 -18.553 -61.668 1.00 47.69 911 LEU A C 1
ATOM 7075 O O . LEU A 1 911 ? -39.296 -18.461 -61.403 1.00 47.69 911 LEU A O 1
ATOM 7079 N N . SER A 1 912 ? -37.309 -17.474 -61.705 1.00 52.69 912 SER A N 1
ATOM 7080 C CA . SER A 1 912 ? -37.791 -16.117 -61.371 1.00 52.69 912 SER A CA 1
ATOM 7081 C C . SER A 1 912 ? -37.422 -15.023 -62.376 1.00 52.69 912 SER A C 1
ATOM 7083 O O . SER A 1 912 ? -37.862 -13.886 -62.212 1.00 52.69 912 SER A O 1
ATOM 7085 N N . ASN A 1 913 ? -36.648 -15.354 -63.417 1.00 41.69 913 ASN A N 1
ATOM 7086 C CA . ASN A 1 913 ? -36.258 -14.452 -64.510 1.00 41.69 913 ASN A CA 1
ATOM 7087 C C . ASN A 1 913 ? -35.662 -13.103 -64.039 1.00 41.69 913 ASN A C 1
ATOM 7089 O O . ASN A 1 913 ? -35.883 -12.056 -64.646 1.00 41.69 913 ASN A O 1
ATOM 7093 N N . ARG A 1 914 ? -34.914 -13.136 -62.927 1.00 38.38 914 ARG A N 1
ATOM 7094 C CA . ARG A 1 914 ? -34.122 -12.021 -62.390 1.00 38.38 914 ARG A CA 1
ATOM 7095 C C . ARG A 1 914 ? -32.645 -12.406 -62.357 1.00 38.38 914 ARG A C 1
ATOM 7097 O O . ARG A 1 914 ? -32.304 -13.547 -62.040 1.00 38.38 914 ARG A O 1
ATOM 7104 N N . ILE A 1 915 ? -31.790 -11.435 -62.659 1.00 43.75 915 ILE A N 1
ATOM 7105 C CA . ILE A 1 915 ? -30.332 -11.541 -62.560 1.00 43.75 915 ILE A CA 1
ATOM 7106 C C . ILE A 1 915 ? -29.923 -11.093 -61.153 1.00 43.75 915 ILE A C 1
ATOM 7108 O O . ILE A 1 915 ? -30.416 -10.070 -60.676 1.00 43.75 915 ILE A O 1
ATOM 7112 N N . ILE A 1 916 ? -29.036 -11.841 -60.497 1.00 50.50 916 ILE A N 1
ATOM 7113 C CA . ILE A 1 916 ? -28.421 -11.459 -59.222 1.00 50.50 916 ILE A CA 1
ATOM 7114 C C . ILE A 1 916 ? -26.914 -11.319 -59.454 1.00 50.50 916 ILE A C 1
ATOM 7116 O O . ILE A 1 916 ? -26.275 -12.228 -59.984 1.00 50.50 916 ILE A O 1
ATOM 7120 N N . VAL A 1 917 ? -26.360 -10.171 -59.067 1.00 40.12 917 VAL A N 1
ATOM 7121 C CA . VAL A 1 917 ? -24.930 -9.850 -59.172 1.00 40.12 917 VAL A CA 1
ATOM 7122 C C . VAL A 1 917 ? -24.396 -9.635 -57.763 1.00 40.12 917 VAL A C 1
ATOM 7124 O O . VAL A 1 917 ? -24.918 -8.791 -57.035 1.00 40.12 917 VAL A O 1
ATOM 7127 N N . PHE A 1 918 ? -23.373 -10.391 -57.366 1.00 40.53 918 PHE A N 1
ATOM 7128 C CA . PHE A 1 918 ? -22.727 -10.209 -56.065 1.00 40.53 918 PHE A CA 1
ATOM 7129 C C . PHE A 1 918 ? -21.569 -9.216 -56.176 1.00 40.53 918 PHE A C 1
ATOM 7131 O O . PHE A 1 918 ? -20.489 -9.557 -56.652 1.00 40.53 918 PHE A O 1
ATOM 7138 N N . ILE A 1 919 ? -21.789 -7.989 -55.698 1.00 37.31 919 ILE A N 1
ATOM 7139 C CA . ILE A 1 919 ? -20.733 -6.984 -55.535 1.00 37.31 919 ILE A CA 1
ATOM 7140 C C . ILE A 1 919 ? -20.079 -7.200 -54.157 1.00 37.31 919 ILE A C 1
ATOM 7142 O O . ILE A 1 919 ? -20.783 -7.115 -53.150 1.00 37.31 919 ILE A O 1
ATOM 7146 N N . PRO A 1 920 ? -18.762 -7.472 -54.062 1.00 31.92 920 PRO A N 1
ATOM 7147 C CA . PRO A 1 920 ? -18.086 -7.698 -52.785 1.00 31.92 920 PRO A CA 1
ATOM 7148 C C . PRO A 1 920 ? -17.815 -6.376 -52.041 1.00 31.92 920 PRO A C 1
ATOM 7150 O O . PRO A 1 920 ? -16.704 -5.842 -52.041 1.00 31.92 920 PRO A O 1
ATOM 7153 N N . THR A 1 921 ? -18.834 -5.832 -51.377 1.00 32.56 921 THR A N 1
ATOM 7154 C CA . THR A 1 921 ? -18.714 -4.647 -50.518 1.00 32.56 921 THR A CA 1
ATOM 7155 C C . THR A 1 921 ? -17.996 -4.972 -49.208 1.00 32.56 921 THR A C 1
ATOM 7157 O O . THR A 1 921 ? -18.574 -5.543 -48.287 1.00 32.56 921 THR A O 1
ATOM 7160 N N . ARG A 1 922 ? -16.742 -4.521 -49.073 1.00 30.34 922 ARG A N 1
ATOM 7161 C CA . ARG A 1 922 ? -16.037 -4.443 -47.778 1.00 30.34 922 ARG A CA 1
ATOM 7162 C C . ARG A 1 922 ? -15.847 -2.989 -47.328 1.00 30.34 922 ARG A C 1
ATOM 7164 O O . ARG A 1 922 ? -14.737 -2.540 -47.064 1.00 30.34 922 ARG A O 1
ATOM 7171 N N . LEU A 1 923 ? -16.966 -2.265 -47.270 1.00 28.70 923 LEU A N 1
ATOM 7172 C CA . LEU A 1 923 ? -17.106 -0.934 -46.674 1.00 28.70 923 LEU A CA 1
ATOM 7173 C C . LEU A 1 923 ? -17.923 -1.077 -45.386 1.00 28.70 923 LEU A C 1
ATOM 7175 O O . LEU A 1 923 ? -19.139 -1.236 -45.440 1.00 28.70 923 LEU A O 1
ATOM 7179 N N . ALA A 1 924 ? -17.248 -1.059 -44.237 1.00 26.20 924 ALA A N 1
ATOM 7180 C CA . ALA A 1 924 ? -17.881 -1.222 -42.932 1.00 26.20 924 ALA A CA 1
ATOM 7181 C C . ALA A 1 924 ? -18.440 0.115 -42.408 1.00 26.20 924 ALA A C 1
ATOM 7183 O O . ALA A 1 924 ? -17.885 0.714 -41.491 1.00 26.20 924 ALA A O 1
ATOM 7184 N N . LEU A 1 925 ? -19.547 0.576 -42.995 1.00 28.81 925 LEU A N 1
ATOM 7185 C CA . LEU A 1 925 ? -20.457 1.499 -42.312 1.00 28.81 925 LEU A CA 1
ATOM 7186 C C . LEU A 1 925 ? -21.424 0.675 -41.452 1.00 28.81 925 LEU A C 1
ATOM 7188 O O . LEU A 1 925 ? -21.935 -0.347 -41.906 1.00 28.81 925 LEU A O 1
ATOM 7192 N N . GLY A 1 926 ? -21.645 1.101 -40.207 1.00 26.00 926 GLY A N 1
ATOM 7193 C CA . GLY A 1 926 ? -22.473 0.365 -39.248 1.00 26.00 926 GLY A CA 1
ATOM 7194 C C . GLY A 1 926 ? -23.940 0.269 -39.677 1.00 26.00 926 GLY A C 1
ATOM 7195 O O . GLY A 1 926 ? -24.535 1.250 -40.123 1.00 26.00 926 GLY A O 1
ATOM 7196 N N . GLU A 1 927 ? -24.536 -0.912 -39.518 1.00 29.73 927 GLU A N 1
ATOM 7197 C CA . GLU A 1 927 ? -25.917 -1.173 -39.927 1.00 29.73 927 GLU A CA 1
ATOM 7198 C C . GLU A 1 927 ? -26.934 -0.389 -39.078 1.00 29.73 927 GLU A C 1
ATOM 7200 O O . GLU A 1 927 ? -27.181 -0.709 -37.914 1.00 29.73 927 GLU A O 1
ATOM 7205 N N . LYS A 1 928 ? -27.640 0.568 -39.694 1.00 28.83 928 LYS A N 1
ATOM 7206 C CA . LYS A 1 928 ? -29.035 0.848 -39.323 1.00 28.83 928 LYS A CA 1
ATOM 7207 C C . LYS A 1 928 ? -29.936 0.088 -40.293 1.00 28.83 928 LYS A C 1
ATOM 7209 O O . LYS A 1 928 ? -29.969 0.396 -41.480 1.00 28.83 928 LYS A O 1
ATOM 7214 N N . ASN A 1 929 ? -30.665 -0.904 -39.782 1.00 33.75 929 ASN A N 1
ATOM 7215 C CA . ASN A 1 929 ? -31.608 -1.695 -40.572 1.00 33.75 929 ASN A CA 1
ATOM 7216 C C . ASN A 1 929 ? -32.775 -0.822 -41.073 1.00 33.75 929 ASN A C 1
ATOM 7218 O O . ASN A 1 929 ? -33.707 -0.526 -40.327 1.00 33.75 929 ASN A O 1
ATOM 7222 N N . GLY A 1 930 ? -32.722 -0.433 -42.347 1.00 28.58 930 GLY A N 1
ATOM 7223 C CA . GLY A 1 930 ? -33.778 0.280 -43.064 1.00 28.58 930 GLY A CA 1
ATOM 7224 C C . GLY A 1 930 ? -33.650 0.006 -44.560 1.00 28.58 930 GLY A C 1
ATOM 7225 O O . GLY A 1 930 ? -32.628 0.327 -45.157 1.00 28.58 930 GLY A O 1
ATOM 7226 N N . ALA A 1 931 ? -34.656 -0.641 -45.149 1.00 29.88 931 ALA A N 1
ATOM 7227 C CA . ALA A 1 931 ? -34.592 -1.121 -46.528 1.00 29.88 931 ALA A CA 1
ATOM 7228 C C . ALA A 1 931 ? -34.949 -0.037 -47.559 1.00 29.88 931 ALA A C 1
ATOM 7230 O O . ALA A 1 931 ? -35.896 0.727 -47.352 1.00 29.88 931 ALA A O 1
ATOM 7231 N N . ILE A 1 932 ? -34.236 -0.057 -48.690 1.00 30.36 932 ILE A N 1
ATOM 7232 C CA . ILE A 1 932 ? -34.581 0.572 -49.976 1.00 30.36 932 ILE A CA 1
ATOM 7233 C C . ILE A 1 932 ? -34.285 -0.461 -51.070 1.00 30.36 932 ILE A C 1
ATOM 7235 O O . ILE A 1 932 ? -33.183 -1.050 -51.007 1.00 30.36 932 ILE A O 1
#

Organism: Monosiga brevicollis (NCBI:txid81824)

Foldseek 3Di:
DDDDDDDDDDDDDDDDDDDDDDDDDPDFDKAWEWEQEPVGIDIDIDGQFDWQLVVVVSCCVVVVDPADKFKAFPVRDTPCVPAHGGDGNPVDPDHRYGYIYIDGCVVPDPDPPPPCPPPQDDADPLCVVLVVDQLFAFADQDPPPHPDDPPDDDPRGPTHGLPDCCCQVVDVVGNPDRAPSSVVVVCCPDPCSNQVAADDQFAQAFDDDPPFDDAPRDDDPVRGGDADEFDAEAWDDEPPPLVCPVCLQPLWKFKWFFKFDWHADPSGRSHIATGGQDTAGAAWDTDNADIDGDDHPCVVVLQLLSVLLVIHRQEMEMENWDDDDNVVRFTDPQADDDPDPPDLGHNFFPVRLLVLLVVQVVAWRAAGCSHPVVRTATHSYKYWYWYADPVRDTHIWIKHFDSVSSNCSVLVQWDGDPRRQKIAGDDDDSVRDGDFYWYWDQPPVRDTDTHTQPGMDTPNRGMYIHHDDDDPDDHLAQADPVQGQQHPPCVVVVSHHDLLSVLVLVVSDDPQCLRSLRDPRVLVCLCPDPLNVVCNVVSSVLSNQSSVVDSVVNSVSCVPDVSNVVSNVSSNVSNVPDPPLQDPVRLVVVLVVVVVVLVVVLVVLVVVDPPPPPVSVVVSVVVSVVVVVVSVVVSVVSVVVVVPVPDDDDDDDDDDDDDDDDDDDDDDDDDDDDDDDDDDDQDPVRVVVVVVVVVVVVVVVVVVVVVVDPPQDPQNVQVVVVCVVCVVVQKDWDDDDLQQLQVLVQLCVLLVHDDSLVLLLQLLVLCVVPVVVQQVVDDDPVRHGQDPPDPPPPDDDPDPPPDDDDDPDVPDDDDDDDDRVSNVVSVVSSDGNHHDDQSSQLSSCVVSVAWEWEDGPPDDIDIHYDHDPPDDHFYWYAYDVSRGITGMDRPDDDDDDDDDDPPVFWDADPPPRDIDGDDPDPDDDDDDDDDD

Sequence (932 aa):
MDVKCKPQSKHDSWTPVSQRITSTTIHPDMLMLRVQTPQGMKRIQVETSATIADLLSKVAQEVGVNESFQLVTEDQRSLLPTYGLDATLLDTNLRKVDKLRLVLESAKQGANEQGAEAVAPTLDEVDRHLFKEKGQVPRSLDSHMCHHGPGGQCIHCAPLEPFDPQVLQGRDPPIKFLSFHSFLRRLDSGADKGRLSKLEDLQCTLKPCKDHPPYPRGICSKCQPSAVTLQRQFETPDILNRFLEPYRKTGAQRVGYLYGRYAPYEQVPLGIQAVVAAIYEPPQVGTADGLELQDDEHQMLVEQMAAALGLQRVGWIFTDLEAEDLAAGTVKHKRYVTHEPDDDTTVLTAPEILTAAMFQQSYPNPVPLRYNDTGFHGSKFVTVVVSGDDTNMISPKAYQVSTQAMALTRDDILRPTDRADMMAVKPRTDEVYVPDIFYVEKDKYGNQIKTPANPVFPVEYLFVDMEAGAGTGQGTFVNNPSAPFPIEHREAIGEGQNMQALGRYFAAGGARDGNLLRDFHLLFFLATDSMCNELQDSLIPLAQAMATRDSAVVQQWADNNPHWQTIKMLASESAQEPSQPCSMDELESRHRREKKELQSQVMALKKSVPKGDKKKKKEVDAQISKLEGDLNDRQQAEIADFLLGGGSDAPADGTTPVEASTSREADPTTVVQDANDDGGKKSKAQRRREKKEQEERERAKRIQDGEAAPGTTRAEMEDAALAELLRPLSLCVLPVRPDGNCMFRAVTHAADQEDPQVLREHMASLMRENKADFQPFLTNEEGNVLDDGVYMCTHMPLAAVSLAGCLLECFLSPRQPILDEYASYCDAMAQPGKWGGHCELLALSRLLKRPIKVFQVPGQPQEIGDAKDGQSPILLRRWVGELTFCILATSVLPGPVLIEIEMSSVFVSPLSNRIIVFIPTRLALGEKNGAI

InterPro domains:
  IPR003323 OTU domain [PF02338] (737-864)
  IPR003323 OTU domain [PS50802] (731-874)
  IPR007716 NPL4, zinc-binding putative [PF05020] (124-251)
  IPR007717 Nuclear pore localisation protein NPL4, C-terminal [PF05021] (254-570)
  IPR007717 Nuclear pore localisation protein NPL4, C-terminal [cd08061] (222-526)
  IPR016563 Nuclear protein localization protein 4 [PTHR12710] (32-573)
  IPR024682 Nuclear pore localisation protein Npl4, ubiquitin-like domain [PF11543] (32-75)
  IPR029071 Ubiquitin-like domain superfamily [SSF54236] (32-105)
  IPR037518 MPN domain [PS50249] (232-375)
  IPR038765 Papain-like cysteine peptidase superfamily [SSF54001] (718-865)

Radius of gyration: 45.81 Å; chains: 1; bounding box: 160×101×116 Å